Protein 6J85 (pdb70)

Nearest PDB structures (foldseek):
  6j87-assembly1_A  TM=1.001E+00  e=7.705E-63  Streptoalloteichus hindustanus
  6j82-assembly1_A  TM=9.857E-01  e=5.513E-44  Streptomyces blastmyceticus
  7q89-assembly5_E  TM=9.761E-01  e=4.899E-37  Streptomyces antibioticus
  4aw3-assembly1_B  TM=8.898E-01  e=5.838E-35  Micromonospora griseorubida
  3zsn-assembly3_C  TM=8.921E-01  e=3.066E-34  Micromonospora griseorubida

Foldseek 3Di:
DDDAAEPPPDWQDQQDDDPVLVVLLVLLAWGFHDEPWFDTATEAFAQVRLQCLQAPPLWALLVQVVGRFRDLAPDDADQQLSRHDPPLNVLLCVLCQQCQDQVNLVVCLVVLLVVLCVLVVVCVVVADWDFCLVSPLQCSLLVVLCQQAVPDSVCCVPLVVLLQLVFFRPPDPPVVSVVSVVVLLVVLVVVLVVCVPPADPHSLSSLSCCCPVVVSDDPVSSSSVSSNSNSCSNPLLSQLLQSLVLVCQVVVVVLLVCQVPVVLLLLLLLLSLLQRQFFSFFDGKIARQAFDDGSNDGRGHGHIYTYGQNSNSQRCVPDPVSNDRDSNDDDRPGQSQHHHPRRNSNVSVSSSSNSSNSHCVCNVCVPKHFPDPSSPQAWDTRTRTIHGPTGTMHD/DDDAAEPPPDWQDQQDDDVVLVVLLVLFAWGFHDEPWFDIATEAFALVGLQCQQAPPQWFLQVCVPGRFRDLAPDDALAQLRRHDPPSNVLLCVLCLQCQDLVNLVVCLVVLLVVLVVLVVVDVVVADWDWCLVSPLQCSLLVVLCVQAVPDSVCCVPLVVLLQLNFFRPPDDPVVSVVSVVSLLVVLVVVLVVCVVPQDDHSLSSVSCCCVPVVSDDPVSSSNVSSNSNSCSRPLLSFLLQSLVLVCQVVVVVLLVCQVVVVLLLLQLLLSLLQGQFFRFFDGKIAGQAWDDTRNDTRGGGHIYTYGQNSNSQHVVVDPNSNDGDSNDDDRPGQSQHHHDPRNSNPSVSSSSRSSNSNVVCNVCVPKHFPDPSVVFDWDTRTRTTHTPTGTIHD

Organism: Streptoalloteichus hindustanus (NCBI:txid2017)

Solvent-accessible surface area: 32227 Å² total; per-residue (Å²): 105,50,89,44,66,176,2,24,26,30,116,20,63,84,21,89,42,76,87,27,13,56,98,2,28,73,91,43,21,4,27,33,0,139,12,62,71,31,39,35,0,2,0,0,4,19,4,54,17,0,50,40,1,9,51,29,120,85,14,7,10,38,36,2,91,68,106,91,12,2,39,5,10,18,62,90,34,100,11,14,17,38,15,33,40,72,106,58,13,72,76,3,58,170,42,4,42,95,41,8,25,107,165,18,0,61,142,54,70,95,45,7,48,46,13,0,157,139,23,0,66,105,3,71,68,119,17,59,94,5,23,0,17,175,44,0,0,38,17,0,1,0,57,11,5,4,115,26,0,17,3,49,44,85,31,75,86,108,0,90,90,38,2,66,1,13,24,1,18,105,51,34,88,44,115,63,2,41,100,30,18,111,36,0,22,40,4,0,47,97,8,2,60,98,18,102,101,92,92,30,184,37,20,0,1,36,3,4,111,13,74,84,203,102,55,22,5,55,64,94,40,0,14,7,0,1,1,33,14,0,15,46,8,17,27,44,9,10,4,8,2,0,0,0,6,20,3,3,18,40,50,76,119,29,7,87,66,2,36,88,105,71,106,0,7,71,65,0,0,31,0,0,7,2,31,3,3,27,36,5,17,8,32,75,1,6,3,3,75,93,45,3,51,12,7,8,0,2,0,94,59,32,21,1,0,2,0,0,6,7,0,0,2,23,3,75,102,58,3,79,105,19,98,148,4,54,1,44,31,216,144,22,50,21,3,30,19,20,62,40,64,27,66,43,28,17,7,10,8,15,45,0,5,1,25,13,0,2,57,34,1,11,54,86,2,78,87,18,45,28,50,35,74,64,87,128,6,54,16,22,100,18,24,42,4,12,9,3,100,125,0,25,0,51,62,125,82,89,46,65,176,1,23,31,32,91,29,70,79,22,95,42,78,90,28,12,49,86,3,30,139,158,132,58,15,36,30,0,135,12,65,68,29,40,29,0,15,1,0,4,14,5,80,16,0,61,38,1,10,23,30,122,84,13,8,10,39,42,3,85,70,105,82,11,1,34,4,6,18,59,69,32,79,12,14,16,38,16,35,39,73,106,57,13,54,80,3,45,139,47,2,45,89,33,9,21,64,118,17,0,54,138,53,67,96,44,7,32,41,14,0,120,144,22,0,70,82,0,71,68,100,21,61,95,16,34,0,18,186,23,0,0,24,18,0,1,0,57,13,4,6,117,25,0,14,4,50,41,87,39,88,90,112,0,83,102,42,2,74,1,11,23,1,22,108,52,30,93,44,116,69,1,28,95,47,11,112,33,0,27,32,6,2,44,92,9,0,60,97,20,114,92,87,90,33,190,37,25,1,1,40,2,3,119,12,81,79,179,109,54,20,8,49,54,117,42,0,14,15,1,1,0,32,15,0,14,48,10,4,34,42,10,14,5,9,2,1,0,0,3,18,2,3,25,42,50,81,117,35,9,82,58,2,41,86,99,69,94,0,10,28,15,0,1,4,0,0,5,2,28,4,2,25,39,6,17,10,29,75,2,7,2,2,75,92,76,2,170,10,7,52,20,85,0,136,56,31,29,2,0,2,0,0,6,6,0,0,2,22,3,77,104,55,4,119,126,15,68,165,12,59,0,41,31,54,35,3,27,19,4,31,18,21,16,4,63,30,23,42,26,17,6,16,6,14,31,0,5,1,24,6,0,2,40,35,0,10,54,88,3,82,86,20,44,26,50,25,71,64,108,118,5,54,36,33,168,23,12,45,6,16,10,2,96,150,0,40,0,48,60

Sequence (790 aa):
TPAPVRYPFGEAVRLDLHPTYAELRERRTLLRVRVPHGDDAWLVTRHEDVRTVLTDPRFSRAAAAGRDEARLTPLVIRTSVMGVDPPDHTRLRRLVATAFSRRGVEHLRPGITALVRRLTDDMVGQGPPVDLVRSFVTPLSGLVICDLLGVPYADRSRFRHWLEAFFSITALPADEVAVRIEAMYGYIAELVALRRAEPTEDLLGGLVRARDRDGSCSEEELVDLANVLLLAGYHTTASQLASSLFVLLTQPEHAELLRSRPELAPRAVEELLRYVPLIAHVTFARYATEDVWLGGTLVRAGEAVLPAVPSANRDAEVFDEPDRLDLTRRHNPHLAFGHGLHHCLGASLVRVQMEVALTMLLGRFPDLALAAPPDEVPWTRGMQARSPLRLPVTWTPAPVRYPFGEAVRLDLHPTYAELRERRTLLRVRVPHGDDAWLVTRHEDVRTVLTDPRFSRAAAAGRDEARLTPLVIRTSVMGVDPPDHTRLRRLVATAFSRRGVEHLRPGITALVRRLTDDMVGQGPPVDLVRSFVTPLSGLVICDLLGVPYADRSRFRHWLEAFFSITALPADEVAVRIEAMYGYIAELVALRRAEPTEDLLGGLVRARDRDGSCSEEELVDLANVLLLAGYHTTASQLASSLFVLLTQPEHAELLRSRPELAPRAVEELLRYVPLIAHVTFARYATEDVWLGGTLVRAGEAVLPAVPSANRDAEVFDEPDRLDLTRRHNPHLAFGHGLHHCLGASLVRVQMEVALTMLLGRFPDLALAAPPDEVPWTRGMQARSPLRLPVTW

Radius of gyration: 30.2 Å; Cα contacts (8 Å, |Δi|>4): 1340; chains: 2; bounding box: 78×87×56 Å

B-factor: mean 27.11, std 7.05, range [12.13, 66.71]

Structure (mmCIF, N/CA/C/O backbone):
data_6J85
#
_entry.id   6J85
#
_cell.length_a   49.356
_cell.length_b   152.647
_cell.length_c   56.394
_cell.angle_alpha   90.00
_cell.angle_beta   115.85
_cell.angle_gamma   90.00
#
_symmetry.space_group_name_H-M   'P 1 21 1'
#
loop_
_entity.id
_entity.type
_entity.pdbx_description
1 polymer 'Nocardicin N-oxygenase'
2 non-polymer 'PROTOPORPHYRIN IX CONTAINING FE'
3 water water
#
loop_
_atom_site.group_PDB
_atom_site.id
_atom_site.type_symbol
_atom_site.label_atom_id
_atom_site.label_alt_id
_atom_site.label_comp_id
_atom_site.label_asym_id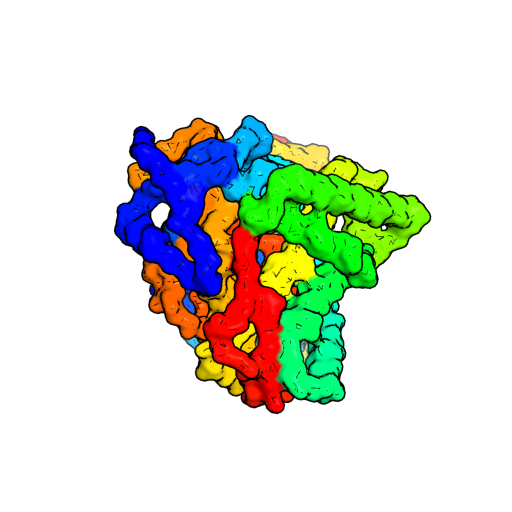
_atom_site.label_entity_id
_atom_site.label_seq_id
_atom_site.pdbx_PDB_ins_code
_atom_site.Cartn_x
_atom_site.Cartn_y
_atom_site.Cartn_z
_atom_site.occupancy
_atom_site.B_iso_or_equiv
_atom_site.auth_seq_id
_atom_site.auth_comp_id
_atom_site.auth_asym_id
_atom_site.auth_atom_id
_atom_site.pdbx_PDB_model_num
ATOM 1 N N . THR A 1 24 ? 27.311 -9.157 22.658 1.00 35.93 4 THR A N 1
ATOM 2 C CA . THR A 1 24 ? 26.594 -8.006 22.109 1.00 41.61 4 THR A CA 1
ATOM 3 C C . THR A 1 24 ? 27.541 -6.927 21.556 1.00 43.68 4 THR A C 1
ATOM 4 O O . THR A 1 24 ? 28.529 -6.561 22.206 1.00 41.75 4 THR A O 1
ATOM 8 N N . PRO A 1 25 ? 27.244 -6.437 20.348 1.00 39.16 5 PRO A N 1
ATOM 9 C CA . PRO A 1 25 ? 28.018 -5.324 19.779 1.00 37.24 5 PRO A CA 1
ATOM 10 C C . PRO A 1 25 ? 28.037 -4.094 20.680 1.00 36.74 5 PRO A C 1
ATOM 11 O O . PRO A 1 25 ? 27.127 -3.860 21.478 1.00 40.15 5 PRO A O 1
ATOM 15 N N . ALA A 1 26 ? 29.103 -3.302 20.552 1.00 35.29 6 ALA A N 1
ATOM 16 C CA . ALA A 1 26 ? 29.113 -1.980 21.160 1.00 32.43 6 ALA A CA 1
ATOM 17 C C . ALA A 1 26 ? 28.038 -1.124 20.489 1.00 32.52 6 ALA A C 1
ATOM 18 O O . ALA A 1 26 ? 28.034 -1.001 19.256 1.00 27.08 6 ALA A O 1
ATOM 20 N N . PRO A 1 27 ? 27.112 -0.534 21.250 1.00 33.02 7 PRO A N 1
ATOM 21 C CA . PRO A 1 27 ? 25.998 0.195 20.628 1.00 28.16 7 PRO A CA 1
ATOM 22 C C . PRO A 1 27 ? 26.453 1.459 19.914 1.00 27.96 7 PRO A C 1
ATOM 23 O O . PRO A 1 27 ? 27.419 2.114 20.318 1.00 26.69 7 PRO A O 1
ATOM 27 N N . VAL A 1 28 ? 25.720 1.794 18.829 1.00 27.10 8 VAL A N 1
ATOM 28 C CA . VAL A 1 28 ? 25.949 2.984 18.012 1.00 25.55 8 VAL A CA 1
ATOM 29 C C . VAL A 1 28 ? 24.956 4.069 18.434 1.00 24.85 8 VAL A C 1
ATOM 30 O O . VAL A 1 28 ? 23.811 3.772 18.795 1.00 22.46 8 VAL A O 1
ATOM 34 N N . ARG A 1 29 ? 25.395 5.325 18.421 1.00 23.76 9 ARG A N 1
ATOM 35 C CA . ARG A 1 29 ? 24.500 6.419 18.767 1.00 24.32 9 ARG A CA 1
ATOM 36 C C . ARG A 1 29 ? 23.306 6.458 17.815 1.00 25.90 9 ARG A C 1
ATOM 37 O O . ARG A 1 29 ? 23.455 6.312 16.595 1.00 24.50 9 ARG A O 1
ATOM 45 N N . TYR A 1 30 ? 22.113 6.645 18.382 1.00 24.95 10 TYR A N 1
ATOM 46 C CA . TYR A 1 30 ? 20.883 6.765 17.616 1.00 24.70 10 TYR A CA 1
ATOM 47 C C . TYR A 1 30 ? 19.989 7.782 18.314 1.00 26.45 10 TYR A C 1
ATOM 48 O O . TYR A 1 30 ? 19.864 7.743 19.548 1.00 24.21 10 TYR A O 1
ATOM 57 N N . PRO A 1 31 ? 19.383 8.725 17.578 1.00 27.10 11 PRO A N 1
ATOM 58 C CA . PRO A 1 31 ? 19.395 8.975 16.122 1.00 26.82 11 PRO A CA 1
ATOM 59 C C . PRO A 1 31 ? 20.794 9.202 15.514 1.00 27.48 11 PRO A C 1
ATOM 60 O O . PRO A 1 31 ? 21.636 9.852 16.147 1.00 23.39 11 PRO A O 1
ATOM 64 N N . PHE A 1 32 ? 21.029 8.670 14.304 1.00 25.37 12 PHE A N 1
ATOM 65 C CA . PHE A 1 32 ? 22.276 8.955 13.600 1.00 23.80 12 PHE A CA 1
ATOM 66 C C . PHE A 1 32 ? 22.495 10.455 13.445 1.00 27.64 12 PHE A C 1
ATOM 67 O O . PHE A 1 32 ? 23.639 10.913 13.318 1.00 31.61 12 PHE A O 1
ATOM 75 N N . GLY A 1 33 ? 21.422 11.235 13.454 1.00 25.50 13 GLY A N 1
ATOM 76 C CA . GLY A 1 33 ? 21.561 12.678 13.401 1.00 27.13 13 GLY A CA 1
ATOM 77 C C . GLY A 1 33 ? 20.203 13.343 13.417 1.00 30.81 13 GLY A C 1
ATOM 78 O O . GLY A 1 33 ? 19.159 12.689 13.504 1.00 30.91 13 GLY A O 1
ATOM 79 N N . GLU A 1 34 ? 20.237 14.667 13.347 1.00 31.06 14 GLU A N 1
ATOM 80 C CA . GLU A 1 34 ? 19.031 15.438 13.119 1.00 31.46 14 GLU A CA 1
ATOM 81 C C . GLU A 1 34 ? 18.349 15.005 11.825 1.00 35.20 14 GLU A C 1
ATOM 82 O O . GLU A 1 34 ? 19.006 14.835 10.797 1.00 35.56 14 GLU A O 1
ATOM 88 N N . ALA A 1 35 ? 17.024 14.839 11.869 1.00 35.95 15 ALA A N 1
ATOM 89 C CA . ALA A 1 35 ? 16.251 14.592 10.652 1.00 32.51 15 ALA A CA 1
ATOM 90 C C . ALA A 1 35 ? 16.088 15.894 9.881 1.00 30.68 15 ALA A C 1
ATOM 91 O O . ALA A 1 35 ? 15.542 16.871 10.409 1.00 31.08 15 ALA A O 1
ATOM 93 N N . VAL A 1 36 ? 16.560 15.906 8.637 1.00 27.09 16 VAL A N 1
ATOM 94 C CA . VAL A 1 36 ? 16.702 17.123 7.846 1.00 30.40 16 VAL A CA 1
ATOM 95 C C . VAL A 1 36 ? 15.650 17.107 6.741 1.00 28.86 16 VAL A C 1
ATOM 96 O O . VAL A 1 36 ? 15.695 16.246 5.849 1.00 27.75 16 VAL A O 1
ATOM 100 N N . ARG A 1 37 ? 14.719 18.070 6.787 1.00 26.73 17 ARG A N 1
ATOM 101 C CA . ARG A 1 37 ? 13.650 18.160 5.798 1.00 23.30 17 ARG A CA 1
ATOM 102 C C . ARG A 1 37 ? 13.022 16.789 5.628 1.00 23.15 17 ARG A C 1
ATOM 103 O O . ARG A 1 37 ? 12.608 16.182 6.620 1.00 26.91 17 ARG A O 1
ATOM 111 N N . LEU A 1 38 ? 12.994 16.249 4.408 1.00 23.24 18 LEU A N 1
ATOM 112 C CA . LEU A 1 38 ? 12.468 14.902 4.204 1.00 23.25 18 LEU A CA 1
ATOM 113 C C . LEU A 1 38 ? 13.537 13.900 3.793 1.00 23.54 18 LEU A C 1
ATOM 114 O O . LEU A 1 38 ? 13.210 12.848 3.230 1.00 25.18 18 LEU A O 1
ATOM 119 N N . ASP A 1 39 ? 14.803 14.188 4.085 1.00 25.41 19 ASP A N 1
ATOM 120 C CA . ASP A 1 39 ? 15.892 13.301 3.702 1.00 24.63 19 ASP A CA 1
ATOM 121 C C . ASP A 1 39 ? 16.038 12.182 4.717 1.00 21.68 19 ASP A C 1
ATOM 122 O O . ASP A 1 39 ? 15.864 12.389 5.919 1.00 25.64 19 ASP A O 1
ATOM 127 N N . LEU A 1 40 ? 16.355 10.992 4.229 1.00 20.46 20 LEU A N 1
ATOM 128 C CA . LEU A 1 40 ? 16.708 9.867 5.075 1.00 21.84 20 LEU A CA 1
ATOM 129 C C . LEU A 1 40 ? 18.226 9.722 5.137 1.00 23.87 20 LEU A C 1
ATOM 130 O O . LEU A 1 40 ? 18.912 9.799 4.108 1.00 23.03 20 LEU A O 1
ATOM 135 N N . HIS A 1 41 ? 18.743 9.496 6.350 1.00 20.77 21 HIS A N 1
ATOM 136 C CA . HIS A 1 41 ? 20.155 9.230 6.577 1.00 21.65 21 HIS A CA 1
ATOM 137 C C . HIS A 1 41 ? 20.612 8.044 5.742 1.00 22.89 21 HIS A C 1
ATOM 138 O O . HIS A 1 41 ? 19.837 7.099 5.519 1.00 19.23 21 HIS A O 1
ATOM 145 N N . PRO A 1 42 ? 21.860 8.077 5.259 1.00 20.59 22 PRO A N 1
ATOM 146 C CA . PRO A 1 42 ? 22.384 6.954 4.465 1.00 21.39 22 PRO A CA 1
ATOM 147 C C . PRO A 1 42 ? 22.513 5.642 5.218 1.00 17.81 22 PRO A C 1
ATOM 148 O O . PRO A 1 42 ? 22.641 4.595 4.576 1.00 19.17 22 PRO A O 1
ATOM 152 N N . THR A 1 43 ? 22.510 5.643 6.544 1.00 18.93 23 THR A N 1
ATOM 153 C CA . THR A 1 43 ? 22.720 4.379 7.237 1.00 17.59 23 THR A CA 1
ATOM 154 C C . THR A 1 43 ? 21.531 3.437 7.075 1.00 17.49 23 THR A C 1
ATOM 155 O O . THR A 1 43 ? 21.704 2.209 7.092 1.00 18.90 23 THR A O 1
ATOM 159 N N . TYR A 1 44 ? 20.321 3.963 6.905 1.00 16.69 24 TYR A N 1
ATOM 160 C CA . TYR A 1 44 ? 19.179 3.059 6.749 1.00 17.33 24 TYR A CA 1
ATOM 161 C C . TYR A 1 44 ? 19.354 2.169 5.521 1.00 15.48 24 TYR A C 1
ATOM 162 O O . TYR A 1 44 ? 19.185 0.945 5.594 1.00 16.07 24 TYR A O 1
ATOM 171 N N . ALA A 1 45 ? 19.730 2.768 4.383 1.00 19.41 25 ALA A N 1
ATOM 172 C CA . ALA A 1 45 ? 19.921 1.991 3.154 1.00 19.61 25 ALA A CA 1
ATOM 173 C C . ALA A 1 45 ? 21.006 0.918 3.310 1.00 17.05 25 ALA A C 1
ATOM 174 O O . ALA A 1 45 ? 20.842 -0.211 2.832 1.00 14.81 25 ALA A O 1
ATOM 176 N N . GLU A 1 46 ? 22.131 1.256 3.957 1.00 19.11 26 GLU A N 1
ATOM 177 C CA . GLU A 1 46 ? 23.186 0.267 4.178 1.00 17.34 26 GLU A CA 1
ATOM 178 C C . GLU A 1 46 ? 22.699 -0.866 5.071 1.00 16.50 26 GLU A C 1
ATOM 179 O O . GLU A 1 46 ? 22.959 -2.042 4.792 1.00 16.62 26 GLU A O 1
ATOM 185 N N . LEU A 1 47 ? 21.950 -0.544 6.130 1.00 18.22 27 LEU A N 1
ATOM 186 C CA . LEU A 1 47 ? 21.481 -1.600 7.035 1.00 18.08 27 LEU A CA 1
ATOM 187 C C . LEU A 1 47 ? 20.548 -2.583 6.329 1.00 18.21 27 LEU A C 1
ATOM 188 O O . LEU A 1 47 ? 20.618 -3.797 6.566 1.00 17.78 27 LEU A O 1
ATOM 193 N N . ARG A 1 48 ? 19.657 -2.082 5.465 1.00 18.29 28 ARG A N 1
ATOM 194 C CA . ARG A 1 48 ? 18.751 -2.977 4.740 1.00 16.88 28 ARG A CA 1
ATOM 195 C C . ARG A 1 48 ? 19.522 -3.995 3.908 1.00 18.53 28 ARG A C 1
ATOM 196 O O . ARG A 1 48 ? 19.212 -5.196 3.926 1.00 17.55 28 ARG A O 1
ATOM 204 N N . GLU A 1 49 ? 20.547 -3.531 3.182 1.00 19.23 29 GLU A N 1
ATOM 205 C CA . GLU A 1 49 ? 21.383 -4.414 2.366 1.00 21.03 29 GLU A CA 1
ATOM 206 C C . GLU A 1 49 ? 22.176 -5.420 3.200 1.00 21.37 29 GLU A C 1
ATOM 207 O O . GLU A 1 49 ? 22.367 -6.566 2.767 1.00 19.78 29 GLU A O 1
ATOM 213 N N . ARG A 1 50 ? 22.655 -5.020 4.387 1.00 22.12 30 ARG A N 1
ATOM 214 C CA . ARG A 1 50 ? 23.403 -5.953 5.226 1.00 20.80 30 ARG A CA 1
ATOM 215 C C . ARG A 1 50 ? 22.509 -7.033 5.816 1.00 21.57 30 ARG A C 1
ATOM 216 O O . ARG A 1 50 ? 23.003 -8.124 6.148 1.00 20.37 30 ARG A O 1
ATOM 224 N N . ARG A 1 51 ? 21.209 -6.753 5.961 1.00 21.10 31 ARG A N 1
ATOM 225 C CA . ARG A 1 51 ? 20.240 -7.704 6.508 1.00 20.72 31 ARG A CA 1
ATOM 226 C C . ARG A 1 51 ? 20.519 -8.024 7.973 1.00 21.83 31 ARG A C 1
ATOM 227 O O . ARG A 1 51 ? 20.309 -9.165 8.413 1.00 23.09 31 ARG A O 1
ATOM 235 N N . THR A 1 52 ? 21.000 -7.031 8.728 1.00 18.15 32 THR A N 1
ATOM 236 C CA . THR A 1 52 ? 21.306 -7.181 10.145 1.00 17.68 32 THR A CA 1
ATOM 237 C C . THR A 1 52 ? 20.629 -6.090 10.961 1.00 17.72 32 THR A C 1
ATOM 238 O O . THR A 1 52 ? 20.502 -4.946 10.507 1.00 17.02 32 THR A O 1
ATOM 242 N N . LEU A 1 53 ? 20.221 -6.436 12.179 1.00 19.55 33 LEU A N 1
ATOM 243 C CA . LEU A 1 53 ? 19.823 -5.382 13.105 1.00 21.20 33 LEU A CA 1
ATOM 244 C C . LEU A 1 53 ? 21.067 -4.672 13.643 1.00 18.40 33 LEU A C 1
ATOM 245 O O . LEU A 1 53 ? 22.159 -5.237 13.682 1.00 20.84 33 LEU A O 1
ATOM 250 N N . LEU A 1 54 ? 20.884 -3.416 14.046 1.00 19.04 34 LEU A N 1
ATOM 251 C CA . LEU A 1 54 ? 21.927 -2.577 14.617 1.00 18.95 34 LEU A CA 1
ATOM 252 C C . LEU A 1 54 ? 21.616 -2.327 16.086 1.00 21.18 34 LEU A C 1
ATOM 253 O O . LEU A 1 54 ? 20.572 -1.747 16.405 1.00 20.30 34 LEU A O 1
ATOM 258 N N . ARG A 1 55 ? 22.523 -2.757 16.969 1.00 22.80 35 ARG A N 1
ATOM 259 C CA . ARG A 1 55 ? 22.461 -2.432 18.396 1.00 22.18 35 ARG A CA 1
ATOM 260 C C . ARG A 1 55 ? 22.743 -0.945 18.598 1.00 20.50 35 ARG A C 1
ATOM 261 O O . ARG A 1 55 ? 23.812 -0.455 18.220 1.00 21.81 35 ARG A O 1
ATOM 269 N N . VAL A 1 56 ? 21.782 -0.211 19.165 1.00 20.88 36 VAL A N 1
ATOM 270 C CA . VAL A 1 56 ? 21.888 1.242 19.258 1.00 20.88 36 VAL A CA 1
ATOM 271 C C . VAL A 1 56 ? 21.677 1.665 20.701 1.00 21.17 36 VAL A C 1
ATOM 272 O O . VAL A 1 56 ? 21.080 0.952 21.511 1.00 21.21 36 VAL A O 1
ATOM 276 N N . ARG A 1 57 ? 22.188 2.854 21.006 1.00 19.68 37 ARG A N 1
ATOM 277 C CA . ARG A 1 57 ? 22.006 3.511 22.289 1.00 22.07 37 ARG A CA 1
ATOM 278 C C . ARG A 1 57 ? 21.237 4.787 22.007 1.00 20.94 37 ARG A C 1
ATOM 279 O O . ARG A 1 57 ? 21.698 5.632 21.233 1.00 22.44 37 ARG A O 1
ATOM 287 N N . VAL A 1 58 ? 20.066 4.920 22.617 1.00 21.49 38 VAL A N 1
ATOM 288 C CA . VAL A 1 58 ? 19.118 5.975 22.258 1.00 19.88 38 VAL A CA 1
ATOM 289 C C . VAL A 1 58 ? 19.140 7.026 23.359 1.00 20.32 38 VAL A C 1
ATOM 290 O O . VAL A 1 58 ? 19.813 6.824 24.381 1.00 20.81 38 VAL A O 1
ATOM 294 N N . PRO A 1 59 ? 18.477 8.174 23.201 1.00 19.91 39 PRO A N 1
ATOM 295 C CA . PRO A 1 59 ? 18.666 9.244 24.186 1.00 19.63 39 PRO A CA 1
ATOM 296 C C . PRO A 1 59 ? 18.139 8.911 25.572 1.00 24.32 39 PRO A C 1
ATOM 297 O O . PRO A 1 59 ? 18.628 9.505 26.550 1.00 22.42 39 PRO A O 1
ATOM 301 N N . HIS A 1 60 ? 17.184 7.977 25.700 1.00 21.40 40 HIS A N 1
ATOM 302 C CA . HIS A 1 60 ? 16.668 7.583 27.005 1.00 17.74 40 HIS A CA 1
ATOM 303 C C . HIS A 1 60 ? 16.263 6.118 27.001 1.00 18.10 40 HIS A C 1
ATOM 304 O O . HIS A 1 60 ? 15.797 5.593 25.993 1.00 18.80 40 HIS A O 1
ATOM 311 N N . GLY A 1 61 ? 16.446 5.465 28.139 1.00 19.37 41 GLY A N 1
ATOM 312 C CA . GLY A 1 61 ? 15.960 4.124 28.329 1.00 19.56 41 GLY A CA 1
ATOM 313 C C . GLY A 1 61 ? 16.939 3.073 27.853 1.00 22.76 41 GLY A C 1
ATOM 314 O O . GLY A 1 61 ? 18.122 3.327 27.609 1.00 23.26 41 GLY A O 1
ATOM 315 N N . ASP A 1 62 ? 16.415 1.855 27.724 1.00 21.53 42 ASP A N 1
ATOM 316 C CA . ASP A 1 62 ? 17.224 0.710 27.356 1.00 21.17 42 ASP A CA 1
ATOM 317 C C . ASP A 1 62 ? 17.876 0.907 25.985 1.00 25.70 42 ASP A C 1
ATOM 318 O O . ASP A 1 62 ? 17.424 1.709 25.146 1.00 21.44 42 ASP A O 1
ATOM 323 N N . ASP A 1 63 ? 18.984 0.185 25.783 1.00 23.79 43 ASP A N 1
ATOM 324 C CA . ASP A 1 63 ? 19.497 -0.047 24.447 1.00 23.85 43 ASP A CA 1
ATOM 325 C C . ASP A 1 63 ? 18.477 -0.879 23.678 1.00 24.07 43 ASP A C 1
ATOM 326 O O . ASP A 1 63 ? 17.634 -1.571 24.269 1.00 21.86 43 ASP A O 1
ATOM 331 N N . ALA A 1 64 ? 18.560 -0.818 22.351 1.00 20.34 44 ALA A N 1
ATOM 332 C CA . ALA A 1 64 ? 17.550 -1.438 21.513 1.00 21.83 44 ALA A CA 1
ATOM 333 C C . ALA A 1 64 ? 18.223 -2.078 20.319 1.00 23.50 44 ALA A C 1
ATOM 334 O O . ALA A 1 64 ? 19.424 -1.913 20.101 1.00 23.99 44 ALA A O 1
ATOM 336 N N . TRP A 1 65 ? 17.440 -2.818 19.537 1.00 22.71 45 TRP A N 1
ATOM 337 C CA . TRP A 1 65 ? 17.839 -3.173 18.183 1.00 19.96 45 TRP A CA 1
ATOM 338 C C . TRP A 1 65 ? 17.064 -2.296 17.196 1.00 23.28 45 TRP A C 1
ATOM 339 O O . TRP A 1 65 ? 15.844 -2.132 17.327 1.00 23.24 45 TRP A O 1
ATOM 350 N N . LEU A 1 66 ? 17.766 -1.719 16.221 1.00 22.73 46 LEU A N 1
ATOM 351 C CA . LEU A 1 66 ? 17.118 -0.948 15.169 1.00 18.96 46 LEU A CA 1
ATOM 352 C C . LEU A 1 66 ? 16.770 -1.881 14.014 1.00 21.10 46 LEU A C 1
ATOM 353 O O . LEU A 1 66 ? 17.611 -2.672 13.570 1.00 22.69 46 LEU A O 1
ATOM 358 N N . VAL A 1 67 ? 15.525 -1.792 13.544 1.00 21.89 47 VAL A N 1
ATOM 359 C CA . VAL A 1 67 ? 14.951 -2.691 12.539 1.00 20.23 47 VAL A CA 1
ATOM 360 C C . VAL A 1 67 ? 14.624 -1.835 11.337 1.00 18.33 47 VAL A C 1
ATOM 361 O O . VAL A 1 67 ? 13.901 -0.842 11.469 1.00 20.06 47 VAL A O 1
ATOM 365 N N . THR A 1 68 ? 15.150 -2.210 10.167 1.00 20.07 48 THR A N 1
ATOM 366 C CA . THR A 1 68 ? 15.142 -1.299 9.023 1.00 17.64 48 THR A CA 1
ATOM 367 C C . THR A 1 68 ? 14.507 -1.908 7.775 1.00 17.68 48 THR A C 1
ATOM 368 O O . THR A 1 68 ? 14.008 -1.163 6.919 1.00 18.76 48 THR A O 1
ATOM 372 N N . ARG A 1 69 ? 14.529 -3.231 7.639 1.00 15.87 49 ARG A N 1
ATOM 373 C CA . ARG A 1 69 ? 13.944 -3.871 6.466 1.00 18.83 49 ARG A CA 1
ATOM 374 C C . ARG A 1 69 ? 12.432 -4.023 6.629 1.00 22.70 49 ARG A C 1
ATOM 375 O O . ARG A 1 69 ? 11.924 -4.233 7.738 1.00 18.43 49 ARG A O 1
ATOM 383 N N . HIS A 1 70 ? 11.726 -3.943 5.485 1.00 22.14 50 HIS A N 1
ATOM 384 C CA . HIS A 1 70 ? 10.265 -4.016 5.447 1.00 19.26 50 HIS A CA 1
ATOM 385 C C . HIS A 1 70 ? 9.764 -5.301 6.077 1.00 21.65 50 HIS A C 1
ATOM 386 O O . HIS A 1 70 ? 8.908 -5.286 6.975 1.00 21.74 50 HIS A O 1
ATOM 393 N N . GLU A 1 71 ? 10.286 -6.431 5.609 1.00 20.90 51 GLU A N 1
ATOM 394 C CA . GLU A 1 71 ? 9.847 -7.711 6.136 1.00 21.02 51 GLU A CA 1
ATOM 395 C C . GLU A 1 71 ? 10.133 -7.814 7.634 1.00 22.44 51 GLU A C 1
ATOM 396 O O . GLU A 1 71 ? 9.331 -8.386 8.383 1.00 22.07 51 GLU A O 1
ATOM 402 N N . ASP A 1 72 ? 11.207 -7.165 8.103 1.00 21.64 52 ASP A N 1
ATOM 403 C CA . ASP A 1 72 ? 11.553 -7.210 9.519 1.00 20.46 52 ASP A CA 1
ATOM 404 C C . ASP A 1 72 ? 10.731 -6.209 10.336 1.00 20.07 52 ASP A C 1
ATOM 405 O O . ASP A 1 72 ? 10.393 -6.478 11.495 1.00 18.79 52 ASP A O 1
ATOM 410 N N . VAL A 1 73 ? 10.419 -5.038 9.771 1.00 19.52 53 VAL A N 1
ATOM 411 C CA . VAL A 1 73 ? 9.565 -4.105 10.502 1.00 19.29 53 VAL A CA 1
ATOM 412 C C . VAL A 1 73 ? 8.142 -4.661 10.634 1.00 23.27 53 VAL A C 1
ATOM 413 O O . VAL A 1 73 ? 7.488 -4.467 11.668 1.00 20.00 53 VAL A O 1
ATOM 417 N N . ARG A 1 74 ? 7.652 -5.380 9.613 1.00 21.07 54 ARG A N 1
ATOM 418 C CA . ARG A 1 74 ? 6.350 -6.031 9.706 1.00 21.95 54 ARG A CA 1
ATOM 419 C C . ARG A 1 74 ? 6.294 -6.955 10.921 1.00 25.93 54 ARG A C 1
ATOM 420 O O . ARG A 1 74 ? 5.322 -6.938 11.690 1.00 27.11 54 ARG A O 1
ATOM 428 N N . THR A 1 75 ? 7.357 -7.743 11.126 1.00 23.94 55 THR A N 1
ATOM 429 C CA . THR A 1 75 ? 7.400 -8.721 12.210 1.00 21.12 55 THR A CA 1
ATOM 430 C C . THR A 1 75 ? 7.383 -8.056 13.580 1.00 24.28 55 THR A C 1
ATOM 431 O O . THR A 1 75 ? 6.584 -8.424 14.446 1.00 28.58 55 THR A O 1
ATOM 435 N N . VAL A 1 76 ? 8.254 -7.072 13.807 1.00 23.02 56 VAL A N 1
ATOM 436 C CA . VAL A 1 76 ? 8.270 -6.459 15.130 1.00 23.63 56 VAL A CA 1
ATOM 437 C C . VAL A 1 76 ? 7.003 -5.654 15.394 1.00 25.05 56 VAL A C 1
ATOM 438 O O . VAL A 1 76 ? 6.618 -5.488 16.555 1.00 25.01 56 VAL A O 1
ATOM 442 N N . LEU A 1 77 ? 6.318 -5.185 14.348 1.00 27.45 57 LEU A N 1
ATOM 443 C CA . LEU A 1 77 ? 5.106 -4.401 14.559 1.00 23.30 57 LEU A CA 1
ATOM 444 C C . LEU A 1 77 ? 3.938 -5.258 15.029 1.00 26.97 57 LEU A C 1
ATOM 445 O O . LEU A 1 77 ? 3.109 -4.771 15.812 1.00 26.80 57 LEU A O 1
ATOM 450 N N . THR A 1 78 ? 3.850 -6.528 14.583 1.00 24.53 58 THR A N 1
ATOM 451 C CA . THR A 1 78 ? 2.644 -7.307 14.840 1.00 27.02 58 THR A CA 1
ATOM 452 C C . THR A 1 78 ? 2.844 -8.748 15.308 1.00 28.03 58 THR A C 1
ATOM 453 O O . THR A 1 78 ? 1.859 -9.356 15.744 1.00 27.18 58 THR A O 1
ATOM 457 N N . ASP A 1 79 ? 4.049 -9.311 15.233 1.00 25.44 59 ASP A N 1
ATOM 458 C CA . ASP A 1 79 ? 4.286 -10.671 15.708 1.00 23.92 59 ASP A CA 1
ATOM 459 C C . ASP A 1 79 ? 3.961 -10.762 17.203 1.00 25.95 59 ASP A C 1
ATOM 460 O O . ASP A 1 79 ? 4.300 -9.850 17.973 1.00 24.57 59 ASP A O 1
ATOM 465 N N . PRO A 1 80 ? 3.294 -11.832 17.649 1.00 27.03 60 PRO A N 1
ATOM 466 C CA . PRO A 1 80 ? 2.848 -11.873 19.052 1.00 26.66 60 PRO A CA 1
ATOM 467 C C . PRO A 1 80 ? 3.992 -11.977 20.042 1.00 28.13 60 PRO A C 1
ATOM 468 O O . PRO A 1 80 ? 3.847 -11.530 21.187 1.00 29.72 60 PRO A O 1
ATOM 472 N N . ARG A 1 81 ? 5.134 -12.540 19.633 1.00 28.25 61 ARG A N 1
ATOM 473 C CA . ARG A 1 81 ? 6.323 -12.577 20.476 1.00 24.62 61 ARG A CA 1
ATOM 474 C C . ARG A 1 81 ? 6.889 -11.190 20.779 1.00 23.90 61 ARG A C 1
ATOM 475 O O . ARG A 1 81 ? 7.806 -11.089 21.597 1.00 24.07 61 ARG A O 1
ATOM 483 N N . PHE A 1 82 ? 6.367 -10.124 20.178 1.00 21.48 62 PHE A N 1
ATOM 484 C CA . PHE A 1 82 ? 6.834 -8.771 20.454 1.00 22.19 62 PHE A CA 1
ATOM 485 C C . PHE A 1 82 ? 5.711 -7.977 21.102 1.00 25.15 62 PHE A C 1
ATOM 486 O O . PHE A 1 82 ? 4.633 -7.825 20.519 1.00 28.26 62 PHE A O 1
ATOM 494 N N . SER A 1 83 ? 5.967 -7.474 22.308 1.00 23.25 63 SER A N 1
ATOM 495 C CA . SER A 1 83 ? 4.933 -6.892 23.136 1.00 20.25 63 SER A CA 1
ATOM 496 C C . SER A 1 83 ? 5.149 -5.402 23.293 1.00 23.64 63 SER A C 1
ATOM 497 O O . SER A 1 83 ? 6.271 -4.931 23.528 1.00 23.62 63 SER A O 1
ATOM 500 N N . ARG A 1 84 ? 4.060 -4.669 23.156 1.00 22.33 64 ARG A N 1
ATOM 501 C CA . ARG A 1 84 ? 4.058 -3.254 23.447 1.00 19.46 64 ARG A CA 1
ATOM 502 C C . ARG A 1 84 ? 3.677 -2.970 24.898 1.00 21.90 64 ARG A C 1
ATOM 503 O O . ARG A 1 84 ? 4.131 -1.969 25.461 1.00 23.05 64 ARG A O 1
ATOM 511 N N . ALA A 1 85 ? 2.893 -3.856 25.540 1.00 21.76 65 ALA A N 1
ATOM 512 C CA . ALA A 1 85 ? 2.572 -3.688 26.964 1.00 24.10 65 ALA A CA 1
ATOM 513 C C . ALA A 1 85 ? 3.801 -3.911 27.856 1.00 23.56 65 ALA A C 1
ATOM 514 O O . ALA A 1 85 ? 3.947 -3.256 28.903 1.00 20.67 65 ALA A O 1
ATOM 516 N N . ALA A 1 86 ? 4.680 -4.848 27.470 1.00 20.89 66 ALA A N 1
ATOM 517 C CA . ALA A 1 86 ? 5.905 -5.099 28.225 1.00 23.18 66 ALA A CA 1
ATOM 518 C C . ALA A 1 86 ? 6.739 -3.839 28.428 1.00 23.26 66 ALA A C 1
ATOM 519 O O . ALA A 1 86 ? 7.487 -3.742 29.407 1.00 26.11 66 ALA A O 1
ATOM 521 N N . ALA A 1 87 ? 6.626 -2.866 27.524 1.00 21.99 67 ALA A N 1
ATOM 522 C CA . ALA A 1 87 ? 7.408 -1.646 27.648 1.00 20.48 67 ALA A CA 1
ATOM 523 C C . ALA A 1 87 ? 6.944 -0.788 28.808 1.00 24.22 67 ALA A C 1
ATOM 524 O O . ALA A 1 87 ? 7.697 0.079 29.260 1.00 23.45 67 ALA A O 1
ATOM 526 N N . ALA A 1 88 ? 5.714 -0.987 29.293 1.00 26.72 68 ALA A N 1
ATOM 527 C CA . ALA A 1 88 ? 5.270 -0.217 30.452 1.00 27.11 68 ALA A CA 1
ATOM 528 C C . ALA A 1 88 ? 6.020 -0.633 31.716 1.00 24.13 68 ALA A C 1
ATOM 529 O O . ALA A 1 88 ? 6.192 0.179 32.633 1.00 23.25 68 ALA A O 1
ATOM 531 N N . GLY A 1 89 ? 6.495 -1.878 31.772 1.00 21.98 69 GLY A N 1
ATOM 532 C CA . GLY A 1 89 ? 7.265 -2.329 32.914 1.00 23.24 69 GLY A CA 1
ATOM 533 C C . GLY A 1 89 ? 8.764 -2.104 32.819 1.00 26.03 69 GLY A C 1
ATOM 534 O O . GLY A 1 89 ? 9.521 -2.763 33.545 1.00 25.99 69 GLY A O 1
ATOM 535 N N . ARG A 1 90 ? 9.218 -1.183 31.954 1.00 23.71 70 ARG A N 1
ATOM 536 C CA . ARG A 1 90 ? 10.638 -0.977 31.689 1.00 22.34 70 ARG A CA 1
ATOM 537 C C . ARG A 1 90 ? 10.923 0.515 31.580 1.00 25.65 70 ARG A C 1
ATOM 538 O O . ARG A 1 90 ? 10.011 1.339 31.434 1.00 24.76 70 ARG A O 1
ATOM 546 N N . ASP A 1 91 ? 12.216 0.864 31.665 1.00 24.36 71 ASP A N 1
ATOM 547 C CA . ASP A 1 91 ? 12.683 2.197 31.288 1.00 24.13 71 ASP A CA 1
ATOM 548 C C . ASP A 1 91 ? 12.846 2.155 29.778 1.00 24.75 71 ASP A C 1
ATOM 549 O O . ASP A 1 91 ? 13.895 1.787 29.248 1.00 26.19 71 ASP A O 1
ATOM 554 N N . GLU A 1 92 ? 11.781 2.514 29.073 1.00 28.21 72 GLU A N 1
ATOM 555 C CA . GLU A 1 92 ? 11.607 2.094 27.685 1.00 23.95 72 GLU A CA 1
ATOM 556 C C . GLU A 1 92 ? 12.503 2.899 26.742 1.00 21.27 72 GLU A C 1
ATOM 557 O O . GLU A 1 92 ? 12.537 4.137 26.796 1.00 21.76 72 GLU A O 1
ATOM 563 N N . ALA A 1 93 ? 13.247 2.179 25.899 1.00 21.97 73 ALA A N 1
ATOM 564 C CA . ALA A 1 93 ? 14.051 2.763 24.822 1.00 20.38 73 ALA A CA 1
ATOM 565 C C . ALA A 1 93 ? 13.239 3.733 23.982 1.00 19.28 73 ALA A C 1
ATOM 566 O O . ALA A 1 93 ? 12.287 3.336 23.304 1.00 22.97 73 ALA A O 1
ATOM 568 N N . ARG A 1 94 ? 13.645 5.001 23.978 1.00 21.03 74 ARG A N 1
ATOM 569 C CA . ARG A 1 94 ? 12.843 6.061 23.374 1.00 20.66 74 ARG A CA 1
ATOM 570 C C . ARG A 1 94 ? 13.732 7.255 23.032 1.00 22.20 74 ARG A C 1
ATOM 571 O O . ARG A 1 94 ? 14.904 7.316 23.414 1.00 20.64 74 ARG A O 1
ATOM 579 N N . LEU A 1 95 ? 13.143 8.219 22.319 1.00 21.56 75 LEU A N 1
ATOM 580 C CA . LEU A 1 95 ? 13.811 9.468 21.986 1.00 22.96 75 LEU A CA 1
ATOM 581 C C . LEU A 1 95 ? 13.334 10.634 22.837 1.00 23.48 75 LEU A C 1
ATOM 582 O O . LEU A 1 95 ? 13.956 11.705 22.811 1.00 26.25 75 LEU A O 1
ATOM 587 N N . THR A 1 96 ? 12.249 10.463 23.579 1.00 24.59 76 THR A N 1
ATOM 588 C CA . THR A 1 96 ? 11.624 11.490 24.412 1.00 25.53 76 THR A CA 1
ATOM 589 C C . THR A 1 96 ? 12.081 11.354 25.869 1.00 24.24 76 THR A C 1
ATOM 590 O O . THR A 1 96 ? 12.267 10.232 26.363 1.00 23.36 76 THR A O 1
ATOM 594 N N . PRO A 1 97 ? 12.241 12.466 26.595 1.00 23.55 77 PRO A N 1
ATOM 595 C CA . PRO A 1 97 ? 12.741 12.368 27.975 1.00 24.45 77 PRO A CA 1
ATOM 596 C C . PRO A 1 97 ? 11.804 11.640 28.926 1.00 25.30 77 PRO A C 1
ATOM 597 O O . PRO A 1 97 ? 12.281 11.062 29.916 1.00 24.84 77 PRO A O 1
ATOM 601 N N . LEU A 1 98 ? 10.498 11.634 28.653 1.00 28.60 78 LEU A N 1
ATOM 602 C CA . LEU A 1 98 ? 9.500 11.034 29.529 1.00 27.55 78 LEU A CA 1
ATOM 603 C C . LEU A 1 98 ? 8.714 9.981 28.769 1.00 26.28 78 LEU A C 1
ATOM 604 O O . LEU A 1 98 ? 8.420 10.144 27.583 1.00 29.50 78 LEU A O 1
ATOM 609 N N . VAL A 1 99 ? 8.353 8.906 29.463 1.00 26.37 79 VAL A N 1
ATOM 610 C CA . VAL A 1 99 ? 7.510 7.889 28.850 1.00 31.83 79 VAL A CA 1
ATOM 611 C C . VAL A 1 99 ? 6.114 8.463 28.630 1.00 33.98 79 VAL A C 1
ATOM 612 O O . VAL A 1 99 ? 5.523 9.089 29.524 1.00 32.10 79 VAL A O 1
ATOM 616 N N . ILE A 1 100 ? 5.602 8.295 27.419 1.00 39.76 80 ILE A N 1
ATOM 617 C CA . ILE A 1 100 ? 4.262 8.744 27.057 1.00 34.42 80 ILE A CA 1
ATOM 618 C C . ILE A 1 100 ? 3.303 7.584 27.288 1.00 33.63 80 ILE A C 1
ATOM 619 O O . ILE A 1 100 ? 3.611 6.439 26.934 1.00 28.26 80 ILE A O 1
ATOM 624 N N . ARG A 1 101 ? 2.151 7.867 27.909 1.00 35.66 81 ARG A N 1
ATOM 625 C CA . ARG A 1 101 ? 1.065 6.899 27.934 1.00 28.77 81 ARG A CA 1
ATOM 626 C C . ARG A 1 101 ? 0.394 6.923 26.564 1.00 30.22 81 ARG A C 1
ATOM 627 O O . ARG A 1 101 ? -0.019 7.986 26.085 1.00 31.13 81 ARG A O 1
ATOM 635 N N . THR A 1 102 ? 0.302 5.756 25.922 1.00 28.51 82 THR A N 1
ATOM 636 C CA . THR A 1 102 ? -0.125 5.675 24.530 1.00 28.82 82 THR A CA 1
ATOM 637 C C . THR A 1 102 ? -1.457 4.946 24.367 1.00 25.80 82 THR A C 1
ATOM 638 O O . THR A 1 102 ? -1.809 4.546 23.253 1.00 25.58 82 THR A O 1
ATOM 642 N N . SER A 1 103 ? -2.202 4.770 25.455 1.00 25.56 83 SER A N 1
ATOM 643 C CA . SER A 1 103 ? -3.580 4.270 25.418 1.00 22.27 83 SER A CA 1
ATOM 644 C C . SER A 1 103 ? -3.592 2.937 24.686 1.00 22.04 83 SER A C 1
ATOM 645 O O . SER A 1 103 ? -2.819 2.037 25.056 1.00 22.97 83 SER A O 1
ATOM 648 N N . VAL A 1 104 ? -4.400 2.770 23.640 1.00 25.36 84 VAL A N 1
ATOM 649 C CA . VAL A 1 104 ? -4.497 1.508 22.914 1.00 23.75 84 VAL A CA 1
ATOM 650 C C . VAL A 1 104 ? -3.202 1.157 22.162 1.00 22.71 84 VAL A C 1
ATOM 651 O O . VAL A 1 104 ? -2.960 -0.023 21.860 1.00 22.13 84 VAL A O 1
ATOM 655 N N . MET A 1 105 ? -2.353 2.144 21.855 1.00 23.77 85 MET A N 1
ATOM 656 C CA . MET A 1 105 ? -1.075 1.892 21.181 1.00 23.71 85 MET A CA 1
ATOM 657 C C . MET A 1 105 ? -0.032 1.296 22.122 1.00 25.78 85 MET A C 1
ATOM 658 O O . MET A 1 105 ? 0.975 0.760 21.651 1.00 25.11 85 MET A O 1
ATOM 663 N N . GLY A 1 106 ? -0.268 1.332 23.434 1.00 25.02 86 GLY A N 1
ATOM 664 C CA . GLY A 1 106 ? 0.667 0.809 24.409 1.00 21.57 86 GLY A CA 1
ATOM 665 C C . GLY A 1 106 ? 0.273 -0.472 25.108 1.00 25.86 86 GLY A C 1
ATOM 666 O O . GLY A 1 106 ? 0.940 -0.849 26.083 1.00 27.13 86 GLY A O 1
ATOM 667 N N . VAL A 1 107 ? -0.774 -1.175 24.644 1.00 23.38 87 VAL A N 1
ATOM 668 C CA . VAL A 1 107 ? -1.301 -2.354 25.326 1.00 22.12 87 VAL A CA 1
ATOM 669 C C . VAL A 1 107 ? -1.358 -3.536 24.367 1.00 22.95 87 VAL A C 1
ATOM 670 O O . VAL A 1 107 ? -1.325 -3.381 23.144 1.00 24.43 87 VAL A O 1
ATOM 674 N N . ASP A 1 108 ? -1.437 -4.723 24.945 1.00 20.68 88 ASP A N 1
ATOM 675 C CA . ASP A 1 108 ? -1.632 -5.978 24.243 1.00 20.80 88 ASP A CA 1
ATOM 676 C C . ASP A 1 108 ? -3.077 -6.422 24.366 1.00 24.64 88 ASP A C 1
ATOM 677 O O . ASP A 1 108 ? -3.843 -5.862 25.156 1.00 25.03 88 ASP A O 1
ATOM 682 N N . PRO A 1 109 ? -3.490 -7.451 23.624 1.00 24.52 89 PRO A N 1
ATOM 683 C CA . PRO A 1 109 ? -4.734 -8.134 23.977 1.00 23.21 89 PRO A CA 1
ATOM 684 C C . PRO A 1 109 ? -4.582 -8.808 25.322 1.00 26.71 89 PRO A C 1
ATOM 685 O O . PRO A 1 109 ? -3.492 -9.310 25.666 1.00 28.43 89 PRO A O 1
ATOM 689 N N . PRO A 1 110 ? -5.665 -8.882 26.119 1.00 27.81 90 PRO A N 1
ATOM 690 C CA . PRO A 1 110 ? -7.063 -8.581 25.783 1.00 23.97 90 PRO A CA 1
ATOM 691 C C . PRO A 1 110 ? -7.431 -7.119 25.910 1.00 23.97 90 PRO A C 1
ATOM 692 O O . PRO A 1 110 ? -8.457 -6.714 25.392 1.00 22.94 90 PRO A O 1
ATOM 696 N N . ASP A 1 111 ? -6.604 -6.345 26.610 1.00 24.52 91 ASP A N 1
ATOM 697 C CA . ASP A 1 111 ? -6.897 -4.930 26.815 1.00 21.47 91 ASP A CA 1
ATOM 698 C C . ASP A 1 111 ? -6.964 -4.154 25.521 1.00 22.39 91 ASP A C 1
ATOM 699 O O . ASP A 1 111 ? -7.667 -3.139 25.446 1.00 19.42 91 ASP A O 1
ATOM 704 N N . HIS A 1 112 ? -6.211 -4.582 24.504 1.00 24.12 92 HIS A N 1
ATOM 705 C CA . HIS A 1 112 ? -6.208 -3.832 23.252 1.00 23.12 92 HIS A CA 1
ATOM 706 C C . HIS A 1 112 ? -7.537 -3.985 22.524 1.00 19.86 92 HIS A C 1
ATOM 707 O O . HIS A 1 112 ? -8.083 -2.999 22.018 1.00 20.68 92 HIS A O 1
ATOM 714 N N . THR A 1 113 ? -8.069 -5.215 22.468 1.00 19.62 93 THR A N 1
ATOM 715 C CA . THR A 1 113 ? -9.400 -5.480 21.911 1.00 18.90 93 THR A CA 1
ATOM 716 C C . THR A 1 113 ? -10.485 -4.637 22.585 1.00 23.68 93 THR A C 1
ATOM 717 O O . THR A 1 113 ? -11.228 -3.897 21.926 1.00 23.35 93 THR A O 1
ATOM 721 N N . ARG A 1 114 ? -10.590 -4.759 23.915 1.00 20.34 94 ARG A N 1
ATOM 722 C CA . ARG A 1 114 ? -11.663 -4.117 24.670 1.00 22.09 94 ARG A CA 1
ATOM 723 C C . ARG A 1 114 ? -11.701 -2.613 24.433 1.00 22.14 94 ARG A C 1
ATOM 724 O O . ARG A 1 114 ? -12.782 -2.019 24.342 1.00 23.57 94 ARG A O 1
ATOM 732 N N . LEU A 1 115 ? -10.532 -1.983 24.318 1.00 21.46 95 LEU A N 1
ATOM 733 C CA . LEU A 1 115 ? -10.474 -0.534 24.133 1.00 22.83 95 LEU A CA 1
ATOM 734 C C . LEU A 1 115 ? -10.684 -0.132 22.675 1.00 23.01 95 LEU A C 1
ATOM 735 O O . LEU A 1 115 ? -11.309 0.899 22.399 1.00 21.33 95 LEU A O 1
ATOM 740 N N . ARG A 1 116 ? -10.145 -0.901 21.727 1.00 21.75 96 ARG A N 1
ATOM 741 C CA . ARG A 1 116 ? -10.307 -0.484 20.340 1.00 26.04 96 ARG A CA 1
ATOM 742 C C . ARG A 1 116 ? -11.723 -0.747 19.838 1.00 22.83 96 ARG A C 1
ATOM 743 O O . ARG A 1 116 ? -12.209 -0.001 18.982 1.00 20.85 96 ARG A O 1
ATOM 751 N N . ARG A 1 117 ? -12.398 -1.772 20.382 1.00 23.04 97 ARG A N 1
ATOM 752 C CA . ARG A 1 117 ? -13.812 -2.014 20.097 1.00 22.87 97 ARG A CA 1
ATOM 753 C C . ARG A 1 117 ? -14.654 -0.760 20.279 1.00 23.80 97 ARG A C 1
ATOM 754 O O . ARG A 1 117 ? -15.666 -0.583 19.587 1.00 24.70 97 ARG A O 1
ATOM 762 N N . LEU A 1 118 ? -14.253 0.123 21.195 1.00 20.65 98 LEU A N 1
ATOM 763 C CA . LEU A 1 118 ? -15.050 1.280 21.565 1.00 21.35 98 LEU A CA 1
ATOM 764 C C . LEU A 1 118 ? -14.962 2.406 20.566 1.00 24.14 98 LEU A C 1
ATOM 765 O O . LEU A 1 118 ? -15.638 3.424 20.756 1.00 24.07 98 LEU A O 1
ATOM 770 N N . VAL A 1 119 ? -14.114 2.286 19.550 1.00 25.57 99 VAL A N 1
ATOM 771 C CA . VAL A 1 119 ? -13.881 3.399 18.635 1.00 23.63 99 VAL A CA 1
ATOM 772 C C . VAL A 1 119 ? -13.823 2.870 17.211 1.00 21.81 99 VAL A C 1
ATOM 773 O O . VAL A 1 119 ? -13.794 3.647 16.254 1.00 23.15 99 VAL A O 1
ATOM 777 N N . ALA A 1 120 ? -13.833 1.544 17.068 1.00 20.17 100 ALA A N 1
ATOM 778 C CA . ALA A 1 120 ? -13.586 0.929 15.770 1.00 24.82 100 ALA A CA 1
ATOM 779 C C . ALA A 1 120 ? -14.607 1.366 14.715 1.00 24.95 100 ALA A C 1
ATOM 780 O O . ALA A 1 120 ? -14.234 1.660 13.573 1.00 23.61 100 ALA A O 1
ATOM 782 N N . THR A 1 121 ? -15.897 1.418 15.071 1.00 24.19 101 THR A N 1
ATOM 783 C CA . THR A 1 121 ? -16.918 1.677 14.052 1.00 24.36 101 THR A CA 1
ATOM 784 C C . THR A 1 121 ? -16.892 3.128 13.565 1.00 22.54 101 THR A C 1
ATOM 785 O O . THR A 1 121 ? -17.119 3.381 12.375 1.00 22.25 101 THR A O 1
ATOM 789 N N . ALA A 1 122 ? -16.594 4.089 14.440 1.00 20.85 102 ALA A N 1
ATOM 790 C CA . ALA A 1 122 ? -16.584 5.476 13.997 1.00 18.76 102 ALA A CA 1
ATOM 791 C C . ALA A 1 122 ? -15.422 5.791 13.067 1.00 21.60 102 ALA A C 1
ATOM 792 O O . ALA A 1 122 ? -15.499 6.774 12.325 1.00 21.51 102 ALA A O 1
ATOM 794 N N . PHE A 1 123 ? -14.342 5.012 13.105 1.00 21.98 103 PHE A N 1
ATOM 795 C CA . PHE A 1 123 ? -13.161 5.275 12.287 1.00 22.81 103 PHE A CA 1
ATOM 796 C C . PHE A 1 123 ? -13.074 4.344 11.084 1.00 22.42 103 PHE A C 1
ATOM 797 O O . PHE A 1 123 ? -12.146 4.476 10.278 1.00 21.47 103 PHE A O 1
ATOM 805 N N . SER A 1 124 ? -14.012 3.407 10.951 1.00 20.63 104 SER A N 1
ATOM 806 C CA . SER A 1 124 ? -14.034 2.491 9.821 1.00 21.98 104 SER A CA 1
ATOM 807 C C . SER A 1 124 ? -14.259 3.258 8.521 1.00 20.00 104 SER A C 1
ATOM 808 O O . SER A 1 124 ? -14.612 4.444 8.510 1.00 19.20 104 SER A O 1
ATOM 811 N N . ARG A 1 125 ? -14.029 2.570 7.408 1.00 20.56 105 ARG A N 1
ATOM 812 C CA . ARG A 1 125 ? -14.083 3.254 6.123 1.00 23.29 105 ARG A CA 1
ATOM 813 C C . ARG A 1 125 ? -15.499 3.742 5.841 1.00 22.22 105 ARG A C 1
ATOM 814 O O . ARG A 1 125 ? -15.703 4.908 5.490 1.00 23.03 105 ARG A O 1
ATOM 822 N N . ARG A 1 126 ? -16.494 2.879 6.064 1.00 25.52 106 ARG A N 1
ATOM 823 C CA . ARG A 1 126 ? -17.886 3.276 5.865 1.00 23.41 106 ARG A CA 1
ATOM 824 C C . ARG A 1 126 ? -18.292 4.380 6.830 1.00 21.63 106 ARG A C 1
ATOM 825 O O . ARG A 1 126 ? -19.047 5.286 6.460 1.00 23.82 106 ARG A O 1
ATOM 833 N N . GLY A 1 127 ? -17.785 4.333 8.069 1.00 22.61 107 GLY A N 1
ATOM 834 C CA . GLY A 1 127 ? -18.091 5.383 9.027 1.00 17.37 107 GLY A CA 1
ATOM 835 C C . GLY A 1 127 ? -17.513 6.721 8.623 1.00 19.72 107 GLY A C 1
ATOM 836 O O . GLY A 1 127 ? -18.202 7.742 8.653 1.00 20.24 107 GLY A O 1
ATOM 837 N N . VAL A 1 128 ? -16.238 6.737 8.239 1.00 21.75 108 VAL A N 1
ATOM 838 C CA . VAL A 1 128 ? -15.588 7.985 7.838 1.00 22.66 108 VAL A CA 1
ATOM 839 C C . VAL A 1 128 ? -16.188 8.542 6.546 1.00 20.90 108 VAL A C 1
ATOM 840 O O . VAL A 1 128 ? -16.264 9.768 6.374 1.00 23.59 108 VAL A O 1
ATOM 844 N N . GLU A 1 129 ? -16.628 7.674 5.626 1.00 22.11 109 GLU A N 1
ATOM 845 C CA . GLU A 1 129 ? -17.236 8.154 4.381 1.00 22.11 109 GLU A CA 1
ATOM 846 C C . GLU A 1 129 ? -18.428 9.065 4.639 1.00 23.44 109 GLU A C 1
ATOM 847 O O . GLU A 1 129 ? -18.714 9.951 3.826 1.00 24.68 109 GLU A O 1
ATOM 853 N N . HIS A 1 130 ? -19.142 8.869 5.748 1.00 21.81 110 HIS A N 1
ATOM 854 C CA . HIS A 1 130 ? -20.278 9.737 6.040 1.00 23.25 110 HIS A CA 1
ATOM 855 C C . HIS A 1 130 ? -19.855 11.155 6.399 1.00 25.72 110 HIS A C 1
ATOM 856 O O . HIS A 1 130 ? -20.705 12.058 6.382 1.00 25.05 110 HIS A O 1
ATOM 863 N N . LEU A 1 131 ? -18.563 11.380 6.687 1.00 23.11 111 LEU A N 1
ATOM 864 C CA . LEU A 1 131 ? -18.032 12.719 6.919 1.00 22.56 111 LEU A CA 1
ATOM 865 C C . LEU A 1 131 ? -17.575 13.428 5.653 1.00 20.11 111 LEU A C 1
ATOM 866 O O . LEU A 1 131 ? -17.297 14.631 5.711 1.00 21.79 111 LEU A O 1
ATOM 871 N N . ARG A 1 132 ? -17.466 12.718 4.529 1.00 22.78 112 ARG A N 1
ATOM 872 C CA . ARG A 1 132 ? -16.917 13.327 3.319 1.00 22.87 112 ARG A CA 1
ATOM 873 C C . ARG A 1 132 ? -17.637 14.605 2.902 1.00 23.32 112 ARG A C 1
ATOM 874 O O . ARG A 1 132 ? -16.943 15.580 2.559 1.00 23.88 112 ARG A O 1
ATOM 882 N N . PRO A 1 133 ? -18.976 14.693 2.911 1.00 24.63 113 PRO A N 1
ATOM 883 C CA . PRO A 1 133 ? -19.599 15.981 2.558 1.00 20.02 113 PRO A CA 1
ATOM 884 C C . PRO A 1 133 ? -19.159 17.121 3.451 1.00 21.79 113 PRO A C 1
ATOM 885 O O . PRO A 1 133 ? -18.997 18.255 2.971 1.00 24.42 113 PRO A O 1
ATOM 889 N N . GLY A 1 134 ? -18.942 16.857 4.743 1.00 24.62 114 GLY A N 1
ATOM 890 C CA . GLY A 1 134 ? -18.560 17.938 5.650 1.00 23.12 114 GLY A CA 1
ATOM 891 C C . GLY A 1 134 ? -17.112 18.363 5.487 1.00 22.62 114 GLY A C 1
ATOM 892 O O . GLY A 1 134 ? -16.792 19.561 5.504 1.00 21.41 114 GLY A O 1
ATOM 893 N N . ILE A 1 135 ? -16.210 17.390 5.343 1.00 23.68 115 ILE A N 1
ATOM 894 C CA . ILE A 1 135 ? -14.826 17.728 5.031 1.00 21.04 115 ILE A CA 1
ATOM 895 C C . ILE A 1 135 ? -14.761 18.466 3.701 1.00 21.23 115 ILE A C 1
ATOM 896 O O . ILE A 1 135 ? -14.105 19.511 3.579 1.00 21.98 115 ILE A O 1
ATOM 901 N N . THR A 1 136 ? -15.480 17.964 2.694 1.00 23.27 116 THR A N 1
ATOM 902 C CA . THR A 1 136 ? -15.521 18.655 1.409 1.00 21.59 116 THR A CA 1
ATOM 903 C C . THR A 1 136 ? -16.020 20.079 1.572 1.00 23.82 116 THR A C 1
ATOM 904 O O . THR A 1 136 ? -15.437 21.020 1.014 1.00 22.66 116 THR A O 1
ATOM 908 N N . ALA A 1 137 ? -17.087 20.260 2.364 1.00 23.33 117 ALA A N 1
ATOM 909 C CA . ALA A 1 137 ? -17.616 21.596 2.596 1.00 22.64 117 ALA A CA 1
ATOM 910 C C . ALA A 1 137 ? -16.616 22.457 3.349 1.00 22.65 117 ALA A C 1
ATOM 911 O O . ALA A 1 137 ? -16.530 23.665 3.108 1.00 23.17 117 ALA A O 1
ATOM 913 N N . LEU A 1 138 ? -15.859 21.852 4.274 1.00 23.64 118 LEU A N 1
ATOM 914 C CA . LEU A 1 138 ? -14.843 22.605 5.011 1.00 24.92 118 LEU A CA 1
ATOM 915 C C . LEU A 1 138 ? -13.682 23.014 4.101 1.00 22.27 118 LEU A C 1
ATOM 916 O O . LEU A 1 138 ? -13.197 24.151 4.174 1.00 20.93 118 LEU A O 1
ATOM 921 N N . VAL A 1 139 ? -13.211 22.100 3.246 1.00 22.09 119 VAL A N 1
ATOM 922 C CA . VAL A 1 139 ? -12.102 22.450 2.358 1.00 22.68 119 VAL A CA 1
ATOM 923 C C . VAL A 1 139 ? -12.517 23.570 1.409 1.00 23.48 119 VAL A C 1
ATOM 924 O O . VAL A 1 139 ? -11.717 24.464 1.108 1.00 24.52 119 VAL A O 1
ATOM 928 N N . ARG A 1 140 ? -13.781 23.578 0.969 1.00 23.48 120 ARG A N 1
ATOM 929 C CA . ARG A 1 140 ? -14.262 24.661 0.117 1.00 22.36 120 ARG A CA 1
ATOM 930 C C . ARG A 1 140 ? -14.271 25.991 0.864 1.00 23.68 120 ARG A C 1
ATOM 931 O O . ARG A 1 140 ? -13.835 27.021 0.333 1.00 22.81 120 ARG A O 1
ATOM 939 N N . ARG A 1 141 ? -14.778 25.999 2.098 1.00 24.29 121 ARG A N 1
ATOM 940 C CA . ARG A 1 141 ? -14.731 27.225 2.887 1.00 23.21 121 ARG A CA 1
ATOM 941 C C . ARG A 1 141 ? -13.296 27.723 3.017 1.00 25.47 121 ARG A C 1
ATOM 942 O O . ARG A 1 141 ? -13.024 28.921 2.843 1.00 26.84 121 ARG A O 1
ATOM 950 N N . LEU A 1 142 ? -12.355 26.816 3.293 1.00 21.86 122 LEU A N 1
ATOM 951 C CA . LEU A 1 142 ? -10.973 27.245 3.498 1.00 23.62 122 LEU A CA 1
ATOM 952 C C . LEU A 1 142 ? -10.366 27.800 2.215 1.00 25.36 122 LEU A C 1
ATOM 953 O O . LEU A 1 142 ? -9.674 28.824 2.254 1.00 27.78 122 LEU A O 1
ATOM 958 N N . THR A 1 143 ? -10.625 27.155 1.065 1.00 23.21 123 THR A N 1
ATOM 959 C CA . THR A 1 143 ? -10.088 27.664 -0.195 1.00 26.48 123 THR A CA 1
ATOM 960 C C . THR A 1 143 ? -10.889 28.859 -0.730 1.00 28.43 123 THR A C 1
ATOM 961 O O . THR A 1 143 ? -10.310 29.720 -1.410 1.00 27.76 123 THR A O 1
ATOM 965 N N . ASP A 1 144 ? -12.197 28.953 -0.416 1.00 26.41 124 ASP A N 1
ATOM 966 C CA . ASP A 1 144 ? -12.935 30.206 -0.619 1.00 24.63 124 ASP A CA 1
ATOM 967 C C . ASP A 1 144 ? -12.146 31.386 -0.085 1.00 28.30 124 ASP A C 1
ATOM 968 O O . ASP A 1 144 ? -12.064 32.447 -0.726 1.00 29.78 124 ASP A O 1
ATOM 973 N N . ASP A 1 145 ? -11.584 31.224 1.113 1.00 27.14 125 ASP A N 1
ATOM 974 C CA . ASP A 1 145 ? -10.880 32.313 1.772 1.00 26.96 125 ASP A CA 1
ATOM 975 C C . ASP A 1 145 ? -9.543 32.602 1.099 1.00 29.64 125 ASP A C 1
ATOM 976 O O . ASP A 1 145 ? -9.133 33.765 1.006 1.00 28.75 125 ASP A O 1
ATOM 981 N N . MET A 1 146 ? -8.835 31.561 0.641 1.00 29.28 126 MET A N 1
ATOM 982 C CA . MET A 1 146 ? -7.585 31.798 -0.079 1.00 28.52 126 MET A CA 1
ATOM 983 C C . MET A 1 146 ? -7.846 32.549 -1.378 1.00 29.53 126 MET A C 1
ATOM 984 O O . MET A 1 146 ? -7.119 33.492 -1.720 1.00 26.84 126 MET A O 1
ATOM 989 N N . VAL A 1 147 ? -8.908 32.161 -2.096 1.00 31.24 127 VAL A N 1
ATOM 990 C CA . VAL A 1 147 ? -9.266 32.804 -3.360 1.00 28.23 127 VAL A CA 1
ATOM 991 C C . VAL A 1 147 ? -9.519 34.296 -3.167 1.00 30.36 127 VAL A C 1
ATOM 992 O O . VAL A 1 147 ? -9.067 35.128 -3.970 1.00 28.90 127 VAL A O 1
ATOM 996 N N . GLY A 1 148 ? -10.253 34.661 -2.108 1.00 29.48 128 GLY A N 1
ATOM 997 C CA . GLY A 1 148 ? -10.601 36.052 -1.910 1.00 24.71 128 GLY A CA 1
ATOM 998 C C . GLY A 1 148 ? -9.498 36.856 -1.260 1.00 26.34 128 GLY A C 1
ATOM 999 O O . GLY A 1 148 ? -9.453 38.079 -1.406 1.00 26.80 128 GLY A O 1
ATOM 1000 N N . GLN A 1 149 ? -8.609 36.209 -0.515 1.00 29.52 129 GLN A N 1
ATOM 1001 C CA . GLN A 1 149 ? -7.483 36.957 0.043 1.00 32.56 129 GLN A CA 1
ATOM 1002 C C . GLN A 1 149 ? -6.385 37.220 -0.977 1.00 27.19 129 GLN A C 1
ATOM 1003 O O . GLN A 1 149 ? -5.820 38.308 -0.959 1.00 23.41 129 GLN A O 1
ATOM 1009 N N . GLY A 1 150 ? -6.136 36.285 -1.894 1.00 26.49 130 GLY A N 1
ATOM 1010 C CA . GLY A 1 150 ? -5.110 36.485 -2.880 1.00 28.93 130 GLY A CA 1
ATOM 1011 C C . GLY A 1 150 ? -3.742 36.081 -2.377 1.00 31.25 130 GLY A C 1
ATOM 1012 O O . GLY A 1 150 ? -3.486 36.054 -1.165 1.00 32.04 130 GLY A O 1
ATOM 1013 N N . PRO A 1 151 ? -2.831 35.739 -3.296 1.00 32.90 131 PRO A N 1
ATOM 1014 C CA . PRO A 1 151 ? -1.494 35.304 -2.870 1.00 26.95 131 PRO A CA 1
ATOM 1015 C C . PRO A 1 151 ? -0.704 36.468 -2.327 1.00 27.94 131 PRO A C 1
ATOM 1016 O O . PRO A 1 151 ? -0.985 37.637 -2.653 1.00 24.79 131 PRO A O 1
ATOM 1020 N N . PRO A 1 152 ? 0.300 36.221 -1.455 1.00 33.08 132 PRO A N 1
ATOM 1021 C CA . PRO A 1 152 ? 0.753 34.921 -0.924 1.00 28.70 132 PRO A CA 1
ATOM 1022 C C . PRO A 1 152 ? -0.063 34.427 0.261 1.00 29.30 132 PRO A C 1
ATOM 1023 O O . PRO A 1 152 ? -0.675 35.233 0.969 1.00 32.41 132 PRO A O 1
ATOM 1027 N N . VAL A 1 153 ? -0.042 33.115 0.493 1.00 27.66 133 VAL A N 1
ATOM 1028 C CA . VAL A 1 153 ? -0.743 32.498 1.620 1.00 30.57 133 VAL A CA 1
ATOM 1029 C C . VAL A 1 153 ? 0.210 31.513 2.287 1.00 30.26 133 VAL A C 1
ATOM 1030 O O . VAL A 1 153 ? 0.897 30.751 1.597 1.00 30.97 133 VAL A O 1
ATOM 1034 N N . ASP A 1 154 ? 0.284 31.542 3.620 1.00 28.56 134 ASP A N 1
ATOM 1035 C CA . ASP A 1 154 ? 0.908 30.428 4.331 1.00 24.91 134 ASP A CA 1
ATOM 1036 C C . ASP A 1 154 ? -0.067 29.260 4.306 1.00 25.66 134 ASP A C 1
ATOM 1037 O O . ASP A 1 154 ? -1.098 29.291 4.982 1.00 27.17 134 ASP A O 1
ATOM 1042 N N . LEU A 1 155 ? 0.246 28.234 3.510 1.00 25.93 135 LEU A N 1
ATOM 1043 C CA . LEU A 1 155 ? -0.665 27.101 3.348 1.00 22.84 135 LEU A CA 1
ATOM 1044 C C . LEU A 1 155 ? -0.877 26.338 4.649 1.00 25.76 135 LEU A C 1
ATOM 1045 O O . LEU A 1 155 ? -1.903 25.668 4.817 1.00 25.30 135 LEU A O 1
ATOM 1050 N N . VAL A 1 156 ? 0.084 26.397 5.570 1.00 26.30 136 VAL A N 1
ATOM 1051 C CA . VAL A 1 156 ? -0.063 25.675 6.831 1.00 22.59 136 VAL A CA 1
ATOM 1052 C C . VAL A 1 156 ? -1.089 26.374 7.722 1.00 24.01 136 VAL A C 1
ATOM 1053 O O . VAL A 1 156 ? -2.024 25.750 8.223 1.00 26.15 136 VAL A O 1
ATOM 1057 N N . ARG A 1 157 ? -0.936 27.683 7.911 1.00 26.66 137 ARG A N 1
ATOM 1058 C CA . ARG A 1 157 ? -1.834 28.459 8.763 1.00 27.08 137 ARG A CA 1
ATOM 1059 C C . ARG A 1 157 ? -3.229 28.589 8.155 1.00 30.48 137 ARG A C 1
ATOM 1060 O O . ARG A 1 157 ? -4.238 28.547 8.871 1.00 29.25 137 ARG A O 1
ATOM 1068 N N . SER A 1 158 ? -3.313 28.813 6.851 1.00 27.89 138 SER A N 1
ATOM 1069 C CA . SER A 1 158 ? -4.603 29.126 6.260 1.00 23.78 138 SER A CA 1
ATOM 1070 C C . SER A 1 158 ? -5.352 27.911 5.731 1.00 26.90 138 SER A C 1
ATOM 1071 O O . SER A 1 158 ? -6.508 28.057 5.315 1.00 30.90 138 SER A O 1
ATOM 1074 N N . PHE A 1 159 ? -4.743 26.722 5.742 1.00 23.63 139 PHE A N 1
ATOM 1075 C CA . PHE A 1 159 ? -5.389 25.550 5.171 1.00 22.26 139 PHE A CA 1
ATOM 1076 C C . PHE A 1 159 ? -5.118 24.281 5.974 1.00 25.25 139 PHE A C 1
ATOM 1077 O O . PHE A 1 159 ? -6.063 23.593 6.381 1.00 25.79 139 PHE A O 1
ATOM 1085 N N . VAL A 1 160 ? -3.843 23.943 6.200 1.00 25.16 140 VAL A N 1
ATOM 1086 C CA . VAL A 1 160 ? -3.520 22.622 6.748 1.00 25.29 140 VAL A CA 1
ATOM 1087 C C . VAL A 1 160 ? -3.979 22.508 8.197 1.00 24.63 140 VAL A C 1
ATOM 1088 O O . VAL A 1 160 ? -4.618 21.524 8.588 1.00 23.01 140 VAL A O 1
ATOM 1092 N N . THR A 1 161 ? -3.639 23.488 9.028 1.00 26.05 141 THR A N 1
ATOM 1093 C CA . THR A 1 161 ? -3.975 23.336 10.442 1.00 28.63 141 THR A CA 1
ATOM 1094 C C . THR A 1 161 ? -5.476 23.488 10.668 1.00 27.77 141 THR A C 1
ATOM 1095 O O . THR A 1 161 ? -6.057 22.625 11.354 1.00 26.37 141 THR A O 1
ATOM 1099 N N . PRO A 1 162 ? -6.178 24.494 10.094 1.00 25.25 142 PRO A N 1
ATOM 1100 C CA . PRO A 1 162 ? -7.646 24.513 10.249 1.00 24.60 142 PRO A CA 1
ATOM 1101 C C . PRO A 1 162 ? -8.301 23.212 9.846 1.00 24.12 142 PRO A C 1
ATOM 1102 O O . PRO A 1 162 ? -9.131 22.688 10.595 1.00 26.38 142 PRO A O 1
ATOM 1106 N N . LEU A 1 163 ? -7.917 22.650 8.700 1.00 23.64 143 LEU A N 1
ATOM 1107 C CA . LEU A 1 163 ? -8.590 21.456 8.198 1.00 23.54 143 LEU A CA 1
ATOM 1108 C C . LEU A 1 163 ? -8.501 20.312 9.197 1.00 27.01 143 LEU A C 1
ATOM 1109 O O . LEU A 1 163 ? -9.522 19.792 9.664 1.00 27.91 143 LEU A O 1
ATOM 1114 N N . SER A 1 164 ? -7.282 19.880 9.521 1.00 27.65 144 SER A N 1
ATOM 1115 C CA . SER A 1 164 ? -7.151 18.718 10.387 1.00 25.68 144 SER A CA 1
ATOM 1116 C C . SER A 1 164 ? -7.492 19.070 11.824 1.00 25.28 144 SER A C 1
ATOM 1117 O O . SER A 1 164 ? -7.970 18.214 12.569 1.00 25.79 144 SER A O 1
ATOM 1120 N N . GLY A 1 165 ? -7.284 20.327 12.220 1.00 26.86 145 GLY A N 1
ATOM 1121 C CA . GLY A 1 165 ? -7.750 20.765 13.527 1.00 28.47 145 GLY A CA 1
ATOM 1122 C C . GLY A 1 165 ? -9.262 20.695 13.660 1.00 29.07 145 GLY A C 1
ATOM 1123 O O . GLY A 1 165 ? -9.791 20.029 14.559 1.00 25.25 145 GLY A O 1
ATOM 1124 N N . LEU A 1 166 ? -9.980 21.351 12.738 1.00 26.30 146 LEU A N 1
ATOM 1125 C CA . LEU A 1 166 ? -11.440 21.375 12.813 1.00 27.64 146 LEU A CA 1
ATOM 1126 C C . LEU A 1 166 ? -12.056 20.000 12.586 1.00 26.62 146 LEU A C 1
ATOM 1127 O O . LEU A 1 166 ? -13.111 19.701 13.154 1.00 24.21 146 LEU A O 1
ATOM 1132 N N . VAL A 1 167 ? -11.434 19.140 11.781 1.00 26.48 147 VAL A N 1
ATOM 1133 C CA . VAL A 1 167 ? -12.059 17.848 11.528 1.00 23.94 147 VAL A CA 1
ATOM 1134 C C . VAL A 1 167 ? -12.025 16.986 12.786 1.00 24.60 147 VAL A C 1
ATOM 1135 O O . VAL A 1 167 ? -13.043 16.403 13.173 1.00 23.39 147 VAL A O 1
ATOM 1139 N N . ILE A 1 168 ? -10.879 16.937 13.478 1.00 25.25 148 ILE A N 1
ATOM 1140 C CA . ILE A 1 168 ? -10.785 16.074 14.663 1.00 26.06 148 ILE A CA 1
ATOM 1141 C C . ILE A 1 168 ? -11.530 16.689 15.847 1.00 26.28 148 ILE A C 1
ATOM 1142 O O . ILE A 1 168 ? -12.068 15.966 16.699 1.00 27.39 148 ILE A O 1
ATOM 1147 N N . CYS A 1 169 ? -11.590 18.017 15.917 1.00 24.44 149 CYS A N 1
ATOM 1148 C CA . CYS A 1 169 ? -12.291 18.672 17.017 1.00 27.97 149 CYS A CA 1
ATOM 1149 C C . CYS A 1 169 ? -13.798 18.456 16.917 1.00 30.56 149 CYS A C 1
ATOM 1150 O O . CYS A 1 169 ? -14.461 18.211 17.932 1.00 30.12 149 CYS A O 1
ATOM 1153 N N . ASP A 1 170 ? -14.353 18.529 15.699 1.00 28.85 150 ASP A N 1
ATOM 1154 C CA . ASP A 1 170 ? -15.766 18.223 15.496 1.00 26.35 150 ASP A CA 1
ATOM 1155 C C . ASP A 1 170 ? -16.070 16.754 15.749 1.00 30.23 150 ASP A C 1
ATOM 1156 O O . ASP A 1 170 ? -17.119 16.420 16.313 1.00 34.68 150 ASP A O 1
ATOM 1161 N N . LEU A 1 171 ? -15.197 15.857 15.301 1.00 26.31 151 LEU A N 1
ATOM 1162 C CA . LEU A 1 171 ? -15.471 14.441 15.488 1.00 28.43 151 LEU A CA 1
ATOM 1163 C C . LEU A 1 171 ? -15.389 14.066 16.958 1.00 31.48 151 LEU A C 1
ATOM 1164 O O . LEU A 1 171 ? -16.209 13.284 17.463 1.00 30.91 151 LEU A O 1
ATOM 1169 N N . LEU A 1 172 ? -14.417 14.637 17.658 1.00 28.68 152 LEU A N 1
ATOM 1170 C CA . LEU A 1 172 ? -14.112 14.234 19.019 1.00 29.60 152 LEU A CA 1
ATOM 1171 C C . LEU A 1 172 ? -14.983 14.959 20.032 1.00 30.51 152 LEU A C 1
ATOM 1172 O O . LEU A 1 172 ? -15.328 14.385 21.065 1.00 31.03 152 LEU A O 1
ATOM 1177 N N . GLY A 1 173 ? -15.358 16.200 19.750 1.00 30.74 153 GLY A N 1
ATOM 1178 C CA . GLY A 1 173 ? -16.033 17.036 20.705 1.00 29.50 153 GLY A CA 1
ATOM 1179 C C . GLY A 1 173 ? -15.175 18.131 21.287 1.00 33.16 153 GLY A C 1
ATOM 1180 O O . GLY A 1 173 ? -15.712 19.055 21.911 1.00 37.84 153 GLY A O 1
ATOM 1181 N N . VAL A 1 174 ? -13.861 18.064 21.094 1.00 30.71 154 VAL A N 1
ATOM 1182 C CA . VAL A 1 174 ? -12.959 19.076 21.663 1.00 30.40 154 VAL A CA 1
ATOM 1183 C C . VAL A 1 174 ? -13.263 20.438 21.037 1.00 32.88 154 VAL A C 1
ATOM 1184 O O . VAL A 1 174 ? -13.309 20.557 19.794 1.00 35.66 154 VAL A O 1
ATOM 1188 N N . PRO A 1 175 ? -13.498 21.488 21.825 1.00 34.86 155 PRO A N 1
ATOM 1189 C CA . PRO A 1 175 ? -13.737 22.817 21.236 1.00 33.65 155 PRO A CA 1
ATOM 1190 C C . PRO A 1 175 ? -12.543 23.285 20.421 1.00 37.48 155 PRO A C 1
ATOM 1191 O O . PRO A 1 175 ? -11.436 23.431 20.945 1.00 38.62 155 PRO A O 1
ATOM 1195 N N . TYR A 1 176 ? -12.776 23.534 19.127 1.00 38.05 156 TYR A N 1
ATOM 1196 C CA . TYR A 1 176 ? -11.722 24.111 18.294 1.00 37.56 156 TYR A CA 1
ATOM 1197 C C . TYR A 1 176 ? -11.324 25.502 18.780 1.00 38.04 156 TYR A C 1
ATOM 1198 O O . TYR A 1 176 ? -10.149 25.884 18.692 1.00 39.31 156 TYR A O 1
ATOM 1207 N N . ALA A 1 177 ? -12.283 26.273 19.304 1.00 35.72 157 ALA A N 1
ATOM 1208 C CA . ALA A 1 177 ? -11.971 27.580 19.877 1.00 38.09 157 ALA A CA 1
ATOM 1209 C C . ALA A 1 177 ? -10.999 27.504 21.055 1.00 39.85 157 ALA A C 1
ATOM 1210 O O . ALA A 1 177 ? -10.447 28.542 21.452 1.00 39.72 157 ALA A O 1
ATOM 1212 N N . ASP A 1 178 ? -10.782 26.316 21.619 1.00 38.22 158 ASP A N 1
ATOM 1213 C CA . ASP A 1 178 ? -9.845 26.098 22.714 1.00 35.83 158 ASP A CA 1
ATOM 1214 C C . ASP A 1 178 ? -8.429 25.845 22.238 1.00 38.59 158 ASP A C 1
ATOM 1215 O O . ASP A 1 178 ? -7.585 25.470 23.052 1.00 39.72 158 ASP A O 1
ATOM 1220 N N . ARG A 1 179 ? -8.155 26.001 20.940 1.00 40.47 159 ARG A N 1
ATOM 1221 C CA . ARG A 1 179 ? -6.851 25.607 20.413 1.00 39.97 159 ARG A CA 1
ATOM 1222 C C . ARG A 1 179 ? -5.731 26.505 20.931 1.00 40.65 159 ARG A C 1
ATOM 1223 O O . ARG A 1 179 ? -4.590 26.050 21.068 1.00 38.73 159 ARG A O 1
ATOM 1231 N N . SER A 1 180 ? -6.040 27.770 21.224 1.00 43.61 160 SER A N 1
ATOM 1232 C CA . SER A 1 180 ? -5.047 28.673 21.791 1.00 44.77 160 SER A CA 1
ATOM 1233 C C . SER A 1 180 ? -4.406 28.077 23.038 1.00 47.83 160 SER A C 1
ATOM 1234 O O . SER A 1 180 ? -3.184 28.159 23.212 1.00 52.19 160 SER A O 1
ATOM 1237 N N . ARG A 1 181 ? -5.204 27.437 23.902 1.00 44.93 161 ARG A N 1
ATOM 1238 C CA . ARG A 1 181 ? -4.623 26.886 25.124 1.00 46.24 161 ARG A CA 1
ATOM 1239 C C . ARG A 1 181 ? -4.026 25.491 24.941 1.00 43.41 161 ARG A C 1
ATOM 1240 O O . ARG A 1 181 ? -2.912 25.250 25.411 1.00 46.40 161 ARG A O 1
ATOM 1248 N N . PHE A 1 182 ? -4.712 24.564 24.256 1.00 41.73 162 PHE A N 1
ATOM 1249 C CA . PHE A 1 182 ? -4.211 23.189 24.209 1.00 40.93 162 PHE A CA 1
ATOM 1250 C C . PHE A 1 182 ? -3.211 22.921 23.088 1.00 41.22 162 PHE A C 1
ATOM 1251 O O . PHE A 1 182 ? -2.505 21.909 23.158 1.00 39.99 162 PHE A O 1
ATOM 1259 N N . ARG A 1 183 ? -3.129 23.772 22.055 1.00 40.59 163 ARG A N 1
ATOM 1260 C CA . ARG A 1 183 ? -2.118 23.538 21.023 1.00 44.64 163 ARG A CA 1
ATOM 1261 C C . ARG A 1 183 ? -0.706 23.667 21.593 1.00 46.21 163 ARG A C 1
ATOM 1262 O O . ARG A 1 183 ? 0.237 23.043 21.082 1.00 41.07 163 ARG A O 1
ATOM 1270 N N . HIS A 1 184 ? -0.558 24.449 22.670 1.00 46.91 164 HIS A N 1
ATOM 1271 C CA . HIS A 1 184 ? 0.727 24.615 23.347 1.00 47.40 164 HIS A CA 1
ATOM 1272 C C . HIS A 1 184 ? 1.191 23.311 23.997 1.00 42.45 164 HIS A C 1
ATOM 1273 O O . HIS A 1 184 ? 2.368 22.945 23.903 1.00 43.69 164 HIS A O 1
ATOM 1280 N N . TRP A 1 185 ? 0.279 22.593 24.651 1.00 39.79 165 TRP A N 1
ATOM 1281 C CA . TRP A 1 185 ? 0.614 21.317 25.263 1.00 40.52 165 TRP A CA 1
ATOM 1282 C C . TRP A 1 185 ? 0.771 20.199 24.239 1.00 38.09 165 TRP A C 1
ATOM 1283 O O . TRP A 1 185 ? 1.413 19.186 24.541 1.00 34.60 165 TRP A O 1
ATOM 1294 N N . LEU A 1 186 ? 0.191 20.350 23.046 1.00 39.47 166 LEU A N 1
ATOM 1295 C CA . LEU A 1 186 ? 0.270 19.291 22.046 1.00 41.54 166 LEU A CA 1
ATOM 1296 C C . LEU A 1 186 ? 1.713 19.014 21.665 1.00 40.48 166 LEU A C 1
ATOM 1297 O O . LEU A 1 186 ? 2.115 17.859 21.518 1.00 36.00 166 LEU A O 1
ATOM 1302 N N . GLU A 1 187 ? 2.504 20.071 21.504 1.00 42.26 167 GLU A N 1
ATOM 1303 C CA . GLU A 1 187 ? 3.890 19.944 21.061 1.00 37.26 167 GLU A CA 1
ATOM 1304 C C . GLU A 1 187 ? 4.698 19.024 21.968 1.00 38.51 167 GLU A C 1
ATOM 1305 O O . GLU A 1 187 ? 5.525 18.237 21.482 1.00 37.83 167 GLU A O 1
ATOM 1311 N N . ALA A 1 188 ? 4.469 19.107 23.293 1.00 36.63 168 ALA A N 1
ATOM 1312 C CA . ALA A 1 188 ? 5.330 18.419 24.249 1.00 36.39 168 ALA A CA 1
ATOM 1313 C C . ALA A 1 188 ? 5.243 16.900 24.138 1.00 34.82 168 ALA A C 1
ATOM 1314 O O . ALA A 1 188 ? 6.205 16.208 24.495 1.00 34.58 168 ALA A O 1
ATOM 1316 N N . PHE A 1 189 ? 4.113 16.350 23.669 1.00 33.10 169 PHE A N 1
ATOM 1317 C CA . PHE A 1 189 ? 4.066 14.909 23.417 1.00 31.52 169 PHE A CA 1
ATOM 1318 C C . PHE A 1 189 ? 4.937 14.500 22.231 1.00 32.02 169 PHE A C 1
ATOM 1319 O O . PHE A 1 189 ? 5.281 13.316 22.097 1.00 30.12 169 PHE A O 1
ATOM 1327 N N . PHE A 1 190 ? 5.303 15.444 21.368 1.00 29.32 170 PHE A N 1
ATOM 1328 C CA . PHE A 1 190 ? 6.128 15.133 20.208 1.00 33.05 170 PHE A CA 1
ATOM 1329 C C . PHE A 1 190 ? 7.592 15.507 20.391 1.00 32.76 170 PHE A C 1
ATOM 1330 O O . PHE A 1 190 ? 8.403 15.173 19.525 1.00 32.15 170 PHE A O 1
ATOM 1338 N N . SER A 1 191 ? 7.949 16.136 21.509 1.00 31.10 171 SER A N 1
ATOM 1339 C CA . SER A 1 191 ? 9.271 16.730 21.692 1.00 31.35 171 SER A CA 1
ATOM 1340 C C . SER A 1 191 ? 10.346 15.687 22.011 1.00 31.35 171 SER A C 1
ATOM 1341 O O . SER A 1 191 ? 10.202 14.885 22.942 1.00 31.48 171 SER A O 1
ATOM 1344 N N . ILE A 1 192 ? 11.433 15.715 21.235 1.00 32.22 172 ILE A N 1
ATOM 1345 C CA . ILE A 1 192 ? 12.655 14.961 21.507 1.00 28.95 172 ILE A CA 1
ATOM 1346 C C . ILE A 1 192 ? 13.625 15.903 22.215 1.00 31.93 172 ILE A C 1
ATOM 1347 O O . ILE A 1 192 ? 13.866 15.774 23.422 1.00 30.34 172 ILE A O 1
ATOM 1352 N N . THR A 1 193 ? 14.163 16.879 21.473 1.00 33.14 173 THR A N 1
ATOM 1353 C CA . THR A 1 193 ? 15.109 17.842 22.024 1.00 32.70 173 THR A CA 1
ATOM 1354 C C . THR A 1 193 ? 14.546 19.254 22.181 1.00 35.66 173 THR A C 1
ATOM 1355 O O . THR A 1 193 ? 15.219 20.107 22.776 1.00 36.42 173 THR A O 1
ATOM 1359 N N . ALA A 1 194 ? 13.337 19.531 21.681 1.00 34.92 174 ALA A N 1
ATOM 1360 C CA . ALA A 1 194 ? 12.861 20.913 21.649 1.00 35.51 174 ALA A CA 1
ATOM 1361 C C . ALA A 1 194 ? 12.496 21.437 23.039 1.00 38.33 174 ALA A C 1
ATOM 1362 O O . ALA A 1 194 ? 12.510 22.654 23.266 1.00 40.54 174 ALA A O 1
ATOM 1364 N N . LEU A 1 195 ? 12.158 20.557 23.977 1.00 39.10 175 LEU A N 1
ATOM 1365 C CA . LEU A 1 195 ? 11.765 21.042 25.289 1.00 37.83 175 LEU A CA 1
ATOM 1366 C C . LEU A 1 195 ? 12.571 20.333 26.367 1.00 38.62 175 LEU A C 1
ATOM 1367 O O . LEU A 1 195 ? 12.880 19.141 26.225 1.00 34.07 175 LEU A O 1
ATOM 1372 N N . PRO A 1 196 ? 12.945 21.041 27.436 1.00 36.15 176 PRO A N 1
ATOM 1373 C CA . PRO A 1 196 ? 13.531 20.371 28.599 1.00 33.65 176 PRO A CA 1
ATOM 1374 C C . PRO A 1 196 ? 12.503 19.488 29.278 1.00 36.28 176 PRO A C 1
ATOM 1375 O O . PRO A 1 196 ? 11.294 19.696 29.155 1.00 42.49 176 PRO A O 1
ATOM 1379 N N . ALA A 1 197 ? 12.999 18.494 30.015 1.00 31.87 177 ALA A N 1
ATOM 1380 C CA . ALA A 1 197 ? 12.105 17.509 30.610 1.00 33.34 177 ALA A CA 1
ATOM 1381 C C . ALA A 1 197 ? 11.096 18.128 31.571 1.00 36.78 177 ALA A C 1
ATOM 1382 O O . ALA A 1 197 ? 9.989 17.600 31.722 1.00 36.05 177 ALA A O 1
ATOM 1384 N N . ASP A 1 198 ? 11.453 19.230 32.236 1.00 38.74 178 ASP A N 1
ATOM 1385 C CA . ASP A 1 198 ? 10.524 19.845 33.179 1.00 37.27 178 ASP A CA 1
ATOM 1386 C C . ASP A 1 198 ? 9.358 20.507 32.455 1.00 33.67 178 ASP A C 1
ATOM 1387 O O . ASP A 1 198 ? 8.206 20.383 32.879 1.00 33.86 178 ASP A O 1
ATOM 1392 N N . GLU A 1 199 ? 9.634 21.229 31.374 1.00 36.15 179 GLU A N 1
ATOM 1393 C CA . GLU A 1 199 ? 8.546 21.805 30.595 1.00 38.17 179 GLU A CA 1
ATOM 1394 C C . GLU A 1 199 ? 7.671 20.718 29.980 1.00 37.41 179 GLU A C 1
ATOM 1395 O O . GLU A 1 199 ? 6.469 20.918 29.792 1.00 34.45 179 GLU A O 1
ATOM 1401 N N . VAL A 1 200 ? 8.249 19.554 29.683 1.00 36.52 180 VAL A N 1
ATOM 1402 C CA . VAL A 1 200 ? 7.469 18.472 29.098 1.00 33.57 180 VAL A CA 1
ATOM 1403 C C . VAL A 1 200 ? 6.462 17.936 30.109 1.00 34.07 180 VAL A C 1
ATOM 1404 O O . VAL A 1 200 ? 5.278 17.754 29.793 1.00 36.27 180 VAL A O 1
ATOM 1408 N N . ALA A 1 201 ? 6.908 17.706 31.349 1.00 33.77 181 ALA A N 1
ATOM 1409 C CA . ALA A 1 201 ? 6.008 17.181 32.372 1.00 32.76 181 ALA A CA 1
ATOM 1410 C C . ALA A 1 201 ? 4.903 18.168 32.718 1.00 34.70 181 ALA A C 1
ATOM 1411 O O . ALA A 1 201 ? 3.789 17.750 33.054 1.00 33.68 181 ALA A O 1
ATOM 1413 N N . VAL A 1 202 ? 5.187 19.473 32.631 1.00 35.79 182 VAL A N 1
ATOM 1414 C CA . VAL A 1 202 ? 4.190 20.489 32.970 1.00 36.30 182 VAL A CA 1
ATOM 1415 C C . VAL A 1 202 ? 3.100 20.539 31.912 1.00 37.26 182 VAL A C 1
ATOM 1416 O O . VAL A 1 202 ? 1.904 20.594 32.225 1.00 38.89 182 VAL A O 1
ATOM 1420 N N . ARG A 1 203 ? 3.492 20.559 30.644 1.00 34.32 183 ARG A N 1
ATOM 1421 C CA . ARG A 1 203 ? 2.493 20.609 29.589 1.00 36.72 183 ARG A CA 1
ATOM 1422 C C . ARG A 1 203 ? 1.663 19.334 29.565 1.00 36.57 183 ARG A C 1
ATOM 1423 O O . ARG A 1 203 ? 0.441 19.390 29.380 1.00 37.45 183 ARG A O 1
ATOM 1431 N N . ILE A 1 204 ? 2.303 18.181 29.770 1.00 34.15 184 ILE A N 1
ATOM 1432 C CA . ILE A 1 204 ? 1.600 16.906 29.654 1.00 35.87 184 ILE A CA 1
ATOM 1433 C C . ILE A 1 204 ? 0.510 16.807 30.715 1.00 39.56 184 ILE A C 1
ATOM 1434 O O . ILE A 1 204 ? -0.614 16.367 30.434 1.00 39.05 184 ILE A O 1
ATOM 1439 N N . GLU A 1 205 ? 0.818 17.230 31.944 1.00 36.31 185 GLU A N 1
ATOM 1440 C CA . GLU A 1 205 ? -0.183 17.205 33.003 1.00 36.08 185 GLU A CA 1
ATOM 1441 C C . GLU A 1 205 ? -1.251 18.268 32.767 1.00 33.79 185 GLU A C 1
ATOM 1442 O O . GLU A 1 205 ? -2.430 18.035 33.041 1.00 29.40 185 GLU A O 1
ATOM 1448 N N . ALA A 1 206 ? -0.855 19.435 32.250 1.00 33.84 186 ALA A N 1
ATOM 1449 C CA . ALA A 1 206 ? -1.835 20.438 31.844 1.00 32.89 186 ALA A CA 1
ATOM 1450 C C . ALA A 1 206 ? -2.789 19.874 30.795 1.00 34.42 186 ALA A C 1
ATOM 1451 O O . ALA A 1 206 ? -3.987 20.176 30.805 1.00 33.37 186 ALA A O 1
ATOM 1453 N N . MET A 1 207 ? -2.272 19.038 29.891 1.00 35.50 187 MET A N 1
ATOM 1454 C CA . MET A 1 207 ? -3.113 18.448 28.856 1.00 35.88 187 MET A CA 1
ATOM 1455 C C . MET A 1 207 ? -4.086 17.449 29.464 1.00 32.28 187 MET A C 1
ATOM 1456 O O . MET A 1 207 ? -5.256 17.398 29.071 1.00 30.57 187 MET A O 1
ATOM 1461 N N . TYR A 1 208 ? -3.630 16.673 30.452 1.00 32.93 188 TYR A N 1
ATOM 1462 C CA . TYR A 1 208 ? -4.492 15.670 31.070 1.00 33.35 188 TYR A CA 1
ATOM 1463 C C . TYR A 1 208 ? -5.558 16.308 31.955 1.00 34.71 188 TYR A C 1
ATOM 1464 O O . TYR A 1 208 ? -6.669 15.771 32.069 1.00 33.75 188 TYR A O 1
ATOM 1473 N N . GLY A 1 209 ? -5.238 17.438 32.591 1.00 32.99 189 GLY A N 1
ATOM 1474 C CA . GLY A 1 209 ? -6.258 18.183 33.308 1.00 33.85 189 GLY A CA 1
ATOM 1475 C C . GLY A 1 209 ? -7.320 18.734 32.379 1.00 32.68 189 GLY A C 1
ATOM 1476 O O . GLY A 1 209 ? -8.516 18.668 32.676 1.00 33.58 189 GLY A O 1
ATOM 1477 N N . TYR A 1 210 ? -6.904 19.256 31.226 1.00 31.17 190 TYR A N 1
ATOM 1478 C CA . TYR A 1 210 ? -7.865 19.835 30.297 1.00 29.79 190 TYR A CA 1
ATOM 1479 C C . TYR A 1 210 ? -8.808 18.780 29.732 1.00 29.88 190 TYR A C 1
ATOM 1480 O O . TYR A 1 210 ? -10.010 19.032 29.588 1.00 30.92 190 TYR A O 1
ATOM 1489 N N . ILE A 1 211 ? -8.283 17.597 29.392 1.00 30.36 191 ILE A N 1
ATOM 1490 C CA . ILE A 1 211 ? -9.143 16.491 28.950 1.00 30.86 191 ILE A CA 1
ATOM 1491 C C . ILE A 1 211 ? -10.107 16.093 30.061 1.00 31.82 191 ILE A C 1
ATOM 1492 O O . ILE A 1 211 ? -11.278 15.774 29.808 1.00 31.45 191 ILE A O 1
ATOM 1497 N N . ALA A 1 212 ? -9.618 16.076 31.308 1.00 33.39 192 ALA A N 1
ATOM 1498 C CA . ALA A 1 212 ? -10.473 15.770 32.453 1.00 31.18 192 ALA A CA 1
ATOM 1499 C C . ALA A 1 212 ? -11.569 16.820 32.627 1.00 28.00 192 ALA A C 1
ATOM 1500 O O . ALA A 1 212 ? -12.710 16.475 32.939 1.00 30.08 192 ALA A O 1
ATOM 1502 N N . GLU A 1 213 ? -11.245 18.102 32.425 1.00 25.66 193 GLU A N 1
ATOM 1503 C CA . GLU A 1 213 ? -12.275 19.130 32.290 1.00 31.81 193 GLU A CA 1
ATOM 1504 C C . GLU A 1 213 ? -13.387 18.683 31.338 1.00 34.40 193 GLU A C 1
ATOM 1505 O O . GLU A 1 213 ? -14.569 18.642 31.714 1.00 35.30 193 GLU A O 1
ATOM 1511 N N . LEU A 1 214 ? -13.023 18.363 30.085 1.00 28.81 194 LEU A N 1
ATOM 1512 C CA . LEU A 1 214 ? -14.040 18.070 29.071 1.00 30.97 194 LEU A CA 1
ATOM 1513 C C . LEU A 1 214 ? -14.850 16.840 29.440 1.00 28.25 194 LEU A C 1
ATOM 1514 O O . LEU A 1 214 ? -16.057 16.791 29.196 1.00 28.85 194 LEU A O 1
ATOM 1519 N N . VAL A 1 215 ? -14.201 15.838 30.029 1.00 29.51 195 VAL A N 1
ATOM 1520 C CA . VAL A 1 215 ? -14.904 14.623 30.427 1.00 32.54 195 VAL A CA 1
ATOM 1521 C C . VAL A 1 215 ? -15.954 14.932 31.496 1.00 33.36 195 VAL A C 1
ATOM 1522 O O . VAL A 1 215 ? -17.081 14.422 31.441 1.00 34.69 195 VAL A O 1
ATOM 1526 N N . ALA A 1 216 ? -15.611 15.786 32.470 1.00 33.30 196 ALA A N 1
ATOM 1527 C CA . ALA A 1 216 ? -16.579 16.194 33.487 1.00 32.79 196 ALA A CA 1
ATOM 1528 C C . ALA A 1 216 ? -17.805 16.855 32.869 1.00 35.23 196 ALA A C 1
ATOM 1529 O O . ALA A 1 216 ? -18.941 16.574 33.279 1.00 34.28 196 ALA A O 1
ATOM 1531 N N . LEU A 1 217 ? -17.594 17.742 31.884 1.00 37.55 197 LEU A N 1
ATOM 1532 C CA . LEU A 1 217 ? -18.695 18.387 31.167 1.00 36.34 197 LEU A CA 1
ATOM 1533 C C . LEU A 1 217 ? -19.704 17.384 30.607 1.00 36.61 197 LEU A C 1
ATOM 1534 O O . LEU A 1 217 ? -20.907 17.662 30.570 1.00 38.46 197 LEU A O 1
ATOM 1539 N N . ARG A 1 218 ? -19.241 16.211 30.196 1.00 32.96 198 ARG A N 1
ATOM 1540 C CA . ARG A 1 218 ? -20.109 15.190 29.626 1.00 36.89 198 ARG A CA 1
ATOM 1541 C C . ARG A 1 218 ? -20.866 14.375 30.666 1.00 38.12 198 ARG A C 1
ATOM 1542 O O . ARG A 1 218 ? -21.752 13.603 30.287 1.00 39.86 198 ARG A O 1
ATOM 1550 N N . ARG A 1 219 ? -20.524 14.490 31.953 1.00 41.93 199 ARG A N 1
ATOM 1551 C CA . ARG A 1 219 ? -21.193 13.663 32.957 1.00 42.27 199 ARG A CA 1
ATOM 1552 C C . ARG A 1 219 ? -22.600 14.171 33.250 1.00 41.36 199 ARG A C 1
ATOM 1553 O O . ARG A 1 219 ? -23.505 13.370 33.519 1.00 40.13 199 ARG A O 1
ATOM 1561 N N . ALA A 1 220 ? -22.800 15.489 33.169 1.00 39.96 200 ALA A N 1
ATOM 1562 C CA . ALA A 1 220 ? -24.082 16.124 33.426 1.00 42.83 200 ALA A CA 1
ATOM 1563 C C . ALA A 1 220 ? -24.713 16.756 32.190 1.00 47.68 200 ALA A C 1
ATOM 1564 O O . ALA A 1 220 ? -25.900 17.123 32.239 1.00 44.65 200 ALA A O 1
ATOM 1566 N N . GLU A 1 221 ? -23.951 16.924 31.109 1.00 43.99 201 GLU A N 1
ATOM 1567 C CA . GLU A 1 221 ? -24.485 17.265 29.791 1.00 41.37 201 GLU A CA 1
ATOM 1568 C C . GLU A 1 221 ? -23.871 16.286 28.787 1.00 41.38 201 GLU A C 1
ATOM 1569 O O . GLU A 1 221 ? -22.713 16.451 28.361 1.00 41.87 201 GLU A O 1
ATOM 1575 N N . PRO A 1 222 ? -24.571 15.207 28.441 1.00 43.79 202 PRO A N 1
ATOM 1576 C CA . PRO A 1 222 ? -24.048 14.296 27.413 1.00 42.73 202 PRO A CA 1
ATOM 1577 C C . PRO A 1 222 ? -23.968 14.991 26.062 1.00 40.83 202 PRO A C 1
ATOM 1578 O O . PRO A 1 222 ? -24.658 15.977 25.793 1.00 40.36 202 PRO A O 1
ATOM 1582 N N . THR A 1 223 ? -23.087 14.471 25.199 1.00 38.66 203 THR A N 1
ATOM 1583 C CA . THR A 1 223 ? -22.850 15.076 23.894 1.00 37.82 203 THR A CA 1
ATOM 1584 C C . THR A 1 223 ? -22.959 14.029 22.794 1.00 39.57 203 THR A C 1
ATOM 1585 O O . THR A 1 223 ? -22.656 12.847 22.994 1.00 36.50 203 THR A O 1
ATOM 1589 N N . GLU A 1 224 ? -23.397 14.492 21.623 1.00 40.67 204 GLU A N 1
ATOM 1590 C CA . GLU A 1 224 ? -23.500 13.654 20.430 1.00 41.24 204 GLU A CA 1
ATOM 1591 C C . GLU A 1 224 ? -22.196 13.763 19.633 1.00 39.74 204 GLU A C 1
ATOM 1592 O O . GLU A 1 224 ? -22.117 14.370 18.563 1.00 40.23 204 GLU A O 1
ATOM 1598 N N . ASP A 1 225 ? -21.149 13.174 20.209 1.00 36.98 205 ASP A N 1
ATOM 1599 C CA . ASP A 1 225 ? -19.807 13.188 19.634 1.00 35.55 205 ASP A CA 1
ATOM 1600 C C . ASP A 1 225 ? -18.995 12.070 20.285 1.00 35.03 205 ASP A C 1
ATOM 1601 O O . ASP A 1 225 ? -19.412 11.473 21.282 1.00 31.86 205 ASP A O 1
ATOM 1606 N N . LEU A 1 226 ? -17.814 11.803 19.713 1.00 31.61 206 LEU A N 1
ATOM 1607 C CA . LEU A 1 226 ? -17.038 10.633 20.122 1.00 30.26 206 LEU A CA 1
ATOM 1608 C C . LEU A 1 226 ? -16.712 10.658 21.618 1.00 31.54 206 LEU A C 1
ATOM 1609 O O . LEU A 1 226 ? -16.800 9.622 22.294 1.00 32.98 206 LEU A O 1
ATOM 1614 N N . LEU A 1 227 ? -16.338 11.824 22.156 1.00 30.31 207 LEU A N 1
ATOM 1615 C CA . LEU A 1 227 ? -16.034 11.919 23.585 1.00 30.46 207 LEU A CA 1
ATOM 1616 C C . LEU A 1 227 ? -17.241 11.568 24.449 1.00 30.81 207 LEU A C 1
ATOM 1617 O O . LEU A 1 227 ? -17.095 10.920 25.490 1.00 29.62 207 LEU A O 1
ATOM 1622 N N . GLY A 1 228 ? -18.437 12.018 24.056 1.00 32.06 208 GLY A N 1
ATOM 1623 C CA . GLY A 1 228 ? -19.628 11.653 24.803 1.00 27.29 208 GLY A CA 1
ATOM 1624 C C . GLY A 1 228 ? -19.891 10.164 24.759 1.00 28.56 208 GLY A C 1
ATOM 1625 O O . GLY A 1 228 ? -20.265 9.556 25.764 1.00 30.26 208 GLY A O 1
ATOM 1626 N N . GLY A 1 229 ? -19.667 9.546 23.602 1.00 30.86 209 GLY A N 1
ATOM 1627 C CA . GLY A 1 229 ? -19.811 8.103 23.522 1.00 28.63 209 GLY A CA 1
ATOM 1628 C C . GLY A 1 229 ? -18.890 7.378 24.482 1.00 27.00 209 GLY A C 1
ATOM 1629 O O . GLY A 1 229 ? -19.278 6.378 25.091 1.00 28.32 209 GLY A O 1
ATOM 1630 N N . LEU A 1 230 ? -17.662 7.885 24.641 1.00 28.86 210 LEU A N 1
ATOM 1631 C CA . LEU A 1 230 ? -16.645 7.221 25.456 1.00 28.34 210 LEU A CA 1
ATOM 1632 C C . LEU A 1 230 ? -16.944 7.350 26.950 1.00 27.25 210 LEU A C 1
ATOM 1633 O O . LEU A 1 230 ? -16.741 6.400 27.708 1.00 25.55 210 LEU A O 1
ATOM 1638 N N . VAL A 1 231 ? -17.429 8.508 27.398 1.00 29.05 211 VAL A N 1
ATOM 1639 C CA . VAL A 1 231 ? -17.848 8.632 28.792 1.00 30.16 211 VAL A CA 1
ATOM 1640 C C . VAL A 1 231 ? -19.031 7.709 29.086 1.00 32.17 211 VAL A C 1
ATOM 1641 O O . VAL A 1 231 ? -19.066 7.030 30.125 1.00 32.69 211 VAL A O 1
ATOM 1645 N N . ARG A 1 232 ? -20.015 7.654 28.181 1.00 28.81 212 ARG A N 1
ATOM 1646 C CA . ARG A 1 232 ? -21.125 6.730 28.399 1.00 27.00 212 ARG A CA 1
ATOM 1647 C C . ARG A 1 232 ? -20.658 5.278 28.426 1.00 29.15 212 ARG A C 1
ATOM 1648 O O . ARG A 1 232 ? -21.188 4.481 29.209 1.00 24.73 212 ARG A O 1
ATOM 1656 N N . ALA A 1 233 ? -19.662 4.912 27.604 1.00 29.29 213 ALA A N 1
ATOM 1657 C CA . ALA A 1 233 ? -19.132 3.552 27.692 1.00 29.68 213 ALA A CA 1
ATOM 1658 C C . ALA A 1 233 ? -18.396 3.323 29.009 1.00 27.54 213 ALA A C 1
ATOM 1659 O O . ALA A 1 233 ? -18.397 2.205 29.534 1.00 28.14 213 ALA A O 1
ATOM 1661 N N . ARG A 1 234 ? -17.785 4.355 29.576 1.00 28.98 214 ARG A N 1
ATOM 1662 C CA . ARG A 1 234 ? -17.199 4.164 30.896 1.00 32.28 214 ARG A CA 1
ATOM 1663 C C . ARG A 1 234 ? -18.255 4.116 31.989 1.00 29.58 214 ARG A C 1
ATOM 1664 O O . ARG A 1 234 ? -18.215 3.225 32.842 1.00 28.91 214 ARG A O 1
ATOM 1672 N N . ASP A 1 235 ? -19.208 5.056 31.964 1.00 30.58 215 ASP A N 1
ATOM 1673 C CA . ASP A 1 235 ? -20.146 5.204 33.077 1.00 31.56 215 ASP A CA 1
ATOM 1674 C C . ASP A 1 235 ? -21.214 4.114 33.079 1.00 30.60 215 ASP A C 1
ATOM 1675 O O . ASP A 1 235 ? -21.625 3.661 34.151 1.00 34.64 215 ASP A O 1
ATOM 1680 N N . ARG A 1 236 ? -21.665 3.647 31.909 1.00 27.69 216 ARG A N 1
ATOM 1681 C CA . ARG A 1 236 ? -22.741 2.665 31.894 1.00 27.10 216 ARG A CA 1
ATOM 1682 C C . ARG A 1 236 ? -22.332 1.276 31.412 1.00 29.87 216 ARG A C 1
ATOM 1683 O O . ARG A 1 236 ? -23.107 0.328 31.588 1.00 29.72 216 ARG A O 1
ATOM 1691 N N . ASP A 1 237 ? -21.137 1.107 30.847 1.00 28.39 217 ASP A N 1
ATOM 1692 C CA . ASP A 1 237 ? -20.605 -0.228 30.603 1.00 26.55 217 ASP A CA 1
ATOM 1693 C C . ASP A 1 237 ? -19.388 -0.562 31.452 1.00 29.14 217 ASP A C 1
ATOM 1694 O O . ASP A 1 237 ? -19.078 -1.746 31.609 1.00 30.21 217 ASP A O 1
ATOM 1699 N N . GLY A 1 238 ? -18.697 0.437 31.996 1.00 28.36 218 GLY A N 1
ATOM 1700 C CA . GLY A 1 238 ? -17.440 0.177 32.681 1.00 32.93 218 GLY A CA 1
ATOM 1701 C C . GLY A 1 238 ? -16.453 -0.584 31.823 1.00 33.34 218 GLY A C 1
ATOM 1702 O O . GLY A 1 238 ? -15.796 -1.511 32.313 1.00 28.73 218 GLY A O 1
ATOM 1703 N N . SER A 1 239 ? -16.362 -0.241 30.533 1.00 32.00 219 SER A N 1
ATOM 1704 C CA . SER A 1 239 ? -15.447 -0.957 29.650 1.00 31.34 219 SER A CA 1
ATOM 1705 C C . SER A 1 239 ? -14.033 -0.400 29.719 1.00 29.19 219 SER A C 1
ATOM 1706 O O . SER A 1 239 ? -13.099 -1.039 29.218 1.00 28.57 219 SER A O 1
ATOM 1709 N N . CYS A 1 240 ? -13.851 0.753 30.354 1.00 29.53 220 CYS A N 1
ATOM 1710 C CA . CYS A 1 240 ? -12.526 1.316 30.514 1.00 31.10 220 CYS A CA 1
ATOM 1711 C C . CYS A 1 240 ? -12.466 2.092 31.825 1.00 31.83 220 CYS A C 1
ATOM 1712 O O . CYS A 1 240 ? -13.480 2.581 32.330 1.00 35.50 220 CYS A O 1
ATOM 1715 N N . SER A 1 241 ? -11.265 2.173 32.387 1.00 27.18 221 SER A N 1
ATOM 1716 C CA . SER A 1 241 ? -11.062 2.978 33.573 1.00 28.11 221 SER A CA 1
ATOM 1717 C C . SER A 1 241 ? -11.066 4.454 33.197 1.00 28.88 221 SER A C 1
ATOM 1718 O O . SER A 1 241 ? -11.079 4.817 32.022 1.00 28.79 221 SER A O 1
ATOM 1721 N N . GLU A 1 242 ? -11.032 5.320 34.217 1.00 28.89 222 GLU A N 1
ATOM 1722 C CA . GLU A 1 242 ? -11.118 6.759 33.970 1.00 29.58 222 GLU A CA 1
ATOM 1723 C C . GLU A 1 242 ? -9.866 7.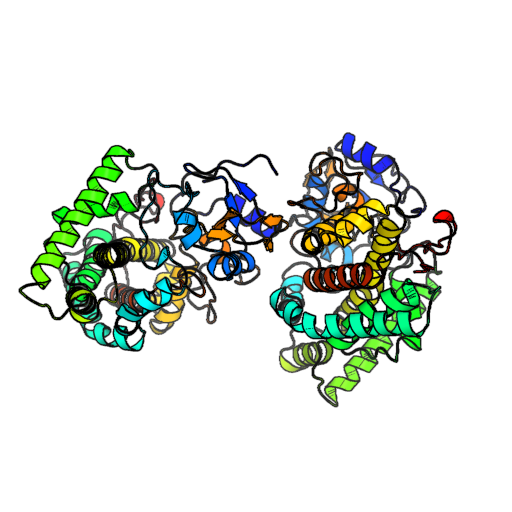289 33.290 1.00 26.61 222 GLU A C 1
ATOM 1724 O O . GLU A 1 242 ? -9.948 8.185 32.446 1.00 27.62 222 GLU A O 1
ATOM 1730 N N . GLU A 1 243 ? -8.697 6.763 33.665 1.00 25.97 223 GLU A N 1
ATOM 1731 C CA . GLU A 1 243 ? -7.448 7.153 33.020 1.00 26.09 223 GLU A CA 1
ATOM 1732 C C . GLU A 1 243 ? -7.338 6.567 31.614 1.00 26.86 223 GLU A C 1
ATOM 1733 O O . GLU A 1 243 ? -6.756 7.196 30.725 1.00 27.21 223 GLU A O 1
ATOM 1739 N N . GLU A 1 244 ? -7.873 5.357 31.394 1.00 24.08 224 GLU A N 1
ATOM 1740 C CA . GLU A 1 244 ? -7.924 4.812 30.038 1.00 25.09 224 GLU A CA 1
ATOM 1741 C C . GLU A 1 244 ? -8.786 5.685 29.136 1.00 26.36 224 GLU A C 1
ATOM 1742 O O . GLU A 1 244 ? -8.464 5.894 27.958 1.00 26.31 224 GLU A O 1
ATOM 1748 N N . LEU A 1 245 ? -9.880 6.215 29.675 1.00 26.18 225 LEU A N 1
ATOM 1749 C CA . LEU A 1 245 ? -10.714 7.127 28.904 1.00 23.81 225 LEU A CA 1
ATOM 1750 C C . LEU A 1 245 ? -9.951 8.387 28.525 1.00 24.21 225 LEU A C 1
ATOM 1751 O O . LEU A 1 245 ? -10.023 8.840 27.378 1.00 24.07 225 LEU A O 1
ATOM 1756 N N . VAL A 1 246 ? -9.211 8.970 29.475 1.00 24.20 226 VAL A N 1
ATOM 1757 C CA . VAL A 1 246 ? -8.490 10.222 29.224 1.00 23.03 226 VAL A CA 1
ATOM 1758 C C . VAL A 1 246 ? -7.322 10.003 28.251 1.00 24.26 226 VAL A C 1
ATOM 1759 O O . VAL A 1 246 ? -7.015 10.870 27.423 1.00 23.02 226 VAL A O 1
ATOM 1763 N N . ASP A 1 247 ? -6.631 8.860 28.359 1.00 23.68 227 ASP A N 1
ATOM 1764 C CA . ASP A 1 247 ? -5.522 8.546 27.453 1.00 23.80 227 ASP A CA 1
ATOM 1765 C C . ASP A 1 247 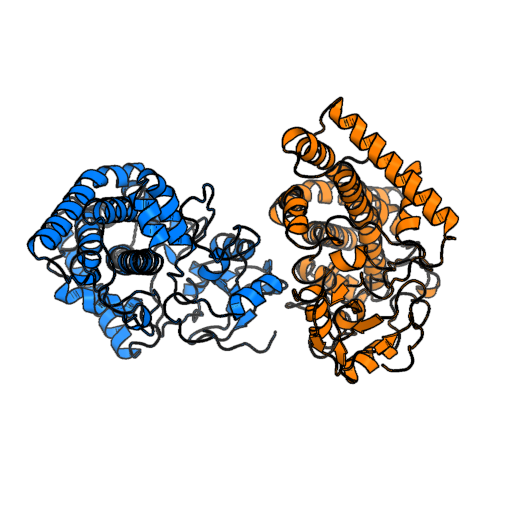? -6.014 8.369 26.024 1.00 24.86 227 ASP A C 1
ATOM 1766 O O . ASP A 1 247 ? -5.384 8.836 25.068 1.00 23.81 227 ASP A O 1
ATOM 1771 N N . LEU A 1 248 ? -7.119 7.639 25.861 1.00 24.95 228 LEU A N 1
ATOM 1772 C CA . LEU A 1 248 ? -7.704 7.435 24.544 1.00 23.35 228 LEU A CA 1
ATOM 1773 C C . LEU A 1 248 ? -8.126 8.757 23.922 1.00 25.34 228 LEU A C 1
ATOM 1774 O O . LEU A 1 248 ? -7.924 8.982 22.722 1.00 28.04 228 LEU A O 1
ATOM 1779 N N . ALA A 1 249 ? -8.693 9.656 24.726 1.00 25.38 229 ALA A N 1
ATOM 1780 C CA . ALA A 1 249 ? -9.116 10.945 24.194 1.00 25.69 229 ALA A CA 1
ATOM 1781 C C . ALA A 1 249 ? -7.919 11.782 23.792 1.00 24.41 229 ALA A C 1
ATOM 1782 O O . ALA A 1 249 ? -7.940 12.449 22.753 1.00 23.55 229 ALA A O 1
ATOM 1784 N N . ASN A 1 250 ? -6.858 11.740 24.592 1.00 23.52 230 ASN A N 1
ATOM 1785 C CA . ASN A 1 250 ? -5.664 12.518 24.289 1.00 24.61 230 ASN A CA 1
ATOM 1786 C C . ASN A 1 250 ? -5.003 12.042 22.990 1.00 24.32 230 ASN A C 1
ATOM 1787 O O . ASN A 1 250 ? -4.700 12.849 22.099 1.00 23.32 230 ASN A O 1
ATOM 1792 N N . VAL A 1 251 ? -4.771 10.732 22.869 1.00 21.86 231 VAL A N 1
ATOM 1793 C CA . VAL A 1 251 ? -4.116 10.182 21.682 1.00 23.15 231 VAL A CA 1
ATOM 1794 C C . VAL A 1 251 ? -4.893 10.535 20.424 1.00 24.02 231 VAL A C 1
ATOM 1795 O O . VAL A 1 251 ? -4.310 10.937 19.409 1.00 26.34 231 VAL A O 1
ATOM 1799 N N . LEU A 1 252 ? -6.219 10.392 20.463 1.00 25.36 232 LEU A N 1
ATOM 1800 C CA . LEU A 1 252 ? -7.020 10.743 19.296 1.00 21.91 232 LEU A CA 1
ATOM 1801 C C . LEU A 1 252 ? -6.874 12.218 18.946 1.00 20.00 232 LEU A C 1
ATOM 1802 O O . LEU A 1 252 ? -6.801 12.573 17.768 1.00 22.08 232 LEU A O 1
ATOM 1807 N N . LEU A 1 253 ? -6.788 13.097 19.944 1.00 20.65 233 LEU A N 1
ATOM 1808 C CA . LEU A 1 253 ? -6.630 14.507 19.595 1.00 21.41 233 LEU A CA 1
ATOM 1809 C C . LEU A 1 253 ? -5.219 14.816 19.103 1.00 24.82 233 LEU A C 1
ATOM 1810 O O . LEU A 1 253 ? -5.049 15.642 18.199 1.00 23.27 233 LEU A O 1
ATOM 1815 N N . LEU A 1 254 ? -4.197 14.164 19.671 1.00 24.96 234 LEU A N 1
ATOM 1816 C CA . LEU A 1 254 ? -2.825 14.388 19.211 1.00 22.06 234 LEU A CA 1
ATOM 1817 C C . LEU A 1 254 ? -2.677 14.014 17.743 1.00 23.75 234 LEU A C 1
ATOM 1818 O O . LEU A 1 254 ? -2.182 14.804 16.933 1.00 25.19 234 LEU A O 1
ATOM 1823 N N . ALA A 1 255 ? -3.143 12.812 17.387 1.00 23.79 235 ALA A N 1
ATOM 1824 C CA . ALA A 1 255 ? -2.983 12.254 16.055 1.00 20.51 235 ALA A CA 1
ATOM 1825 C C . ALA A 1 255 ? -3.813 12.994 15.004 1.00 24.59 235 ALA A C 1
ATOM 1826 O O . ALA A 1 255 ? -3.393 13.120 13.847 1.00 23.67 235 ALA A O 1
ATOM 1828 N N . GLY A 1 256 ? -4.990 13.487 15.372 1.00 23.09 236 GLY A N 1
ATOM 1829 C CA . GLY A 1 256 ? -5.822 14.161 14.398 1.00 22.97 236 GLY A CA 1
ATOM 1830 C C . GLY A 1 256 ? -5.470 15.614 14.215 1.00 24.03 236 GLY A C 1
ATOM 1831 O O . GLY A 1 256 ? -5.618 16.151 13.108 1.00 24.25 236 GLY A O 1
ATOM 1832 N N . TYR A 1 257 ? -4.999 16.275 15.282 1.00 23.72 237 TYR A N 1
ATOM 1833 C CA . TYR A 1 257 ? -4.645 17.691 15.237 1.00 25.96 237 TYR A CA 1
ATOM 1834 C C . TYR A 1 257 ? -3.214 17.923 14.761 1.00 25.28 237 TYR A C 1
ATOM 1835 O O . TYR A 1 257 ? -2.950 18.897 14.058 1.00 30.24 237 TYR A O 1
ATOM 1844 N N . HIS A 1 258 ? -2.278 17.047 15.117 1.00 25.86 238 HIS A N 1
ATOM 1845 C CA . HIS A 1 258 ? -0.869 17.282 14.830 1.00 26.34 238 HIS A CA 1
ATOM 1846 C C . HIS A 1 258 ? -0.275 16.281 13.850 1.00 25.16 238 HIS A C 1
ATOM 1847 O O . HIS A 1 258 ? 0.380 16.693 12.894 1.00 28.50 238 HIS A O 1
ATOM 1854 N N . THR A 1 259 ? -0.453 14.975 14.056 1.00 21.74 239 THR A N 1
ATOM 1855 C CA . THR A 1 259 ? 0.207 14.034 13.156 1.00 23.25 239 THR A CA 1
ATOM 1856 C C . THR A 1 259 ? -0.329 14.165 11.735 1.00 24.96 239 THR A C 1
ATOM 1857 O O . THR A 1 259 ? 0.418 13.976 10.764 1.00 24.85 239 THR A O 1
ATOM 1861 N N . THR A 1 260 ? -1.621 14.489 11.593 1.00 22.39 240 THR A N 1
ATOM 1862 C CA . THR A 1 260 ? -2.233 14.568 10.272 1.00 21.77 240 THR A CA 1
ATOM 1863 C C . THR A 1 260 ? -1.819 15.841 9.549 1.00 21.75 240 THR A C 1
ATOM 1864 O O . THR A 1 260 ? -1.540 15.809 8.347 1.00 22.27 240 THR A O 1
ATOM 1868 N N . ALA A 1 261 ? -1.786 16.973 10.261 1.00 21.20 241 ALA A N 1
ATOM 1869 C CA . ALA A 1 261 ? -1.324 18.219 9.658 1.00 22.72 241 ALA A CA 1
ATOM 1870 C C . ALA A 1 261 ? 0.166 18.174 9.303 1.00 23.83 241 ALA A C 1
ATOM 1871 O O . ALA A 1 261 ? 0.599 18.875 8.384 1.00 21.85 241 ALA A O 1
ATOM 1873 N N . SER A 1 262 ? 0.969 17.380 10.018 1.00 24.54 242 SER A N 1
ATOM 1874 C CA . SER A 1 262 ? 2.381 17.240 9.652 1.00 24.51 242 SER A CA 1
ATOM 1875 C C . SER A 1 262 ? 2.535 16.459 8.356 1.00 24.81 242 SER A C 1
ATOM 1876 O O . SER A 1 262 ? 3.348 16.825 7.499 1.00 25.03 242 SER A O 1
ATOM 1879 N N . GLN A 1 263 ? 1.756 15.385 8.195 1.00 23.25 243 GLN A N 1
ATOM 1880 C CA . GLN A 1 263 ? 1.790 14.609 6.960 1.00 22.64 243 GLN A CA 1
ATOM 1881 C C . GLN A 1 263 ? 1.259 15.407 5.781 1.00 25.79 243 GLN A C 1
ATOM 1882 O O . GLN A 1 263 ? 1.778 15.296 4.662 1.00 27.46 243 GLN A O 1
ATOM 1888 N N . LEU A 1 264 ? 0.193 16.176 5.995 1.00 23.69 244 LEU A N 1
ATOM 1889 C CA . LEU A 1 264 ? -0.389 16.925 4.891 1.00 24.24 244 LEU A CA 1
ATOM 1890 C C . LEU A 1 264 ? 0.536 18.048 4.452 1.00 23.02 244 LEU A C 1
ATOM 1891 O O . LEU A 1 264 ? 0.763 18.227 3.251 1.00 23.67 244 LEU A O 1
ATOM 1896 N N . ALA A 1 265 ? 1.078 18.815 5.408 1.00 23.46 245 ALA A N 1
ATOM 1897 C CA . ALA A 1 265 ? 2.060 19.852 5.073 1.00 25.54 245 ALA A CA 1
ATOM 1898 C C . ALA A 1 265 ? 3.294 19.252 4.411 1.00 24.71 245 ALA A C 1
ATOM 1899 O O . ALA A 1 265 ? 3.869 19.850 3.497 1.00 23.18 245 ALA A O 1
ATOM 1901 N N . SER A 1 266 ? 3.739 18.089 4.879 1.00 21.32 246 SER A N 1
ATOM 1902 C CA . SER A 1 266 ? 4.873 17.458 4.229 1.00 25.19 246 SER A CA 1
ATOM 1903 C C . SER A 1 266 ? 4.517 17.039 2.810 1.00 24.23 246 SER A C 1
ATOM 1904 O O . SER A 1 266 ? 5.280 17.291 1.874 1.00 26.27 246 SER A O 1
ATOM 1907 N N . SER A 1 267 ? 3.348 16.424 2.631 1.00 26.20 247 SER A N 1
ATOM 1908 C CA . SER A 1 267 ? 2.901 16.028 1.299 1.00 22.85 247 SER A CA 1
ATOM 1909 C C . SER A 1 267 ? 2.741 17.235 0.390 1.00 23.05 247 SER A C 1
ATOM 1910 O O . SER A 1 267 ? 2.995 17.144 -0.815 1.00 25.68 247 SER A O 1
ATOM 1913 N N . LEU A 1 268 ? 2.314 18.373 0.940 1.00 20.89 248 LEU A N 1
ATOM 1914 C CA . LEU A 1 268 ? 2.212 19.575 0.118 1.00 22.98 248 LEU A CA 1
ATOM 1915 C C . LEU A 1 268 ? 3.587 20.085 -0.283 1.00 25.43 248 LEU A C 1
ATOM 1916 O O . LEU A 1 268 ? 3.776 20.540 -1.418 1.00 25.61 248 LEU A O 1
ATOM 1921 N N . PHE A 1 269 ? 4.552 20.036 0.642 1.00 24.25 249 PHE A N 1
ATOM 1922 C CA . PHE A 1 269 ? 5.927 20.380 0.294 1.00 26.58 249 PHE A CA 1
ATOM 1923 C C . PHE A 1 269 ? 6.427 19.531 -0.874 1.00 24.98 249 PHE A C 1
ATOM 1924 O O . PHE A 1 269 ? 7.017 20.060 -1.819 1.00 26.66 249 PHE A O 1
ATOM 1932 N N . VAL A 1 270 ? 6.174 18.220 -0.847 1.00 23.95 250 VAL A N 1
ATOM 1933 C CA . VAL A 1 270 ? 6.678 17.352 -1.911 1.00 26.30 250 VAL A CA 1
ATOM 1934 C C . VAL A 1 270 ? 6.084 17.744 -3.261 1.00 26.09 250 VAL A C 1
ATOM 1935 O O . VAL A 1 270 ? 6.809 17.885 -4.253 1.00 27.72 250 VAL A O 1
ATOM 1939 N N . LEU A 1 271 ? 4.755 17.931 -3.314 1.00 23.43 251 LEU A N 1
ATOM 1940 C CA . LEU A 1 271 ? 4.081 18.279 -4.564 1.00 23.72 251 LEU A CA 1
ATOM 1941 C C . LEU A 1 271 ? 4.466 19.671 -5.061 1.00 29.82 251 LEU A C 1
ATOM 1942 O O . LEU A 1 271 ? 4.475 19.912 -6.278 1.00 29.55 251 LEU A O 1
ATOM 1947 N N . LEU A 1 272 ? 4.789 20.597 -4.150 1.00 26.28 252 LEU A N 1
ATOM 1948 C CA . LEU A 1 272 ? 5.162 21.945 -4.562 1.00 30.35 252 LEU A CA 1
ATOM 1949 C C . LEU A 1 272 ? 6.619 22.034 -5.008 1.00 32.66 252 LEU A C 1
ATOM 1950 O O . LEU A 1 272 ? 6.952 22.895 -5.832 1.00 29.58 252 LEU A O 1
ATOM 1955 N N . THR A 1 273 ? 7.497 21.164 -4.495 1.00 30.58 253 THR A N 1
ATOM 1956 C CA . THR A 1 273 ? 8.879 21.148 -4.950 1.00 31.56 253 THR A CA 1
ATOM 1957 C C . THR A 1 273 ? 9.138 20.127 -6.050 1.00 31.65 253 THR A C 1
ATOM 1958 O O . THR A 1 273 ? 10.198 20.179 -6.675 1.00 37.74 253 THR A O 1
ATOM 1962 N N . GLN A 1 274 ? 8.217 19.200 -6.306 1.00 30.30 254 GLN A N 1
ATOM 1963 C CA . GLN A 1 274 ? 8.300 18.290 -7.445 1.00 30.69 254 GLN A CA 1
ATOM 1964 C C . GLN A 1 274 ? 7.065 18.520 -8.303 1.00 31.03 254 GLN A C 1
ATOM 1965 O O . GLN A 1 274 ? 6.200 17.642 -8.423 1.00 30.25 254 GLN A O 1
ATOM 1971 N N . PRO A 1 275 ? 6.976 19.694 -8.939 1.00 34.26 255 PRO A N 1
ATOM 1972 C CA . PRO A 1 275 ? 5.684 20.165 -9.472 1.00 33.26 255 PRO A CA 1
ATOM 1973 C C . PRO A 1 275 ? 5.189 19.410 -10.693 1.00 32.67 255 PRO A C 1
ATOM 1974 O O . PRO A 1 275 ? 4.000 19.520 -11.030 1.00 34.89 255 PRO A O 1
ATOM 1978 N N . GLU A 1 276 ? 6.040 18.659 -11.379 1.00 30.70 256 GLU A N 1
ATOM 1979 C CA . GLU A 1 276 ? 5.527 17.857 -12.483 1.00 33.00 256 GLU A CA 1
ATOM 1980 C C . GLU A 1 276 ? 4.575 16.777 -11.980 1.00 31.42 256 GLU A C 1
ATOM 1981 O O . GLU A 1 276 ? 3.687 16.340 -12.723 1.00 29.45 256 GLU A O 1
ATOM 1987 N N . HIS A 1 277 ? 4.738 16.356 -10.715 1.00 31.62 257 HIS A N 1
ATOM 1988 C CA . HIS A 1 277 ? 3.854 15.386 -10.068 1.00 31.72 257 HIS A CA 1
ATOM 1989 C C . HIS A 1 277 ? 2.544 16.032 -9.629 1.00 31.37 257 HIS A C 1
ATOM 1990 O O . HIS A 1 277 ? 1.481 15.410 -9.735 1.00 28.83 257 HIS A O 1
ATOM 1997 N N . ALA A 1 278 ? 2.621 17.261 -9.105 1.00 29.58 258 ALA A N 1
ATOM 1998 C CA . ALA A 1 278 ? 1.437 18.077 -8.873 1.00 28.28 258 ALA A CA 1
ATOM 1999 C C . ALA A 1 278 ? 0.601 18.186 -10.138 1.00 32.44 258 ALA A C 1
ATOM 2000 O O . ALA A 1 278 ? -0.595 17.876 -10.139 1.00 34.15 258 ALA A O 1
ATOM 2002 N N . GLU A 1 279 ? 1.225 18.638 -11.230 1.00 33.12 259 GLU A N 1
ATOM 2003 C CA . GLU A 1 279 ? 0.510 18.796 -12.497 1.00 33.95 259 GLU A CA 1
ATOM 2004 C C . GLU A 1 279 ? -0.093 17.483 -12.973 1.00 30.71 259 GLU A C 1
ATOM 2005 O O . GLU A 1 279 ? -1.184 17.470 -13.558 1.00 30.96 259 GLU A O 1
ATOM 2011 N N . LEU A 1 280 ? 0.603 16.367 -12.742 1.00 32.10 260 LEU A N 1
ATOM 2012 C CA . LEU A 1 280 ? 0.055 15.058 -13.108 1.00 33.07 260 LEU A CA 1
ATOM 2013 C C . LEU A 1 280 ? -1.201 14.738 -12.298 1.00 31.21 260 LEU A C 1
ATOM 2014 O O . LEU A 1 280 ? -2.217 14.308 -12.855 1.00 29.65 260 LEU A O 1
ATOM 2019 N N . LEU A 1 281 ? -1.149 14.943 -10.976 1.00 29.52 261 LEU A N 1
ATOM 2020 C CA . LEU A 1 281 ? -2.326 14.729 -10.141 1.00 28.70 261 LEU A CA 1
ATOM 2021 C C . LEU A 1 281 ? -3.452 15.689 -10.523 1.00 27.76 261 LEU A C 1
ATOM 2022 O O . LEU A 1 281 ? -4.631 15.310 -10.534 1.00 28.54 261 LEU A O 1
ATOM 2027 N N . ARG A 1 282 ? -3.110 16.940 -10.830 1.00 25.85 262 ARG A N 1
ATOM 2028 C CA . ARG A 1 282 ? -4.129 17.910 -11.224 1.00 29.28 262 ARG A CA 1
ATOM 2029 C C . ARG A 1 282 ? -4.769 17.544 -12.565 1.00 31.34 262 ARG A C 1
ATOM 2030 O O . ARG A 1 282 ? -5.988 17.668 -12.738 1.00 28.02 262 ARG A O 1
ATOM 2038 N N . SER A 1 283 ? -3.964 17.086 -13.526 1.00 34.25 263 SER A N 1
ATOM 2039 C CA . SER A 1 283 ? -4.495 16.764 -14.843 1.00 33.00 263 SER A CA 1
ATOM 2040 C C . SER A 1 283 ? -5.284 15.469 -14.838 1.00 30.77 263 SER A C 1
ATOM 2041 O O . SER A 1 283 ? -6.061 15.232 -15.764 1.00 30.46 263 SER A O 1
ATOM 2044 N N . ARG A 1 284 ? -5.111 14.626 -13.823 1.00 31.99 264 ARG A N 1
ATOM 2045 C CA . ARG A 1 284 ? -5.875 13.385 -13.705 1.00 33.40 264 ARG A CA 1
ATOM 2046 C C . ARG A 1 284 ? -6.267 13.171 -12.252 1.00 34.64 264 ARG A C 1
ATOM 2047 O O . ARG A 1 284 ? -5.679 12.340 -11.550 1.00 36.62 264 ARG A O 1
ATOM 2055 N N . PRO A 1 285 ? -7.293 13.890 -11.772 1.00 33.61 265 PRO A N 1
ATOM 2056 C CA . PRO A 1 285 ? -7.632 13.846 -10.337 1.00 30.80 265 PRO A CA 1
ATOM 2057 C C . PRO A 1 285 ? -8.095 12.482 -9.826 1.00 31.76 265 PRO A C 1
ATOM 2058 O O . PRO A 1 285 ? -8.271 12.325 -8.608 1.00 32.75 265 PRO A O 1
ATOM 2062 N N . GLU A 1 286 ? -8.279 11.491 -10.696 1.00 31.86 266 GLU A N 1
ATOM 2063 C CA . GLU A 1 286 ? -8.678 10.160 -10.256 1.00 30.90 266 GLU A CA 1
ATOM 2064 C C . GLU A 1 286 ? -7.502 9.311 -9.777 1.00 31.19 266 GLU A C 1
ATOM 2065 O O . GLU A 1 286 ? -7.719 8.194 -9.289 1.00 31.90 266 GLU A O 1
ATOM 2071 N N . LEU A 1 287 ? -6.267 9.799 -9.924 1.00 30.27 267 LEU A N 1
ATOM 2072 C CA . LEU A 1 287 ? -5.118 9.163 -9.288 1.00 28.47 267 LEU A CA 1
ATOM 2073 C C . LEU A 1 287 ? -5.151 9.307 -7.772 1.00 25.19 267 LEU A C 1
ATOM 2074 O O . LEU A 1 287 ? -4.545 8.477 -7.085 1.00 27.07 267 LEU A O 1
ATOM 2079 N N . ALA A 1 288 ? -5.878 10.309 -7.248 1.00 26.19 268 ALA A N 1
ATOM 2080 C CA . ALA A 1 288 ? -5.845 10.727 -5.834 1.00 24.63 268 ALA A CA 1
ATOM 2081 C C . ALA A 1 288 ? -5.764 9.599 -4.813 1.00 22.73 268 ALA A C 1
ATOM 2082 O O . ALA A 1 288 ? -4.968 9.719 -3.875 1.00 22.90 268 ALA A O 1
ATOM 2084 N N . PRO A 1 289 ? -6.533 8.514 -4.906 1.00 22.79 269 PRO A N 1
ATOM 2085 C CA . PRO A 1 289 ? -6.333 7.426 -3.935 1.00 25.81 269 PRO A CA 1
ATOM 2086 C C . PRO A 1 289 ? -4.952 6.789 -4.017 1.00 25.06 269 PRO A C 1
ATOM 2087 O O . PRO A 1 289 ? -4.387 6.441 -2.973 1.00 24.06 269 PRO A O 1
ATOM 2091 N N . ARG A 1 290 ? -4.384 6.629 -5.221 1.00 25.58 270 ARG A N 1
ATOM 2092 C CA . ARG A 1 290 ? -3.011 6.130 -5.332 1.00 24.06 270 ARG A CA 1
ATOM 2093 C C . ARG A 1 290 ? -1.992 7.182 -4.902 1.00 22.49 270 ARG A C 1
ATOM 2094 O O . ARG A 1 290 ? -0.933 6.840 -4.355 1.00 21.73 270 ARG A O 1
ATOM 2102 N N . ALA A 1 291 ? -2.264 8.453 -5.200 1.00 18.92 271 ALA A N 1
ATOM 2103 C CA . ALA A 1 291 ? -1.314 9.509 -4.862 1.00 20.09 271 ALA A CA 1
ATOM 2104 C C . ALA A 1 291 ? -1.224 9.718 -3.365 1.00 21.34 271 ALA A C 1
ATOM 2105 O O . ALA A 1 291 ? -0.163 10.103 -2.856 1.00 22.41 271 ALA A O 1
ATOM 2107 N N . VAL A 1 292 ? -2.333 9.490 -2.648 1.00 22.82 272 VAL A N 1
ATOM 2108 C CA . VAL A 1 292 ? -2.352 9.655 -1.193 1.00 20.80 272 VAL A CA 1
ATOM 2109 C C . VAL A 1 292 ? -1.554 8.545 -0.523 1.00 17.84 272 VAL A C 1
ATOM 2110 O O . VAL A 1 292 ? -0.738 8.802 0.365 1.00 20.18 272 VAL A O 1
ATOM 2114 N N . GLU A 1 293 ? -1.748 7.298 -0.954 1.00 19.40 273 GLU A N 1
ATOM 2115 C CA . GLU A 1 293 ? -0.949 6.193 -0.412 1.00 19.59 273 GLU A CA 1
ATOM 2116 C C . GLU A 1 293 ? 0.536 6.374 -0.717 1.00 22.35 273 GLU A C 1
ATOM 2117 O O . GLU A 1 293 ? 1.394 6.056 0.120 1.00 19.59 273 GLU A O 1
ATOM 2123 N N . GLU A 1 294 ? 0.865 6.845 -1.928 1.00 20.61 274 GLU A N 1
ATOM 2124 C CA . GLU A 1 294 ? 2.270 7.046 -2.279 1.00 21.81 274 GLU A CA 1
ATOM 2125 C C . GLU A 1 294 ? 2.872 8.200 -1.491 1.00 20.13 274 GLU A C 1
ATOM 2126 O O . GLU A 1 294 ? 4.031 8.136 -1.059 1.00 19.03 274 GLU A O 1
ATOM 2132 N N . LEU A 1 295 ? 2.107 9.270 -1.290 1.00 21.61 275 LEU A N 1
ATOM 2133 C CA . LEU A 1 295 ? 2.628 10.344 -0.460 1.00 20.71 275 LEU A CA 1
ATOM 2134 C C . LEU A 1 295 ? 2.797 9.872 0.985 1.00 20.84 275 LEU A C 1
ATOM 2135 O O . LEU A 1 295 ? 3.676 10.367 1.689 1.00 20.54 275 LEU A O 1
ATOM 2140 N N . LEU A 1 296 ? 2.009 8.879 1.423 1.00 20.61 276 LEU A N 1
ATOM 2141 C CA . LEU A 1 296 ? 2.193 8.314 2.762 1.00 22.24 276 LEU A CA 1
ATOM 2142 C C . LEU A 1 296 ? 3.454 7.457 2.838 1.00 22.54 276 LEU A C 1
ATOM 2143 O O . LEU A 1 296 ? 4.171 7.481 3.854 1.00 20.15 276 LEU A O 1
ATOM 2148 N N . ARG A 1 297 ? 3.734 6.684 1.775 1.00 21.05 277 ARG A N 1
ATOM 2149 C CA . ARG A 1 297 ? 4.922 5.834 1.748 1.00 19.64 277 ARG A CA 1
ATOM 2150 C C . ARG A 1 297 ? 6.190 6.661 1.629 1.00 21.09 277 ARG A C 1
ATOM 2151 O O . ARG A 1 297 ? 7.163 6.419 2.347 1.00 22.36 277 ARG A O 1
ATOM 2159 N N . TYR A 1 298 ? 6.181 7.658 0.748 1.00 20.65 278 TYR A N 1
ATOM 2160 C CA . TYR A 1 298 ? 7.396 8.360 0.368 1.00 20.50 278 TYR A CA 1
ATOM 2161 C C . TYR A 1 298 ? 7.797 9.402 1.402 1.00 22.26 278 TYR A C 1
ATOM 2162 O O . TYR A 1 298 ? 8.986 9.534 1.728 1.00 23.38 278 TYR A O 1
ATOM 2171 N N . VAL A 1 299 ? 6.834 10.164 1.914 1.00 21.93 279 VAL A N 1
ATOM 2172 C CA . VAL A 1 299 ? 7.098 11.131 2.976 1.00 21.35 279 VAL A CA 1
ATOM 2173 C C . VAL A 1 299 ? 7.583 10.376 4.209 1.00 20.96 279 VAL A C 1
ATOM 2174 O O . VAL A 1 299 ? 6.830 9.529 4.729 1.00 21.13 279 VAL A O 1
ATOM 2178 N N . PRO A 1 300 ? 8.807 10.617 4.705 1.00 23.16 280 PRO A N 1
ATOM 2179 C CA . PRO A 1 300 ? 9.180 10.051 6.010 1.00 22.02 280 PRO A CA 1
ATOM 2180 C C . PRO A 1 300 ? 8.525 10.894 7.113 1.00 22.84 280 PRO A C 1
ATOM 2181 O O . PRO A 1 300 ? 9.064 11.919 7.508 1.00 26.15 280 PRO A O 1
ATOM 2185 N N . LEU A 1 301 ? 7.314 10.538 7.566 1.00 23.60 281 LEU A N 1
ATOM 2186 C CA . LEU A 1 301 ? 6.647 11.378 8.562 1.00 25.92 281 LEU A CA 1
ATOM 2187 C C . LEU A 1 301 ? 7.292 11.186 9.924 1.00 22.68 281 LEU A C 1
ATOM 2188 O O . LEU A 1 301 ? 7.579 12.159 10.626 1.00 22.69 281 LEU A O 1
ATOM 2193 N N . ILE A 1 302 ? 7.512 9.932 10.303 1.00 19.73 282 ILE A N 1
ATOM 2194 C CA . ILE A 1 302 ? 8.187 9.602 11.547 1.00 22.35 282 ILE A CA 1
ATOM 2195 C C . ILE A 1 302 ? 9.635 10.082 11.459 1.00 23.21 282 ILE A C 1
ATOM 2196 O O . ILE A 1 302 ? 10.386 9.673 10.562 1.00 23.99 282 ILE A O 1
ATOM 2201 N N . ALA A 1 303 ? 10.032 10.968 12.382 1.00 25.91 283 ALA A N 1
ATOM 2202 C CA . ALA A 1 303 ? 11.383 11.541 12.332 1.00 25.35 283 ALA A CA 1
ATOM 2203 C C . ALA A 1 303 ? 12.447 10.456 12.354 1.00 25.42 283 ALA A C 1
ATOM 2204 O O . ALA A 1 303 ? 13.454 10.553 11.641 1.00 29.76 283 ALA A O 1
ATOM 2206 N N . HIS A 1 304 ? 12.241 9.404 13.149 1.00 21.84 284 HIS A N 1
ATOM 2207 C CA . HIS A 1 304 ? 13.239 8.349 13.219 1.00 22.59 284 HIS A CA 1
ATOM 2208 C C . HIS A 1 304 ? 12.594 6.974 13.309 1.00 21.07 284 HIS A C 1
ATOM 2209 O O . HIS A 1 304 ? 12.642 6.205 12.343 1.00 22.44 284 HIS A O 1
ATOM 2216 N N . VAL A 1 305 ? 12.013 6.636 14.462 1.00 21.45 285 VAL A N 1
ATOM 2217 C CA . VAL A 1 305 ? 11.429 5.317 14.682 1.00 21.65 285 VAL A CA 1
ATOM 2218 C C . VAL A 1 305 ? 10.069 5.476 15.359 1.00 21.44 285 VAL A C 1
ATOM 2219 O O . VAL A 1 305 ? 9.761 6.508 15.967 1.00 19.84 285 VAL A O 1
ATOM 2223 N N . THR A 1 306 ? 9.255 4.433 15.244 1.00 20.82 286 THR A N 1
ATOM 2224 C CA . THR A 1 306 ? 8.003 4.367 15.986 1.00 22.09 286 THR A CA 1
ATOM 2225 C C . THR A 1 306 ? 8.282 3.802 17.387 1.00 24.35 286 THR A C 1
ATOM 2226 O O . THR A 1 306 ? 9.432 3.716 17.834 1.00 21.97 286 THR A O 1
ATOM 2230 N N . PHE A 1 307 ? 7.217 3.420 18.099 1.00 24.31 287 PHE A N 1
ATOM 2231 C CA . PHE A 1 307 ? 7.320 3.000 19.488 1.00 22.45 287 PHE A CA 1
ATOM 2232 C C . PHE A 1 307 ? 7.984 1.633 19.607 1.00 22.28 287 PHE A C 1
ATOM 2233 O O . PHE A 1 307 ? 7.782 0.744 18.775 1.00 21.77 287 PHE A O 1
ATOM 2241 N N . ALA A 1 308 ? 8.779 1.471 20.658 1.00 21.43 288 ALA A N 1
ATOM 2242 C CA . ALA A 1 308 ? 9.493 0.229 20.888 1.00 19.34 288 ALA A CA 1
ATOM 2243 C C . ALA A 1 308 ? 8.554 -0.924 21.233 1.00 22.08 288 ALA A C 1
ATOM 2244 O O . ALA A 1 308 ? 7.512 -0.749 21.873 1.00 20.59 288 ALA A O 1
ATOM 2246 N N . ARG A 1 309 ? 8.964 -2.121 20.813 1.00 19.18 289 ARG A N 1
ATOM 2247 C CA . ARG A 1 309 ? 8.450 -3.394 21.286 1.00 20.48 289 ARG A CA 1
ATOM 2248 C C . ARG A 1 309 ? 9.523 -4.079 22.134 1.00 22.77 289 ARG A C 1
ATOM 2249 O O . ARG A 1 309 ? 10.724 -3.868 21.940 1.00 22.06 289 ARG A O 1
ATOM 2257 N N . TYR A 1 310 ? 9.084 -4.895 23.089 1.00 20.82 290 TYR A N 1
ATOM 2258 C CA . TYR A 1 310 ? 9.961 -5.785 23.829 1.00 19.58 290 TYR A CA 1
ATOM 2259 C C . TYR A 1 310 ? 9.602 -7.206 23.465 1.00 20.55 290 TYR A C 1
ATOM 2260 O O . TYR A 1 310 ? 8.426 -7.584 23.522 1.00 22.81 290 TYR A O 1
ATOM 2269 N N . ALA A 1 311 ? 10.606 -7.990 23.109 1.00 16.74 291 ALA A N 1
ATOM 2270 C CA . ALA A 1 311 ? 10.372 -9.409 22.926 1.00 18.12 291 ALA A CA 1
ATOM 2271 C C . ALA A 1 311 ? 9.969 -10.027 24.256 1.00 21.22 291 ALA A C 1
ATOM 2272 O O . ALA A 1 311 ? 10.469 -9.638 25.314 1.00 23.36 291 ALA A O 1
ATOM 2274 N N . THR A 1 312 ? 9.055 -10.989 24.201 1.00 20.02 292 THR A N 1
ATOM 2275 C CA . THR A 1 312 ? 8.625 -11.732 25.373 1.00 21.32 292 THR A CA 1
ATOM 2276 C C . THR A 1 312 ? 9.091 -13.170 25.303 1.00 23.18 292 THR A C 1
ATOM 2277 O O . THR A 1 312 ? 8.785 -13.968 26.195 1.00 22.86 292 THR A O 1
ATOM 2281 N N . GLU A 1 313 ? 9.805 -13.518 24.243 1.00 20.58 293 GLU A N 1
ATOM 2282 C CA . GLU A 1 313 ? 10.552 -14.761 24.170 1.00 26.16 293 GLU A CA 1
ATOM 2283 C C . GLU A 1 313 ? 11.604 -14.554 23.095 1.00 25.40 293 GLU A C 1
ATOM 2284 O O . GLU A 1 313 ? 11.664 -13.494 22.465 1.00 27.04 293 GLU A O 1
ATOM 2290 N N . ASP A 1 314 ? 12.447 -15.567 22.908 1.00 26.80 294 ASP A N 1
ATOM 2291 C CA . ASP A 1 314 ? 13.577 -15.441 21.993 1.00 30.09 294 ASP A CA 1
ATOM 2292 C C . ASP A 1 314 ? 13.072 -15.394 20.548 1.00 25.41 294 ASP A C 1
ATOM 2293 O O . ASP A 1 314 ? 12.284 -16.246 20.134 1.00 24.97 294 ASP A O 1
ATOM 2298 N N . VAL A 1 315 ? 13.514 -14.387 19.786 1.00 27.73 295 VAL A N 1
ATOM 2299 C CA . VAL A 1 315 ? 13.132 -14.224 18.380 1.00 26.70 295 VAL A CA 1
ATOM 2300 C C . VAL A 1 315 ? 14.375 -13.951 17.542 1.00 26.78 295 VAL A C 1
ATOM 2301 O O . VAL A 1 315 ? 15.132 -13.022 17.837 1.00 23.40 295 VAL A O 1
ATOM 2305 N N . TRP A 1 316 ? 14.566 -14.734 16.479 1.00 26.09 296 TRP A N 1
ATOM 2306 C CA . TRP A 1 316 ? 15.658 -14.524 15.536 1.00 23.13 296 TRP A CA 1
ATOM 2307 C C . TRP A 1 316 ? 15.155 -13.758 14.324 1.00 23.78 296 TRP A C 1
ATOM 2308 O O . TRP A 1 316 ? 14.175 -14.164 13.687 1.00 22.99 296 TRP A O 1
ATOM 2319 N N . LEU A 1 317 ? 15.841 -12.669 13.992 1.00 21.79 297 LEU A N 1
ATOM 2320 C CA . LEU A 1 317 ? 15.571 -11.935 12.764 1.00 22.41 297 LEU A CA 1
ATOM 2321 C C . LEU A 1 317 ? 16.714 -10.956 12.543 1.00 22.21 297 LEU A C 1
ATOM 2322 O O . LEU A 1 317 ? 17.347 -10.502 13.501 1.00 23.75 297 LEU A O 1
ATOM 2327 N N . GLY A 1 318 ? 16.978 -10.635 11.277 1.00 20.44 298 GLY A N 1
ATOM 2328 C CA . GLY A 1 318 ? 18.057 -9.720 10.950 1.00 20.40 298 GLY A CA 1
ATOM 2329 C C . GLY A 1 318 ? 19.385 -10.117 11.562 1.00 20.78 298 GLY A C 1
ATOM 2330 O O . GLY A 1 318 ? 20.030 -9.305 12.230 1.00 20.42 298 GLY A O 1
ATOM 2331 N N . GLY A 1 319 ? 19.784 -11.371 11.365 1.00 21.42 299 GLY A N 1
ATOM 2332 C CA . GLY A 1 319 ? 21.093 -11.839 11.812 1.00 23.87 299 GLY A CA 1
ATOM 2333 C C . GLY A 1 319 ? 21.305 -11.778 13.307 1.00 26.79 299 GLY A C 1
ATOM 2334 O O . GLY A 1 319 ? 22.460 -11.760 13.765 1.00 22.56 299 GLY A O 1
ATOM 2335 N N . THR A 1 320 ? 20.211 -11.759 14.084 1.00 26.74 300 THR A N 1
ATOM 2336 C CA . THR A 1 320 ? 20.231 -11.500 15.523 1.00 24.52 300 THR A CA 1
ATOM 2337 C C . THR A 1 320 ? 19.143 -12.306 16.220 1.00 26.23 300 THR A C 1
ATOM 2338 O O . THR A 1 320 ? 17.965 -12.194 15.859 1.00 26.31 300 THR A O 1
ATOM 2342 N N . LEU A 1 321 ? 19.532 -13.109 17.212 1.00 26.35 301 LEU A N 1
ATOM 2343 C CA . LEU A 1 321 ? 18.575 -13.717 18.139 1.00 24.85 301 LEU A CA 1
ATOM 2344 C C . LEU A 1 321 ? 18.259 -12.665 19.188 1.00 25.73 301 LEU A C 1
ATOM 2345 O O . LEU A 1 321 ? 19.023 -12.475 20.133 1.00 26.96 301 LEU A O 1
ATOM 2350 N N . VAL A 1 322 ? 17.148 -11.939 18.999 1.00 24.75 302 VAL A N 1
ATOM 2351 C CA . VAL A 1 322 ? 16.684 -10.992 20.012 1.00 25.04 302 VAL A CA 1
ATOM 2352 C C . VAL A 1 322 ? 16.146 -11.773 21.202 1.00 24.09 302 VAL A C 1
ATOM 2353 O O . VAL A 1 322 ? 15.274 -12.636 21.055 1.00 24.94 302 VAL A O 1
ATOM 2357 N N . ARG A 1 323 ? 16.670 -11.485 22.386 1.00 24.62 303 ARG A N 1
ATOM 2358 C CA . ARG A 1 323 ? 16.337 -12.264 23.567 1.00 24.74 303 ARG A CA 1
ATOM 2359 C C . ARG A 1 323 ? 15.128 -11.674 24.289 1.00 20.24 303 ARG A C 1
ATOM 2360 O O . ARG A 1 323 ? 14.864 -10.467 24.228 1.00 18.03 303 ARG A O 1
ATOM 2368 N N . ALA A 1 324 ? 14.387 -12.549 24.972 1.00 21.39 304 ALA A N 1
ATOM 2369 C CA . ALA A 1 324 ? 13.293 -12.105 25.829 1.00 20.06 304 ALA A CA 1
ATOM 2370 C C . ALA A 1 324 ? 13.784 -10.994 26.743 1.00 20.49 304 ALA A C 1
ATOM 2371 O O . ALA A 1 324 ? 14.861 -11.096 27.345 1.00 22.64 304 ALA A O 1
ATOM 2373 N N . GLY A 1 325 ? 13.027 -9.902 26.788 1.00 18.36 305 GLY A N 1
ATOM 2374 C CA . GLY A 1 325 ? 13.402 -8.733 27.537 1.00 18.63 305 GLY A CA 1
ATOM 2375 C C . GLY A 1 325 ? 14.099 -7.645 26.751 1.00 22.62 305 GLY A C 1
ATOM 2376 O O . GLY A 1 325 ? 14.301 -6.542 27.297 1.00 19.21 305 GLY A O 1
ATOM 2377 N N . GLU A 1 326 ? 14.462 -7.900 25.489 1.00 22.18 306 GLU A N 1
ATOM 2378 C CA . GLU A 1 326 ? 15.258 -6.954 24.708 1.00 20.83 306 GLU A CA 1
ATOM 2379 C C . GLU A 1 326 ? 14.360 -6.092 23.829 1.00 19.78 306 GLU A C 1
ATOM 2380 O O . GLU A 1 326 ? 13.316 -6.537 23.342 1.00 21.51 306 GLU A O 1
ATOM 2386 N N . ALA A 1 327 ? 14.779 -4.853 23.619 1.00 17.38 307 ALA A N 1
ATOM 2387 C CA . ALA A 1 327 ? 13.981 -3.881 22.900 1.00 17.90 307 ALA A CA 1
ATOM 2388 C C . ALA A 1 327 ? 14.348 -3.840 21.415 1.00 22.97 307 ALA A C 1
ATOM 2389 O O . ALA A 1 327 ? 15.515 -3.998 21.032 1.00 19.80 307 ALA A O 1
ATOM 2391 N N . VAL A 1 328 ? 13.321 -3.638 20.578 1.00 22.88 308 VAL A N 1
ATOM 2392 C CA . VAL A 1 328 ? 13.473 -3.416 19.140 1.00 20.26 308 VAL A CA 1
ATOM 2393 C C . VAL A 1 328 ? 12.771 -2.116 18.785 1.00 19.61 308 VAL A C 1
ATOM 2394 O O . VAL A 1 328 ? 11.730 -1.792 19.360 1.00 19.29 308 VAL A O 1
ATOM 2398 N N . LEU A 1 329 ? 13.370 -1.350 17.877 1.00 19.92 309 LEU A N 1
ATOM 2399 C CA . LEU A 1 329 ? 12.859 -0.061 17.429 1.00 18.43 309 LEU A CA 1
ATOM 2400 C C . LEU A 1 329 ? 12.551 -0.142 15.942 1.00 21.50 309 LEU A C 1
ATOM 2401 O O . LEU A 1 329 ? 13.480 -0.360 15.142 1.00 22.11 309 LEU A O 1
ATOM 2406 N N . PRO A 1 330 ? 11.277 -0.013 15.515 1.00 21.01 310 PRO A N 1
ATOM 2407 C CA . PRO A 1 330 ? 10.967 -0.177 14.081 1.00 20.77 310 PRO A CA 1
ATOM 2408 C C . PRO A 1 330 ? 11.156 1.117 13.298 1.00 19.91 310 PRO A C 1
ATOM 2409 O O . PRO A 1 330 ? 10.473 2.103 13.577 1.00 23.92 310 PRO A O 1
ATOM 2413 N N . ALA A 1 331 ? 12.096 1.148 12.343 1.00 20.46 311 ALA A N 1
ATOM 2414 C CA . ALA A 1 331 ? 12.325 2.365 11.552 1.00 21.72 311 ALA A CA 1
ATOM 2415 C C . ALA A 1 331 ? 11.403 2.327 10.340 1.00 21.20 311 ALA A C 1
ATOM 2416 O O . ALA A 1 331 ? 11.807 1.967 9.228 1.00 18.90 311 ALA A O 1
ATOM 2418 N N . VAL A 1 332 ? 10.146 2.752 10.578 1.00 20.57 312 VAL A N 1
ATOM 2419 C CA . VAL A 1 332 ? 9.113 2.682 9.536 1.00 18.97 312 VAL A CA 1
ATOM 2420 C C . VAL A 1 332 ? 9.494 3.421 8.257 1.00 18.65 312 VAL A C 1
ATOM 2421 O O . VAL A 1 332 ? 9.233 2.889 7.165 1.00 21.15 312 VAL A O 1
ATOM 2425 N N . PRO A 1 333 ? 10.068 4.631 8.295 1.00 15.92 313 PRO A N 1
ATOM 2426 C CA . PRO A 1 333 ? 10.388 5.285 7.018 1.00 15.98 313 PRO A CA 1
ATOM 2427 C C . PRO A 1 333 ? 11.385 4.506 6.173 1.00 21.24 313 PRO A C 1
ATOM 2428 O O . PRO A 1 333 ? 11.279 4.521 4.935 1.00 21.94 313 PRO A O 1
ATOM 2432 N N . SER A 1 334 ? 12.341 3.816 6.807 1.00 18.49 314 SER A N 1
ATOM 2433 C CA . SER A 1 334 ? 13.298 2.990 6.080 1.00 17.27 314 SER A CA 1
ATOM 2434 C C . SER A 1 334 ? 12.622 1.793 5.423 1.00 18.92 314 SER A C 1
ATOM 2435 O O . SER A 1 334 ? 12.945 1.435 4.283 1.00 16.93 314 SER A O 1
ATOM 2438 N N . ALA A 1 335 ? 11.709 1.133 6.143 1.00 18.97 315 ALA A N 1
ATOM 2439 C CA . ALA A 1 335 ? 10.906 0.068 5.541 1.00 21.12 315 ALA A CA 1
ATOM 2440 C C . ALA A 1 335 ? 10.151 0.568 4.304 1.00 21.26 315 ALA A C 1
ATOM 2441 O O . ALA A 1 335 ? 9.993 -0.162 3.321 1.00 20.65 315 ALA A O 1
ATOM 2443 N N . ASN A 1 336 ? 9.681 1.805 4.335 1.00 18.23 316 ASN A N 1
ATOM 2444 C CA . ASN A 1 336 ? 8.924 2.338 3.216 1.00 19.72 316 ASN A CA 1
ATOM 2445 C C . ASN A 1 336 ? 9.792 2.660 1.986 1.00 24.08 316 ASN A C 1
ATOM 2446 O O . ASN A 1 336 ? 9.249 3.069 0.944 1.00 23.51 316 ASN A O 1
ATOM 2451 N N . ARG A 1 337 ? 11.118 2.507 2.081 1.00 22.64 317 ARG A N 1
ATOM 2452 C CA . ARG A 1 337 ? 12.022 2.673 0.950 1.00 18.76 317 ARG A CA 1
ATOM 2453 C C . ARG A 1 337 ? 12.640 1.352 0.520 1.00 20.93 317 ARG A C 1
ATOM 2454 O O . ARG A 1 337 ? 13.598 1.356 -0.259 1.00 24.43 317 ARG A O 1
ATOM 2462 N N . ASP A 1 338 ? 12.130 0.226 1.011 1.00 19.98 318 ASP A N 1
ATOM 2463 C CA . ASP A 1 338 ? 12.806 -1.054 0.850 1.00 20.35 318 ASP A CA 1
ATOM 2464 C C . ASP A 1 338 ? 12.715 -1.522 -0.604 1.00 25.03 318 ASP A C 1
ATOM 2465 O O . ASP A 1 338 ? 11.639 -1.887 -1.084 1.00 24.25 318 ASP A O 1
ATOM 2470 N N . ALA A 1 339 ? 13.868 -1.579 -1.284 1.00 27.83 319 ALA A N 1
ATOM 2471 C CA . ALA A 1 339 ? 13.967 -1.948 -2.698 1.00 23.64 319 ALA A CA 1
ATOM 2472 C C . ALA A 1 339 ? 13.480 -3.354 -3.009 1.00 24.78 319 ALA A C 1
ATOM 2473 O O . ALA A 1 339 ? 13.343 -3.690 -4.195 1.00 25.46 319 ALA A O 1
ATOM 2475 N N . GLU A 1 340 ? 13.250 -4.204 -2.004 1.00 26.50 320 GLU A N 1
ATOM 2476 C CA . GLU A 1 340 ? 12.716 -5.535 -2.283 1.00 26.53 320 GLU A CA 1
ATOM 2477 C C . GLU A 1 340 ? 11.196 -5.582 -2.246 1.00 25.78 320 GLU A C 1
ATOM 2478 O O . GLU A 1 340 ? 10.626 -6.659 -2.426 1.00 24.12 320 GLU A O 1
ATOM 2484 N N . VAL A 1 341 ? 10.531 -4.447 -2.057 1.00 23.89 321 VAL A N 1
ATOM 2485 C CA . VAL A 1 341 ? 9.077 -4.412 -2.035 1.00 25.18 321 VAL A CA 1
ATOM 2486 C C . VAL A 1 341 ? 8.582 -3.340 -3.007 1.00 21.89 321 VAL A C 1
ATOM 2487 O O . VAL A 1 341 ? 7.547 -3.512 -3.652 1.00 23.83 321 VAL A O 1
ATOM 2491 N N . PHE A 1 342 ? 9.309 -2.237 -3.131 1.00 21.52 322 PHE A N 1
ATOM 2492 C CA . PHE A 1 342 ? 8.879 -1.109 -3.949 1.00 26.18 322 PHE A CA 1
ATOM 2493 C C . PHE A 1 342 ? 9.869 -0.860 -5.084 1.00 29.04 322 PHE A C 1
ATOM 2494 O O . PHE A 1 342 ? 11.060 -0.653 -4.834 1.00 27.84 322 PHE A O 1
ATOM 2502 N N . ASP A 1 343 ? 9.374 -0.862 -6.325 1.00 30.77 323 ASP A N 1
ATOM 2503 C CA . ASP A 1 343 ? 10.213 -0.515 -7.464 1.00 28.78 323 ASP A CA 1
ATOM 2504 C C . ASP A 1 343 ? 10.564 0.964 -7.414 1.00 29.02 323 ASP A C 1
ATOM 2505 O O . ASP A 1 343 ? 9.714 1.808 -7.119 1.00 31.91 323 ASP A O 1
ATOM 2510 N N . GLU A 1 344 ? 11.817 1.279 -7.734 1.00 31.22 324 GLU A N 1
ATOM 2511 C CA . GLU A 1 344 ? 12.388 2.621 -7.634 1.00 30.56 324 GLU A CA 1
ATOM 2512 C C . GLU A 1 344 ? 11.903 3.289 -6.343 1.00 29.49 324 GLU A C 1
ATOM 2513 O O . GLU A 1 344 ? 11.225 4.325 -6.392 1.00 26.14 324 GLU A O 1
ATOM 2519 N N . PRO A 1 345 ? 12.230 2.729 -5.180 1.00 29.47 325 PRO A N 1
ATOM 2520 C CA . PRO A 1 345 ? 11.611 3.209 -3.934 1.00 27.14 325 PRO A CA 1
ATOM 2521 C C . PRO A 1 345 ? 11.879 4.669 -3.626 1.00 26.66 325 PRO A C 1
ATOM 2522 O O . PRO A 1 345 ? 11.042 5.310 -2.973 1.00 26.22 325 PRO A O 1
ATOM 2526 N N . ASP A 1 346 ? 13.007 5.234 -4.072 1.00 27.00 326 ASP A N 1
ATOM 2527 C CA . ASP A 1 346 ? 13.339 6.615 -3.720 1.00 26.35 326 ASP A CA 1
ATOM 2528 C C . ASP A 1 346 ? 12.788 7.629 -4.709 1.00 24.67 326 ASP A C 1
ATOM 2529 O O . ASP A 1 346 ? 13.111 8.811 -4.595 1.00 21.37 326 ASP A O 1
ATOM 2534 N N . ARG A 1 347 ? 11.957 7.193 -5.661 1.00 28.27 327 ARG A N 1
ATOM 2535 C CA . ARG A 1 347 ? 11.302 8.057 -6.633 1.00 27.78 327 ARG A CA 1
ATOM 2536 C C . ARG A 1 347 ? 9.790 8.061 -6.364 1.00 29.31 327 ARG A C 1
ATOM 2537 O O . ARG A 1 347 ? 9.160 7.005 -6.196 1.00 23.24 327 ARG A O 1
ATOM 2545 N N . LEU A 1 348 ? 9.229 9.261 -6.305 1.00 28.28 328 LEU A N 1
ATOM 2546 C CA . LEU A 1 348 ? 7.785 9.437 -6.134 1.00 26.13 328 LEU A CA 1
ATOM 2547 C C . LEU A 1 348 ? 7.048 8.958 -7.374 1.00 25.23 328 LEU A C 1
ATOM 2548 O O . LEU A 1 348 ? 7.245 9.505 -8.461 1.00 26.49 328 LEU A O 1
ATOM 2553 N N . ASP A 1 349 ? 6.188 7.950 -7.219 1.00 24.69 329 ASP A N 1
ATOM 2554 C CA . ASP A 1 349 ? 5.329 7.480 -8.309 1.00 24.80 329 ASP A CA 1
ATOM 2555 C C . ASP A 1 349 ? 3.877 7.544 -7.853 1.00 23.32 329 ASP A C 1
ATOM 2556 O O . ASP A 1 349 ? 3.344 6.570 -7.315 1.00 23.27 329 ASP A O 1
ATOM 2561 N N . LEU A 1 350 ? 3.228 8.682 -8.093 1.00 23.67 330 LEU A N 1
ATOM 2562 C CA . LEU A 1 350 ? 1.844 8.840 -7.677 1.00 20.74 330 LEU A CA 1
ATOM 2563 C C . LEU A 1 350 ? 0.880 7.889 -8.382 1.00 23.67 330 LEU A C 1
ATOM 2564 O O . LEU A 1 350 ? -0.318 7.923 -8.075 1.00 23.43 330 LEU A O 1
ATOM 2569 N N . THR A 1 351 ? 1.349 7.050 -9.306 1.00 22.13 331 THR A N 1
ATOM 2570 C CA . THR A 1 351 ? 0.463 6.152 -10.023 1.00 21.57 331 THR A CA 1
ATOM 2571 C C . THR A 1 351 ? 0.613 4.697 -9.608 1.00 24.52 331 THR A C 1
ATOM 2572 O O . THR A 1 351 ? -0.202 3.877 -10.036 1.00 24.83 331 THR A O 1
ATOM 2576 N N . ARG A 1 352 ? 1.626 4.351 -8.801 1.00 24.37 332 ARG A N 1
ATOM 2577 C CA . ARG A 1 352 ? 1.775 2.989 -8.277 1.00 25.18 332 ARG A CA 1
ATOM 2578 C C . ARG A 1 352 ? 0.425 2.418 -7.848 1.00 23.61 332 ARG A C 1
ATOM 2579 O O . ARG A 1 352 ? -0.331 3.068 -7.119 1.00 23.58 332 ARG A O 1
ATOM 2587 N N . ARG A 1 353 ? 0.105 1.208 -8.325 1.00 23.78 333 ARG A N 1
ATOM 2588 C CA . ARG A 1 353 ? -1.221 0.645 -8.067 1.00 25.03 333 ARG A CA 1
ATOM 2589 C C . ARG A 1 353 ? -1.262 -0.125 -6.744 1.00 26.28 333 ARG A C 1
ATOM 2590 O O . ARG A 1 353 ? -2.136 0.129 -5.904 1.00 28.61 333 ARG A O 1
ATOM 2598 N N . HIS A 1 354 ? -0.327 -1.053 -6.540 1.00 22.69 334 HIS A N 1
ATOM 2599 C CA . HIS A 1 354 ? -0.202 -1.817 -5.299 1.00 22.95 334 HIS A CA 1
ATOM 2600 C C . HIS A 1 354 ? 0.897 -1.197 -4.439 1.00 26.40 334 HIS A C 1
ATOM 2601 O O . HIS A 1 354 ? 2.018 -0.975 -4.917 1.00 22.37 334 HIS A O 1
ATOM 2608 N N . ASN A 1 355 ? 0.570 -0.889 -3.182 1.00 22.73 335 ASN A N 1
ATOM 2609 C CA . ASN A 1 355 ? 1.408 -0.027 -2.347 1.00 22.16 335 ASN A CA 1
ATOM 2610 C C . ASN A 1 355 ? 1.369 -0.481 -0.893 1.00 22.30 335 ASN A C 1
ATOM 2611 O O . ASN A 1 355 ? 0.833 0.219 -0.024 1.00 23.75 335 ASN A O 1
ATOM 2616 N N . PRO A 1 356 ? 2.022 -1.661 -0.569 1.00 20.09 336 PRO A N 1
ATOM 2617 C CA . PRO A 1 356 ? 1.983 -2.235 0.781 1.00 18.78 336 PRO A CA 1
ATOM 2618 C C . PRO A 1 356 ? 2.913 -1.535 1.775 1.00 20.59 336 PRO A C 1
ATOM 2619 O O . PRO A 1 356 ? 3.705 -2.175 2.479 1.00 22.60 336 PRO A O 1
ATOM 2623 N N . HIS A 1 357 ? 2.803 -0.211 1.843 1.00 17.94 337 HIS A N 1
ATOM 2624 C CA . HIS A 1 357 ? 3.588 0.607 2.747 1.00 19.04 337 HIS A CA 1
ATOM 2625 C C . HIS A 1 357 ? 3.181 0.375 4.203 1.00 22.60 337 HIS A C 1
ATOM 2626 O O . HIS A 1 357 ? 2.085 -0.111 4.503 1.00 19.71 337 HIS A O 1
ATOM 2633 N N . LEU A 1 358 ? 4.084 0.759 5.120 1.00 20.52 338 LEU A N 1
ATOM 2634 C CA . LEU A 1 358 ? 3.855 0.635 6.559 1.00 18.01 338 LEU A CA 1
ATOM 2635 C C . LEU A 1 358 ? 3.627 1.985 7.232 1.00 19.00 338 LEU A C 1
ATOM 2636 O O . LEU A 1 358 ? 3.782 2.100 8.454 1.00 18.41 338 LEU A O 1
ATOM 2641 N N . ALA A 1 359 ? 3.271 3.024 6.465 1.00 17.04 339 ALA A N 1
ATOM 2642 C CA . ALA A 1 359 ? 3.138 4.349 7.066 1.00 17.17 339 ALA A CA 1
ATOM 2643 C C . ALA A 1 359 ? 2.047 4.415 8.139 1.00 19.95 339 ALA A C 1
ATOM 2644 O O . ALA A 1 359 ? 2.076 5.327 8.972 1.00 18.35 339 ALA A O 1
ATOM 2646 N N . PHE A 1 360 ? 1.077 3.495 8.119 1.00 21.44 340 PHE A N 1
ATOM 2647 C CA . PHE A 1 360 ? 0.023 3.410 9.126 1.00 18.72 340 PHE A CA 1
ATOM 2648 C C . PHE A 1 360 ? 0.277 2.279 10.111 1.00 21.76 340 PHE A C 1
ATOM 2649 O O . PHE A 1 360 ? -0.636 1.899 10.863 1.00 19.65 340 PHE A O 1
ATOM 2657 N N . GLY A 1 361 ? 1.501 1.734 10.128 1.00 19.18 341 GLY A N 1
ATOM 2658 C CA . GLY A 1 361 ? 1.791 0.576 10.923 1.00 15.92 341 GLY A CA 1
ATOM 2659 C C . GLY A 1 361 ? 1.364 -0.695 10.216 1.00 17.67 341 GLY A C 1
ATOM 2660 O O . GLY A 1 361 ? 1.152 -0.730 9.000 1.00 19.71 341 GLY A O 1
ATOM 2661 N N . HIS A 1 362 ? 1.224 -1.760 11.001 1.00 17.61 342 HIS A N 1
ATOM 2662 C CA . HIS A 1 362 ? 0.969 -3.071 10.428 1.00 17.17 342 HIS A CA 1
ATOM 2663 C C . HIS A 1 362 ? 0.352 -3.981 11.471 1.00 19.34 342 HIS A C 1
ATOM 2664 O O . HIS A 1 362 ? 0.835 -4.037 12.605 1.00 18.33 342 HIS A O 1
ATOM 2671 N N . GLY A 1 363 ? -0.710 -4.688 11.079 1.00 20.88 343 GLY A N 1
ATOM 2672 C CA . GLY A 1 363 ? -1.273 -5.711 11.955 1.00 20.57 343 GLY A CA 1
ATOM 2673 C C . GLY A 1 363 ? -2.060 -5.102 13.108 1.00 20.50 343 GLY A C 1
ATOM 2674 O O . GLY A 1 363 ? -2.873 -4.188 12.935 1.00 18.94 343 GLY A O 1
ATOM 2675 N N . LEU A 1 364 ? -1.781 -5.587 14.314 1.00 23.69 344 LEU A N 1
ATOM 2676 C CA . LEU A 1 364 ? -2.655 -5.336 15.463 1.00 23.01 344 LEU A CA 1
ATOM 2677 C C . LEU A 1 364 ? -2.840 -3.843 15.757 1.00 21.08 344 LEU A C 1
ATOM 2678 O O . LEU A 1 364 ? -3.936 -3.412 16.146 1.00 21.56 344 LEU A O 1
ATOM 2683 N N . HIS A 1 365 ? -1.790 -3.033 15.595 1.00 21.02 345 HIS A N 1
ATOM 2684 C CA . HIS A 1 365 ? -1.841 -1.614 15.950 1.00 19.00 345 HIS A CA 1
ATOM 2685 C C . HIS A 1 365 ? -1.916 -0.714 14.712 1.00 19.35 345 HIS A C 1
ATOM 2686 O O . HIS A 1 365 ? -1.541 0.465 14.768 1.00 15.63 345 HIS A O 1
ATOM 2693 N N . HIS A 1 366 ? -2.404 -1.252 13.599 1.00 19.50 346 HIS A N 1
ATOM 2694 C CA . HIS A 1 366 ? -2.547 -0.472 12.381 1.00 19.66 346 HIS A CA 1
ATOM 2695 C C . HIS A 1 366 ? -3.401 0.762 12.659 1.00 19.12 346 HIS A C 1
ATOM 2696 O O . HIS A 1 366 ? -4.374 0.707 13.412 1.00 21.72 346 HIS A O 1
ATOM 2703 N N . CYS A 1 367 ? -3.018 1.881 12.053 1.00 19.90 347 CYS A N 1
ATOM 2704 C CA . CYS A 1 367 ? -3.532 3.203 12.405 1.00 20.21 347 CYS A CA 1
ATOM 2705 C C . CYS A 1 367 ? -5.052 3.275 12.395 1.00 23.52 347 CYS A C 1
ATOM 2706 O O . CYS A 1 367 ? -5.693 3.072 11.358 1.00 22.63 347 CYS A O 1
ATOM 2709 N N . LEU A 1 368 ? -5.623 3.630 13.543 1.00 23.27 348 LEU A N 1
ATOM 2710 C CA . LEU A 1 368 ? -7.070 3.736 13.637 1.00 22.33 348 LEU A CA 1
ATOM 2711 C C . LEU A 1 368 ? -7.612 4.813 12.705 1.00 20.03 348 LEU A C 1
ATOM 2712 O O . LEU A 1 368 ? -8.693 4.664 12.131 1.00 22.02 348 LEU A O 1
ATOM 2717 N N . GLY A 1 369 ? -6.889 5.904 12.549 1.00 19.89 349 GLY A N 1
ATOM 2718 C CA . GLY A 1 369 ? -7.362 7.015 11.750 1.00 20.33 349 GLY A CA 1
ATOM 2719 C C . GLY A 1 369 ? -7.007 6.890 10.283 1.00 19.53 349 GLY A C 1
ATOM 2720 O O . GLY A 1 369 ? -7.023 7.884 9.558 1.00 21.14 349 GLY A O 1
ATOM 2721 N N . ALA A 1 370 ? -6.700 5.672 9.829 1.00 21.11 350 ALA A N 1
ATOM 2722 C CA . ALA A 1 370 ? -6.238 5.470 8.451 1.00 20.73 350 ALA A CA 1
ATOM 2723 C C . ALA A 1 370 ? -7.230 6.038 7.445 1.00 21.39 350 ALA A C 1
ATOM 2724 O O . ALA A 1 370 ? -6.873 6.900 6.635 1.00 24.33 350 ALA A O 1
ATOM 2726 N N . SER A 1 371 ? -8.497 5.594 7.502 1.00 22.21 351 SER A N 1
ATOM 2727 C CA . SER A 1 371 ? -9.505 6.088 6.554 1.00 19.15 351 SER A CA 1
ATOM 2728 C C . SER A 1 371 ? -9.745 7.581 6.713 1.00 20.03 351 SER A C 1
ATOM 2729 O O . SER A 1 371 ? -9.955 8.295 5.725 1.00 22.61 351 SER A O 1
ATOM 2732 N N . LEU A 1 372 ? -9.754 8.074 7.947 1.00 17.30 352 LEU A N 1
ATOM 2733 C CA . LEU A 1 372 ? -9.986 9.498 8.141 1.00 18.75 352 LEU A CA 1
ATOM 2734 C C . LEU A 1 372 ? -8.912 10.329 7.459 1.00 18.63 352 LEU A C 1
ATOM 2735 O O . LEU A 1 372 ? -9.209 11.368 6.859 1.00 21.11 352 LEU A O 1
ATOM 2740 N N . VAL A 1 373 ? -7.648 9.901 7.570 1.00 20.79 353 VAL A N 1
ATOM 2741 C CA . VAL A 1 373 ? -6.544 10.616 6.938 1.00 20.16 353 VAL A CA 1
ATOM 2742 C C . VAL A 1 373 ? -6.672 10.552 5.419 1.00 20.69 353 VAL A C 1
ATOM 2743 O O . VAL A 1 373 ? -6.496 11.561 4.726 1.00 20.29 353 VAL A O 1
ATOM 2747 N N . ARG A 1 374 ? -7.001 9.369 4.885 1.00 19.14 354 ARG A N 1
ATOM 2748 C CA . ARG A 1 374 ? -7.143 9.202 3.441 1.00 21.51 354 ARG A CA 1
ATOM 2749 C C . ARG A 1 374 ? -8.157 10.178 2.871 1.00 22.02 354 ARG A C 1
ATOM 2750 O O . ARG A 1 374 ? -7.888 10.855 1.869 1.00 22.30 354 ARG A O 1
ATOM 2758 N N . VAL A 1 375 ? -9.329 10.275 3.508 1.00 21.55 355 VAL A N 1
ATOM 2759 C CA . VAL A 1 375 ? -10.398 11.111 2.969 1.00 20.47 355 VAL A CA 1
ATOM 2760 C C . VAL A 1 375 ? -10.041 12.581 3.096 1.00 20.20 355 VAL A C 1
ATOM 2761 O O . VAL A 1 375 ? -10.266 13.361 2.167 1.00 22.98 355 VAL A O 1
ATOM 2765 N N . GLN A 1 376 ? -9.452 12.986 4.228 1.00 19.88 356 GLN A N 1
ATOM 2766 C CA . GLN A 1 376 ? -8.938 14.355 4.321 1.00 22.70 356 GLN A CA 1
ATOM 2767 C C . GLN A 1 376 ? -7.869 14.639 3.277 1.00 21.34 356 GLN A C 1
ATOM 2768 O O . GLN A 1 376 ? -7.747 15.772 2.807 1.00 21.69 356 GLN A O 1
ATOM 2774 N N . MET A 1 377 ? -7.055 13.651 2.928 1.00 20.21 357 MET A N 1
ATOM 2775 C CA . MET A 1 377 ? -5.970 13.959 2.002 1.00 23.26 357 MET A CA 1
ATOM 2776 C C . MET A 1 377 ? -6.469 13.998 0.557 1.00 21.77 357 MET A C 1
ATOM 2777 O O . MET A 1 377 ? -6.174 14.948 -0.178 1.00 22.32 357 MET A O 1
ATOM 2782 N N . GLU A 1 378 ? -7.244 12.985 0.146 1.00 20.19 358 GLU A N 1
ATOM 2783 C CA . GLU A 1 378 ? -7.866 12.994 -1.181 1.00 18.94 358 GLU A CA 1
ATOM 2784 C C . GLU A 1 378 ? -8.651 14.277 -1.422 1.00 21.86 358 GLU A C 1
ATOM 2785 O O . GLU A 1 378 ? -8.520 14.915 -2.475 1.00 22.26 358 GLU A O 1
ATOM 2791 N N . VAL A 1 379 ? -9.481 14.676 -0.458 1.00 20.01 359 VAL A N 1
ATOM 2792 C CA . VAL A 1 379 ? -10.304 15.858 -0.677 1.00 20.45 359 VAL A CA 1
ATOM 2793 C C . VAL A 1 379 ? -9.449 17.117 -0.694 1.00 20.93 359 VAL A C 1
ATOM 2794 O O . VAL A 1 379 ? -9.634 17.995 -1.547 1.00 24.27 359 VAL A O 1
ATOM 2798 N N . ALA A 1 380 ? -8.515 17.249 0.251 1.00 19.60 360 ALA A N 1
ATOM 2799 C CA . ALA A 1 380 ? -7.694 18.460 0.289 1.00 21.37 360 ALA A CA 1
ATOM 2800 C C . ALA A 1 380 ? -6.818 18.584 -0.950 1.00 22.56 360 ALA A C 1
ATOM 2801 O O . ALA A 1 380 ? -6.664 19.680 -1.500 1.00 23.78 360 ALA A O 1
ATOM 2803 N N . LEU A 1 381 ? -6.217 17.485 -1.391 1.00 19.59 361 LEU A N 1
ATOM 2804 C CA . LEU A 1 381 ? -5.312 17.582 -2.531 1.00 23.12 361 LEU A CA 1
ATOM 2805 C C . LEU A 1 381 ? -6.085 17.875 -3.814 1.00 24.47 361 LEU A C 1
ATOM 2806 O O . LEU A 1 381 ? -5.646 18.682 -4.642 1.00 28.55 361 LEU A O 1
ATOM 2811 N N . THR A 1 382 ? -7.256 17.257 -3.973 1.00 23.77 362 THR A N 1
ATOM 2812 C CA . THR A 1 382 ? -8.038 17.423 -5.189 1.00 21.96 362 THR A CA 1
ATOM 2813 C C . THR A 1 382 ? -8.510 18.860 -5.341 1.00 25.26 362 THR A C 1
ATOM 2814 O O . THR A 1 382 ? -8.218 19.515 -6.348 1.00 28.39 362 THR A O 1
ATOM 2818 N N . MET A 1 383 ? -9.215 19.387 -4.340 1.00 26.46 363 MET A N 1
ATOM 2819 C CA . MET A 1 383 ? -9.713 20.752 -4.462 1.00 25.80 363 MET A CA 1
ATOM 2820 C C . MET A 1 383 ? -8.573 21.756 -4.579 1.00 25.92 363 MET A C 1
ATOM 2821 O O . MET A 1 383 ? -8.630 22.667 -5.412 1.00 24.45 363 MET A O 1
ATOM 2826 N N . LEU A 1 384 ? -7.525 21.608 -3.759 1.00 25.06 364 LEU A N 1
ATOM 2827 C CA . LEU A 1 384 ? -6.407 22.550 -3.817 1.00 26.35 364 LEU A CA 1
ATOM 2828 C C . LEU A 1 384 ? -5.827 22.611 -5.222 1.00 26.42 364 LEU A C 1
ATOM 2829 O O . LEU A 1 384 ? -5.696 23.689 -5.809 1.00 24.13 364 LEU A O 1
ATOM 2834 N N . LEU A 1 385 ? -5.478 21.453 -5.781 1.00 28.46 365 LEU A N 1
ATOM 2835 C CA . LEU A 1 385 ? -4.952 21.436 -7.140 1.00 28.41 365 LEU A CA 1
ATOM 2836 C C . LEU A 1 385 ? -5.998 21.937 -8.131 1.00 28.40 365 LEU A C 1
ATOM 2837 O O . LEU A 1 385 ? -5.683 22.722 -9.031 1.00 27.60 365 LEU A O 1
ATOM 2842 N N . GLY A 1 386 ? -7.259 21.539 -7.952 1.00 25.85 366 GLY A N 1
ATOM 2843 C CA . GLY A 1 386 ? -8.288 21.940 -8.900 1.00 23.31 366 GLY A CA 1
ATOM 2844 C C . GLY A 1 386 ? -8.531 23.438 -8.922 1.00 24.94 366 GLY A C 1
ATOM 2845 O O . GLY A 1 386 ? -8.627 24.046 -9.989 1.00 24.79 366 GLY A O 1
ATOM 2846 N N . ARG A 1 387 ? -8.651 24.056 -7.746 1.00 24.94 367 ARG A N 1
ATOM 2847 C CA . ARG A 1 387 ? -9.019 25.472 -7.667 1.00 27.95 367 ARG A CA 1
ATOM 2848 C C . ARG A 1 387 ? -7.853 26.427 -7.888 1.00 27.23 367 ARG A C 1
ATOM 2849 O O . ARG A 1 387 ? -8.074 27.645 -7.952 1.00 27.89 367 ARG A O 1
ATOM 2857 N N . PHE A 1 388 ? -6.626 25.921 -7.965 1.00 28.03 368 PHE A N 1
ATOM 2858 C CA . PHE A 1 388 ? -5.424 26.750 -8.067 1.00 26.97 368 PHE A CA 1
ATOM 2859 C C . PHE A 1 388 ? -4.489 26.035 -9.032 1.00 30.62 368 PHE A C 1
ATOM 2860 O O . PHE A 1 388 ? -3.493 25.430 -8.632 1.00 29.14 368 PHE A O 1
ATOM 2868 N N . PRO A 1 389 ? -4.812 26.056 -10.327 1.00 31.37 369 PRO A N 1
ATOM 2869 C CA . PRO A 1 389 ? -4.036 25.267 -11.291 1.00 33.70 369 PRO A CA 1
ATOM 2870 C C . PRO A 1 389 ? -2.620 25.756 -11.463 1.00 33.80 369 PRO A C 1
ATOM 2871 O O . PRO A 1 389 ? -1.784 25.035 -12.035 1.00 34.68 369 PRO A O 1
ATOM 2875 N N . ASP A 1 390 ? -2.291 26.954 -10.999 1.00 28.60 370 ASP A N 1
ATOM 2876 C CA . ASP A 1 390 ? -0.963 27.499 -11.181 1.00 32.20 370 ASP A CA 1
ATOM 2877 C C . ASP A 1 390 ? -0.228 27.596 -9.846 1.00 32.23 370 ASP A C 1
ATOM 2878 O O . ASP A 1 390 ? 0.754 28.341 -9.729 1.00 33.68 370 ASP A O 1
ATOM 2883 N N . LEU A 1 391 ? -0.662 26.829 -8.861 1.00 31.44 371 LEU A N 1
ATOM 2884 C CA . LEU A 1 391 ? -0.156 26.977 -7.504 1.00 30.27 371 LEU A CA 1
ATOM 2885 C C . LEU A 1 391 ? 1.298 26.541 -7.428 1.00 29.82 371 LEU A C 1
ATOM 2886 O O . LEU A 1 391 ? 1.686 25.502 -7.964 1.00 27.60 371 LEU A O 1
ATOM 2891 N N . ALA A 1 392 ? 2.100 27.333 -6.724 1.00 26.90 372 ALA A N 1
ATOM 2892 C CA . ALA A 1 392 ? 3.541 27.122 -6.644 1.00 33.09 372 ALA A CA 1
ATOM 2893 C C . ALA A 1 392 ? 4.017 27.774 -5.360 1.00 26.76 372 ALA A C 1
ATOM 2894 O O . ALA A 1 392 ? 3.310 28.596 -4.776 1.00 26.36 372 ALA A O 1
ATOM 2896 N N . LEU A 1 393 ? 5.218 27.394 -4.924 1.00 29.74 373 LEU A N 1
ATOM 2897 C CA . LEU A 1 393 ? 5.842 28.025 -3.766 1.00 27.02 373 LEU A CA 1
ATOM 2898 C C . LEU A 1 393 ? 6.202 29.474 -4.076 1.00 27.11 373 LEU A C 1
ATOM 2899 O O . LEU A 1 393 ? 6.498 29.835 -5.218 1.00 26.78 373 LEU A O 1
ATOM 2904 N N . ALA A 1 394 ? 6.183 30.307 -3.035 1.00 27.77 374 ALA A N 1
ATOM 2905 C CA . ALA A 1 394 ? 6.556 31.711 -3.130 1.00 27.29 374 ALA A CA 1
ATOM 2906 C C . ALA A 1 394 ? 7.927 31.972 -2.514 1.00 28.15 374 ALA A C 1
ATOM 2907 O O . ALA A 1 394 ? 8.292 33.125 -2.271 1.00 26.99 374 ALA A O 1
ATOM 2909 N N . ALA A 1 395 ? 8.690 30.921 -2.254 1.00 31.77 375 ALA A N 1
ATOM 2910 C CA . ALA A 1 395 ? 10.013 31.049 -1.668 1.00 34.47 375 ALA A CA 1
ATOM 2911 C C . ALA A 1 395 ? 10.847 29.882 -2.161 1.00 34.93 375 ALA A C 1
ATOM 2912 O O . ALA A 1 395 ? 10.300 28.916 -2.708 1.00 30.43 375 ALA A O 1
ATOM 2914 N N . PRO A 1 396 ? 12.170 29.945 -2.016 1.00 33.71 376 PRO A N 1
ATOM 2915 C CA . PRO A 1 396 ? 13.001 28.813 -2.442 1.00 33.08 376 PRO A CA 1
ATOM 2916 C C . PRO A 1 396 ? 12.768 27.615 -1.539 1.00 32.30 376 PRO A C 1
ATOM 2917 O O . PRO A 1 396 ? 12.665 27.765 -0.309 1.00 35.81 376 PRO A O 1
ATOM 2921 N N . PRO A 1 397 ? 12.693 26.409 -2.109 1.00 30.04 377 PRO A N 1
ATOM 2922 C CA . PRO A 1 397 ? 12.385 25.221 -1.294 1.00 33.23 377 PRO A CA 1
ATOM 2923 C C . PRO A 1 397 ? 13.298 25.041 -0.096 1.00 34.45 377 PRO A C 1
ATOM 2924 O O . PRO A 1 397 ? 12.863 24.526 0.946 1.00 33.13 377 PRO A O 1
ATOM 2928 N N . ASP A 1 398 ? 14.556 25.460 -0.213 1.00 33.58 378 ASP A N 1
ATOM 2929 C CA . ASP A 1 398 ? 15.501 25.313 0.879 1.00 35.07 378 ASP A CA 1
ATOM 2930 C C . ASP A 1 398 ? 15.267 26.318 1.997 1.00 34.26 378 ASP A C 1
ATOM 2931 O O . ASP A 1 398 ? 15.787 26.127 3.103 1.00 35.16 378 ASP A O 1
ATOM 2936 N N . GLU A 1 399 ? 14.512 27.382 1.742 1.00 34.16 379 GLU A N 1
ATOM 2937 C CA . GLU A 1 399 ? 14.237 28.364 2.774 1.00 35.12 379 GLU A CA 1
ATOM 2938 C C . GLU A 1 399 ? 12.859 28.196 3.401 1.00 36.62 379 GLU A C 1
ATOM 2939 O O . GLU A 1 399 ? 12.463 29.025 4.224 1.00 38.50 379 GLU A O 1
ATOM 2945 N N . VAL A 1 400 ? 12.133 27.139 3.049 1.00 35.13 380 VAL A N 1
ATOM 2946 C CA . VAL A 1 400 ? 10.967 26.738 3.842 1.00 32.39 380 VAL A CA 1
ATOM 2947 C C . VAL A 1 400 ? 11.463 26.277 5.208 1.00 31.20 380 VAL A C 1
ATOM 2948 O O . VAL A 1 400 ? 12.410 25.474 5.273 1.00 31.29 380 VAL A O 1
ATOM 2952 N N . PRO A 1 401 ? 10.913 26.767 6.323 1.00 33.03 381 PRO A N 1
ATOM 2953 C CA . PRO A 1 401 ? 11.382 26.322 7.646 1.00 30.96 381 PRO A CA 1
ATOM 2954 C C . PRO A 1 401 ? 10.704 25.046 8.125 1.00 29.11 381 PRO A C 1
ATOM 2955 O O . PRO A 1 401 ? 9.522 24.800 7.869 1.00 32.51 381 PRO A O 1
ATOM 2959 N N . TRP A 1 402 ? 11.464 24.227 8.859 1.00 27.85 382 TRP A N 1
ATOM 2960 C CA . TRP A 1 402 ? 11.014 22.908 9.291 1.00 28.29 382 TRP A CA 1
ATOM 2961 C C . TRP A 1 402 ? 11.058 22.774 10.809 1.00 29.98 382 TRP A C 1
ATOM 2962 O O . TRP A 1 402 ? 11.942 23.328 11.470 1.00 29.76 382 TRP A O 1
ATOM 2973 N N . THR A 1 403 ? 10.093 22.035 11.359 1.00 28.75 383 THR A N 1
ATOM 2974 C CA . THR A 1 403 ? 10.134 21.704 12.777 1.00 33.27 383 THR A CA 1
ATOM 2975 C C . THR A 1 403 ? 11.463 21.029 13.100 1.00 33.32 383 THR A C 1
ATOM 2976 O O . THR A 1 403 ? 11.943 20.179 12.342 1.00 33.66 383 THR A O 1
ATOM 2980 N N . ARG A 1 404 ? 12.083 21.428 14.211 1.00 28.84 384 ARG A N 1
ATOM 2981 C CA . ARG A 1 404 ? 13.381 20.886 14.605 1.00 34.25 384 ARG A CA 1
ATOM 2982 C C . ARG A 1 404 ? 13.274 20.215 15.969 1.00 32.70 384 ARG A C 1
ATOM 2983 O O . ARG A 1 404 ? 12.694 20.777 16.900 1.00 32.78 384 ARG A O 1
ATOM 2991 N N . GLY A 1 405 ? 13.827 19.011 16.074 1.00 32.51 385 GLY A N 1
ATOM 2992 C CA . GLY A 1 405 ? 13.832 18.297 17.327 1.00 32.08 385 GLY A CA 1
ATOM 2993 C C . GLY A 1 405 ? 12.518 17.691 17.742 1.00 28.85 385 GLY A C 1
ATOM 2994 O O . GLY A 1 405 ? 12.312 17.474 18.935 1.00 30.65 385 GLY A O 1
ATOM 2995 N N . MET A 1 406 ? 11.629 17.398 16.791 1.00 33.72 386 MET A N 1
ATOM 2996 C CA . MET A 1 406 ? 10.314 16.819 17.045 1.00 30.79 386 MET A CA 1
ATOM 2997 C C . MET A 1 406 ? 10.214 15.428 16.423 1.00 29.15 386 MET A C 1
ATOM 2998 O O . MET A 1 406 ? 11.045 15.021 15.600 1.00 31.29 386 MET A O 1
ATOM 3003 N N . GLN A 1 407 ? 9.168 14.703 16.843 1.00 28.50 387 GLN A N 1
ATOM 3004 C CA . GLN A 1 407 ? 8.983 13.292 16.514 1.00 28.82 387 GLN A CA 1
ATOM 3005 C C . GLN A 1 407 ? 8.342 13.086 15.139 1.00 29.00 387 GLN A C 1
ATOM 3006 O O . GLN A 1 407 ? 8.537 12.031 14.522 1.00 25.23 387 GLN A O 1
ATOM 3012 N N . ALA A 1 408 ? 7.562 14.058 14.658 1.00 28.52 388 ALA A N 1
ATOM 3013 C CA . ALA A 1 408 ? 6.994 14.054 13.316 1.00 25.20 388 ALA A CA 1
ATOM 3014 C C . ALA A 1 408 ? 7.500 15.276 12.557 1.00 26.56 388 ALA A C 1
ATOM 3015 O O . ALA A 1 408 ? 7.471 16.396 13.078 1.00 27.09 388 ALA A O 1
ATOM 3017 N N . ARG A 1 409 ? 7.965 15.052 11.331 1.00 25.44 389 ARG A N 1
ATOM 3018 C CA . ARG A 1 409 ? 8.552 16.096 10.503 1.00 23.66 389 ARG A CA 1
ATOM 3019 C C . ARG A 1 409 ? 7.454 16.917 9.839 1.00 24.59 389 ARG A C 1
ATOM 3020 O O . ARG A 1 409 ? 6.422 16.373 9.431 1.00 23.45 389 ARG A O 1
ATOM 3028 N N . SER A 1 410 ? 7.667 18.228 9.737 1.00 22.05 390 SER A N 1
ATOM 3029 C CA . SER A 1 410 ? 6.688 19.073 9.069 1.00 24.42 390 SER A CA 1
ATOM 3030 C C . SER A 1 410 ? 7.322 20.414 8.746 1.00 24.10 390 SER A C 1
ATOM 3031 O O . SER A 1 410 ? 8.141 20.908 9.523 1.00 24.49 390 SER A O 1
ATOM 3034 N N . PRO A 1 411 ? 6.954 21.032 7.630 1.00 23.68 391 PRO A N 1
ATOM 3035 C CA . PRO A 1 411 ? 7.276 22.448 7.446 1.00 24.37 391 PRO A CA 1
ATOM 3036 C C . PRO A 1 411 ? 6.522 23.278 8.465 1.00 25.65 391 PRO A C 1
ATOM 3037 O O . PRO A 1 411 ? 5.392 22.954 8.840 1.00 25.95 391 PRO A O 1
ATOM 3041 N N . LEU A 1 412 ? 7.164 24.333 8.936 1.00 30.33 392 LEU A N 1
ATOM 3042 C CA . LEU A 1 412 ? 6.484 25.241 9.844 1.00 30.09 392 LEU A CA 1
ATOM 3043 C C . LEU A 1 412 ? 5.700 26.318 9.099 1.00 25.68 392 LEU A C 1
ATOM 3044 O O . LEU A 1 412 ? 4.714 26.837 9.632 1.00 26.36 392 LEU A O 1
ATOM 3049 N N . ARG A 1 413 ? 6.109 26.651 7.877 1.00 23.99 393 ARG A N 1
ATOM 3050 C CA . ARG A 1 413 ? 5.369 27.543 6.999 1.00 25.02 393 ARG A CA 1
ATOM 3051 C C . ARG A 1 413 ? 5.456 27.000 5.587 1.00 25.47 393 ARG A C 1
ATOM 3052 O O . ARG A 1 413 ? 6.465 26.401 5.210 1.00 26.17 393 ARG A O 1
ATOM 3060 N N . LEU A 1 414 ? 4.389 27.198 4.806 1.00 24.63 394 LEU A N 1
ATOM 3061 C CA . LEU A 1 414 ? 4.364 26.802 3.396 1.00 23.79 394 LEU A CA 1
ATOM 3062 C C . LEU A 1 414 ? 3.897 27.973 2.541 1.00 24.33 394 LEU A C 1
ATOM 3063 O O . LEU A 1 414 ? 2.755 27.986 2.057 1.00 26.41 394 LEU A O 1
ATOM 3068 N N . PRO A 1 415 ? 4.761 28.968 2.318 1.00 25.12 395 PRO A N 1
ATOM 3069 C CA . PRO A 1 415 ? 4.342 30.159 1.561 1.00 26.76 395 PRO A CA 1
ATOM 3070 C C . PRO A 1 415 ? 4.081 29.801 0.109 1.00 26.36 395 PRO A C 1
ATOM 3071 O O . PRO A 1 415 ? 4.909 29.160 -0.536 1.00 28.35 395 PRO A O 1
ATOM 3075 N N . VAL A 1 416 ? 2.910 30.184 -0.403 1.00 25.64 396 VAL A N 1
ATOM 3076 C CA . VAL A 1 416 ? 2.537 29.832 -1.770 1.00 26.42 396 VAL A CA 1
ATOM 3077 C C . VAL A 1 416 ? 1.885 31.013 -2.472 1.00 25.22 396 VAL A C 1
ATOM 3078 O O . VAL A 1 416 ? 1.441 31.983 -1.852 1.00 26.39 396 VAL A O 1
ATOM 3082 N N . THR A 1 417 ? 1.837 30.900 -3.797 1.00 24.81 397 THR A N 1
ATOM 3083 C CA . THR A 1 417 ? 1.288 31.909 -4.683 1.00 24.91 397 THR A CA 1
ATOM 3084 C C . THR A 1 417 ? 0.539 31.160 -5.786 1.00 27.36 397 THR A C 1
ATOM 3085 O O . THR A 1 417 ? 0.636 29.935 -5.892 1.00 24.16 397 THR A O 1
ATOM 3089 N N . TRP A 1 418 ? -0.255 31.877 -6.578 1.00 25.00 398 TRP A N 1
ATOM 3090 C CA . TRP A 1 418 ? -0.965 31.255 -7.702 1.00 25.46 398 TRP A CA 1
ATOM 3091 C C . TRP A 1 418 ? -1.450 32.317 -8.681 1.00 26.63 398 TRP A C 1
ATOM 3092 O O . TRP A 1 418 ? -1.273 33.515 -8.447 1.00 26.90 398 TRP A O 1
ATOM 3103 N N . THR B 1 24 ? 51.424 -4.190 -10.816 1.00 36.73 4 THR B N 1
ATOM 3104 C CA . THR B 1 24 ? 50.808 -5.497 -10.614 1.00 40.58 4 THR B CA 1
ATOM 3105 C C . THR B 1 24 ? 51.837 -6.547 -10.186 1.00 42.71 4 THR B C 1
ATOM 3106 O O . THR B 1 24 ? 52.715 -6.926 -10.973 1.00 44.19 4 THR B O 1
ATOM 3110 N N . PRO B 1 25 ? 51.715 -7.022 -8.943 1.00 35.38 5 PRO B N 1
ATOM 3111 C CA . PRO B 1 25 ? 52.681 -7.992 -8.411 1.00 33.65 5 PRO B CA 1
ATOM 3112 C C . PRO B 1 25 ? 52.712 -9.289 -9.210 1.00 35.54 5 PRO B C 1
ATOM 3113 O O . PRO B 1 25 ? 51.824 -9.584 -10.014 1.00 38.06 5 PRO B O 1
ATOM 3117 N N . ALA B 1 26 ? 53.773 -10.073 -8.983 1.00 31.47 6 ALA B N 1
ATOM 3118 C CA . ALA B 1 26 ? 53.850 -11.399 -9.577 1.00 35.09 6 ALA B CA 1
ATOM 3119 C C . ALA B 1 26 ? 52.686 -12.234 -9.058 1.00 31.91 6 ALA B C 1
ATOM 3120 O O . ALA B 1 26 ? 52.520 -12.353 -7.832 1.00 31.19 6 ALA B O 1
ATOM 3122 N N . PRO B 1 27 ? 51.852 -12.800 -9.930 1.00 29.57 7 PRO B N 1
ATOM 3123 C CA . PRO B 1 27 ? 50.702 -13.580 -9.451 1.00 25.71 7 PRO B CA 1
ATOM 3124 C C . PRO B 1 27 ? 51.107 -14.847 -8.715 1.00 28.38 7 PRO B C 1
ATOM 3125 O O . PRO B 1 27 ? 51.993 -15.591 -9.145 1.00 30.65 7 PRO B O 1
ATOM 3129 N N . VAL B 1 28 ? 50.406 -15.099 -7.608 1.00 28.58 8 VAL B N 1
ATOM 3130 C CA . VAL B 1 28 ? 50.622 -16.249 -6.738 1.00 21.48 8 VAL B CA 1
ATOM 3131 C C . VAL B 1 28 ? 49.615 -17.329 -7.111 1.00 21.82 8 VAL B C 1
ATOM 3132 O O . VAL B 1 28 ? 48.446 -17.030 -7.362 1.00 22.44 8 VAL B O 1
ATOM 3136 N N . ARG B 1 29 ? 50.063 -18.584 -7.169 1.00 20.19 9 ARG B N 1
ATOM 3137 C CA . ARG B 1 29 ? 49.166 -19.677 -7.524 1.00 23.18 9 ARG B CA 1
ATOM 3138 C C . ARG B 1 29 ? 48.021 -19.786 -6.511 1.00 25.32 9 ARG B C 1
ATOM 3139 O O . ARG B 1 29 ? 48.242 -19.788 -5.292 1.00 26.14 9 ARG B O 1
ATOM 3147 N N . TYR B 1 30 ? 46.793 -19.848 -7.024 1.00 22.92 10 TYR B N 1
ATOM 3148 C CA . TYR B 1 30 ? 45.606 -20.034 -6.206 1.00 25.03 10 TYR B CA 1
ATOM 3149 C C . TYR B 1 30 ? 44.691 -21.078 -6.839 1.00 24.60 10 TYR B C 1
ATOM 3150 O O . TYR B 1 30 ? 44.485 -21.055 -8.049 1.00 25.15 10 TYR B O 1
ATOM 3159 N N . PRO B 1 31 ? 44.125 -22.012 -6.066 1.00 26.21 11 PRO B N 1
ATOM 3160 C CA . PRO B 1 31 ? 44.115 -22.297 -4.625 1.00 24.96 11 PRO B CA 1
ATOM 3161 C C . PRO B 1 31 ? 45.482 -22.594 -4.010 1.00 27.05 11 PRO B C 1
ATOM 3162 O O . PRO B 1 31 ? 46.344 -23.185 -4.670 1.00 24.36 11 PRO B O 1
ATOM 3166 N N . PHE B 1 32 ? 45.662 -22.210 -2.736 1.00 26.37 12 PHE B N 1
ATOM 3167 C CA . PHE B 1 32 ? 46.922 -22.489 -2.056 1.00 23.77 12 PHE B CA 1
ATOM 3168 C C . PHE B 1 32 ? 47.160 -23.987 -1.907 1.00 26.82 12 PHE B C 1
ATOM 3169 O O . PHE B 1 32 ? 48.305 -24.423 -1.729 1.00 30.22 12 PHE B O 1
ATOM 3177 N N . GLY B 1 33 ? 46.107 -24.787 -1.979 1.00 25.58 13 GLY B N 1
ATOM 3178 C CA . GLY B 1 33 ? 46.248 -26.226 -1.863 1.00 24.54 13 GLY B CA 1
ATOM 3179 C C . GLY B 1 33 ? 44.877 -26.851 -1.772 1.00 28.71 13 GLY B C 1
ATOM 3180 O O . GLY B 1 33 ? 43.857 -26.163 -1.672 1.00 28.07 13 GLY B O 1
ATOM 3181 N N . GLU B 1 34 ? 44.866 -28.176 -1.842 1.00 29.27 14 GLU B N 1
ATOM 3182 C CA . GLU B 1 34 ? 43.661 -28.932 -1.542 1.00 31.98 14 GLU B CA 1
ATOM 3183 C C . GLU B 1 34 ? 43.026 -28.444 -0.248 1.00 33.75 14 GLU B C 1
ATOM 3184 O O . GLU B 1 34 ? 43.719 -28.212 0.747 1.00 32.79 14 GLU B O 1
ATOM 3190 N N . ALA B 1 35 ? 41.706 -28.266 -0.269 1.00 35.63 15 ALA B N 1
ATOM 3191 C CA . ALA B 1 35 ? 40.959 -28.061 0.966 1.00 29.75 15 ALA B CA 1
ATOM 3192 C C . ALA B 1 35 ? 40.842 -29.390 1.694 1.00 31.36 15 ALA B C 1
ATOM 3193 O O . ALA B 1 35 ? 40.309 -30.360 1.146 1.00 34.77 15 ALA B O 1
ATOM 3195 N N . VAL B 1 36 ? 41.364 -29.450 2.917 1.00 29.52 16 VAL B N 1
ATOM 3196 C CA . VAL B 1 36 ? 41.357 -30.668 3.720 1.00 31.70 16 VAL B CA 1
ATOM 3197 C C . VAL B 1 36 ? 40.320 -30.501 4.819 1.00 28.80 16 VAL B C 1
ATOM 3198 O O . VAL B 1 36 ? 40.316 -29.481 5.521 1.00 30.90 16 VAL B O 1
ATOM 3202 N N . ARG B 1 37 ? 39.436 -31.493 4.950 1.00 27.91 17 ARG B N 1
ATOM 3203 C CA . ARG B 1 37 ? 38.337 -31.473 5.909 1.00 27.59 17 ARG B CA 1
ATOM 3204 C C . ARG B 1 37 ? 37.747 -30.076 6.037 1.00 28.02 17 ARG B C 1
ATOM 3205 O O . ARG B 1 37 ? 37.363 -29.472 5.029 1.00 30.80 17 ARG B O 1
ATOM 3213 N N . LEU B 1 38 ? 37.700 -29.527 7.246 1.00 26.21 18 LEU B N 1
ATOM 3214 C CA . LEU B 1 38 ? 37.167 -28.186 7.440 1.00 24.89 18 LEU B CA 1
ATOM 3215 C C . LEU B 1 38 ? 38.253 -27.163 7.722 1.00 27.44 18 LEU B C 1
ATOM 3216 O O . LEU B 1 38 ? 37.945 -26.025 8.090 1.00 26.27 18 LEU B O 1
ATOM 3221 N N . ASP B 1 39 ? 39.514 -27.529 7.526 1.00 31.04 19 ASP B N 1
ATOM 3222 C CA . ASP B 1 39 ? 40.616 -26.654 7.890 1.00 29.29 19 ASP B CA 1
ATOM 3223 C C . ASP B 1 39 ? 40.746 -25.524 6.882 1.00 28.12 19 ASP B C 1
ATOM 3224 O O . ASP B 1 39 ? 40.421 -25.674 5.705 1.00 31.31 19 ASP B O 1
ATOM 3229 N N . LEU B 1 40 ? 41.218 -24.379 7.355 1.00 28.95 20 LEU B N 1
ATOM 3230 C CA . LEU B 1 40 ? 41.495 -23.233 6.504 1.00 29.52 20 LEU B CA 1
ATOM 3231 C C . LEU B 1 40 ? 43.004 -22.999 6.411 1.00 27.81 20 LEU B C 1
ATOM 3232 O O . LEU B 1 40 ? 43.694 -22.902 7.436 1.00 22.84 20 LEU B O 1
ATOM 3237 N N . HIS B 1 41 ? 43.497 -22.896 5.180 1.00 24.77 21 HIS B N 1
ATOM 3238 C CA . HIS B 1 41 ? 44.909 -22.668 4.935 1.00 23.46 21 HIS B CA 1
ATOM 3239 C C . HIS B 1 41 ? 45.375 -21.423 5.689 1.00 22.11 21 HIS B C 1
ATOM 3240 O O . HIS B 1 41 ? 44.599 -20.467 5.843 1.00 20.56 21 HIS B O 1
ATOM 3247 N N . PRO B 1 42 ? 46.619 -21.408 6.194 1.00 22.70 22 PRO B N 1
ATOM 3248 C CA . PRO B 1 42 ? 47.068 -20.283 7.043 1.00 22.68 22 PRO B CA 1
ATOM 3249 C C . PRO B 1 42 ? 47.146 -18.960 6.333 1.00 20.15 22 PRO B C 1
ATOM 3250 O O . PRO B 1 42 ? 47.114 -17.913 6.996 1.00 18.55 22 PRO B O 1
ATOM 3254 N N . THR B 1 43 ? 47.252 -18.962 5.009 1.00 19.42 23 THR B N 1
ATOM 3255 C CA . THR B 1 43 ? 47.493 -17.700 4.329 1.00 19.05 23 THR B CA 1
ATOM 3256 C C . THR B 1 43 ? 46.317 -16.746 4.472 1.00 19.65 23 THR B C 1
ATOM 3257 O O . THR B 1 43 ? 46.511 -15.525 4.433 1.00 21.20 23 THR B O 1
ATOM 3261 N N . TYR B 1 44 ? 45.097 -17.264 4.649 1.00 18.48 24 TYR B N 1
ATOM 3262 C CA . TYR B 1 44 ? 43.933 -16.378 4.710 1.00 19.91 24 TYR B CA 1
ATOM 3263 C C . TYR B 1 44 ? 44.055 -15.400 5.867 1.00 17.13 24 TYR B C 1
ATOM 3264 O O . TYR B 1 44 ? 43.881 -14.187 5.690 1.00 17.75 24 TYR B O 1
ATOM 3273 N N . ALA B 1 45 ? 44.355 -15.918 7.067 1.00 21.45 25 ALA B N 1
ATOM 3274 C CA . ALA B 1 45 ? 44.479 -15.068 8.255 1.00 19.84 25 ALA B CA 1
ATOM 3275 C C . ALA B 1 45 ? 45.653 -14.107 8.130 1.00 17.14 25 ALA B C 1
ATOM 3276 O O . ALA B 1 45 ? 45.572 -12.955 8.571 1.00 18.25 25 ALA B O 1
ATOM 3278 N N . GLU B 1 46 ? 46.756 -14.562 7.530 1.00 19.87 26 GLU B N 1
ATOM 3279 C CA . GLU B 1 46 ? 47.858 -13.649 7.238 1.00 19.57 26 GLU B CA 1
ATOM 3280 C C . GLU B 1 46 ? 47.391 -12.498 6.357 1.00 17.81 26 GLU B C 1
ATOM 3281 O O . GLU B 1 46 ? 47.660 -11.329 6.653 1.00 19.59 26 GLU B O 1
ATOM 3287 N N . LEU B 1 47 ? 46.634 -12.807 5.293 1.00 19.36 27 LEU B N 1
ATOM 3288 C CA . LEU B 1 47 ? 46.117 -11.761 4.404 1.00 20.37 27 LEU B CA 1
ATOM 3289 C C . LEU B 1 47 ? 45.107 -10.855 5.115 1.00 20.79 27 LEU B C 1
ATOM 3290 O O . LEU B 1 47 ? 45.095 -9.633 4.906 1.00 18.92 27 LEU B O 1
ATOM 3295 N N . ARG B 1 48 ? 44.230 -11.428 5.947 1.00 18.94 28 ARG B N 1
ATOM 3296 C CA . ARG B 1 48 ? 43.365 -10.569 6.755 1.00 18.74 28 ARG B CA 1
ATOM 3297 C C . ARG B 1 48 ? 44.191 -9.622 7.612 1.00 19.22 28 ARG B C 1
ATOM 3298 O O . ARG B 1 48 ? 43.851 -8.440 7.758 1.00 19.75 28 ARG B O 1
ATOM 3306 N N . GLU B 1 49 ? 45.301 -10.121 8.172 1.00 21.91 29 GLU B N 1
ATOM 3307 C CA . GLU B 1 49 ? 46.175 -9.264 8.975 1.00 23.35 29 GLU B CA 1
ATOM 3308 C C . GLU B 1 49 ? 46.865 -8.179 8.155 1.00 21.22 29 GLU B C 1
ATOM 3309 O O . GLU B 1 49 ? 47.143 -7.096 8.688 1.00 22.91 29 GLU B O 1
ATOM 3315 N N . ARG B 1 50 ? 47.156 -8.438 6.870 1.00 20.97 30 ARG B N 1
ATOM 3316 C CA . ARG B 1 50 ? 47.894 -7.464 6.053 1.00 20.29 30 ARG B CA 1
ATOM 3317 C C . ARG B 1 50 ? 47.021 -6.338 5.509 1.00 21.62 30 ARG B C 1
ATOM 3318 O O . ARG B 1 50 ? 47.541 -5.256 5.193 1.00 22.94 30 ARG B O 1
ATOM 3326 N N . ARG B 1 51 ? 45.716 -6.567 5.358 1.00 19.26 31 ARG B N 1
ATOM 3327 C CA . ARG B 1 51 ? 44.793 -5.544 4.867 1.00 19.29 31 ARG B CA 1
ATOM 3328 C C . ARG B 1 51 ? 45.033 -5.200 3.406 1.00 21.07 31 ARG B C 1
ATOM 3329 O O . ARG B 1 51 ? 44.737 -4.075 2.978 1.00 22.93 31 ARG B O 1
ATOM 3337 N N . THR B 1 52 ? 45.574 -6.159 2.642 1.00 18.34 32 THR B N 1
ATOM 3338 C CA . THR B 1 52 ? 45.856 -6.010 1.217 1.00 20.65 32 THR B CA 1
ATOM 3339 C C . THR B 1 52 ? 45.237 -7.160 0.434 1.00 18.91 32 THR B C 1
ATOM 3340 O O . THR B 1 52 ? 45.110 -8.276 0.947 1.00 19.72 32 THR B O 1
ATOM 3344 N N . LEU B 1 53 ? 44.872 -6.892 -0.823 1.00 18.44 33 LEU B N 1
ATOM 3345 C CA . LEU B 1 53 ? 44.503 -7.989 -1.716 1.00 18.55 33 LEU B CA 1
ATOM 3346 C C . LEU B 1 53 ? 45.754 -8.730 -2.197 1.00 17.02 33 LEU B C 1
ATOM 3347 O O . LEU B 1 53 ? 46.879 -8.230 -2.108 1.00 20.07 33 LEU B O 1
ATOM 3352 N N . LEU B 1 54 ? 45.547 -9.941 -2.705 1.00 16.45 34 LEU B N 1
ATOM 3353 C CA . LEU B 1 54 ? 46.624 -10.799 -3.185 1.00 17.36 34 LEU B CA 1
ATOM 3354 C C . LEU B 1 54 ? 46.369 -11.147 -4.647 1.00 20.58 34 LEU B C 1
ATOM 3355 O O . LEU B 1 54 ? 45.456 -11.925 -4.945 1.00 21.28 34 LEU B O 1
ATOM 3360 N N . ARG B 1 55 ? 47.185 -10.593 -5.550 1.00 21.38 35 ARG B N 1
ATOM 3361 C CA . ARG B 1 55 ? 47.147 -10.961 -6.961 1.00 20.05 35 ARG B CA 1
ATOM 3362 C C . ARG B 1 55 ? 47.445 -12.442 -7.099 1.00 20.45 35 ARG B C 1
ATOM 3363 O O . ARG B 1 55 ? 48.499 -12.910 -6.652 1.00 19.82 35 ARG B O 1
ATOM 3371 N N . VAL B 1 56 ? 46.524 -13.189 -7.713 1.00 19.95 36 VAL B N 1
ATOM 3372 C CA . VAL B 1 56 ? 46.627 -14.642 -7.763 1.00 20.02 36 VAL B CA 1
ATOM 3373 C C . VAL B 1 56 ? 46.402 -15.113 -9.190 1.00 19.69 36 VAL B C 1
ATOM 3374 O O . VAL B 1 56 ? 45.802 -14.420 -10.015 1.00 18.95 36 VAL B O 1
ATOM 3378 N N . ARG B 1 57 ? 46.878 -16.332 -9.456 1.00 20.02 37 ARG B N 1
ATOM 3379 C CA . ARG B 1 57 ? 46.726 -16.999 -10.741 1.00 22.47 37 ARG B CA 1
ATOM 3380 C C . ARG B 1 57 ? 45.953 -18.283 -10.503 1.00 19.77 37 ARG B C 1
ATOM 3381 O O . ARG B 1 57 ? 46.405 -19.154 -9.753 1.00 21.90 37 ARG B O 1
ATOM 3389 N N . VAL B 1 58 ? 44.797 -18.397 -11.147 1.00 18.96 38 VAL B N 1
ATOM 3390 C CA . VAL B 1 58 ? 43.827 -19.445 -10.838 1.00 21.68 38 VAL B CA 1
ATOM 3391 C C . VAL B 1 58 ? 43.893 -20.497 -11.938 1.00 23.27 38 VAL B C 1
ATOM 3392 O O . VAL B 1 58 ? 44.535 -20.257 -12.972 1.00 22.08 38 VAL B O 1
ATOM 3396 N N . PRO B 1 59 ? 43.280 -21.677 -11.761 1.00 21.27 39 PRO B N 1
ATOM 3397 C CA . PRO B 1 59 ? 43.451 -22.733 -12.764 1.00 18.19 39 PRO B CA 1
ATOM 3398 C C . PRO B 1 59 ? 42.922 -22.380 -14.147 1.00 27.25 39 PRO B C 1
ATOM 3399 O O . PRO B 1 59 ? 43.429 -22.918 -15.151 1.00 28.72 39 PRO B O 1
ATOM 3403 N N . HIS B 1 60 ? 41.907 -21.516 -14.251 1.00 25.51 40 HIS B N 1
ATOM 3404 C CA . HIS B 1 60 ? 41.333 -21.197 -15.553 1.00 22.15 40 HIS B CA 1
ATOM 3405 C C . HIS B 1 60 ? 40.850 -19.761 -15.546 1.00 21.09 40 HIS B C 1
ATOM 3406 O O . HIS B 1 60 ? 40.318 -19.287 -14.541 1.00 22.30 40 HIS B O 1
ATOM 3413 N N . GLY B 1 61 ? 41.044 -19.074 -16.674 1.00 20.53 41 GLY B N 1
ATOM 3414 C CA . GLY B 1 61 ? 40.574 -17.717 -16.836 1.00 19.91 41 GLY B CA 1
ATOM 3415 C C . GLY B 1 61 ? 41.603 -16.667 -16.467 1.00 23.01 41 GLY B C 1
ATOM 3416 O O . GLY B 1 61 ? 42.792 -16.947 -16.268 1.00 23.80 41 GLY B O 1
ATOM 3417 N N . ASP B 1 62 ? 41.126 -15.421 -16.377 1.00 19.60 42 ASP B N 1
ATOM 3418 C CA . ASP B 1 62 ? 41.997 -14.325 -16.000 1.00 20.43 42 ASP B CA 1
ATOM 3419 C C . ASP B 1 62 ? 42.551 -14.535 -14.593 1.00 23.42 42 ASP B C 1
ATOM 3420 O O . ASP B 1 62 ? 42.001 -15.294 -13.781 1.00 19.32 42 ASP B O 1
ATOM 3425 N N . ASP B 1 63 ? 43.684 -13.870 -14.337 1.00 23.17 43 ASP B N 1
ATOM 3426 C CA . ASP B 1 63 ? 44.188 -13.598 -12.994 1.00 22.99 43 ASP B CA 1
ATOM 3427 C C . ASP B 1 63 ? 43.186 -12.753 -12.206 1.00 24.51 43 ASP B C 1
ATOM 3428 O O . ASP B 1 63 ? 42.331 -12.064 -12.783 1.00 23.91 43 ASP B O 1
ATOM 3433 N N . ALA B 1 64 ? 43.337 -12.748 -10.877 1.00 22.49 44 ALA B N 1
ATOM 3434 C CA . ALA B 1 64 ? 42.356 -12.074 -10.035 1.00 23.60 44 ALA B CA 1
ATOM 3435 C C . ALA B 1 64 ? 42.984 -11.619 -8.724 1.00 22.69 44 ALA B C 1
ATOM 3436 O O . ALA B 1 64 ? 44.052 -12.085 -8.321 1.00 24.07 44 ALA B O 1
ATOM 3438 N N . TRP B 1 65 ? 42.298 -10.699 -8.054 1.00 20.30 45 TRP B N 1
ATOM 3439 C CA . TRP B 1 65 ? 42.666 -10.285 -6.710 1.00 18.84 45 TRP B CA 1
ATOM 3440 C C . TRP B 1 65 ? 41.863 -11.109 -5.706 1.00 23.24 45 TRP B C 1
ATOM 3441 O O . TRP B 1 65 ? 40.629 -11.169 -5.790 1.00 24.47 45 TRP B O 1
ATOM 3452 N N . LEU B 1 66 ? 42.551 -11.752 -4.769 1.00 21.85 46 LEU B N 1
ATOM 3453 C CA . LEU B 1 66 ? 41.858 -12.489 -3.722 1.00 19.62 46 LEU B CA 1
ATOM 3454 C C . LEU B 1 66 ? 41.474 -11.536 -2.598 1.00 20.57 46 LEU B C 1
ATOM 3455 O O . LEU B 1 66 ? 42.268 -10.677 -2.193 1.00 20.95 46 LEU B O 1
ATOM 3460 N N . VAL B 1 67 ? 40.232 -11.662 -2.128 1.00 20.16 47 VAL B N 1
ATOM 3461 C CA . VAL B 1 67 ? 39.647 -10.764 -1.138 1.00 18.43 47 VAL B CA 1
ATOM 3462 C C . VAL B 1 67 ? 39.253 -11.592 0.083 1.00 18.75 47 VAL B C 1
ATOM 3463 O O . VAL B 1 67 ? 38.533 -12.587 -0.045 1.00 19.60 47 VAL B O 1
ATOM 3467 N N . THR B 1 68 ? 39.735 -11.190 1.266 1.00 19.49 48 THR B N 1
ATOM 3468 C CA . THR B 1 68 ? 39.723 -12.079 2.430 1.00 19.42 48 THR B CA 1
ATOM 3469 C C . THR B 1 68 ? 39.155 -11.473 3.719 1.00 17.39 48 THR B C 1
ATOM 3470 O O . THR B 1 68 ? 38.704 -12.242 4.580 1.00 20.19 48 THR B O 1
ATOM 3474 N N . ARG B 1 69 ? 39.162 -10.152 3.886 1.00 16.32 49 ARG B N 1
ATOM 3475 C CA . ARG B 1 69 ? 38.582 -9.490 5.050 1.00 20.62 49 ARG B CA 1
ATOM 3476 C C . ARG B 1 69 ? 37.061 -9.360 4.896 1.00 23.04 49 ARG B C 1
ATOM 3477 O O . ARG B 1 69 ? 36.548 -9.128 3.798 1.00 21.59 49 ARG B O 1
ATOM 3485 N N . HIS B 1 70 ? 36.348 -9.490 6.023 1.00 21.88 50 HIS B N 1
ATOM 3486 C CA . HIS B 1 70 ? 34.883 -9.365 6.031 1.00 20.84 50 HIS B CA 1
ATOM 3487 C C . HIS B 1 70 ? 34.425 -8.042 5.431 1.00 20.11 50 HIS B C 1
ATOM 3488 O O . HIS B 1 70 ? 33.527 -8.013 4.584 1.00 22.37 50 HIS B O 1
ATOM 3495 N N . GLU B 1 71 ? 35.031 -6.929 5.848 1.00 18.94 51 GLU B N 1
ATOM 3496 C CA . GLU B 1 71 ? 34.591 -5.653 5.284 1.00 21.73 51 GLU B CA 1
ATOM 3497 C C . GLU B 1 71 ? 34.842 -5.592 3.777 1.00 23.35 51 GLU B C 1
ATOM 3498 O O . GLU B 1 71 ? 34.064 -4.974 3.048 1.00 26.59 51 GLU B O 1
ATOM 3504 N N . ASP B 1 72 ? 35.872 -6.278 3.277 1.00 22.95 52 ASP B N 1
ATOM 3505 C CA . ASP B 1 72 ? 36.208 -6.186 1.860 1.00 22.92 52 ASP B CA 1
ATOM 3506 C C . ASP B 1 72 ? 35.391 -7.151 1.014 1.00 18.01 52 ASP B C 1
ATOM 3507 O O . ASP B 1 72 ? 34.976 -6.804 -0.088 1.00 20.56 52 ASP B O 1
ATOM 3512 N N . VAL B 1 73 ? 35.123 -8.350 1.517 1.00 18.03 53 VAL B N 1
ATOM 3513 C CA . VAL B 1 73 ? 34.225 -9.249 0.800 1.00 22.02 53 VAL B CA 1
ATOM 3514 C C . VAL B 1 73 ? 32.810 -8.674 0.726 1.00 23.31 53 VAL B C 1
ATOM 3515 O O . VAL B 1 73 ? 32.088 -8.902 -0.253 1.00 21.70 53 VAL B O 1
ATOM 3519 N N . ARG B 1 74 ? 32.401 -7.899 1.741 1.00 22.67 54 ARG B N 1
ATOM 3520 C CA . ARG B 1 74 ? 31.134 -7.175 1.674 1.00 22.47 54 ARG B CA 1
ATOM 3521 C C . ARG B 1 74 ? 31.127 -6.193 0.495 1.00 24.40 54 ARG B C 1
ATOM 3522 O O . ARG B 1 74 ? 30.165 -6.132 -0.284 1.00 24.47 54 ARG B O 1
ATOM 3530 N N . THR B 1 75 ? 32.193 -5.400 0.365 1.00 22.56 55 THR B N 1
ATOM 3531 C CA . THR B 1 75 ? 32.322 -4.493 -0.768 1.00 19.69 55 THR B CA 1
ATOM 3532 C C . THR B 1 75 ? 32.201 -5.240 -2.090 1.00 23.38 55 THR B C 1
ATOM 3533 O O . THR B 1 75 ? 31.412 -4.853 -2.960 1.00 25.60 55 THR B O 1
ATOM 3537 N N . VAL B 1 76 ? 32.964 -6.326 -2.268 1.00 20.68 56 VAL B N 1
ATOM 3538 C CA . VAL B 1 76 ? 32.961 -6.954 -3.590 1.00 23.13 56 VAL B CA 1
ATOM 3539 C C . VAL B 1 76 ? 31.678 -7.739 -3.844 1.00 25.05 56 VAL B C 1
ATOM 3540 O O . VAL B 1 76 ? 31.283 -7.916 -5.001 1.00 23.41 56 VAL B O 1
ATOM 3544 N N . LEU B 1 77 ? 30.995 -8.211 -2.797 1.00 25.64 57 LEU B N 1
ATOM 3545 C CA . LEU B 1 77 ? 29.763 -8.950 -3.048 1.00 23.50 57 LEU B CA 1
ATOM 3546 C C . LEU B 1 77 ? 28.616 -8.024 -3.434 1.00 24.71 57 LEU B C 1
ATOM 3547 O O . LEU B 1 77 ? 27.699 -8.450 -4.144 1.00 27.78 57 LEU B O 1
ATOM 3552 N N . THR B 1 78 ? 28.653 -6.758 -3.030 1.00 25.01 58 THR B N 1
ATOM 3553 C CA . THR B 1 78 ? 27.454 -5.956 -3.217 1.00 26.27 58 THR B CA 1
ATOM 3554 C C . THR B 1 78 ? 27.661 -4.529 -3.724 1.00 31.15 58 THR B C 1
ATOM 3555 O O . THR B 1 78 ? 26.678 -3.921 -4.177 1.00 35.37 58 THR B O 1
ATOM 3559 N N . ASP B 1 79 ? 28.865 -3.958 -3.689 1.00 27.58 59 ASP B N 1
ATOM 3560 C CA . ASP B 1 79 ? 29.054 -2.619 -4.230 1.00 25.87 59 ASP B CA 1
ATOM 3561 C C . ASP B 1 79 ? 28.684 -2.602 -5.715 1.00 28.13 59 ASP B C 1
ATOM 3562 O O . ASP B 1 79 ? 28.949 -3.577 -6.432 1.00 24.95 59 ASP B O 1
ATOM 3567 N N . PRO B 1 80 ? 28.011 -1.548 -6.195 1.00 29.04 60 PRO B N 1
ATOM 3568 C CA . PRO B 1 80 ? 27.556 -1.529 -7.604 1.00 31.56 60 PRO B CA 1
ATOM 3569 C C . PRO B 1 80 ? 28.679 -1.425 -8.637 1.00 30.32 60 PRO B C 1
ATOM 3570 O O . PRO B 1 80 ? 28.430 -1.661 -9.830 1.00 26.07 60 PRO B O 1
ATOM 3574 N N . ARG B 1 81 ? 29.900 -1.086 -8.216 1.00 30.83 61 ARG B N 1
ATOM 3575 C CA . ARG B 1 81 ? 31.035 -0.964 -9.115 1.00 26.74 61 ARG B CA 1
ATOM 3576 C C . ARG B 1 81 ? 31.682 -2.301 -9.445 1.00 25.08 61 ARG B C 1
ATOM 3577 O O . ARG B 1 81 ? 32.603 -2.333 -10.271 1.00 24.85 61 ARG B O 1
ATOM 3585 N N . PHE B 1 82 ? 31.241 -3.388 -8.818 1.00 24.70 62 PHE B N 1
ATOM 3586 C CA . PHE B 1 82 ? 31.682 -4.742 -9.133 1.00 21.62 62 PHE B CA 1
ATOM 3587 C C . PHE B 1 82 ? 30.523 -5.472 -9.789 1.00 25.48 62 PHE B C 1
ATOM 3588 O O . PHE B 1 82 ? 29.430 -5.556 -9.214 1.00 28.06 62 PHE B O 1
ATOM 3596 N N . SER B 1 83 ? 30.746 -5.990 -10.990 1.00 21.18 63 SER B N 1
ATOM 3597 C CA . SER B 1 83 ? 29.671 -6.551 -11.781 1.00 19.30 63 SER B CA 1
ATOM 3598 C C . SER B 1 83 ? 29.803 -8.056 -11.888 1.00 22.64 63 SER B C 1
ATOM 3599 O O . SER B 1 83 ? 30.907 -8.606 -12.010 1.00 20.59 63 SER B O 1
ATOM 3602 N N . ARG B 1 84 ? 28.656 -8.712 -11.861 1.00 21.36 64 ARG B N 1
ATOM 3603 C CA . ARG B 1 84 ? 28.601 -10.136 -12.110 1.00 19.02 64 ARG B CA 1
ATOM 3604 C C . ARG B 1 84 ? 28.238 -10.462 -13.561 1.00 21.19 64 ARG B C 1
ATOM 3605 O O . ARG B 1 84 ? 28.657 -11.497 -14.083 1.00 20.84 64 ARG B O 1
ATOM 3613 N N . ALA B 1 85 ? 27.523 -9.569 -14.253 1.00 20.08 65 ALA B N 1
ATOM 3614 C CA . ALA B 1 85 ? 27.241 -9.819 -15.668 1.00 22.29 65 ALA B CA 1
ATOM 3615 C C . ALA B 1 85 ? 28.495 -9.642 -16.519 1.00 20.40 65 ALA B C 1
ATOM 3616 O O . ALA B 1 85 ? 28.690 -10.362 -17.503 1.00 22.62 65 ALA B O 1
ATOM 3618 N N . ALA B 1 86 ? 29.349 -8.674 -16.168 1.00 21.82 66 ALA B N 1
ATOM 3619 C CA . ALA B 1 86 ? 30.546 -8.422 -16.968 1.00 22.63 66 ALA B CA 1
ATOM 3620 C C . ALA B 1 86 ? 31.416 -9.671 -17.097 1.00 23.84 66 ALA B C 1
ATOM 3621 O O . ALA B 1 86 ? 32.084 -9.863 -18.127 1.00 24.04 66 ALA B O 1
ATOM 3623 N N . ALA B 1 87 ? 31.394 -10.552 -16.089 1.00 25.30 67 ALA B N 1
ATOM 3624 C CA . ALA B 1 87 ? 32.121 -11.818 -16.175 1.00 20.98 67 ALA B CA 1
ATOM 3625 C C . ALA B 1 87 ? 31.672 -12.661 -17.353 1.00 23.50 67 ALA B C 1
ATOM 3626 O O . ALA B 1 87 ? 32.415 -13.550 -17.788 1.00 24.54 67 ALA B O 1
ATOM 3628 N N . ALA B 1 88 ? 30.470 -12.411 -17.874 1.00 24.04 68 ALA B N 1
ATOM 3629 C CA . ALA B 1 88 ? 29.965 -13.221 -18.976 1.00 26.08 68 ALA B CA 1
ATOM 3630 C C . ALA B 1 88 ? 30.769 -12.989 -20.246 1.00 24.22 68 ALA B C 1
ATOM 3631 O O . ALA B 1 88 ? 31.017 -13.929 -21.004 1.00 27.81 68 ALA B O 1
ATOM 3633 N N . GLY B 1 89 ? 31.171 -11.749 -20.506 1.00 24.10 69 GLY B N 1
ATOM 3634 C CA . GLY B 1 89 ? 32.001 -11.488 -21.666 1.00 26.39 69 GLY B CA 1
ATOM 3635 C C . GLY B 1 89 ? 33.505 -11.596 -21.453 1.00 23.00 69 GLY B C 1
ATOM 3636 O O . GLY B 1 89 ? 34.269 -10.919 -22.150 1.00 24.61 69 GLY B O 1
ATOM 3637 N N . ARG B 1 90 ? 33.953 -12.433 -20.511 1.00 23.57 70 ARG B N 1
ATOM 3638 C CA . ARG B 1 90 ? 35.378 -12.612 -20.220 1.00 20.86 70 ARG B CA 1
ATOM 3639 C C . ARG B 1 90 ? 35.701 -14.097 -20.100 1.00 20.61 70 ARG B C 1
ATOM 3640 O O . ARG B 1 90 ? 34.811 -14.952 -19.991 1.00 18.58 70 ARG B O 1
ATOM 3648 N N . ASP B 1 91 ? 36.992 -14.419 -20.159 1.00 20.48 71 ASP B N 1
ATOM 3649 C CA . ASP B 1 91 ? 37.420 -15.770 -19.791 1.00 21.25 71 ASP B CA 1
ATOM 3650 C C . ASP B 1 91 ? 37.504 -15.739 -18.281 1.00 22.25 71 ASP B C 1
ATOM 3651 O O . ASP B 1 91 ? 38.532 -15.407 -17.690 1.00 22.76 71 ASP B O 1
ATOM 3656 N N . GLU B 1 92 ? 36.382 -16.048 -17.656 1.00 23.50 72 GLU B N 1
ATOM 3657 C CA . GLU B 1 92 ? 36.159 -15.671 -16.266 1.00 23.39 72 GLU B CA 1
ATOM 3658 C C . GLU B 1 92 ? 37.160 -16.369 -15.351 1.00 17.05 72 GLU B C 1
ATOM 3659 O O . GLU B 1 92 ? 37.302 -17.593 -15.387 1.00 19.92 72 GLU B O 1
ATOM 3665 N N . ALA B 1 93 ? 37.891 -15.571 -14.578 1.00 18.63 73 ALA B N 1
ATOM 3666 C CA . ALA B 1 93 ? 38.690 -16.077 -13.466 1.00 19.39 73 ALA B CA 1
ATOM 3667 C C . ALA B 1 93 ? 37.880 -17.062 -12.655 1.00 19.83 73 ALA B C 1
ATOM 3668 O O . ALA B 1 93 ? 36.831 -16.705 -12.105 1.00 21.28 73 ALA B O 1
ATOM 3670 N N . ARG B 1 94 ? 38.365 -18.300 -12.570 1.00 21.97 74 ARG B N 1
ATOM 3671 C CA . ARG B 1 94 ? 37.536 -19.365 -12.023 1.00 20.24 74 ARG B CA 1
ATOM 3672 C C . ARG B 1 94 ? 38.412 -20.575 -11.702 1.00 22.83 74 ARG B C 1
ATOM 3673 O O . ARG B 1 94 ? 39.588 -20.631 -12.078 1.00 22.37 74 ARG B O 1
ATOM 3681 N N . LEU B 1 95 ? 37.818 -21.551 -10.992 1.00 21.16 75 LEU B N 1
ATOM 3682 C CA . LEU B 1 95 ? 38.495 -22.802 -10.633 1.00 26.06 75 LEU B CA 1
ATOM 3683 C C . LEU B 1 95 ? 38.060 -23.989 -11.480 1.00 26.78 75 LEU B C 1
ATOM 3684 O O . LEU B 1 95 ? 38.821 -24.961 -11.627 1.00 25.53 75 LEU B O 1
ATOM 3689 N N . THR B 1 96 ? 36.865 -23.943 -12.058 1.00 26.78 76 THR B N 1
ATOM 3690 C CA . THR B 1 96 ? 36.332 -25.015 -12.880 1.00 26.22 76 THR B CA 1
ATOM 3691 C C . THR B 1 96 ? 36.861 -24.911 -14.314 1.00 23.66 76 THR B C 1
ATOM 3692 O O . THR B 1 96 ? 37.193 -23.815 -14.786 1.00 23.65 76 THR B O 1
ATOM 3696 N N . PRO B 1 97 ? 36.949 -26.037 -15.027 1.00 23.98 77 PRO B N 1
ATOM 3697 C CA . PRO B 1 97 ? 37.367 -25.965 -16.444 1.00 23.66 77 PRO B CA 1
ATOM 3698 C C . PRO B 1 97 ? 36.445 -25.118 -17.312 1.00 26.66 77 PRO B C 1
ATOM 3699 O O . PRO B 1 97 ? 36.926 -24.264 -18.075 1.00 25.01 77 PRO B O 1
ATOM 3703 N N . LEU B 1 98 ? 35.129 -25.298 -17.190 1.00 27.33 78 LEU B N 1
ATOM 3704 C CA . LEU B 1 98 ? 34.156 -24.563 -17.988 1.00 27.83 78 LEU B CA 1
ATOM 3705 C C . LEU B 1 98 ? 33.463 -23.495 -17.157 1.00 28.22 78 LEU B C 1
ATOM 3706 O O . LEU B 1 98 ? 33.170 -23.704 -15.973 1.00 26.87 78 LEU B O 1
ATOM 3711 N N . VAL B 1 99 ? 33.197 -22.355 -17.802 1.00 26.72 79 VAL B N 1
ATOM 3712 C CA . VAL B 1 99 ? 32.378 -21.303 -17.211 1.00 30.81 79 VAL B CA 1
ATOM 3713 C C . VAL B 1 99 ? 30.982 -21.840 -16.907 1.00 35.87 79 VAL B C 1
ATOM 3714 O O . VAL B 1 99 ? 30.317 -22.432 -17.769 1.00 31.26 79 VAL B O 1
ATOM 3718 N N . ILE B 1 100 ? 30.527 -21.619 -15.671 1.00 40.43 80 ILE B N 1
ATOM 3719 C CA . ILE B 1 100 ? 29.251 -22.137 -15.179 1.00 40.20 80 ILE B CA 1
ATOM 3720 C C . ILE B 1 100 ? 28.151 -21.124 -15.488 1.00 36.72 80 ILE B C 1
ATOM 3721 O O . ILE B 1 100 ? 28.310 -19.922 -15.242 1.00 35.89 80 ILE B O 1
ATOM 3726 N N . ARG B 1 101 ? 27.026 -21.605 -16.022 1.00 38.96 81 ARG B N 1
ATOM 3727 C CA . ARG B 1 101 ? 25.891 -20.735 -16.332 1.00 36.18 81 ARG B CA 1
ATOM 3728 C C . ARG B 1 101 ? 25.021 -20.604 -15.081 1.00 32.05 81 ARG B C 1
ATOM 3729 O O . ARG B 1 101 ? 24.386 -21.570 -14.655 1.00 32.60 81 ARG B O 1
ATOM 3737 N N . THR B 1 102 ? 24.973 -19.400 -14.507 1.00 30.53 82 THR B N 1
ATOM 3738 C CA . THR B 1 102 ? 24.593 -19.214 -13.109 1.00 30.49 82 THR B CA 1
ATOM 3739 C C . THR B 1 102 ? 23.271 -18.475 -12.906 1.00 27.95 82 THR B C 1
ATOM 3740 O O . THR B 1 102 ? 22.967 -18.068 -11.773 1.00 30.05 82 THR B O 1
ATOM 3744 N N . SER B 1 103 ? 22.489 -18.276 -13.960 1.00 27.53 83 SER B N 1
ATOM 3745 C CA . SER B 1 103 ? 21.111 -17.773 -13.872 1.00 25.26 83 SER B CA 1
ATOM 3746 C C . SER B 1 103 ? 21.105 -16.414 -13.175 1.00 24.17 83 SER B C 1
ATOM 3747 O O . SER B 1 103 ? 21.900 -15.535 -13.533 1.00 25.32 83 SER B O 1
ATOM 3750 N N . VAL B 1 104 ? 20.240 -16.192 -12.180 1.00 27.96 84 VAL B N 1
ATOM 3751 C CA . VAL B 1 104 ? 20.109 -14.900 -11.506 1.00 25.41 84 VAL B CA 1
ATOM 3752 C C . VAL B 1 104 ? 21.411 -14.497 -10.808 1.00 26.74 84 VAL B C 1
ATOM 3753 O O . VAL B 1 104 ? 21.619 -13.321 -10.455 1.00 24.17 84 VAL B O 1
ATOM 3757 N N . MET B 1 105 ? 22.304 -15.450 -10.615 1.00 25.20 85 MET B N 1
ATOM 3758 C CA . MET B 1 105 ? 23.570 -15.209 -9.959 1.00 27.20 85 MET B CA 1
ATOM 3759 C C . MET B 1 105 ? 24.647 -14.702 -10.925 1.00 28.31 85 MET B C 1
ATOM 3760 O O . MET B 1 105 ? 25.672 -14.182 -10.467 1.00 23.02 85 MET B O 1
ATOM 3765 N N . GLY B 1 106 ? 24.371 -14.730 -12.230 1.00 28.07 86 GLY B N 1
ATOM 3766 C CA . GLY B 1 106 ? 25.285 -14.285 -13.257 1.00 23.09 86 GLY B CA 1
ATOM 3767 C C . GLY B 1 106 ? 24.859 -13.046 -14.030 1.00 25.37 86 GLY B C 1
ATOM 3768 O O . GLY B 1 106 ? 25.386 -12.762 -15.115 1.00 24.67 86 GLY B O 1
ATOM 3769 N N . VAL B 1 107 ? 23.911 -12.281 -13.475 1.00 25.78 87 VAL B N 1
ATOM 3770 C CA . VAL B 1 107 ? 23.371 -11.092 -14.120 1.00 21.42 87 VAL B CA 1
ATOM 3771 C C . VAL B 1 107 ? 23.298 -9.960 -13.096 1.00 24.22 87 VAL B C 1
ATOM 3772 O O . VAL B 1 107 ? 23.283 -10.186 -11.882 1.00 26.04 87 VAL B O 1
ATOM 3776 N N . ASP B 1 108 ? 23.278 -8.729 -13.597 1.00 23.30 88 ASP B N 1
ATOM 3777 C CA . ASP B 1 108 ? 23.048 -7.531 -12.802 1.00 23.61 88 ASP B CA 1
ATOM 3778 C C . ASP B 1 108 ? 21.612 -7.062 -12.973 1.00 26.73 88 ASP B C 1
ATOM 3779 O O . ASP B 1 108 ? 20.859 -7.600 -13.791 1.00 25.82 88 ASP B O 1
ATOM 3784 N N . PRO B 1 109 ? 21.192 -6.041 -12.225 1.00 26.62 89 PRO B N 1
ATOM 3785 C CA . PRO B 1 109 ? 19.961 -5.346 -12.595 1.00 27.91 89 PRO B CA 1
ATOM 3786 C C . PRO B 1 109 ? 20.100 -4.746 -13.964 1.00 30.29 89 PRO B C 1
ATOM 3787 O O . PRO B 1 109 ? 21.191 -4.274 -14.357 1.00 26.44 89 PRO B O 1
ATOM 3791 N N . PRO B 1 110 ? 19.004 -4.694 -14.757 1.00 32.58 90 PRO B N 1
ATOM 3792 C CA . PRO B 1 110 ? 17.654 -5.041 -14.319 1.00 26.07 90 PRO B CA 1
ATOM 3793 C C . PRO B 1 110 ? 17.312 -6.497 -14.548 1.00 25.02 90 PRO B C 1
ATOM 3794 O O . PRO B 1 110 ? 16.245 -6.919 -14.145 1.00 29.16 90 PRO B O 1
ATOM 3798 N N . ASP B 1 111 ? 18.192 -7.252 -15.201 1.00 26.61 91 ASP B N 1
ATOM 3799 C CA . ASP B 1 111 ? 17.926 -8.672 -15.424 1.00 24.59 91 ASP B CA 1
ATOM 3800 C C . ASP B 1 111 ? 17.801 -9.443 -14.122 1.00 26.71 91 ASP B C 1
ATOM 3801 O O . ASP B 1 111 ? 17.038 -10.419 -14.044 1.00 23.75 91 ASP B O 1
ATOM 3806 N N . HIS B 1 112 ? 18.567 -9.046 -13.106 1.00 26.40 92 HIS B N 1
ATOM 3807 C CA . HIS B 1 112 ? 18.513 -9.743 -11.829 1.00 26.38 92 HIS B CA 1
ATOM 3808 C C . HIS B 1 112 ? 17.162 -9.548 -11.158 1.00 24.67 92 HIS B C 1
ATOM 3809 O O . HIS B 1 112 ? 16.594 -10.503 -10.612 1.00 24.12 92 HIS B O 1
ATOM 3816 N N . THR B 1 113 ? 16.641 -8.317 -11.187 1.00 25.13 93 THR B N 1
ATOM 3817 C CA . THR B 1 113 ? 15.331 -8.026 -10.608 1.00 25.59 93 THR B CA 1
ATOM 3818 C C . THR B 1 113 ? 14.236 -8.851 -11.274 1.00 27.54 93 THR B C 1
ATOM 3819 O O . THR B 1 113 ? 13.505 -9.591 -10.608 1.00 28.58 93 THR B O 1
ATOM 3823 N N . ARG B 1 114 ? 14.117 -8.733 -12.601 1.00 26.88 94 ARG B N 1
ATOM 3824 C CA . ARG B 1 114 ? 13.141 -9.494 -13.380 1.00 23.37 94 ARG B CA 1
ATOM 3825 C C . ARG B 1 114 ? 13.137 -10.979 -13.029 1.00 25.30 94 ARG B C 1
ATOM 3826 O O . ARG B 1 114 ? 12.077 -11.584 -12.834 1.00 25.67 94 ARG B O 1
ATOM 3834 N N . LEU B 1 115 ? 14.314 -11.595 -12.956 1.00 22.88 95 LEU B N 1
ATOM 3835 C CA . LEU B 1 115 ? 14.352 -13.043 -12.760 1.00 26.02 95 LEU B CA 1
ATOM 3836 C C . LEU B 1 115 ? 14.105 -13.442 -11.303 1.00 26.32 95 LEU B C 1
ATOM 3837 O O . LEU B 1 115 ? 13.439 -14.451 -11.038 1.00 23.60 95 LEU B O 1
ATOM 3842 N N . ARG B 1 116 ? 14.654 -12.686 -10.349 1.00 26.44 96 ARG B N 1
ATOM 3843 C CA . ARG B 1 116 ? 14.424 -13.011 -8.948 1.00 26.10 96 ARG B CA 1
ATOM 3844 C C . ARG B 1 116 ? 12.962 -12.805 -8.561 1.00 25.50 96 ARG B C 1
ATOM 3845 O O . ARG B 1 116 ? 12.463 -13.512 -7.680 1.00 24.06 96 ARG B O 1
ATOM 3853 N N . ARG B 1 117 ? 12.261 -11.865 -9.223 1.00 26.32 97 ARG B N 1
ATOM 3854 C CA . ARG B 1 117 ? 10.854 -11.573 -8.914 1.00 27.19 97 ARG B CA 1
ATOM 3855 C C . ARG B 1 117 ? 9.976 -12.817 -8.973 1.00 26.63 97 ARG B C 1
ATOM 3856 O O . ARG B 1 117 ? 8.999 -12.927 -8.223 1.00 26.60 97 ARG B O 1
ATOM 3864 N N . LEU B 1 118 ? 10.304 -13.757 -9.859 1.00 25.05 98 LEU B N 1
ATOM 3865 C CA . LEU B 1 118 ? 9.481 -14.929 -10.122 1.00 22.10 98 LEU B CA 1
ATOM 3866 C C . LEU B 1 118 ? 9.559 -15.988 -9.037 1.00 27.10 98 LEU B C 1
ATOM 3867 O O . LEU B 1 118 ? 8.811 -16.975 -9.108 1.00 28.71 98 LEU B O 1
ATOM 3872 N N . VAL B 1 119 ? 10.471 -15.852 -8.071 1.00 26.07 99 VAL B N 1
ATOM 3873 C CA . VAL B 1 119 ? 10.711 -16.910 -7.093 1.00 22.57 99 VAL B CA 1
ATOM 3874 C C . VAL B 1 119 ? 10.910 -16.304 -5.710 1.00 19.65 99 VAL B C 1
ATOM 3875 O O . VAL B 1 119 ? 11.086 -17.030 -4.733 1.00 20.59 99 VAL B O 1
ATOM 3879 N N . ALA B 1 120 ? 10.871 -14.975 -5.611 1.00 20.22 100 ALA B N 1
ATOM 3880 C CA . ALA B 1 120 ? 11.126 -14.322 -4.331 1.00 21.79 100 ALA B CA 1
ATOM 3881 C C . ALA B 1 120 ? 10.136 -14.767 -3.251 1.00 25.95 100 ALA B C 1
ATOM 3882 O O . ALA B 1 120 ? 10.522 -14.937 -2.084 1.00 24.59 100 ALA B O 1
ATOM 3884 N N . THR B 1 121 ? 8.858 -14.971 -3.616 1.00 23.61 101 THR B N 1
ATOM 3885 C CA . THR B 1 121 ? 7.814 -15.226 -2.620 1.00 22.01 101 THR B CA 1
ATOM 3886 C C . THR B 1 121 ? 7.792 -16.683 -2.152 1.00 21.38 101 THR B C 1
ATOM 3887 O O . THR B 1 121 ? 7.531 -16.957 -0.971 1.00 22.69 101 THR B O 1
ATOM 3891 N N . ALA B 1 122 ? 8.037 -17.629 -3.057 1.00 17.27 102 ALA B N 1
ATOM 3892 C CA . ALA B 1 122 ? 8.136 -19.025 -2.646 1.00 19.27 102 ALA B CA 1
ATOM 3893 C C . ALA B 1 122 ? 9.237 -19.245 -1.623 1.00 22.07 102 ALA B C 1
ATOM 3894 O O . ALA B 1 122 ? 9.108 -20.120 -0.767 1.00 23.31 102 ALA B O 1
ATOM 3896 N N . PHE B 1 123 ? 10.331 -18.487 -1.701 1.00 20.18 103 PHE B N 1
ATOM 3897 C CA . PHE B 1 123 ? 11.475 -18.727 -0.831 1.00 22.19 103 PHE B CA 1
ATOM 3898 C C . PHE B 1 123 ? 11.527 -17.798 0.375 1.00 21.13 103 PHE B C 1
ATOM 3899 O O . PHE B 1 123 ? 12.372 -18.005 1.248 1.00 23.67 103 PHE B O 1
ATOM 3907 N N . SER B 1 124 ? 10.665 -16.787 0.448 1.00 21.85 104 SER B N 1
ATOM 3908 C CA . SER B 1 124 ? 10.676 -15.875 1.587 1.00 24.70 104 SER B CA 1
ATOM 3909 C C . SER B 1 124 ? 10.472 -16.642 2.889 1.00 22.67 104 SER B C 1
ATOM 3910 O O . SER B 1 124 ? 10.029 -17.802 2.897 1.00 22.79 104 SER B O 1
ATOM 3913 N N . ARG B 1 125 ? 10.809 -15.983 4.002 1.00 22.40 105 ARG B N 1
ATOM 3914 C CA . ARG B 1 125 ? 10.662 -16.636 5.302 1.00 25.99 105 ARG B CA 1
ATOM 3915 C C . ARG B 1 125 ? 9.225 -17.118 5.514 1.00 24.40 105 ARG B C 1
ATOM 3916 O O . ARG B 1 125 ? 8.998 -18.277 5.887 1.00 26.43 105 ARG B O 1
ATOM 3924 N N . ARG B 1 126 ? 8.235 -16.265 5.229 1.00 24.70 106 ARG B N 1
ATOM 3925 C CA . ARG B 1 126 ? 6.844 -16.654 5.459 1.00 20.93 106 ARG B CA 1
ATOM 3926 C C . ARG B 1 126 ? 6.441 -17.823 4.568 1.00 23.73 106 ARG B C 1
ATOM 3927 O O . ARG B 1 126 ? 5.808 -18.782 5.028 1.00 24.96 106 ARG B O 1
ATOM 3935 N N . GLY B 1 127 ? 6.810 -17.770 3.282 1.00 26.40 107 GLY B N 1
ATOM 3936 C CA . GLY B 1 127 ? 6.468 -18.854 2.376 1.00 19.93 107 GLY B CA 1
ATOM 3937 C C . GLY B 1 127 ? 7.128 -20.155 2.770 1.00 22.18 107 GLY B C 1
ATOM 3938 O O . GLY B 1 127 ? 6.520 -21.228 2.685 1.00 24.96 107 GLY B O 1
ATOM 3939 N N . VAL B 1 128 ? 8.377 -20.078 3.231 1.00 22.67 108 VAL B N 1
ATOM 3940 C CA . VAL B 1 128 ? 9.086 -21.280 3.662 1.00 20.92 108 VAL B CA 1
ATOM 3941 C C . VAL B 1 128 ? 8.478 -21.825 4.950 1.00 22.11 108 VAL B C 1
ATOM 3942 O O . VAL B 1 128 ? 8.443 -23.047 5.167 1.00 23.61 108 VAL B O 1
ATOM 3946 N N . GLU B 1 129 ? 7.982 -20.939 5.826 1.00 22.46 109 GLU B N 1
ATOM 3947 C CA . GLU B 1 129 ? 7.416 -21.398 7.092 1.00 24.33 109 GLU B CA 1
ATOM 3948 C C . GLU B 1 129 ? 6.202 -22.297 6.880 1.00 24.32 109 GLU B C 1
ATOM 3949 O O . GLU B 1 129 ? 5.900 -23.132 7.736 1.00 25.89 109 GLU B O 1
ATOM 3955 N N . HIS B 1 130 ? 5.503 -22.158 5.753 1.00 20.69 110 HIS B N 1
ATOM 3956 C CA . HIS B 1 130 ? 4.394 -23.054 5.455 1.00 21.03 110 HIS B CA 1
ATOM 3957 C C . HIS B 1 130 ? 4.850 -24.468 5.103 1.00 23.39 110 HIS B C 1
ATOM 3958 O O . HIS B 1 130 ? 4.024 -25.393 5.109 1.00 21.10 110 HIS B O 1
ATOM 3965 N N . LEU B 1 131 ? 6.131 -24.659 4.770 1.00 23.94 111 LEU B N 1
ATOM 3966 C CA . LEU B 1 131 ? 6.655 -25.994 4.491 1.00 20.85 111 LEU B CA 1
ATOM 3967 C C . LEU B 1 131 ? 7.143 -26.707 5.742 1.00 20.68 111 LEU B C 1
ATOM 3968 O O . LEU B 1 131 ? 7.490 -27.896 5.668 1.00 22.37 111 LEU B O 1
ATOM 3973 N N . ARG B 1 132 ? 7.187 -26.005 6.873 1.00 21.73 112 ARG B N 1
ATOM 3974 C CA . ARG B 1 132 ? 7.702 -26.585 8.110 1.00 20.34 112 ARG B CA 1
ATOM 3975 C C . ARG B 1 132 ? 6.896 -27.788 8.584 1.00 21.87 112 ARG B C 1
ATOM 3976 O O . ARG B 1 132 ? 7.516 -28.766 9.041 1.00 21.10 112 ARG B O 1
ATOM 3984 N N . PRO B 1 133 ? 5.553 -27.801 8.514 1.00 24.08 113 PRO B N 1
ATOM 3985 C CA . PRO B 1 133 ? 4.832 -29.051 8.821 1.00 21.08 113 PRO B CA 1
ATOM 3986 C C . PRO B 1 133 ? 5.275 -30.226 7.982 1.00 21.03 113 PRO B C 1
ATOM 3987 O O . PRO B 1 133 ? 5.459 -31.327 8.521 1.00 24.54 113 PRO B O 1
ATOM 3991 N N . GLY B 1 134 ? 5.479 -30.030 6.676 1.00 24.99 114 GLY B N 1
ATOM 3992 C CA . GLY B 1 134 ? 5.886 -31.149 5.825 1.00 23.77 114 GLY B CA 1
ATOM 3993 C C . GLY B 1 134 ? 7.327 -31.578 6.044 1.00 21.81 114 GLY B C 1
ATOM 3994 O O . GLY B 1 134 ? 7.630 -32.781 6.068 1.00 23.32 114 GLY B O 1
ATOM 3995 N N . ILE B 1 135 ? 8.236 -30.604 6.194 1.00 22.27 115 ILE B N 1
ATOM 3996 C CA . ILE B 1 135 ? 9.633 -30.894 6.533 1.00 20.91 115 ILE B CA 1
ATOM 3997 C C . ILE B 1 135 ? 9.723 -31.626 7.869 1.00 19.01 115 ILE B C 1
ATOM 3998 O O . ILE B 1 135 ? 10.459 -32.610 8.008 1.00 25.83 115 ILE B O 1
ATOM 4003 N N . THR B 1 136 ? 8.969 -31.173 8.871 1.00 21.41 116 THR B N 1
ATOM 4004 C CA . THR B 1 136 ? 8.957 -31.870 10.154 1.00 20.02 116 THR B CA 1
ATOM 4005 C C . THR B 1 136 ? 8.445 -33.290 10.012 1.00 21.97 116 THR B C 1
ATOM 4006 O O . THR B 1 136 ? 8.990 -34.217 10.625 1.00 25.12 116 THR B O 1
ATOM 4010 N N . ALA B 1 137 ? 7.399 -33.490 9.199 1.00 22.54 117 ALA B N 1
ATOM 4011 C CA . ALA B 1 137 ? 6.849 -34.831 9.031 1.00 22.71 117 ALA B CA 1
ATOM 4012 C C . ALA B 1 137 ? 7.863 -35.756 8.374 1.00 22.20 117 ALA B C 1
ATOM 4013 O O . ALA B 1 137 ? 7.930 -36.948 8.705 1.00 21.34 117 ALA B O 1
ATOM 4015 N N . LEU B 1 138 ? 8.663 -35.219 7.441 1.00 23.63 118 LEU B N 1
ATOM 4016 C CA . LEU B 1 138 ? 9.655 -36.026 6.723 1.00 22.57 118 LEU B CA 1
ATOM 4017 C C . LEU B 1 138 ? 10.839 -36.382 7.626 1.00 23.90 118 LEU B C 1
ATOM 4018 O O . LEU B 1 138 ? 11.243 -37.553 7.713 1.00 23.84 118 LEU B O 1
ATOM 4023 N N . VAL B 1 139 ? 11.408 -35.386 8.311 1.00 23.92 119 VAL B N 1
ATOM 4024 C CA . VAL B 1 139 ? 12.466 -35.670 9.279 1.00 23.04 119 VAL B CA 1
ATOM 4025 C C . VAL B 1 139 ? 12.000 -36.698 10.302 1.00 22.59 119 VAL B C 1
ATOM 4026 O O . VAL B 1 139 ? 12.789 -37.539 10.748 1.00 25.29 119 VAL B O 1
ATOM 4030 N N . ARG B 1 140 ? 10.711 -36.675 10.669 1.00 24.13 120 ARG B N 1
ATOM 4031 C CA . ARG B 1 140 ? 10.170 -37.691 11.573 1.00 24.46 120 ARG B CA 1
ATOM 4032 C C . ARG B 1 140 ? 10.159 -39.069 10.925 1.00 25.02 120 ARG B C 1
ATOM 4033 O O . ARG B 1 140 ? 10.544 -40.061 11.563 1.00 22.52 120 ARG B O 1
ATOM 4041 N N . ARG B 1 141 ? 9.714 -39.150 9.658 1.00 25.18 121 ARG B N 1
ATOM 4042 C CA . ARG B 1 141 ? 9.789 -40.406 8.906 1.00 25.01 121 ARG B CA 1
ATOM 4043 C C . ARG B 1 141 ? 11.227 -40.875 8.704 1.00 23.48 121 ARG B C 1
ATOM 4044 O O . ARG B 1 141 ? 11.482 -42.085 8.729 1.00 25.94 121 ARG B O 1
ATOM 4052 N N . LEU B 1 142 ? 12.178 -39.953 8.511 1.00 22.22 122 LEU B N 1
ATOM 4053 C CA . LEU B 1 142 ? 13.568 -40.367 8.309 1.00 21.44 122 LEU B CA 1
ATOM 4054 C C . LEU B 1 142 ? 14.162 -40.961 9.587 1.00 23.93 122 LEU B C 1
ATOM 4055 O O . LEU B 1 142 ? 14.722 -42.061 9.561 1.00 22.75 122 LEU B O 1
ATOM 4060 N N . THR B 1 143 ? 14.013 -40.268 10.731 1.00 22.45 123 THR B N 1
ATOM 4061 C CA . THR B 1 143 ? 14.535 -40.820 11.980 1.00 23.42 123 THR B CA 1
ATOM 4062 C C . THR B 1 143 ? 13.694 -41.989 12.498 1.00 26.14 123 THR B C 1
ATOM 4063 O O . THR B 1 143 ? 14.243 -42.890 13.149 1.00 26.84 123 THR B O 1
ATOM 4067 N N . ASP B 1 144 ? 12.370 -41.990 12.265 1.00 27.02 124 ASP B N 1
ATOM 4068 C CA . ASP B 1 144 ? 11.587 -43.198 12.554 1.00 25.50 124 ASP B CA 1
ATOM 4069 C C . ASP B 1 144 ? 12.197 -44.384 11.841 1.00 23.88 124 ASP B C 1
ATOM 4070 O O . ASP B 1 144 ? 12.252 -45.502 12.375 1.00 24.38 124 ASP B O 1
ATOM 4075 N N . ASP B 1 145 ? 12.667 -44.152 10.619 1.00 25.35 125 ASP B N 1
ATOM 4076 C CA . ASP B 1 145 ? 13.179 -45.253 9.820 1.00 27.22 125 ASP B CA 1
ATOM 4077 C C . ASP B 1 145 ? 14.516 -45.732 10.352 1.00 25.33 125 ASP B C 1
ATOM 4078 O O . ASP B 1 145 ? 14.795 -46.940 10.344 1.00 23.86 125 ASP B O 1
ATOM 4083 N N . MET B 1 146 ? 15.353 -44.799 10.814 1.00 23.84 126 MET B N 1
ATOM 4084 C CA . MET B 1 146 ? 16.657 -45.172 11.356 1.00 25.96 126 MET B CA 1
ATOM 4085 C C . MET B 1 146 ? 16.500 -46.048 12.588 1.00 24.80 126 MET B C 1
ATOM 4086 O O . MET B 1 146 ? 17.146 -47.095 12.703 1.00 27.15 126 MET B O 1
ATOM 4091 N N . VAL B 1 147 ? 15.623 -45.648 13.512 1.00 28.09 127 VAL B N 1
ATOM 4092 C CA . VAL B 1 147 ? 15.321 -46.492 14.670 1.00 25.74 127 VAL B CA 1
ATOM 4093 C C . VAL B 1 147 ? 14.822 -47.862 14.227 1.00 28.20 127 VAL B C 1
ATOM 4094 O O . VAL B 1 147 ? 15.199 -48.890 14.804 1.00 28.32 127 VAL B O 1
ATOM 4098 N N . GLY B 1 148 ? 13.975 -47.903 13.196 1.00 28.24 128 GLY B N 1
ATOM 4099 C CA . GLY B 1 148 ? 13.498 -49.185 12.701 1.00 25.98 128 GLY B CA 1
ATOM 4100 C C . GLY B 1 148 ? 14.611 -50.064 12.171 1.00 28.05 128 GLY B C 1
ATOM 4101 O O . GLY B 1 148 ? 14.619 -51.274 12.412 1.00 30.60 128 GLY B O 1
ATOM 4102 N N . GLN B 1 149 ? 15.569 -49.466 11.447 1.00 28.96 129 GLN B N 1
ATOM 4103 C CA . GLN B 1 149 ? 16.728 -50.211 10.943 1.00 31.61 129 GLN B CA 1
ATOM 4104 C C . GLN B 1 149 ? 17.641 -50.678 12.069 1.00 30.14 129 GLN B C 1
ATOM 4105 O O . GLN B 1 149 ? 18.172 -51.793 12.021 1.00 29.18 129 GLN B O 1
ATOM 4111 N N . GLY B 1 150 ? 17.866 -49.823 13.067 1.00 29.72 130 GLY B N 1
ATOM 4112 C CA . GLY B 1 150 ? 18.868 -50.075 14.076 1.00 31.22 130 GLY B CA 1
ATOM 4113 C C . GLY B 1 150 ? 20.226 -49.567 13.628 1.00 33.50 130 GLY B C 1
ATOM 4114 O O . GLY B 1 150 ? 20.478 -49.391 12.425 1.00 30.04 130 GLY B O 1
ATOM 4115 N N . PRO B 1 151 ? 21.124 -49.310 14.584 1.00 29.89 131 PRO B N 1
ATOM 4116 C CA . PRO B 1 151 ? 22.465 -48.815 14.242 1.00 28.20 131 PRO B CA 1
ATOM 4117 C C . PRO B 1 151 ? 23.339 -49.957 13.760 1.00 28.22 131 PRO B C 1
ATOM 4118 O O . PRO B 1 151 ? 22.986 -51.129 13.954 1.00 31.90 131 PRO B O 1
ATOM 4122 N N . PRO B 1 152 ? 24.483 -49.671 13.109 1.00 30.06 132 PRO B N 1
ATOM 4123 C CA . PRO B 1 152 ? 25.015 -48.367 12.711 1.00 25.65 132 PRO B CA 1
ATOM 4124 C C . PRO B 1 152 ? 24.492 -48.003 11.336 1.00 30.32 132 PRO B C 1
ATOM 4125 O O . PRO B 1 152 ? 24.039 -48.880 10.568 1.00 29.92 132 PRO B O 1
ATOM 4129 N N . VAL B 1 153 ? 24.557 -46.723 10.996 1.00 25.17 133 VAL B N 1
ATOM 4130 C CA . VAL B 1 153 ? 23.994 -46.254 9.742 1.00 25.55 133 VAL B CA 1
ATOM 4131 C C . VAL B 1 153 ? 24.861 -45.119 9.226 1.00 24.63 133 VAL B C 1
ATOM 4132 O O . VAL B 1 153 ? 25.536 -44.437 9.999 1.00 27.34 133 VAL B O 1
ATOM 4136 N N . ASP B 1 154 ? 24.906 -44.973 7.905 1.00 21.78 134 ASP B N 1
ATOM 4137 C CA . ASP B 1 154 ? 25.530 -43.815 7.279 1.00 22.59 134 ASP B CA 1
ATOM 4138 C C . ASP B 1 154 ? 24.542 -42.661 7.347 1.00 25.28 134 ASP B C 1
ATOM 4139 O O . ASP B 1 154 ? 23.517 -42.676 6.656 1.00 25.08 134 ASP B O 1
ATOM 4144 N N . LEU B 1 155 ? 24.842 -41.656 8.177 1.00 23.04 135 LEU B N 1
ATOM 4145 C CA . LEU B 1 155 ? 23.905 -40.552 8.339 1.00 21.88 135 LEU B CA 1
ATOM 4146 C C . LEU B 1 155 ? 23.728 -39.761 7.051 1.00 24.88 135 LEU B C 1
ATOM 4147 O O . LEU B 1 155 ? 22.670 -39.157 6.849 1.00 28.18 135 LEU B O 1
ATOM 4152 N N . VAL B 1 156 ? 24.729 -39.746 6.163 1.00 24.16 136 VAL B N 1
ATOM 4153 C CA . VAL B 1 156 ? 24.583 -38.989 4.920 1.00 22.95 136 VAL B CA 1
ATOM 4154 C C . VAL B 1 156 ? 23.539 -39.643 4.014 1.00 22.82 136 VAL B C 1
ATOM 4155 O O . VAL B 1 156 ? 22.610 -38.983 3.540 1.00 25.51 136 VAL B O 1
ATOM 4159 N N . ARG B 1 157 ? 23.662 -40.949 3.778 1.00 22.39 137 ARG B N 1
ATOM 4160 C CA . ARG B 1 157 ? 22.739 -41.650 2.885 1.00 25.67 137 ARG B CA 1
ATOM 4161 C C . ARG B 1 157 ? 21.343 -41.801 3.496 1.00 28.22 137 ARG B C 1
ATOM 4162 O O . ARG B 1 157 ? 20.338 -41.722 2.777 1.00 25.35 137 ARG B O 1
ATOM 4170 N N . SER B 1 158 ? 21.251 -42.041 4.808 1.00 26.11 138 SER B N 1
ATOM 4171 C CA . SER B 1 158 ? 19.965 -42.304 5.442 1.00 22.73 138 SER B CA 1
ATOM 4172 C C . SER B 1 158 ? 19.268 -41.057 5.984 1.00 22.51 138 SER B C 1
ATOM 4173 O O . SER B 1 158 ? 18.093 -41.141 6.372 1.00 24.41 138 SER B O 1
ATOM 4176 N N . PHE B 1 159 ? 19.936 -39.910 6.023 1.00 21.24 139 PHE B N 1
ATOM 4177 C CA . PHE B 1 159 ? 19.303 -38.729 6.596 1.00 20.80 139 PHE B CA 1
ATOM 4178 C C . PHE B 1 159 ? 19.615 -37.470 5.791 1.00 22.09 139 PHE B C 1
ATOM 4179 O O . PHE B 1 159 ? 18.692 -36.792 5.324 1.00 21.30 139 PHE B O 1
ATOM 4187 N N . VAL B 1 160 ? 20.900 -37.140 5.618 1.00 20.96 140 VAL B N 1
ATOM 4188 C CA . VAL B 1 160 ? 21.261 -35.887 4.948 1.00 22.86 140 VAL B CA 1
ATOM 4189 C C . VAL B 1 160 ? 20.729 -35.863 3.519 1.00 23.49 140 VAL B C 1
ATOM 4190 O O . VAL B 1 160 ? 20.046 -34.918 3.104 1.00 25.74 140 VAL B O 1
ATOM 4194 N N . THR B 1 161 ? 21.042 -36.893 2.735 1.00 23.73 141 THR B N 1
ATOM 4195 C CA . THR B 1 161 ? 20.729 -36.811 1.308 1.00 26.75 141 THR B CA 1
ATOM 4196 C C . THR B 1 161 ? 19.228 -36.822 1.039 1.00 25.77 141 THR B C 1
ATOM 4197 O O . THR B 1 161 ? 18.767 -36.011 0.211 1.00 22.07 141 THR B O 1
ATOM 4201 N N . PRO B 1 162 ? 18.416 -37.687 1.676 1.00 25.04 142 PRO B N 1
ATOM 4202 C CA . PRO B 1 162 ? 16.962 -37.649 1.411 1.00 25.49 142 PRO B CA 1
ATOM 4203 C C . PRO B 1 162 ? 16.279 -36.360 1.839 1.00 23.56 142 PRO B C 1
ATOM 4204 O O . PRO B 1 162 ? 15.377 -35.891 1.141 1.00 27.02 142 PRO B O 1
ATOM 4208 N N . LEU B 1 163 ? 16.698 -35.755 2.949 1.00 22.34 143 LEU B N 1
ATOM 4209 C CA . LEU B 1 163 ? 15.998 -34.585 3.464 1.00 22.68 143 LEU B CA 1
ATOM 4210 C C . LEU B 1 163 ? 16.119 -33.401 2.514 1.00 23.94 143 LEU B C 1
ATOM 4211 O O . LEU B 1 163 ? 15.112 -32.857 2.050 1.00 24.87 143 LEU B O 1
ATOM 4216 N N . SER B 1 164 ? 17.346 -32.963 2.224 1.00 24.54 144 SER B N 1
ATOM 4217 C CA . SER B 1 164 ? 17.494 -31.868 1.269 1.00 23.04 144 SER B CA 1
ATOM 4218 C C . SER B 1 164 ? 17.011 -32.287 -0.114 1.00 21.75 144 SER B C 1
ATOM 4219 O O . SER B 1 164 ? 16.382 -31.491 -0.822 1.00 23.97 144 SER B O 1
ATOM 4222 N N . GLY B 1 165 ? 17.269 -33.532 -0.504 1.00 22.12 145 GLY B N 1
ATOM 4223 C CA . GLY B 1 165 ? 16.793 -34.063 -1.772 1.00 24.95 145 GLY B CA 1
ATOM 4224 C C . GLY B 1 165 ? 15.288 -33.954 -1.979 1.00 28.50 145 GLY B C 1
ATOM 4225 O O . GLY B 1 165 ? 14.834 -33.278 -2.912 1.00 26.04 145 GLY B O 1
ATOM 4226 N N . LEU B 1 166 ? 14.501 -34.600 -1.102 1.00 23.87 146 LEU B N 1
ATOM 4227 C CA . LEU B 1 166 ? 13.045 -34.568 -1.241 1.00 24.80 146 LEU B CA 1
ATOM 4228 C C . LEU B 1 166 ? 12.486 -33.160 -1.081 1.00 25.41 146 LEU B C 1
ATOM 4229 O O . LEU B 1 166 ? 11.503 -32.795 -1.739 1.00 23.10 146 LEU B O 1
ATOM 4234 N N . VAL B 1 167 ? 13.073 -32.361 -0.186 1.00 23.93 147 VAL B N 1
ATOM 4235 C CA . VAL B 1 167 ? 12.533 -31.030 0.050 1.00 21.31 147 VAL B CA 1
ATOM 4236 C C . VAL B 1 167 ? 12.624 -30.190 -1.214 1.00 24.58 147 VAL B C 1
ATOM 4237 O O . VAL B 1 167 ? 11.691 -29.448 -1.548 1.00 25.60 147 VAL B O 1
ATOM 4241 N N . ILE B 1 168 ? 13.727 -30.301 -1.952 1.00 23.17 148 ILE B N 1
ATOM 4242 C CA . ILE B 1 168 ? 13.878 -29.423 -3.114 1.00 25.39 148 ILE B CA 1
ATOM 4243 C C . ILE B 1 168 ? 13.084 -29.969 -4.311 1.00 27.98 148 ILE B C 1
ATOM 4244 O O . ILE B 1 168 ? 12.492 -29.195 -5.081 1.00 26.09 148 ILE B O 1
ATOM 4249 N N . CYS B 1 169 ? 13.009 -31.291 -4.450 1.00 25.16 149 CYS B N 1
ATOM 4250 C CA . CYS B 1 169 ? 12.287 -31.917 -5.546 1.00 27.69 149 CYS B CA 1
ATOM 4251 C C . CYS B 1 169 ? 10.779 -31.794 -5.383 1.00 31.26 149 CYS B C 1
ATOM 4252 O O . CYS B 1 169 ? 10.053 -31.733 -6.385 1.00 33.72 149 CYS B O 1
ATOM 4255 N N . ASP B 1 170 ? 10.288 -31.755 -4.140 1.00 27.97 150 ASP B N 1
ATOM 4256 C CA . ASP B 1 170 ? 8.865 -31.527 -3.920 1.00 27.27 150 ASP B CA 1
ATOM 4257 C C . ASP B 1 170 ? 8.498 -30.066 -4.153 1.00 28.16 150 ASP B C 1
ATOM 4258 O O . ASP B 1 170 ? 7.402 -29.764 -4.638 1.00 30.18 150 ASP B O 1
ATOM 4263 N N . LEU B 1 171 ? 9.390 -29.141 -3.809 1.00 24.57 151 LEU B N 1
ATOM 4264 C CA . LEU B 1 171 ? 9.056 -27.732 -3.979 1.00 26.81 151 LEU B CA 1
ATOM 4265 C C . LEU B 1 171 ? 9.167 -27.311 -5.442 1.00 29.80 151 LEU B C 1
ATOM 4266 O O . LEU B 1 171 ? 8.376 -26.490 -5.929 1.00 28.31 151 LEU B O 1
ATOM 4271 N N . LEU B 1 172 ? 10.111 -27.903 -6.169 1.00 30.13 152 LEU B N 1
ATOM 4272 C CA . LEU B 1 172 ? 10.420 -27.496 -7.530 1.00 27.76 152 LEU B CA 1
ATOM 4273 C C . LEU B 1 172 ? 9.624 -28.294 -8.558 1.00 29.86 152 LEU B C 1
ATOM 4274 O O . LEU B 1 172 ? 9.166 -27.734 -9.559 1.00 27.84 152 LEU B O 1
ATOM 4279 N N . GLY B 1 173 ? 9.424 -29.585 -8.319 1.00 30.20 153 GLY B N 1
ATOM 4280 C CA . GLY B 1 173 ? 8.737 -30.440 -9.258 1.00 31.08 153 GLY B CA 1
ATOM 4281 C C . GLY B 1 173 ? 9.603 -31.464 -9.947 1.00 33.60 153 GLY B C 1
ATOM 4282 O O . GLY B 1 173 ? 9.118 -32.141 -10.862 1.00 31.53 153 GLY B O 1
ATOM 4283 N N . VAL B 1 174 ? 10.865 -31.593 -9.550 1.00 38.02 154 VAL B N 1
ATOM 4284 C CA . VAL B 1 174 ? 11.752 -32.609 -10.127 1.00 37.40 154 VAL B CA 1
ATOM 4285 C C . VAL B 1 174 ? 11.444 -33.953 -9.471 1.00 34.44 154 VAL B C 1
ATOM 4286 O O . VAL B 1 174 ? 11.289 -34.008 -8.242 1.00 38.56 154 VAL B O 1
ATOM 4290 N N . PRO B 1 175 ? 11.299 -35.035 -10.232 1.00 35.17 155 PRO B N 1
ATOM 4291 C CA . PRO B 1 175 ? 11.093 -36.347 -9.600 1.00 36.80 155 PRO B CA 1
ATOM 4292 C C . PRO B 1 175 ? 12.298 -36.759 -8.763 1.00 37.47 155 PRO B C 1
ATOM 4293 O O . PRO B 1 175 ? 13.409 -36.913 -9.278 1.00 39.11 155 PRO B O 1
ATOM 4297 N N . TYR B 1 176 ? 12.075 -36.931 -7.452 1.00 35.55 156 TYR B N 1
ATOM 4298 C CA . TYR B 1 176 ? 13.104 -37.531 -6.603 1.00 33.74 156 TYR B CA 1
ATOM 4299 C C . TYR B 1 176 ? 13.376 -38.973 -7.005 1.00 38.54 156 TYR B C 1
ATOM 4300 O O . TYR B 1 176 ? 14.470 -39.494 -6.762 1.00 40.04 156 TYR B O 1
ATOM 4309 N N . ALA B 1 177 ? 12.395 -39.636 -7.619 1.00 40.32 157 ALA B N 1
ATOM 4310 C CA . ALA B 1 177 ? 12.635 -40.952 -8.193 1.00 40.82 157 ALA B CA 1
ATOM 4311 C C . ALA B 1 177 ? 13.722 -40.925 -9.263 1.00 39.95 157 ALA B C 1
ATOM 4312 O O . ALA B 1 177 ? 14.337 -41.966 -9.536 1.00 41.45 157 ALA B O 1
ATOM 4314 N N . ASP B 1 178 ? 13.981 -39.764 -9.868 1.00 37.99 158 ASP B N 1
ATOM 4315 C CA . ASP B 1 178 ? 14.938 -39.645 -10.964 1.00 39.43 158 ASP B CA 1
ATOM 4316 C C . ASP B 1 178 ? 16.353 -39.336 -10.505 1.00 38.80 158 ASP B C 1
ATOM 4317 O O . ASP B 1 178 ? 17.195 -39.026 -11.346 1.00 40.29 158 ASP B O 1
ATOM 4322 N N . ARG B 1 179 ? 16.635 -39.386 -9.202 1.00 41.59 159 ARG B N 1
ATOM 4323 C CA . ARG B 1 179 ? 18.004 -39.164 -8.740 1.00 40.80 159 ARG B CA 1
ATOM 4324 C C . ARG B 1 179 ? 18.965 -40.207 -9.301 1.00 42.63 159 ARG B C 1
ATOM 4325 O O . ARG B 1 179 ? 20.173 -39.952 -9.361 1.00 41.52 159 ARG B O 1
ATOM 4333 N N . SER B 1 180 ? 18.444 -41.362 -9.730 1.00 45.56 160 SER B N 1
ATOM 4334 C CA . SER B 1 180 ? 19.241 -42.331 -10.478 1.00 45.73 160 SER B CA 1
ATOM 4335 C C . SER B 1 180 ? 19.950 -41.671 -11.651 1.00 43.01 160 SER B C 1
ATOM 4336 O O . SER B 1 180 ? 21.151 -41.872 -11.861 1.00 49.11 160 SER B O 1
ATOM 4339 N N . ARG B 1 181 ? 19.221 -40.863 -12.419 1.00 41.77 161 ARG B N 1
ATOM 4340 C CA . ARG B 1 181 ? 19.781 -40.270 -13.631 1.00 44.49 161 ARG B CA 1
ATOM 4341 C C . ARG B 1 181 ? 20.597 -39.017 -13.333 1.00 41.48 161 ARG B C 1
ATOM 4342 O O . ARG B 1 181 ? 21.770 -38.932 -13.718 1.00 41.97 161 ARG B O 1
ATOM 4350 N N . PHE B 1 182 ? 19.999 -38.027 -12.659 1.00 38.72 162 PHE B N 1
ATOM 4351 C CA . PHE B 1 182 ? 20.602 -36.698 -12.595 1.00 38.82 162 PHE B CA 1
ATOM 4352 C C . PHE B 1 182 ? 21.628 -36.519 -11.482 1.00 38.44 162 PHE B C 1
ATOM 4353 O O . PHE B 1 182 ? 22.340 -35.511 -11.490 1.00 38.73 162 PHE B O 1
ATOM 4361 N N . ARG B 1 183 ? 21.728 -37.440 -10.524 1.00 39.93 163 ARG B N 1
ATOM 4362 C CA . ARG B 1 183 ? 22.606 -37.161 -9.394 1.00 43.59 163 ARG B CA 1
ATOM 4363 C C . ARG B 1 183 ? 24.071 -37.173 -9.811 1.00 48.19 163 ARG B C 1
ATOM 4364 O O . ARG B 1 183 ? 24.885 -36.444 -9.227 1.00 47.16 163 ARG B O 1
ATOM 4372 N N . HIS B 1 184 ? 24.419 -37.958 -10.835 1.00 46.07 164 HIS B N 1
ATOM 4373 C CA . HIS B 1 184 ? 25.786 -37.980 -11.339 1.00 45.46 164 HIS B CA 1
ATOM 4374 C C . HIS B 1 184 ? 26.087 -36.791 -12.248 1.00 44.48 164 HIS B C 1
ATOM 4375 O O . HIS B 1 184 ? 27.260 -36.451 -12.440 1.00 44.31 164 HIS B O 1
ATOM 4382 N N . TRP B 1 185 ? 25.058 -36.139 -12.794 1.00 42.32 165 TRP B N 1
ATOM 4383 C CA . TRP B 1 185 ? 25.269 -34.911 -13.557 1.00 42.06 165 TRP B CA 1
ATOM 4384 C C . TRP B 1 185 ? 25.473 -33.709 -12.643 1.00 41.27 165 TRP B C 1
ATOM 4385 O O . TRP B 1 185 ? 26.097 -32.720 -13.052 1.00 40.29 165 TRP B O 1
ATOM 4396 N N . LEU B 1 186 ? 24.945 -33.775 -11.416 1.00 42.44 166 LEU B N 1
ATOM 4397 C CA . LEU B 1 186 ? 25.075 -32.663 -10.482 1.00 40.13 166 LEU B CA 1
ATOM 4398 C C . LEU B 1 186 ? 26.534 -32.407 -10.138 1.00 39.86 166 LEU B C 1
ATOM 4399 O O . LEU B 1 186 ? 26.946 -31.255 -9.957 1.00 41.11 166 LEU B O 1
ATOM 4404 N N . GLU B 1 187 ? 27.325 -33.476 -10.028 1.00 39.39 167 GLU B N 1
ATOM 4405 C CA . GLU B 1 187 ? 28.716 -33.339 -9.622 1.00 40.50 167 GLU B CA 1
ATOM 4406 C C . GLU B 1 187 ? 29.508 -32.514 -10.629 1.00 40.02 167 GLU B C 1
ATOM 4407 O O . GLU B 1 187 ? 30.322 -31.668 -10.241 1.00 39.94 167 GLU B O 1
ATOM 4413 N N . ALA B 1 188 ? 29.263 -32.727 -11.927 1.00 37.48 168 ALA B N 1
ATOM 4414 C CA . ALA B 1 188 ? 29.970 -31.981 -12.968 1.00 37.69 168 ALA B CA 1
ATOM 4415 C C . ALA B 1 188 ? 29.923 -30.474 -12.746 1.00 36.25 168 ALA B C 1
ATOM 4416 O O . ALA B 1 188 ? 30.835 -29.755 -13.172 1.00 35.30 168 ALA B O 1
ATOM 4418 N N . PHE B 1 189 ? 28.857 -29.966 -12.122 1.00 36.16 169 PHE B N 1
ATOM 4419 C CA . PHE B 1 189 ? 28.747 -28.528 -11.890 1.00 34.57 169 PHE B CA 1
ATOM 4420 C C . PHE B 1 189 ? 29.581 -28.043 -10.706 1.00 30.71 169 PHE B C 1
ATOM 4421 O O . PHE B 1 189 ? 29.777 -26.833 -10.568 1.00 27.43 169 PHE B O 1
ATOM 4429 N N . PHE B 1 190 ? 30.068 -28.943 -9.849 1.00 35.46 170 PHE B N 1
ATOM 4430 C CA . PHE B 1 190 ? 30.890 -28.575 -8.697 1.00 32.47 170 PHE B CA 1
ATOM 4431 C C . PHE B 1 190 ? 32.341 -29.002 -8.864 1.00 33.01 170 PHE B C 1
ATOM 4432 O O . PHE B 1 190 ? 33.167 -28.696 -7.999 1.00 29.28 170 PHE B O 1
ATOM 4440 N N . SER B 1 191 ? 32.669 -29.674 -9.970 1.00 34.99 171 SER B N 1
ATOM 4441 C CA . SER B 1 191 ? 33.981 -30.281 -10.170 1.00 32.92 171 SER B CA 1
ATOM 4442 C C . SER B 1 191 ? 35.051 -29.230 -10.459 1.00 31.62 171 SER B C 1
ATOM 4443 O O . SER B 1 191 ? 34.874 -28.353 -11.313 1.00 30.27 171 SER B O 1
ATOM 4446 N N . ILE B 1 192 ? 36.164 -29.326 -9.738 1.00 33.64 172 ILE B N 1
ATOM 4447 C CA . ILE B 1 192 ? 37.376 -28.576 -10.044 1.00 30.33 172 ILE B CA 1
ATOM 4448 C C . ILE B 1 192 ? 38.370 -29.540 -10.683 1.00 33.00 172 ILE B C 1
ATOM 4449 O O . ILE B 1 192 ? 38.826 -29.325 -11.813 1.00 29.22 172 ILE B O 1
ATOM 4454 N N . THR B 1 193 ? 38.692 -30.624 -9.963 1.00 31.83 173 THR B N 1
ATOM 4455 C CA . THR B 1 193 ? 39.635 -31.630 -10.428 1.00 31.24 173 THR B CA 1
ATOM 4456 C C . THR B 1 193 ? 39.081 -33.047 -10.398 1.00 33.33 173 THR B C 1
ATOM 4457 O O . THR B 1 193 ? 39.831 -33.992 -10.673 1.00 36.11 173 THR B O 1
ATOM 4461 N N . ALA B 1 194 ? 37.806 -33.231 -10.070 1.00 31.80 174 ALA B N 1
ATOM 4462 C CA . ALA B 1 194 ? 37.253 -34.578 -10.020 1.00 34.33 174 ALA B CA 1
ATOM 4463 C C . ALA B 1 194 ? 37.008 -35.154 -11.415 1.00 34.20 174 ALA B C 1
ATOM 4464 O O . ALA B 1 194 ? 37.124 -36.370 -11.613 1.00 35.26 174 ALA B O 1
ATOM 4466 N N . LEU B 1 195 ? 36.668 -34.313 -12.387 1.00 32.59 175 LEU B N 1
ATOM 4467 C CA . LEU B 1 195 ? 36.263 -34.795 -13.689 1.00 31.71 175 LEU B CA 1
ATOM 4468 C C . LEU B 1 195 ? 37.033 -34.056 -14.770 1.00 33.97 175 LEU B C 1
ATOM 4469 O O . LEU B 1 195 ? 37.245 -32.840 -14.663 1.00 33.82 175 LEU B O 1
ATOM 4474 N N . PRO B 1 196 ? 37.455 -34.762 -15.816 1.00 33.24 176 PRO B N 1
ATOM 4475 C CA . PRO B 1 196 ? 38.030 -34.093 -16.990 1.00 31.86 176 PRO B CA 1
ATOM 4476 C C . PRO B 1 196 ? 37.028 -33.143 -17.623 1.00 36.23 176 PRO B C 1
ATOM 4477 O O . PRO B 1 196 ? 35.817 -33.270 -17.435 1.00 39.39 176 PRO B O 1
ATOM 4481 N N . ALA B 1 197 ? 37.550 -32.172 -18.379 1.00 33.39 177 ALA B N 1
ATOM 4482 C CA . ALA B 1 197 ? 36.682 -31.144 -18.950 1.00 32.22 177 ALA B CA 1
ATOM 4483 C C . ALA B 1 197 ? 35.637 -31.737 -19.883 1.00 36.54 177 ALA B C 1
ATOM 4484 O O . ALA B 1 197 ? 34.487 -31.280 -19.913 1.00 37.17 177 ALA B O 1
ATOM 4486 N N . ASP B 1 198 ? 36.006 -32.767 -20.644 1.00 42.39 178 ASP B N 1
ATOM 4487 C CA . ASP B 1 198 ? 35.084 -33.339 -21.638 1.00 44.01 178 ASP B CA 1
ATOM 4488 C C . ASP B 1 198 ? 33.925 -34.080 -20.983 1.00 39.66 178 ASP B C 1
ATOM 4489 O O . ASP B 1 198 ? 32.806 -34.068 -21.508 1.00 37.32 178 ASP B O 1
ATOM 4494 N N . GLU B 1 199 ? 34.182 -34.753 -19.851 1.00 36.51 179 GLU B N 1
ATOM 4495 C CA . GLU B 1 199 ? 33.116 -35.400 -19.091 1.00 38.43 179 GLU B CA 1
ATOM 4496 C C . GLU B 1 199 ? 32.303 -34.349 -18.330 1.00 39.33 179 GLU B C 1
ATOM 4497 O O . GLU B 1 199 ? 31.112 -34.530 -18.082 1.00 37.15 179 GLU B O 1
ATOM 4503 N N . VAL B 1 200 ? 32.937 -33.249 -17.921 1.00 37.34 180 VAL B N 1
ATOM 4504 C CA . VAL B 1 200 ? 32.191 -32.119 -17.348 1.00 36.22 180 VAL B CA 1
ATOM 4505 C C . VAL B 1 200 ? 31.224 -31.564 -18.388 1.00 37.52 180 VAL B C 1
ATOM 4506 O O . VAL B 1 200 ? 30.052 -31.312 -18.097 1.00 38.90 180 VAL B O 1
ATOM 4510 N N . ALA B 1 201 ? 31.715 -31.343 -19.614 1.00 37.70 181 ALA B N 1
ATOM 4511 C CA . ALA B 1 201 ? 30.856 -30.841 -20.686 1.00 35.39 181 ALA B CA 1
ATOM 4512 C C . ALA B 1 201 ? 29.722 -31.812 -20.995 1.00 37.15 181 ALA B C 1
ATOM 4513 O O . ALA B 1 201 ? 28.554 -31.417 -21.061 1.00 35.61 181 ALA B O 1
ATOM 4515 N N . VAL B 1 202 ? 30.055 -33.094 -21.189 1.00 37.10 182 VAL B N 1
ATOM 4516 C CA . VAL B 1 202 ? 29.049 -34.111 -21.502 1.00 36.68 182 VAL B CA 1
ATOM 4517 C C . VAL B 1 202 ? 27.964 -34.148 -20.436 1.00 37.93 182 VAL B C 1
ATOM 4518 O O . VAL B 1 202 ? 26.772 -34.269 -20.746 1.00 38.59 182 VAL B O 1
ATOM 4522 N N . ARG B 1 203 ? 28.358 -34.049 -19.164 1.00 36.49 183 ARG B N 1
ATOM 4523 C CA . ARG B 1 203 ? 27.393 -34.176 -18.080 1.00 36.62 183 ARG B CA 1
ATOM 4524 C C . ARG B 1 203 ? 26.520 -32.936 -17.966 1.00 34.67 183 ARG B C 1
ATOM 4525 O O . ARG B 1 203 ? 25.333 -33.037 -17.633 1.00 33.96 183 ARG B O 1
ATOM 4533 N N . ILE B 1 204 ? 27.088 -31.758 -18.234 1.00 34.83 184 ILE B N 1
ATOM 4534 C CA . ILE B 1 204 ? 26.309 -30.527 -18.172 1.00 34.70 184 ILE B CA 1
ATOM 4535 C C . ILE B 1 204 ? 25.223 -30.526 -19.243 1.00 38.34 184 ILE B C 1
ATOM 4536 O O . ILE B 1 204 ? 24.096 -30.061 -19.007 1.00 39.26 184 ILE B O 1
ATOM 4541 N N . GLU B 1 205 ? 25.538 -31.047 -20.435 1.00 36.27 185 GLU B N 1
ATOM 4542 C CA . GLU B 1 205 ? 24.542 -31.128 -21.496 1.00 36.27 185 GLU B CA 1
ATOM 4543 C C . GLU B 1 205 ? 23.475 -32.169 -21.191 1.00 35.21 185 GLU B C 1
ATOM 4544 O O . GLU B 1 205 ? 22.312 -31.980 -21.562 1.00 34.84 185 GLU B O 1
ATOM 4550 N N . ALA B 1 206 ? 23.842 -33.266 -20.526 1.00 33.91 186 ALA B N 1
ATOM 4551 C CA . ALA B 1 206 ? 22.835 -34.229 -20.097 1.00 32.00 186 ALA B CA 1
ATOM 4552 C C . ALA B 1 206 ? 21.872 -33.599 -19.101 1.00 35.77 186 ALA B C 1
ATOM 4553 O O . ALA B 1 206 ? 20.666 -33.877 -19.132 1.00 35.17 186 ALA B O 1
ATOM 4555 N N . MET B 1 207 ? 22.386 -32.733 -18.216 1.00 36.66 187 MET B N 1
ATOM 4556 C CA . MET B 1 207 ? 21.529 -32.037 -17.260 1.00 33.93 187 MET B CA 1
ATOM 4557 C C . MET B 1 207 ? 20.584 -31.082 -17.966 1.00 31.48 187 MET B C 1
ATOM 4558 O O . MET B 1 207 ? 19.369 -31.117 -17.743 1.00 30.42 187 MET B O 1
ATOM 4563 N N . TYR B 1 208 ? 21.130 -30.208 -18.813 1.00 34.50 188 TYR B N 1
ATOM 4564 C CA . TYR B 1 208 ? 20.310 -29.217 -19.499 1.00 33.52 188 TYR B CA 1
ATOM 4565 C C . TYR B 1 208 ? 19.239 -29.856 -20.370 1.00 33.16 188 TYR B C 1
ATOM 4566 O O . TYR B 1 208 ? 18.200 -29.229 -20.623 1.00 33.11 188 TYR B O 1
ATOM 4575 N N . GLY B 1 209 ? 19.453 -31.092 -20.815 1.00 30.68 189 GLY B N 1
ATOM 4576 C CA . GLY B 1 209 ? 18.452 -31.771 -21.610 1.00 32.07 189 GLY B CA 1
ATOM 4577 C C . GLY B 1 209 ? 17.359 -32.309 -20.720 1.00 32.48 189 GLY B C 1
ATOM 4578 O O . GLY B 1 209 ? 16.171 -32.209 -21.047 1.00 32.11 189 GLY B O 1
ATOM 4579 N N . TYR B 1 210 ? 17.763 -32.872 -19.577 1.00 31.40 190 TYR B N 1
ATOM 4580 C CA . TYR B 1 210 ? 16.797 -33.431 -18.642 1.00 28.71 190 TYR B CA 1
ATOM 4581 C C . TYR B 1 210 ? 15.894 -32.342 -18.067 1.00 31.57 190 TYR B C 1
ATOM 4582 O O . TYR B 1 210 ? 14.701 -32.579 -17.847 1.00 33.84 190 TYR B O 1
ATOM 4591 N N . ILE B 1 211 ? 16.437 -31.144 -17.817 1.00 28.31 191 ILE B N 1
ATOM 4592 C CA . ILE B 1 211 ? 15.587 -30.010 -17.440 1.00 33.28 191 ILE B CA 1
ATOM 4593 C C . ILE B 1 211 ? 14.588 -29.702 -18.553 1.00 36.66 191 ILE B C 1
ATOM 4594 O O . ILE B 1 211 ? 13.392 -29.494 -18.303 1.00 37.10 191 ILE B O 1
ATOM 4599 N N . ALA B 1 212 ? 15.075 -29.643 -19.796 1.00 33.33 192 ALA B N 1
ATOM 4600 C CA . ALA B 1 212 ? 14.217 -29.313 -20.928 1.00 31.70 192 ALA B CA 1
ATOM 4601 C C . ALA B 1 212 ? 13.077 -30.316 -21.062 1.00 33.89 192 ALA B C 1
ATOM 4602 O O . ALA B 1 212 ? 11.919 -29.926 -21.258 1.00 33.36 192 ALA B O 1
ATOM 4604 N N . GLU B 1 213 ? 13.388 -31.614 -20.958 1.00 30.59 193 GLU B N 1
ATOM 4605 C CA . GLU B 1 213 ? 12.349 -32.642 -20.895 1.00 33.28 193 GLU B CA 1
ATOM 4606 C C . GLU B 1 213 ? 11.295 -32.315 -19.840 1.00 36.86 193 GLU B C 1
ATOM 4607 O O . GLU B 1 213 ? 10.089 -32.349 -20.122 1.00 36.03 193 GLU B O 1
ATOM 4613 N N . LEU B 1 214 ? 11.741 -32.022 -18.604 1.00 33.45 194 LEU B N 1
ATOM 4614 C CA . LEU B 1 214 ? 10.817 -31.682 -17.521 1.00 33.57 194 LEU B CA 1
ATOM 4615 C C . LEU B 1 214 ? 10.011 -30.437 -17.855 1.00 32.19 194 LEU B C 1
ATOM 4616 O O . LEU B 1 214 ? 8.812 -30.366 -17.567 1.00 33.12 194 LEU B O 1
ATOM 4621 N N . VAL B 1 215 ? 10.654 -29.439 -18.456 1.00 32.76 195 VAL B N 1
ATOM 4622 C CA . VAL B 1 215 ? 9.934 -28.228 -18.832 1.00 35.21 195 VAL B CA 1
ATOM 4623 C C . VAL B 1 215 ? 8.860 -28.540 -19.874 1.00 38.32 195 VAL B C 1
ATOM 4624 O O . VAL B 1 215 ? 7.739 -28.016 -19.805 1.00 35.93 195 VAL B O 1
ATOM 4628 N N . ALA B 1 216 ? 9.174 -29.421 -20.833 1.00 37.44 196 ALA B N 1
ATOM 4629 C CA . ALA B 1 216 ? 8.218 -29.761 -21.887 1.00 37.93 196 ALA B CA 1
ATOM 4630 C C . ALA B 1 216 ? 6.948 -30.372 -21.317 1.00 41.28 196 ALA B C 1
ATOM 4631 O O . ALA B 1 216 ? 5.843 -30.102 -21.816 1.00 40.32 196 ALA B O 1
ATOM 4633 N N . LEU B 1 217 ? 7.081 -31.196 -20.266 1.00 40.87 197 LEU B N 1
ATOM 4634 C CA . LEU B 1 217 ? 5.927 -31.906 -19.723 1.00 40.12 197 LEU B CA 1
ATOM 4635 C C . LEU B 1 217 ? 4.861 -30.955 -19.187 1.00 41.38 197 LEU B C 1
ATOM 4636 O O . LEU B 1 217 ? 3.680 -31.319 -19.137 1.00 44.81 197 LEU B O 1
ATOM 4641 N N . ARG B 1 218 ? 5.237 -29.732 -18.832 1.00 38.54 198 ARG B N 1
ATOM 4642 C CA . ARG B 1 218 ? 4.345 -28.839 -18.107 1.00 38.82 198 ARG B CA 1
ATOM 4643 C C . ARG B 1 218 ? 3.592 -27.860 -18.999 1.00 41.76 198 ARG B C 1
ATOM 4644 O O . ARG B 1 218 ? 2.730 -27.127 -18.497 1.00 44.65 198 ARG B O 1
ATOM 4652 N N . ARG B 1 219 ? 3.903 -27.807 -20.292 1.00 44.88 199 ARG B N 1
ATOM 4653 C CA . ARG B 1 219 ? 3.016 -27.134 -21.236 1.00 45.37 199 ARG B CA 1
ATOM 4654 C C . ARG B 1 219 ? 1.953 -28.075 -21.780 1.00 42.42 199 ARG B C 1
ATOM 4655 O O . ARG B 1 219 ? 0.945 -27.615 -22.323 1.00 44.93 199 ARG B O 1
ATOM 4663 N N . ALA B 1 220 ? 2.152 -29.381 -21.634 1.00 41.95 200 ALA B N 1
ATOM 4664 C CA . ALA B 1 220 ? 1.095 -30.332 -21.946 1.00 48.27 200 ALA B CA 1
ATOM 4665 C C . ALA B 1 220 ? 0.099 -30.449 -20.797 1.00 51.71 200 ALA B C 1
ATOM 4666 O O . ALA B 1 220 ? -1.112 -30.591 -21.028 1.00 51.15 200 ALA B O 1
ATOM 4668 N N . GLU B 1 221 ? 0.601 -30.400 -19.556 1.00 46.93 201 GLU B N 1
ATOM 4669 C CA . GLU B 1 221 ? -0.202 -30.378 -18.339 1.00 44.90 201 GLU B CA 1
ATOM 4670 C C . GLU B 1 221 ? 0.459 -29.478 -17.300 1.00 43.52 201 GLU B C 1
ATOM 4671 O O . GLU B 1 221 ? 1.541 -29.798 -16.795 1.00 42.83 201 GLU B O 1
ATOM 4677 N N . PRO B 1 222 ? -0.129 -28.327 -16.982 1.00 43.89 202 PRO B N 1
ATOM 4678 C CA . PRO B 1 222 ? 0.428 -27.506 -15.904 1.00 42.46 202 PRO B CA 1
ATOM 4679 C C . PRO B 1 222 ? 0.529 -28.277 -14.598 1.00 42.09 202 PRO B C 1
ATOM 4680 O O . PRO B 1 222 ? -0.184 -29.258 -14.366 1.00 40.62 202 PRO B O 1
ATOM 4684 N N . THR B 1 223 ? 1.477 -27.846 -13.763 1.00 38.81 203 THR B N 1
ATOM 4685 C CA . THR B 1 223 ? 1.786 -28.512 -12.508 1.00 37.09 203 THR B CA 1
ATOM 4686 C C . THR B 1 223 ? 1.687 -27.509 -11.371 1.00 35.16 203 THR B C 1
ATOM 4687 O O . THR B 1 223 ? 1.894 -26.302 -11.558 1.00 34.10 203 THR B O 1
ATOM 4691 N N . GLU B 1 224 ? 1.374 -28.028 -10.190 1.00 33.82 204 GLU B N 1
ATOM 4692 C CA . GLU B 1 224 ? 1.268 -27.211 -8.986 1.00 36.62 204 GLU B CA 1
ATOM 4693 C C . GLU B 1 224 ? 2.559 -27.318 -8.175 1.00 34.52 204 GLU B C 1
ATOM 4694 O O . GLU B 1 224 ? 2.614 -27.888 -7.080 1.00 35.16 204 GLU B O 1
ATOM 4700 N N . ASP B 1 225 ? 3.617 -26.778 -8.773 1.00 34.49 205 ASP B N 1
ATOM 4701 C CA . ASP B 1 225 ? 4.946 -26.716 -8.170 1.00 31.74 205 ASP B CA 1
ATOM 4702 C C . ASP B 1 225 ? 5.699 -25.554 -8.809 1.00 30.07 205 ASP B C 1
ATOM 4703 O O . ASP B 1 225 ? 5.212 -24.916 -9.747 1.00 27.55 205 ASP B O 1
ATOM 4708 N N . LEU B 1 226 ? 6.897 -25.277 -8.280 1.00 31.48 206 LEU B N 1
ATOM 4709 C CA . LEU B 1 226 ? 7.619 -24.074 -8.700 1.00 29.65 206 LEU B CA 1
ATOM 4710 C C . LEU B 1 226 ? 8.004 -24.102 -10.187 1.00 25.92 206 LEU B C 1
ATOM 4711 O O . LEU B 1 226 ? 8.025 -23.050 -10.834 1.00 27.05 206 LEU B O 1
ATOM 4716 N N . LEU B 1 227 ? 8.297 -25.273 -10.753 1.00 26.68 207 LEU B N 1
ATOM 4717 C CA . LEU B 1 227 ? 8.646 -25.329 -12.170 1.00 26.15 207 LEU B CA 1
ATOM 4718 C C . LEU B 1 227 ? 7.442 -24.996 -13.043 1.00 27.59 207 LEU B C 1
ATOM 4719 O O . LEU B 1 227 ? 7.551 -24.212 -13.992 1.00 27.58 207 LEU B O 1
ATOM 4724 N N . GLY B 1 228 ? 6.285 -25.594 -12.745 1.00 28.55 208 GLY B N 1
ATOM 4725 C CA . GLY B 1 228 ? 5.079 -25.248 -13.479 1.00 29.52 208 GLY B CA 1
ATOM 4726 C C . GLY B 1 228 ? 4.823 -23.758 -13.509 1.00 27.30 208 GLY B C 1
ATOM 4727 O O . GLY B 1 228 ? 4.410 -23.208 -14.531 1.00 28.57 208 GLY B O 1
ATOM 4728 N N . GLY B 1 229 ? 5.103 -23.074 -12.400 1.00 26.10 209 GLY B N 1
ATOM 4729 C CA . GLY B 1 229 ? 4.838 -21.647 -12.342 1.00 26.90 209 GLY B CA 1
ATOM 4730 C C . GLY B 1 229 ? 5.802 -20.811 -13.157 1.00 26.08 209 GLY B C 1
ATOM 4731 O O . GLY B 1 229 ? 5.430 -19.751 -13.664 1.00 26.51 209 GLY B O 1
ATOM 4732 N N . LEU B 1 230 ? 7.056 -21.249 -13.269 1.00 27.98 210 LEU B N 1
ATOM 4733 C CA . LEU B 1 230 ? 8.016 -20.501 -14.078 1.00 27.22 210 LEU B CA 1
ATOM 4734 C C . LEU B 1 230 ? 7.734 -20.698 -15.564 1.00 26.09 210 LEU B C 1
ATOM 4735 O O . LEU B 1 230 ? 7.904 -19.777 -16.371 1.00 26.64 210 LEU B O 1
ATOM 4740 N N . VAL B 1 231 ? 7.288 -21.894 -15.935 1.00 28.23 211 VAL B N 1
ATOM 4741 C CA . VAL B 1 231 ? 6.841 -22.139 -17.299 1.00 28.39 211 VAL B CA 1
ATOM 4742 C C . VAL B 1 231 ? 5.648 -21.245 -17.628 1.00 30.99 211 VAL B C 1
ATOM 4743 O O . VAL B 1 231 ? 5.617 -20.588 -18.676 1.00 32.68 211 VAL B O 1
ATOM 4747 N N . ARG B 1 232 ? 4.662 -21.175 -16.718 1.00 27.90 212 ARG B N 1
ATOM 4748 C CA . ARG B 1 232 ? 3.565 -20.226 -16.884 1.00 27.18 212 ARG B CA 1
ATOM 4749 C C . ARG B 1 232 ? 4.031 -18.774 -16.860 1.00 29.72 212 ARG B C 1
ATOM 4750 O O . ARG B 1 232 ? 3.305 -17.904 -17.352 1.00 30.36 212 ARG B O 1
ATOM 4758 N N . ALA B 1 233 ? 5.204 -18.476 -16.287 1.00 30.10 213 ALA B N 1
ATOM 4759 C CA . ALA B 1 233 ? 5.692 -17.095 -16.315 1.00 29.87 213 ALA B CA 1
ATOM 4760 C C . ALA B 1 233 ? 6.387 -16.760 -17.625 1.00 29.67 213 ALA B C 1
ATOM 4761 O O . ALA B 1 233 ? 6.317 -15.617 -18.093 1.00 26.96 213 ALA B O 1
ATOM 4763 N N . ARG B 1 234 ? 7.069 -17.736 -18.219 1.00 31.28 214 ARG B N 1
ATOM 4764 C CA . ARG B 1 234 ? 7.567 -17.554 -19.574 1.00 32.37 214 ARG B CA 1
ATOM 4765 C C . ARG B 1 234 ? 6.412 -17.478 -20.563 1.00 30.76 214 ARG B C 1
ATOM 4766 O O . ARG B 1 234 ? 6.209 -16.456 -21.227 1.00 31.20 214 ARG B O 1
ATOM 4774 N N . ASP B 1 235 ? 5.603 -18.536 -20.624 1.00 30.86 215 ASP B N 1
ATOM 4775 C CA . ASP B 1 235 ? 4.640 -18.696 -21.709 1.00 34.91 215 ASP B CA 1
ATOM 4776 C C . ASP B 1 235 ? 3.492 -17.701 -21.659 1.00 33.81 215 ASP B C 1
ATOM 4777 O O . ASP B 1 235 ? 2.827 -17.503 -22.677 1.00 35.79 215 ASP B O 1
ATOM 4782 N N . ARG B 1 236 ? 3.242 -17.076 -20.515 1.00 34.36 216 ARG B N 1
ATOM 4783 C CA . ARG B 1 236 ? 2.071 -16.236 -20.328 1.00 28.90 216 ARG B CA 1
ATOM 4784 C C . ARG B 1 236 ? 2.406 -14.773 -20.097 1.00 28.92 216 ARG B C 1
ATOM 4785 O O . ARG B 1 236 ? 1.676 -13.905 -20.565 1.00 31.86 216 ARG B O 1
ATOM 4793 N N . ASP B 1 237 ? 3.484 -14.444 -19.387 1.00 30.11 217 ASP B N 1
ATOM 4794 C CA . ASP B 1 237 ? 3.930 -13.056 -19.322 1.00 31.79 217 ASP B CA 1
ATOM 4795 C C . ASP B 1 237 ? 5.224 -12.801 -20.089 1.00 28.86 217 ASP B C 1
ATOM 4796 O O . ASP B 1 237 ? 5.602 -11.639 -20.261 1.00 27.46 217 ASP B O 1
ATOM 4801 N N . GLY B 1 238 ? 5.908 -13.840 -20.555 1.00 28.65 218 GLY B N 1
ATOM 4802 C CA . GLY B 1 238 ? 7.187 -13.627 -21.212 1.00 32.14 218 GLY B CA 1
ATOM 4803 C C . GLY B 1 238 ? 8.210 -12.949 -20.326 1.00 31.14 218 GLY B C 1
ATOM 4804 O O . GLY B 1 238 ? 8.947 -12.072 -20.791 1.00 30.55 218 GLY B O 1
ATOM 4805 N N . SER B 1 239 ? 8.262 -13.320 -19.048 1.00 30.95 219 SER B N 1
ATOM 4806 C CA . SER B 1 239 ? 9.167 -12.634 -18.137 1.00 31.34 219 SER B CA 1
ATOM 4807 C C . SER B 1 239 ? 10.598 -13.153 -18.237 1.00 30.72 219 SER B C 1
ATOM 4808 O O . SER B 1 239 ? 11.514 -12.535 -17.677 1.00 25.12 219 SER B O 1
ATOM 4811 N N . CYS B 1 240 ? 10.807 -14.229 -18.985 1.00 29.20 220 CYS B N 1
ATOM 4812 C CA . CYS B 1 240 ? 12.131 -14.791 -19.171 1.00 28.15 220 CYS B CA 1
ATOM 4813 C C . CYS B 1 240 ? 12.150 -15.572 -20.484 1.00 29.88 220 CYS B C 1
ATOM 4814 O O . CYS B 1 240 ? 11.107 -15.859 -21.081 1.00 28.23 220 CYS B O 1
ATOM 4817 N N . SER B 1 241 ? 13.362 -15.910 -20.926 1.00 24.31 221 SER B N 1
ATOM 4818 C CA . SER B 1 241 ? 13.569 -16.722 -22.113 1.00 26.75 221 SER B CA 1
ATOM 4819 C C . SER B 1 241 ? 13.580 -18.201 -21.751 1.00 27.71 221 SER B C 1
ATOM 4820 O O . SER B 1 241 ? 13.574 -18.584 -20.582 1.00 26.22 221 SER B O 1
ATOM 4823 N N . GLU B 1 242 ? 13.586 -19.047 -22.780 1.00 27.94 222 GLU B N 1
ATOM 4824 C CA . GLU B 1 242 ? 13.584 -20.479 -22.523 1.00 28.35 222 GLU B CA 1
ATOM 4825 C C . GLU B 1 242 ? 14.898 -20.922 -21.911 1.00 28.71 222 GLU B C 1
ATOM 4826 O O . GLU B 1 242 ? 14.926 -21.858 -21.103 1.00 28.90 222 GLU B O 1
ATOM 4832 N N . GLU B 1 243 ? 15.988 -20.252 -22.288 1.00 29.90 223 GLU B N 1
ATOM 4833 C CA . GLU B 1 243 ? 17.301 -20.530 -21.719 1.00 28.17 223 GLU B CA 1
ATOM 4834 C C . GLU B 1 243 ? 17.379 -20.068 -20.269 1.00 26.63 223 GLU B C 1
ATOM 4835 O O . GLU B 1 243 ? 17.906 -20.785 -19.413 1.00 29.70 223 GLU B O 1
ATOM 4841 N N . GLU B 1 244 ? 16.879 -18.863 -19.981 1.00 26.36 224 GLU B N 1
ATOM 4842 C CA . GLU B 1 244 ? 16.824 -18.377 -18.608 1.00 22.54 224 GLU B CA 1
ATOM 4843 C C . GLU B 1 244 ? 16.017 -19.319 -17.725 1.00 25.49 224 GLU B C 1
ATOM 4844 O O . GLU B 1 244 ? 16.351 -19.530 -16.552 1.00 28.50 224 GLU B O 1
ATOM 4850 N N . LEU B 1 245 ? 14.954 -19.898 -18.271 1.00 24.40 225 LEU B N 1
ATOM 4851 C CA . LEU B 1 245 ? 14.104 -20.777 -17.485 1.00 24.96 225 LEU B CA 1
ATOM 4852 C C . LEU B 1 245 ? 14.822 -22.083 -17.151 1.00 25.92 225 LEU B C 1
ATOM 4853 O O . LEU B 1 245 ? 14.826 -22.526 -15.998 1.00 23.47 225 LEU B O 1
ATOM 4858 N N . VAL B 1 246 ? 15.438 -22.722 -18.147 1.00 27.42 226 VAL B N 1
ATOM 4859 C CA . VAL B 1 246 ? 16.210 -23.930 -17.873 1.00 24.78 226 VAL B CA 1
ATOM 4860 C C . VAL B 1 246 ? 17.318 -23.639 -16.866 1.00 25.48 226 VAL B C 1
ATOM 4861 O O . VAL B 1 246 ? 17.557 -24.430 -15.946 1.00 24.97 226 VAL B O 1
ATOM 4865 N N . ASP B 1 247 ? 18.005 -22.496 -17.018 1.00 25.24 227 ASP B N 1
ATOM 4866 C CA . ASP B 1 247 ? 19.109 -22.142 -16.123 1.00 26.78 227 ASP B CA 1
ATOM 4867 C C . ASP B 1 247 ? 18.626 -21.932 -14.695 1.00 27.18 227 ASP B C 1
ATOM 4868 O O . ASP B 1 247 ? 19.274 -22.379 -13.741 1.00 26.74 227 ASP B O 1
ATOM 4873 N N . LEU B 1 248 ? 17.523 -21.198 -14.529 1.00 25.52 228 LEU B N 1
ATOM 4874 C CA . LEU B 1 248 ? 16.991 -20.929 -13.199 1.00 24.40 228 LEU B CA 1
ATOM 4875 C C . LEU B 1 248 ? 16.633 -22.226 -12.487 1.00 24.73 228 LEU B C 1
ATOM 4876 O O . LEU B 1 248 ? 17.061 -22.465 -11.349 1.00 24.20 228 LEU B O 1
ATOM 4881 N N . ALA B 1 249 ? 15.880 -23.101 -13.159 1.00 24.53 229 ALA B N 1
ATOM 4882 C CA . ALA B 1 249 ? 15.481 -24.366 -12.546 1.00 24.77 229 ALA B CA 1
ATOM 4883 C C . ALA B 1 249 ? 16.676 -25.238 -12.216 1.00 24.76 229 ALA B C 1
ATOM 4884 O O . ALA B 1 249 ? 16.635 -26.020 -11.256 1.00 24.99 229 ALA B O 1
ATOM 4886 N N . ASN B 1 250 ? 17.737 -25.146 -13.004 1.00 23.27 230 ASN B N 1
ATOM 4887 C CA . ASN B 1 250 ? 18.862 -26.042 -12.780 1.00 24.20 230 ASN B CA 1
ATOM 4888 C C . ASN B 1 250 ? 19.725 -25.561 -11.606 1.00 25.59 230 ASN B C 1
ATOM 4889 O O . ASN B 1 250 ? 20.215 -26.371 -10.810 1.00 24.60 230 ASN B O 1
ATOM 4894 N N . VAL B 1 251 ? 19.864 -24.242 -11.460 1.00 23.18 231 VAL B N 1
ATOM 4895 C CA . VAL B 1 251 ? 20.607 -23.635 -10.360 1.00 25.28 231 VAL B CA 1
ATOM 4896 C C . VAL B 1 251 ? 19.899 -23.854 -9.029 1.00 26.26 231 VAL B C 1
ATOM 4897 O O . VAL B 1 251 ? 20.548 -23.932 -7.975 1.00 27.07 231 VAL B O 1
ATOM 4901 N N . LEU B 1 252 ? 18.565 -23.966 -9.046 1.00 25.66 232 LEU B N 1
ATOM 4902 C CA . LEU B 1 252 ? 17.802 -24.211 -7.823 1.00 21.64 232 LEU B CA 1
ATOM 4903 C C . LEU B 1 252 ? 17.887 -25.669 -7.397 1.00 21.17 232 LEU B C 1
ATOM 4904 O O . LEU B 1 252 ? 17.991 -25.967 -6.204 1.00 25.07 232 LEU B O 1
ATOM 4909 N N . LEU B 1 253 ? 17.855 -26.597 -8.354 1.00 19.10 233 LEU B N 1
ATOM 4910 C CA . LEU B 1 253 ? 18.041 -28.003 -8.016 1.00 21.00 233 LEU B CA 1
ATOM 4911 C C . LEU B 1 253 ? 19.439 -28.265 -7.473 1.00 25.87 233 LEU B C 1
ATOM 4912 O O . LEU B 1 253 ? 19.594 -29.025 -6.509 1.00 27.88 233 LEU B O 1
ATOM 4917 N N . LEU B 1 254 ? 20.473 -27.673 -8.086 1.00 24.49 234 LEU B N 1
ATOM 4918 C CA . LEU B 1 254 ? 21.837 -27.918 -7.620 1.00 26.03 234 LEU B CA 1
ATOM 4919 C C . LEU B 1 254 ? 21.999 -27.463 -6.178 1.00 24.35 234 LEU B C 1
ATOM 4920 O O . LEU B 1 254 ? 22.483 -28.215 -5.327 1.00 23.48 234 LEU B O 1
ATOM 4925 N N . ALA B 1 255 ? 21.576 -26.226 -5.898 1.00 26.14 235 ALA B N 1
ATOM 4926 C CA . ALA B 1 255 ? 21.689 -25.656 -4.567 1.00 24.36 235 ALA B CA 1
ATOM 4927 C C . ALA B 1 255 ? 20.889 -26.468 -3.555 1.00 23.27 235 ALA B C 1
ATOM 4928 O O . ALA B 1 255 ? 21.400 -26.850 -2.497 1.00 23.42 235 ALA B O 1
ATOM 4930 N N . GLY B 1 256 ? 19.627 -26.751 -3.866 1.00 23.31 236 GLY B N 1
ATOM 4931 C CA . GLY B 1 256 ? 18.801 -27.466 -2.917 1.00 22.57 236 GLY B CA 1
ATOM 4932 C C . GLY B 1 256 ? 19.236 -28.897 -2.721 1.00 24.70 236 GLY B C 1
ATOM 4933 O O . GLY B 1 256 ? 19.344 -29.369 -1.585 1.00 23.70 236 GLY B O 1
ATOM 4934 N N . TYR B 1 257 ? 19.547 -29.592 -3.822 1.00 25.30 237 TYR B N 1
ATOM 4935 C CA . TYR B 1 257 ? 19.930 -30.993 -3.713 1.00 23.88 237 TYR B CA 1
ATOM 4936 C C . TYR B 1 257 ? 21.343 -31.156 -3.169 1.00 25.21 237 TYR B C 1
ATOM 4937 O O . TYR B 1 257 ? 21.568 -31.972 -2.274 1.00 28.11 237 TYR B O 1
ATOM 4946 N N . HIS B 1 258 ? 22.320 -30.410 -3.695 1.00 25.79 238 HIS B N 1
ATOM 4947 C CA . HIS B 1 258 ? 23.713 -30.742 -3.393 1.00 25.30 238 HIS B CA 1
ATOM 4948 C C . HIS B 1 258 ? 24.353 -29.812 -2.367 1.00 25.02 238 HIS B C 1
ATOM 4949 O O . HIS B 1 258 ? 24.919 -30.284 -1.376 1.00 24.44 238 HIS B O 1
ATOM 4956 N N . THR B 1 259 ? 24.295 -28.501 -2.582 1.00 21.21 239 THR B N 1
ATOM 4957 C CA . THR B 1 259 ? 24.945 -27.592 -1.652 1.00 21.45 239 THR B CA 1
ATOM 4958 C C . THR B 1 259 ? 24.392 -27.755 -0.235 1.00 25.68 239 THR B C 1
ATOM 4959 O O . THR B 1 259 ? 25.155 -27.726 0.743 1.00 24.25 239 THR B O 1
ATOM 4963 N N . THR B 1 260 ? 23.071 -27.952 -0.105 1.00 24.50 240 THR B N 1
ATOM 4964 C CA . THR B 1 260 ? 22.443 -27.987 1.212 1.00 20.87 240 THR B CA 1
ATOM 4965 C C . THR B 1 260 ? 22.782 -29.275 1.950 1.00 21.15 240 THR B C 1
ATOM 4966 O O . THR B 1 260 ? 23.026 -29.255 3.164 1.00 22.28 240 THR B O 1
ATOM 4970 N N . ALA B 1 261 ? 22.812 -30.404 1.237 1.00 18.58 241 ALA B N 1
ATOM 4971 C CA . ALA B 1 261 ? 23.290 -31.647 1.836 1.00 20.46 241 ALA B CA 1
ATOM 4972 C C . ALA B 1 261 ? 24.733 -31.502 2.336 1.00 22.43 241 ALA B C 1
ATOM 4973 O O . ALA B 1 261 ? 25.064 -31.959 3.439 1.00 23.04 241 ALA B O 1
ATOM 4975 N N . SER B 1 262 ? 25.593 -30.838 1.552 1.00 22.39 242 SER B N 1
ATOM 4976 C CA . SER B 1 262 ? 26.998 -30.644 1.923 1.00 22.11 242 SER B CA 1
ATOM 4977 C C . SER B 1 262 ? 27.128 -29.863 3.226 1.00 22.08 242 SER B C 1
ATOM 4978 O O . SER B 1 262 ? 27.893 -30.242 4.124 1.00 19.98 242 SER B O 1
ATOM 4981 N N . GLN B 1 263 ? 26.387 -28.758 3.342 1.00 22.90 243 GLN B N 1
ATOM 4982 C CA . GLN B 1 263 ? 26.432 -27.950 4.559 1.00 21.52 243 GLN B CA 1
ATOM 4983 C C . GLN B 1 263 ? 25.847 -28.691 5.754 1.00 21.34 243 GLN B C 1
ATOM 4984 O O . GLN B 1 263 ? 26.313 -28.515 6.889 1.00 24.99 243 GLN B O 1
ATOM 4990 N N . LEU B 1 264 ? 24.813 -29.504 5.540 1.00 21.00 244 LEU B N 1
ATOM 4991 C CA . LEU B 1 264 ? 24.235 -30.217 6.673 1.00 21.17 244 LEU B CA 1
ATOM 4992 C C . LEU B 1 264 ? 25.115 -31.397 7.072 1.00 20.42 244 LEU B C 1
ATOM 4993 O O . LEU B 1 264 ? 25.259 -31.692 8.265 1.00 20.20 244 LEU B O 1
ATOM 4998 N N . ALA B 1 265 ? 25.744 -32.061 6.091 1.00 19.90 245 ALA B N 1
ATOM 4999 C CA . ALA B 1 265 ? 26.651 -33.175 6.391 1.00 20.72 245 ALA B CA 1
ATOM 5000 C C . ALA B 1 265 ? 27.923 -32.693 7.089 1.00 20.11 245 ALA B C 1
ATOM 5001 O O . ALA B 1 265 ? 28.455 -33.377 7.972 1.00 20.02 245 ALA B O 1
ATOM 5003 N N . SER B 1 266 ? 28.426 -31.521 6.712 1.00 18.90 246 SER B N 1
ATOM 5004 C CA . SER B 1 266 ? 29.601 -30.983 7.384 1.00 20.17 246 SER B CA 1
ATOM 5005 C C . SER B 1 266 ? 29.266 -30.516 8.797 1.00 21.08 246 SER B C 1
ATOM 5006 O O . SER B 1 266 ? 30.051 -30.726 9.730 1.00 22.38 246 SER B O 1
ATOM 5009 N N . SER B 1 267 ? 28.114 -29.862 8.967 1.00 21.99 247 SER B N 1
ATOM 5010 C CA . SER B 1 267 ? 27.666 -29.436 10.292 1.00 20.37 247 SER B CA 1
ATOM 5011 C C . SER B 1 267 ? 27.484 -30.621 11.222 1.00 21.39 247 SER B C 1
ATOM 5012 O O . SER B 1 267 ? 27.780 -30.532 12.419 1.00 22.74 247 SER B O 1
ATOM 5015 N N . LEU B 1 268 ? 26.985 -31.740 10.694 1.00 20.61 248 LEU B N 1
ATOM 5016 C CA . LEU B 1 268 ? 26.872 -32.947 11.501 1.00 22.60 248 LEU B CA 1
ATOM 5017 C C . LEU B 1 268 ? 28.243 -33.500 11.889 1.00 26.50 248 LEU B C 1
ATOM 5018 O O . LEU B 1 268 ? 28.412 -34.009 13.006 1.00 23.76 248 LEU B O 1
ATOM 5023 N N . PHE B 1 269 ? 29.225 -33.435 10.978 1.00 24.12 249 PHE B N 1
ATOM 5024 C CA . PHE B 1 269 ? 30.594 -33.805 11.331 1.00 26.37 249 PHE B CA 1
ATOM 5025 C C . PHE B 1 269 ? 31.082 -32.989 12.528 1.00 25.83 249 PHE B C 1
ATOM 5026 O O . PHE B 1 269 ? 31.644 -33.539 13.483 1.00 25.00 249 PHE B O 1
ATOM 5034 N N . VAL B 1 270 ? 30.850 -31.673 12.493 1.00 23.43 250 VAL B N 1
ATOM 5035 C CA . VAL B 1 270 ? 31.321 -30.770 13.543 1.00 23.76 250 VAL B CA 1
ATOM 5036 C C . VAL B 1 270 ? 30.708 -31.138 14.891 1.00 26.52 250 VAL B C 1
ATOM 5037 O O . VAL B 1 270 ? 31.402 -31.206 15.914 1.00 25.93 250 VAL B O 1
ATOM 5041 N N . LEU B 1 271 ? 29.391 -31.373 14.917 1.00 25.91 251 LEU B N 1
ATOM 5042 C CA . LEU B 1 271 ? 28.737 -31.667 16.187 1.00 25.77 251 LEU B CA 1
ATOM 5043 C C . LEU B 1 271 ? 29.164 -33.024 16.708 1.00 25.70 251 LEU B C 1
ATOM 5044 O O . LEU B 1 271 ? 29.311 -33.211 17.920 1.00 25.63 251 LEU B O 1
ATOM 5049 N N . LEU B 1 272 ? 29.398 -33.974 15.795 1.00 27.04 252 LEU B N 1
ATOM 5050 C CA . LEU B 1 272 ? 29.751 -35.338 16.159 1.00 26.37 252 LEU B CA 1
ATOM 5051 C C . LEU B 1 272 ? 31.213 -35.478 16.579 1.00 27.46 252 LEU B C 1
ATOM 5052 O O . LEU B 1 272 ? 31.572 -36.477 17.219 1.00 25.08 252 LEU B O 1
ATOM 5057 N N . THR B 1 273 ? 32.062 -34.506 16.233 1.00 26.32 253 THR B N 1
ATOM 5058 C CA . THR B 1 273 ? 33.460 -34.514 16.650 1.00 27.04 253 THR B CA 1
ATOM 5059 C C . THR B 1 273 ? 33.758 -33.519 17.770 1.00 29.00 253 THR B C 1
ATOM 5060 O O . THR B 1 273 ? 34.820 -33.610 18.397 1.00 32.80 253 THR B O 1
ATOM 5064 N N . GLN B 1 274 ? 32.852 -32.584 18.045 1.00 26.55 254 GLN B N 1
ATOM 5065 C CA . GLN B 1 274 ? 32.946 -31.683 19.191 1.00 27.53 254 GLN B CA 1
ATOM 5066 C C . GLN B 1 274 ? 31.731 -31.922 20.083 1.00 28.86 254 GLN B C 1
ATOM 5067 O O . GLN B 1 274 ? 30.895 -31.029 20.275 1.00 31.55 254 GLN B O 1
ATOM 5073 N N . PRO B 1 275 ? 31.624 -33.119 20.670 1.00 29.67 255 PRO B N 1
ATOM 5074 C CA . PRO B 1 275 ? 30.328 -33.583 21.195 1.00 30.26 255 PRO B CA 1
ATOM 5075 C C . PRO B 1 275 ? 29.772 -32.778 22.351 1.00 31.57 255 PRO B C 1
ATOM 5076 O O . PRO B 1 275 ? 28.596 -32.972 22.696 1.00 34.75 255 PRO B O 1
ATOM 5080 N N . GLU B 1 276 ? 30.549 -31.891 22.969 1.00 29.74 256 GLU B N 1
ATOM 5081 C CA . GLU B 1 276 ? 29.982 -31.089 24.053 1.00 33.71 256 GLU B CA 1
ATOM 5082 C C . GLU B 1 276 ? 29.118 -29.949 23.513 1.00 33.40 256 GLU B C 1
ATOM 5083 O O . GLU B 1 276 ? 28.224 -29.455 24.212 1.00 29.21 256 GLU B O 1
ATOM 5089 N N . HIS B 1 277 ? 29.369 -29.523 22.274 1.00 33.32 257 HIS B N 1
ATOM 5090 C CA . HIS B 1 277 ? 28.476 -28.576 21.621 1.00 32.72 257 HIS B CA 1
ATOM 5091 C C . HIS B 1 277 ? 27.202 -29.265 21.150 1.00 31.34 257 HIS B C 1
ATOM 5092 O O . HIS B 1 277 ? 26.117 -28.673 21.197 1.00 30.10 257 HIS B O 1
ATOM 5099 N N . ALA B 1 278 ? 27.324 -30.516 20.702 1.00 30.01 258 ALA B N 1
ATOM 5100 C CA . ALA B 1 278 ? 26.153 -31.327 20.408 1.00 30.72 258 ALA B CA 1
ATOM 5101 C C . ALA B 1 278 ? 25.276 -31.474 21.638 1.00 34.28 258 ALA B C 1
ATOM 5102 O O . ALA B 1 278 ? 24.052 -31.327 21.559 1.00 35.23 258 ALA B O 1
ATOM 5104 N N . GLU B 1 279 ? 25.885 -31.775 22.788 1.00 36.01 259 GLU B N 1
ATOM 5105 C CA . GLU B 1 279 ? 25.110 -31.929 24.017 1.00 36.18 259 GLU B CA 1
ATOM 5106 C C . GLU B 1 279 ? 24.461 -30.613 24.430 1.00 34.68 259 GLU B C 1
ATOM 5107 O O . GLU B 1 279 ? 23.300 -30.594 24.862 1.00 32.10 259 GLU B O 1
ATOM 5113 N N . LEU B 1 280 ? 25.201 -29.504 24.306 1.00 33.18 260 LEU B N 1
ATOM 5114 C CA . LEU B 1 280 ? 24.670 -28.193 24.677 1.00 35.33 260 LEU B CA 1
ATOM 5115 C C . LEU B 1 280 ? 23.415 -27.856 23.879 1.00 35.95 260 LEU B C 1
ATOM 5116 O O . LEU B 1 280 ? 22.424 -27.368 24.442 1.00 37.11 260 LEU B O 1
ATOM 5121 N N . LEU B 1 281 ? 23.438 -28.100 22.565 1.00 32.63 261 LEU B N 1
ATOM 5122 C CA . LEU B 1 281 ? 22.244 -27.883 21.757 1.00 32.48 261 LEU B CA 1
ATOM 5123 C C . LEU B 1 281 ? 21.161 -28.894 22.103 1.00 32.54 261 LEU B C 1
ATOM 5124 O O . LEU B 1 281 ? 19.971 -28.566 22.066 1.00 32.36 261 LEU B O 1
ATOM 5129 N N . ARG B 1 282 ? 21.555 -30.120 22.441 1.00 28.94 262 ARG B N 1
ATOM 5130 C CA . ARG B 1 282 ? 20.584 -31.145 22.797 1.00 32.12 262 ARG B CA 1
ATOM 5131 C C . ARG B 1 282 ? 19.790 -30.760 24.048 1.00 35.85 262 ARG B C 1
ATOM 5132 O O . ARG B 1 282 ? 18.567 -30.945 24.094 1.00 38.47 262 ARG B O 1
ATOM 5140 N N . SER B 1 283 ? 20.465 -30.212 25.071 1.00 35.08 263 SER B N 1
ATOM 5141 C CA . SER B 1 283 ? 19.812 -29.859 26.330 1.00 32.53 263 SER B CA 1
ATOM 5142 C C . SER B 1 283 ? 19.081 -28.526 26.268 1.00 36.87 263 SER B C 1
ATOM 5143 O O . SER B 1 283 ? 18.169 -28.295 27.079 1.00 35.20 263 SER B O 1
ATOM 5146 N N . ARG B 1 284 ? 19.449 -27.652 25.330 1.00 36.16 264 ARG B N 1
ATOM 5147 C CA . ARG B 1 284 ? 18.831 -26.335 25.171 1.00 31.78 264 ARG B CA 1
ATOM 5148 C C . ARG B 1 284 ? 18.393 -26.196 23.717 1.00 33.36 264 ARG B C 1
ATOM 5149 O O . ARG B 1 284 ? 19.050 -25.504 22.927 1.00 34.48 264 ARG B O 1
ATOM 5157 N N . PRO B 1 285 ? 17.280 -26.834 23.326 1.00 32.74 265 PRO B N 1
ATOM 5158 C CA . PRO B 1 285 ? 16.926 -26.875 21.894 1.00 31.53 265 PRO B CA 1
ATOM 5159 C C . PRO B 1 285 ? 16.454 -25.536 21.338 1.00 31.05 265 PRO B C 1
ATOM 5160 O O . PRO B 1 285 ? 16.455 -25.347 20.112 1.00 30.58 265 PRO B O 1
ATOM 5164 N N . GLU B 1 286 ? 16.062 -24.599 22.200 1.00 30.80 266 GLU B N 1
ATOM 5165 C CA . GLU B 1 286 ? 15.662 -23.264 21.794 1.00 29.54 266 GLU B CA 1
ATOM 5166 C C . GLU B 1 286 ? 16.829 -22.446 21.242 1.00 32.37 266 GLU B C 1
ATOM 5167 O O . GLU B 1 286 ? 16.608 -21.344 20.713 1.00 28.64 266 GLU B O 1
ATOM 5173 N N . LEU B 1 287 ? 18.065 -22.938 21.396 1.00 30.22 267 LEU B N 1
ATOM 5174 C CA . LEU B 1 287 ? 19.247 -22.356 20.767 1.00 29.04 267 LEU B CA 1
ATOM 5175 C C . LEU B 1 287 ? 19.280 -22.588 19.267 1.00 28.87 267 LEU B C 1
ATOM 5176 O O . LEU B 1 287 ? 20.193 -22.059 18.628 1.00 27.94 267 LEU B O 1
ATOM 5181 N N . ALA B 1 288 ? 18.321 -23.344 18.706 1.00 28.27 268 ALA B N 1
ATOM 5182 C CA . ALA B 1 288 ? 18.423 -23.842 17.331 1.00 26.86 268 ALA B CA 1
ATOM 5183 C C . ALA B 1 288 ? 18.704 -22.760 16.295 1.00 26.28 268 ALA B C 1
ATOM 5184 O O . ALA B 1 288 ? 19.572 -22.981 15.432 1.00 26.74 268 ALA B O 1
ATOM 5186 N N . PRO B 1 289 ? 18.050 -21.595 16.310 1.00 25.06 269 PRO B N 1
ATOM 5187 C CA . PRO B 1 289 ? 18.396 -20.586 15.302 1.00 26.46 269 PRO B CA 1
ATOM 5188 C C . PRO B 1 289 ? 19.788 -20.019 15.498 1.00 25.40 269 PRO B C 1
ATOM 5189 O O . PRO B 1 289 ? 20.445 -19.702 14.500 1.00 23.77 269 PRO B O 1
ATOM 5193 N N . ARG B 1 290 ? 20.245 -19.881 16.753 1.00 27.11 270 ARG B N 1
ATOM 5194 C CA . ARG B 1 290 ? 21.632 -19.504 17.040 1.00 23.04 270 ARG B CA 1
ATOM 5195 C C . ARG B 1 290 ? 22.618 -20.551 16.546 1.00 21.39 270 ARG B C 1
ATOM 5196 O O . ARG B 1 290 ? 23.683 -20.210 16.012 1.00 22.92 270 ARG B O 1
ATOM 5204 N N . ALA B 1 291 ? 22.318 -21.824 16.776 1.00 18.29 271 ALA B N 1
ATOM 5205 C CA . ALA B 1 291 ? 23.234 -22.884 16.368 1.00 21.57 271 ALA B CA 1
ATOM 5206 C C . ALA B 1 291 ? 23.330 -22.994 14.856 1.00 21.83 271 ALA B C 1
ATOM 5207 O O . ALA B 1 291 ? 24.405 -23.298 14.326 1.00 23.52 271 ALA B O 1
ATOM 5209 N N . VAL B 1 292 ? 22.212 -22.793 14.145 1.00 22.83 272 VAL B N 1
ATOM 5210 C CA . VAL B 1 292 ? 22.223 -22.900 12.685 1.00 20.56 272 VAL B CA 1
ATOM 5211 C C . VAL B 1 292 ? 23.070 -21.782 12.090 1.00 19.16 272 VAL B C 1
ATOM 5212 O O . VAL B 1 292 ? 23.899 -22.015 11.206 1.00 21.84 272 VAL B O 1
ATOM 5216 N N . GLU B 1 293 ? 22.911 -20.558 12.595 1.00 18.47 273 GLU B N 1
ATOM 5217 C CA . GLU B 1 293 ? 23.702 -19.428 12.093 1.00 21.14 273 GLU B CA 1
ATOM 5218 C C . GLU B 1 293 ? 25.197 -19.623 12.362 1.00 22.09 273 GLU B C 1
ATOM 5219 O O . GLU B 1 293 ? 26.046 -19.238 11.539 1.00 19.46 273 GLU B O 1
ATOM 5225 N N . GLU B 1 294 ? 25.536 -20.198 13.522 1.00 20.09 274 GLU B N 1
ATOM 5226 C CA . GLU B 1 294 ? 26.938 -20.413 13.874 1.00 19.94 274 GLU B CA 1
ATOM 5227 C C . GLU B 1 294 ? 27.550 -21.540 13.051 1.00 21.48 274 GLU B C 1
ATOM 5228 O O . GLU B 1 294 ? 28.701 -21.436 12.604 1.00 20.22 274 GLU B O 1
ATOM 5234 N N . LEU B 1 295 ? 26.800 -22.623 12.829 1.00 21.47 275 LEU B N 1
ATOM 5235 C CA . LEU B 1 295 ? 27.303 -23.687 11.967 1.00 21.16 275 LEU B CA 1
ATOM 5236 C C . LEU B 1 295 ? 27.513 -23.201 10.534 1.00 22.12 275 LEU B C 1
ATOM 5237 O O . LEU B 1 295 ? 28.440 -23.666 9.852 1.00 20.35 275 LEU B O 1
ATOM 5242 N N . LEU B 1 296 ? 26.679 -22.263 10.069 1.00 20.33 276 LEU B N 1
ATOM 5243 C CA . LEU B 1 296 ? 26.896 -21.678 8.749 1.00 20.79 276 LEU B CA 1
ATOM 5244 C C . LEU B 1 296 ? 28.157 -20.819 8.724 1.00 19.98 276 LEU B C 1
ATOM 5245 O O . LEU B 1 296 ? 28.953 -20.907 7.780 1.00 21.19 276 LEU B O 1
ATOM 5250 N N . ARG B 1 297 ? 28.353 -19.975 9.740 1.00 20.32 277 ARG B N 1
ATOM 5251 C CA . ARG B 1 297 ? 29.579 -19.186 9.812 1.00 19.79 277 ARG B CA 1
ATOM 5252 C C . ARG B 1 297 ? 30.805 -20.086 9.906 1.00 21.24 277 ARG B C 1
ATOM 5253 O O . ARG B 1 297 ? 31.765 -19.933 9.140 1.00 21.87 277 ARG B O 1
ATOM 5261 N N . TYR B 1 298 ? 30.772 -21.054 10.820 1.00 18.98 278 TYR B N 1
ATOM 5262 C CA . TYR B 1 298 ? 31.973 -21.780 11.208 1.00 18.99 278 TYR B CA 1
ATOM 5263 C C . TYR B 1 298 ? 32.394 -22.803 10.159 1.00 22.94 278 TYR B C 1
ATOM 5264 O O . TYR B 1 298 ? 33.595 -23.010 9.938 1.00 23.02 278 TYR B O 1
ATOM 5273 N N . VAL B 1 299 ? 31.437 -23.451 9.500 1.00 22.23 279 VAL B N 1
ATOM 5274 C CA . VAL B 1 299 ? 31.767 -24.419 8.456 1.00 21.94 279 VAL B CA 1
ATOM 5275 C C . VAL B 1 299 ? 32.245 -23.670 7.214 1.00 24.54 279 VAL B C 1
ATOM 5276 O O . VAL B 1 299 ? 31.520 -22.803 6.692 1.00 23.08 279 VAL B O 1
ATOM 5280 N N . PRO B 1 300 ? 33.465 -23.963 6.703 1.00 24.69 280 PRO B N 1
ATOM 5281 C CA . PRO B 1 300 ? 33.867 -23.384 5.407 1.00 24.75 280 PRO B CA 1
ATOM 5282 C C . PRO B 1 300 ? 33.260 -24.215 4.283 1.00 27.45 280 PRO B C 1
ATOM 5283 O O . PRO B 1 300 ? 33.872 -25.097 3.726 1.00 28.49 280 PRO B O 1
ATOM 5287 N N . LEU B 1 301 ? 31.989 -23.948 3.962 1.00 28.66 281 LEU B N 1
ATOM 5288 C CA . LEU B 1 301 ? 31.285 -24.772 2.975 1.00 26.24 281 LEU B CA 1
ATOM 5289 C C . LEU B 1 301 ? 31.910 -24.620 1.590 1.00 24.08 281 LEU B C 1
ATOM 5290 O O . LEU B 1 301 ? 32.161 -25.613 0.894 1.00 26.00 281 LEU B O 1
ATOM 5295 N N . ILE B 1 302 ? 32.149 -23.378 1.169 1.00 22.47 282 ILE B N 1
ATOM 5296 C CA . ILE B 1 302 ? 32.837 -23.136 -0.092 1.00 24.50 282 ILE B CA 1
ATOM 5297 C C . ILE B 1 302 ? 34.256 -23.665 0.018 1.00 24.97 282 ILE B C 1
ATOM 5298 O O . ILE B 1 302 ? 34.929 -23.469 1.038 1.00 26.00 282 ILE B O 1
ATOM 5303 N N . ALA B 1 303 ? 34.725 -24.345 -1.025 1.00 26.96 283 ALA B N 1
ATOM 5304 C CA . ALA B 1 303 ? 36.061 -24.918 -0.919 1.00 24.89 283 ALA B CA 1
ATOM 5305 C C . ALA B 1 303 ? 37.138 -23.832 -0.914 1.00 22.82 283 ALA B C 1
ATOM 5306 O O . ALA B 1 303 ? 38.149 -23.979 -0.217 1.00 25.12 283 ALA B O 1
ATOM 5308 N N . HIS B 1 304 ? 36.916 -22.711 -1.613 1.00 20.62 284 HIS B N 1
ATOM 5309 C CA . HIS B 1 304 ? 37.918 -21.651 -1.726 1.00 19.71 284 HIS B CA 1
ATOM 5310 C C . HIS B 1 304 ? 37.300 -20.263 -1.794 1.00 19.29 284 HIS B C 1
ATOM 5311 O O . HIS B 1 304 ? 37.310 -19.513 -0.806 1.00 17.07 284 HIS B O 1
ATOM 5318 N N . VAL B 1 305 ? 36.798 -19.893 -2.970 1.00 20.83 285 VA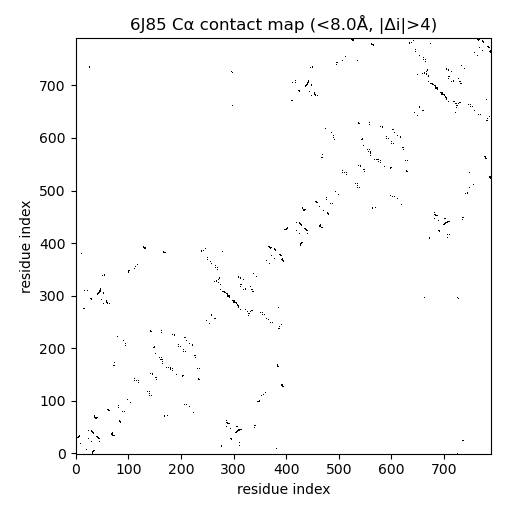L B N 1
ATOM 5319 C CA . VAL B 1 305 ? 36.158 -18.603 -3.190 1.00 18.74 285 VAL B CA 1
ATOM 5320 C C . VAL B 1 305 ? 34.807 -18.845 -3.848 1.00 21.82 285 VAL B C 1
ATOM 5321 O O . VAL B 1 305 ? 34.547 -19.918 -4.406 1.00 22.79 285 VAL B O 1
ATOM 5325 N N . THR B 1 306 ? 33.941 -17.828 -3.772 1.00 21.51 286 THR B N 1
ATOM 5326 C CA . THR B 1 306 ? 32.706 -17.813 -4.546 1.00 24.71 286 THR B CA 1
ATOM 5327 C C . THR B 1 306 ? 32.957 -17.082 -5.868 1.00 25.84 286 THR B C 1
ATOM 5328 O O . THR B 1 306 ? 34.069 -16.631 -6.152 1.00 24.67 286 THR B O 1
ATOM 5332 N N . PHE B 1 307 ? 31.904 -16.961 -6.678 1.00 24.29 287 PHE B N 1
ATOM 5333 C CA . PHE B 1 307 ? 32.019 -16.486 -8.054 1.00 24.74 287 PHE B CA 1
ATOM 5334 C C . PHE B 1 307 ? 32.714 -15.132 -8.139 1.00 22.03 287 PHE B C 1
ATOM 5335 O O . PHE B 1 307 ? 32.504 -14.246 -7.310 1.00 22.54 287 PHE B O 1
ATOM 5343 N N . ALA B 1 308 ? 33.547 -14.981 -9.162 1.00 24.96 288 ALA B N 1
ATOM 5344 C CA . ALA B 1 308 ? 34.266 -13.742 -9.388 1.00 19.05 288 ALA B CA 1
ATOM 5345 C C . ALA B 1 308 ? 33.307 -12.620 -9.738 1.00 19.85 288 ALA B C 1
ATOM 5346 O O . ALA B 1 308 ? 32.245 -12.841 -10.321 1.00 20.57 288 ALA B O 1
ATOM 5348 N N . ARG B 1 309 ? 33.711 -11.403 -9.379 1.00 18.72 289 ARG B N 1
ATOM 5349 C CA . ARG B 1 309 ? 33.151 -10.160 -9.871 1.00 20.51 289 ARG B CA 1
ATOM 5350 C C . ARG B 1 309 ? 34.224 -9.419 -10.667 1.00 20.87 289 ARG B C 1
ATOM 5351 O O . ARG B 1 309 ? 35.412 -9.515 -10.354 1.00 22.52 289 ARG B O 1
ATOM 5359 N N . TYR B 1 310 ? 33.814 -8.673 -11.695 1.00 20.87 290 TYR B N 1
ATOM 5360 C CA . TYR B 1 310 ? 34.710 -7.777 -12.421 1.00 17.23 290 TYR B CA 1
ATOM 5361 C C . TYR B 1 310 ? 34.324 -6.344 -12.120 1.00 20.07 290 TYR B C 1
ATOM 5362 O O . TYR B 1 310 ? 33.145 -5.987 -12.211 1.00 21.89 290 TYR B O 1
ATOM 5371 N N . ALA B 1 311 ? 35.311 -5.532 -11.767 1.00 17.74 291 ALA B N 1
ATOM 5372 C CA . ALA B 1 311 ? 35.067 -4.117 -11.569 1.00 21.00 291 ALA B CA 1
ATOM 5373 C C . ALA B 1 311 ? 34.703 -3.471 -12.897 1.00 23.58 291 ALA B C 1
ATOM 5374 O O . ALA B 1 311 ? 35.298 -3.781 -13.930 1.00 22.27 291 ALA B O 1
ATOM 5376 N N . THR B 1 312 ? 33.705 -2.584 -12.877 1.00 20.56 292 THR B N 1
ATOM 5377 C CA . THR B 1 312 ? 33.318 -1.835 -14.067 1.00 20.93 292 THR B CA 1
ATOM 5378 C C . THR B 1 312 ? 33.867 -0.419 -14.049 1.00 23.38 292 THR B C 1
ATOM 5379 O O . THR B 1 312 ? 33.725 0.310 -15.039 1.00 23.47 292 THR B O 1
ATOM 5383 N N . GLU B 1 313 ? 34.478 -0.022 -12.941 1.00 22.43 293 GLU B N 1
ATOM 5384 C CA . GLU B 1 313 ? 35.207 1.226 -12.833 1.00 24.83 293 GLU B CA 1
ATOM 5385 C C . GLU B 1 313 ? 36.247 1.004 -11.749 1.00 24.79 293 GLU B C 1
ATOM 5386 O O . GLU B 1 313 ? 36.262 -0.043 -11.098 1.00 23.59 293 GLU B O 1
ATOM 5392 N N . ASP B 1 314 ? 37.124 1.992 -11.561 1.00 25.26 294 ASP B N 1
ATOM 5393 C CA . ASP B 1 314 ? 38.247 1.813 -10.646 1.00 26.39 294 ASP B CA 1
ATOM 5394 C C . ASP B 1 314 ? 37.776 1.906 -9.195 1.00 23.20 294 ASP B C 1
ATOM 5395 O O . ASP B 1 314 ? 37.104 2.863 -8.806 1.00 25.19 294 ASP B O 1
ATOM 5400 N N . VAL B 1 315 ? 38.144 0.909 -8.395 1.00 27.09 295 VAL B N 1
ATOM 5401 C CA . VAL B 1 315 ? 37.771 0.820 -6.986 1.00 26.39 295 VAL B CA 1
ATOM 5402 C C . VAL B 1 315 ? 39.031 0.568 -6.167 1.00 24.14 295 VAL B C 1
ATOM 5403 O O . VAL B 1 315 ? 39.799 -0.351 -6.481 1.00 20.50 295 VAL B O 1
ATOM 5407 N N . TRP B 1 316 ? 39.234 1.370 -5.116 1.00 24.45 296 TRP B N 1
ATOM 5408 C CA . TRP B 1 316 ? 40.324 1.182 -4.158 1.00 22.39 296 TRP B CA 1
ATOM 5409 C C . TRP B 1 316 ? 39.848 0.398 -2.937 1.00 22.99 296 TRP B C 1
ATOM 5410 O O . TRP B 1 316 ? 38.878 0.793 -2.281 1.00 24.75 296 TRP B O 1
ATOM 5421 N N . LEU B 1 317 ? 40.542 -0.696 -2.624 1.00 24.38 297 LEU B N 1
ATOM 5422 C CA . LEU B 1 317 ? 40.334 -1.423 -1.379 1.00 23.54 297 LEU B CA 1
ATOM 5423 C C . LEU B 1 317 ? 41.473 -2.406 -1.219 1.00 21.48 297 LEU B C 1
ATOM 5424 O O . LEU B 1 317 ? 42.046 -2.860 -2.208 1.00 22.49 297 LEU B O 1
ATOM 5429 N N . GLY B 1 318 ? 41.793 -2.731 0.030 1.00 22.15 298 GLY B N 1
ATOM 5430 C CA . GLY B 1 318 ? 42.871 -3.682 0.290 1.00 19.95 298 GLY B CA 1
ATOM 5431 C C . GLY B 1 318 ? 44.219 -3.214 -0.215 1.00 22.42 298 GLY B C 1
ATOM 5432 O O . GLY B 1 318 ? 44.940 -3.993 -0.844 1.00 22.02 298 GLY B O 1
ATOM 5433 N N . GLY B 1 319 ? 44.572 -1.956 0.025 1.00 21.73 299 GLY B N 1
ATOM 5434 C CA . GLY B 1 319 ? 45.857 -1.449 -0.437 1.00 23.04 299 GLY B CA 1
ATOM 5435 C C . GLY B 1 319 ? 46.052 -1.451 -1.938 1.00 26.37 299 GLY B C 1
ATOM 5436 O O . GLY B 1 319 ? 47.188 -1.299 -2.398 1.00 24.48 299 GLY B O 1
ATOM 5437 N N . THR B 1 320 ? 44.973 -1.596 -2.718 1.00 23.60 300 THR B N 1
ATOM 5438 C CA . THR B 1 320 ? 45.038 -1.779 -4.162 1.00 23.90 300 THR B CA 1
ATOM 5439 C C . THR B 1 320 ? 43.999 -0.908 -4.847 1.00 23.41 300 THR B C 1
ATOM 5440 O O . THR B 1 320 ? 42.826 -0.924 -4.462 1.00 22.15 300 THR B O 1
ATOM 5444 N N . LEU B 1 321 ? 44.415 -0.170 -5.873 1.00 22.65 301 LEU B N 1
ATOM 5445 C CA . LEU B 1 321 ? 43.453 0.370 -6.842 1.00 25.57 301 LEU B CA 1
ATOM 5446 C C . LEU B 1 321 ? 43.086 -0.754 -7.811 1.00 24.99 301 LEU B C 1
ATOM 5447 O O . LEU B 1 321 ? 43.899 -1.147 -8.650 1.00 27.29 301 LEU B O 1
ATOM 5452 N N . VAL B 1 322 ? 41.876 -1.305 -7.679 1.00 22.75 302 VAL B N 1
ATOM 5453 C CA . VAL B 1 322 ? 41.399 -2.322 -8.620 1.00 24.69 302 VAL B CA 1
ATOM 5454 C C . VAL B 1 322 ? 40.828 -1.614 -9.842 1.00 25.45 302 VAL B C 1
ATOM 5455 O O . VAL B 1 322 ? 39.935 -0.765 -9.724 1.00 24.35 302 VAL B O 1
ATOM 5459 N N . ARG B 1 323 ? 41.330 -1.965 -11.022 1.00 25.16 303 ARG B N 1
ATOM 5460 C CA . ARG B 1 323 ? 40.961 -1.251 -12.235 1.00 27.61 303 ARG B CA 1
ATOM 5461 C C . ARG B 1 323 ? 39.775 -1.891 -12.956 1.00 23.38 303 ARG B C 1
ATOM 5462 O O . ARG B 1 323 ? 39.551 -3.107 -12.889 1.00 22.08 303 ARG B O 1
ATOM 5470 N N . ALA B 1 324 ? 39.013 -1.040 -13.655 1.00 25.64 304 ALA B N 1
ATOM 5471 C CA . ALA B 1 324 ? 37.901 -1.493 -14.490 1.00 23.89 304 ALA B CA 1
ATOM 5472 C C . ALA B 1 324 ? 38.338 -2.644 -15.385 1.00 19.95 304 ALA B C 1
ATOM 5473 O O . ALA B 1 324 ? 39.387 -2.583 -16.030 1.00 24.76 304 ALA B O 1
ATOM 5475 N N . GLY B 1 325 ? 37.558 -3.708 -15.387 1.00 19.75 305 GLY B N 1
ATOM 5476 C CA . GLY B 1 325 ? 37.875 -4.888 -16.148 1.00 21.55 305 GLY B CA 1
ATOM 5477 C C . GLY B 1 325 ? 38.750 -5.901 -15.436 1.00 20.01 305 GLY B C 1
ATOM 5478 O O . GLY B 1 325 ? 39.075 -6.943 -16.026 1.00 18.58 305 GLY B O 1
ATOM 5479 N N . GLU B 1 326 ? 39.143 -5.639 -14.190 1.00 21.72 306 GLU B N 1
ATOM 5480 C CA . GLU B 1 326 ? 39.935 -6.590 -13.418 1.00 20.67 306 GLU B CA 1
ATOM 5481 C C . GLU B 1 326 ? 39.038 -7.439 -12.527 1.00 20.37 306 GLU B C 1
ATOM 5482 O O . GLU B 1 326 ? 37.996 -6.974 -12.046 1.00 21.34 306 GLU B O 1
ATOM 5488 N N . ALA B 1 327 ? 39.428 -8.704 -12.329 1.00 16.64 307 ALA B N 1
ATOM 5489 C CA . ALA B 1 327 ? 38.639 -9.656 -11.562 1.00 17.47 307 ALA B CA 1
ATOM 5490 C C . ALA B 1 327 ? 38.989 -9.643 -10.069 1.00 22.84 307 ALA B C 1
ATOM 5491 O O . ALA B 1 327 ? 40.135 -9.384 -9.675 1.00 20.13 307 ALA B O 1
ATOM 5493 N N . VAL B 1 328 ? 37.978 -9.946 -9.243 1.00 20.92 308 VAL B N 1
ATOM 5494 C CA . VAL B 1 328 ? 38.131 -10.119 -7.801 1.00 18.57 308 VAL B CA 1
ATOM 5495 C C . VAL B 1 328 ? 37.398 -11.394 -7.389 1.00 22.31 308 VAL B C 1
ATOM 5496 O O . VAL B 1 328 ? 36.331 -11.715 -7.934 1.00 21.79 308 VAL B O 1
ATOM 5500 N N . LEU B 1 329 ? 37.999 -12.136 -6.447 1.00 19.80 309 LEU B N 1
ATOM 5501 C CA . LEU B 1 329 ? 37.508 -13.420 -5.948 1.00 18.96 309 LEU B CA 1
ATOM 5502 C C . LEU B 1 329 ? 37.210 -13.274 -4.464 1.00 22.99 309 LEU B C 1
ATOM 5503 O O . LEU B 1 329 ? 38.125 -12.940 -3.687 1.00 21.35 309 LEU B O 1
ATOM 5508 N N . PRO B 1 330 ? 35.974 -13.470 -4.020 1.00 23.12 310 PRO B N 1
ATOM 5509 C CA . PRO B 1 330 ? 35.669 -13.274 -2.592 1.00 21.23 310 PRO B CA 1
ATOM 5510 C C . PRO B 1 330 ? 35.914 -14.536 -1.781 1.00 21.54 310 PRO B C 1
ATOM 5511 O O . PRO B 1 330 ? 35.250 -15.554 -1.996 1.00 24.13 310 PRO B O 1
ATOM 5515 N N . ALA B 1 331 ? 36.872 -14.509 -0.862 1.00 17.50 311 ALA B N 1
ATOM 5516 C CA . ALA B 1 331 ? 37.112 -15.675 -0.025 1.00 20.14 311 ALA B CA 1
ATOM 5517 C C . ALA B 1 331 ? 36.100 -15.648 1.117 1.00 22.23 311 ALA B C 1
ATOM 5518 O O . ALA B 1 331 ? 36.356 -15.093 2.195 1.00 20.49 311 ALA B O 1
ATOM 5520 N N . VAL B 1 332 ? 34.921 -16.243 0.881 1.00 20.64 312 VAL B N 1
ATOM 5521 C CA . VAL B 1 332 ? 33.847 -16.172 1.877 1.00 21.16 312 VAL B CA 1
ATOM 5522 C C . VAL B 1 332 ? 34.198 -16.902 3.167 1.00 18.30 312 VAL B C 1
ATOM 5523 O O . VAL B 1 332 ? 33.932 -16.355 4.248 1.00 20.48 312 VAL B O 1
ATOM 5527 N N . PRO B 1 333 ? 34.778 -18.103 3.157 1.00 17.60 313 PRO B N 1
ATOM 5528 C CA . PRO B 1 333 ? 35.113 -18.722 4.448 1.00 20.76 313 PRO B CA 1
ATOM 5529 C C . PRO B 1 333 ? 36.112 -17.920 5.276 1.00 21.32 313 PRO B C 1
ATOM 5530 O O . PRO B 1 333 ? 36.091 -18.022 6.510 1.00 23.42 313 PRO B O 1
ATOM 5534 N N . SER B 1 334 ? 36.957 -17.104 4.642 1.00 19.40 314 SER B N 1
ATOM 5535 C CA . SER B 1 334 ? 37.893 -16.249 5.370 1.00 18.83 314 SER B CA 1
ATOM 5536 C C . SER B 1 334 ? 37.185 -15.061 6.024 1.00 21.12 314 SER B C 1
ATOM 5537 O O . SER B 1 334 ? 37.409 -14.758 7.203 1.00 20.97 314 SER B O 1
ATOM 5540 N N . ALA B 1 335 ? 36.355 -14.347 5.260 1.00 21.54 315 ALA B N 1
ATOM 5541 C CA . ALA B 1 335 ? 35.503 -13.309 5.839 1.00 22.17 315 ALA B CA 1
ATOM 5542 C C . ALA B 1 335 ? 34.725 -13.804 7.059 1.00 21.75 315 ALA B C 1
ATOM 5543 O O . ALA B 1 335 ? 34.418 -13.014 7.963 1.00 26.09 315 ALA B O 1
ATOM 5545 N N . ASN B 1 336 ? 34.392 -15.096 7.108 1.00 19.74 316 ASN B N 1
ATOM 5546 C CA . ASN B 1 336 ? 33.615 -15.645 8.217 1.00 19.96 316 ASN B CA 1
ATOM 5547 C C . ASN B 1 336 ? 34.468 -16.006 9.434 1.00 23.46 316 ASN B C 1
ATOM 5548 O O . ASN B 1 336 ? 33.916 -16.432 10.469 1.00 21.67 316 ASN B O 1
ATOM 5553 N N .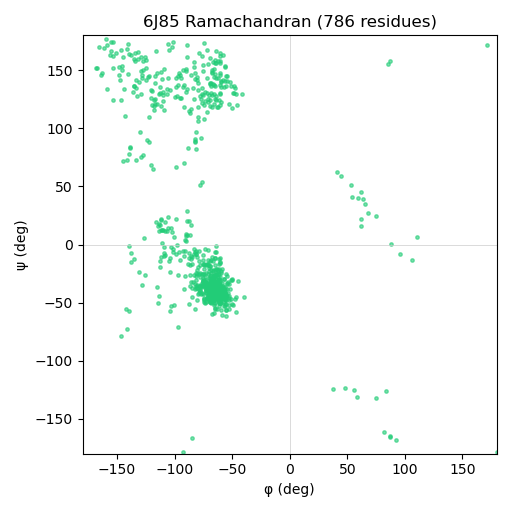 ARG B 1 337 ? 35.795 -15.869 9.324 1.00 24.10 317 ARG B N 1
ATOM 5554 C CA . ARG B 1 337 ? 36.717 -16.047 10.438 1.00 19.80 317 ARG B CA 1
ATOM 5555 C C . ARG B 1 337 ? 37.373 -14.739 10.832 1.00 20.14 317 ARG B C 1
ATOM 5556 O O . ARG B 1 337 ? 38.349 -14.752 11.582 1.00 21.78 317 ARG B O 1
ATOM 5564 N N . ASP B 1 338 ? 36.868 -13.617 10.334 1.00 18.91 318 ASP B N 1
ATOM 5565 C CA . ASP B 1 338 ? 37.525 -12.339 10.533 1.00 19.96 318 ASP B CA 1
ATOM 5566 C C . ASP B 1 338 ? 37.428 -11.918 12.006 1.00 25.26 318 ASP B C 1
ATOM 5567 O O . ASP B 1 338 ? 36.327 -11.792 12.558 1.00 25.51 318 ASP B O 1
ATOM 5572 N N . ALA B 1 339 ? 38.586 -11.660 12.630 1.00 25.35 319 ALA B N 1
ATOM 5573 C CA . ALA B 1 339 ? 38.644 -11.336 14.054 1.00 23.93 319 ALA B CA 1
ATOM 5574 C C . ALA B 1 339 ? 38.170 -9.921 14.364 1.00 25.60 319 ALA B C 1
ATOM 5575 O O . ALA B 1 339 ? 37.882 -9.615 15.533 1.00 23.88 319 ALA B O 1
ATOM 5577 N N . GLU B 1 340 ? 38.089 -9.046 13.362 1.00 22.81 320 GLU B N 1
ATOM 5578 C CA . GLU B 1 340 ? 37.511 -7.727 13.593 1.00 24.61 320 GLU B CA 1
ATOM 5579 C C . GLU B 1 340 ? 35.998 -7.779 13.756 1.00 25.92 320 GLU B C 1
ATOM 5580 O O . GLU B 1 340 ? 35.404 -6.829 14.274 1.00 23.85 320 GLU B O 1
ATOM 5586 N N . VAL B 1 341 ? 35.361 -8.867 13.333 1.00 23.40 321 VAL B N 1
ATOM 5587 C CA . VAL B 1 341 ? 33.913 -8.972 13.335 1.00 23.73 321 VAL B CA 1
ATOM 5588 C C . VAL B 1 341 ? 33.422 -10.032 14.322 1.00 23.68 321 VAL B C 1
ATOM 5589 O O . VAL B 1 341 ? 32.486 -9.784 15.079 1.00 22.35 321 VAL B O 1
ATOM 5593 N N . PHE B 1 342 ? 34.046 -11.203 14.357 1.00 24.68 322 PHE B N 1
ATOM 5594 C CA . PHE B 1 342 ? 33.600 -12.297 15.207 1.00 28.14 322 PHE B CA 1
ATOM 5595 C C . PHE B 1 342 ? 34.554 -12.475 16.384 1.00 29.62 322 PHE B C 1
ATOM 5596 O O . PHE B 1 342 ? 35.777 -12.464 16.202 1.00 28.60 322 PHE B O 1
ATOM 5604 N N . ASP B 1 343 ? 33.998 -12.628 17.590 1.00 33.62 323 ASP B N 1
ATOM 5605 C CA . ASP B 1 343 ? 34.819 -12.916 18.750 1.00 29.42 323 ASP B CA 1
ATOM 5606 C C . ASP B 1 343 ? 35.237 -14.367 18.695 1.00 28.66 323 ASP B C 1
ATOM 5607 O O . ASP B 1 343 ? 34.398 -15.234 18.421 1.00 30.57 323 ASP B O 1
ATOM 5612 N N . GLU B 1 344 ? 36.520 -14.618 18.952 1.00 27.34 324 GLU B N 1
ATOM 5613 C CA . GLU B 1 344 ? 37.076 -15.965 18.882 1.00 25.74 324 GLU B CA 1
ATOM 5614 C C . GLU B 1 344 ? 36.581 -16.673 17.617 1.00 25.43 324 GLU B C 1
ATOM 5615 O O . GLU B 1 344 ? 35.935 -17.723 17.693 1.00 22.99 324 GLU B O 1
ATOM 5621 N N . PRO B 1 345 ? 36.855 -16.101 16.438 1.00 29.06 325 PRO B N 1
ATOM 5622 C CA . PRO B 1 345 ? 36.201 -16.602 15.214 1.00 25.03 325 PRO B CA 1
ATOM 5623 C C . PRO B 1 345 ? 36.510 -18.052 14.901 1.00 25.04 325 PRO B C 1
ATOM 5624 O O . PRO B 1 345 ? 35.766 -18.655 14.119 1.00 24.19 325 PRO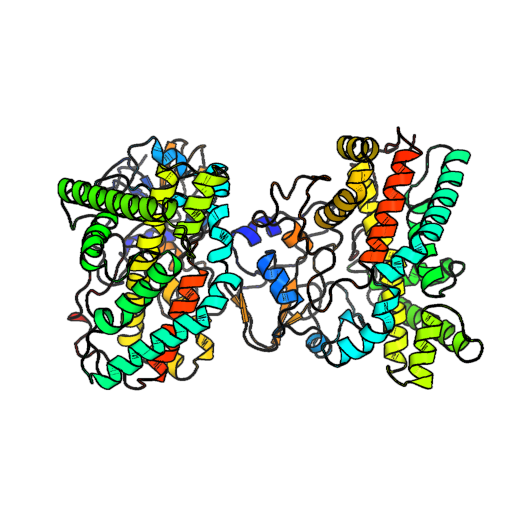 B O 1
ATOM 5628 N N . ASP B 1 346 ? 37.546 -18.646 15.512 1.00 24.96 326 ASP B N 1
ATOM 5629 C CA . ASP B 1 346 ? 37.958 -20.006 15.178 1.00 25.93 326 ASP B CA 1
ATOM 5630 C C . ASP B 1 346 ? 37.507 -21.029 16.204 1.00 23.60 326 ASP B C 1
ATOM 5631 O O . ASP B 1 346 ? 37.945 -22.181 16.153 1.00 23.80 326 ASP B O 1
ATOM 5636 N N . ARG B 1 347 ? 36.635 -20.638 17.123 1.00 24.28 327 ARG B N 1
ATOM 5637 C CA . ARG B 1 347 ? 35.989 -21.558 18.045 1.00 23.64 327 ARG B CA 1
ATOM 5638 C C . ARG B 1 347 ? 34.479 -21.540 17.805 1.00 23.89 327 ARG B C 1
ATOM 5639 O O . ARG B 1 347 ? 33.884 -20.477 17.588 1.00 21.80 327 ARG B O 1
ATOM 5647 N N . LEU B 1 348 ? 33.874 -22.728 17.842 1.00 24.25 328 LEU B N 1
ATOM 5648 C CA . LEU B 1 348 ? 32.429 -22.870 17.696 1.00 23.02 328 LEU B CA 1
ATOM 5649 C C . LEU B 1 348 ? 31.721 -22.367 18.943 1.00 21.04 328 LEU B C 1
ATOM 5650 O O . LEU B 1 348 ? 32.063 -22.752 20.061 1.00 25.97 328 LEU B O 1
ATOM 5655 N N . ASP B 1 349 ? 30.721 -21.513 18.747 1.00 21.44 329 ASP B N 1
ATOM 5656 C CA . ASP B 1 349 ? 29.944 -20.922 19.839 1.00 20.60 329 ASP B CA 1
ATOM 5657 C C . ASP B 1 349 ? 28.488 -20.927 19.394 1.00 19.09 329 ASP B C 1
ATOM 5658 O O . ASP B 1 349 ? 27.987 -19.920 18.885 1.00 19.44 329 ASP B O 1
ATOM 5663 N N . LEU B 1 350 ? 27.815 -22.058 19.593 1.00 19.71 330 LEU B N 1
ATOM 5664 C CA . LEU B 1 350 ? 26.430 -22.189 19.166 1.00 17.79 330 LEU B CA 1
ATOM 5665 C C . LEU B 1 350 ? 25.492 -21.182 19.825 1.00 20.31 330 LEU B C 1
ATOM 5666 O O . LEU B 1 350 ? 24.350 -21.048 19.375 1.00 19.13 330 LEU B O 1
ATOM 5671 N N . THR B 1 351 ? 25.932 -20.467 20.863 1.00 19.68 331 THR B N 1
ATOM 5672 C CA . THR B 1 351 ? 25.074 -19.520 21.560 1.00 20.92 331 THR B CA 1
ATOM 5673 C C . THR B 1 351 ? 25.270 -18.081 21.107 1.00 22.85 331 THR B C 1
ATOM 5674 O O . THR B 1 351 ? 24.585 -17.202 21.630 1.00 28.14 331 THR B O 1
ATOM 5678 N N . ARG B 1 352 ? 26.180 -17.801 20.164 1.00 23.86 332 ARG B N 1
ATOM 5679 C CA . ARG B 1 352 ? 26.335 -16.432 19.667 1.00 22.20 332 ARG B CA 1
ATOM 5680 C C . ARG B 1 352 ? 24.986 -15.871 19.222 1.00 24.17 332 ARG B C 1
ATOM 5681 O O . ARG B 1 352 ? 24.167 -16.580 18.632 1.00 25.52 332 ARG B O 1
ATOM 5689 N N . ARG B 1 353 ? 24.733 -14.595 19.531 1.00 25.99 333 ARG B N 1
ATOM 5690 C CA . ARG B 1 353 ? 23.424 -14.001 19.256 1.00 27.51 333 ARG B CA 1
ATOM 5691 C C . ARG B 1 353 ? 23.415 -13.144 17.992 1.00 26.92 333 ARG B C 1
ATOM 5692 O O . ARG B 1 353 ? 22.568 -13.360 17.116 1.00 26.57 333 ARG B O 1
ATOM 5700 N N . HIS B 1 354 ? 24.345 -12.193 17.871 1.00 21.55 334 HIS B N 1
ATOM 5701 C CA . HIS B 1 354 ? 24.547 -11.427 16.641 1.00 22.16 334 HIS B CA 1
ATOM 5702 C C . HIS B 1 354 ? 25.606 -12.126 15.786 1.00 25.10 334 HIS B C 1
ATOM 5703 O O . HIS B 1 354 ? 26.758 -12.283 16.210 1.00 23.54 334 HIS B O 1
ATOM 5710 N N . ASN B 1 355 ? 25.212 -12.561 14.593 1.00 22.09 335 ASN B N 1
ATOM 5711 C CA . ASN B 1 355 ? 26.041 -13.426 13.751 1.00 19.30 335 ASN B CA 1
ATOM 5712 C C . ASN B 1 355 ? 26.025 -12.892 12.330 1.00 19.25 335 ASN B C 1
ATOM 5713 O O . ASN B 1 355 ? 25.400 -13.474 11.436 1.00 19.92 335 ASN B O 1
ATOM 5718 N N . PRO B 1 356 ? 26.709 -11.774 12.078 1.00 19.11 336 PRO B N 1
ATOM 5719 C CA . PRO B 1 356 ? 26.682 -11.211 10.727 1.00 16.72 336 PRO B CA 1
ATOM 5720 C C . PRO B 1 356 ? 27.573 -11.983 9.746 1.00 18.50 336 PRO B C 1
ATOM 5721 O O . PRO B 1 356 ? 28.421 -11.383 9.088 1.00 20.00 336 PRO B O 1
ATOM 5725 N N . HIS B 1 357 ? 27.391 -13.296 9.633 1.00 13.79 337 HIS B N 1
ATOM 5726 C CA . HIS B 1 357 ? 28.223 -14.071 8.734 1.00 17.68 337 HIS B CA 1
ATOM 5727 C C . HIS B 1 357 ? 27.864 -13.770 7.271 1.00 19.98 337 HIS B C 1
ATOM 5728 O O . HIS B 1 357 ? 26.856 -13.121 6.966 1.00 19.00 337 HIS B O 1
ATOM 5735 N N . LEU B 1 358 ? 28.729 -14.224 6.349 1.00 19.91 338 LEU B N 1
ATOM 5736 C CA . LEU B 1 358 ? 28.498 -14.067 4.914 1.00 15.74 338 LEU B CA 1
ATOM 5737 C C . LEU B 1 358 ? 28.338 -15.412 4.216 1.00 15.83 338 LEU B C 1
ATOM 5738 O O . LEU B 1 358 ? 28.488 -15.496 2.993 1.00 16.31 338 LEU B O 1
ATOM 5743 N N . ALA B 1 359 ? 28.029 -16.472 4.969 1.00 13.57 339 ALA B N 1
ATOM 5744 C CA . ALA B 1 359 ? 27.813 -17.783 4.376 1.00 16.62 339 ALA B CA 1
ATOM 5745 C C . ALA B 1 359 ? 26.589 -17.853 3.447 1.00 16.35 339 ALA B C 1
ATOM 5746 O O . ALA B 1 359 ? 26.445 -18.854 2.742 1.00 16.19 339 ALA B O 1
ATOM 5748 N N . PHE B 1 360 ? 25.707 -16.847 3.429 1.00 14.56 340 PHE B N 1
ATOM 5749 C CA . PHE B 1 360 ? 24.649 -16.742 2.418 1.00 17.07 340 PHE B CA 1
ATOM 5750 C C . PHE B 1 360 ? 24.907 -15.580 1.461 1.00 18.71 340 PHE B C 1
ATOM 5751 O O . PHE B 1 360 ? 24.009 -15.196 0.699 1.00 17.72 340 PHE B O 1
ATOM 5759 N N . GLY B 1 361 ? 26.112 -14.999 1.491 1.00 16.66 341 GLY B N 1
ATOM 5760 C CA . GLY B 1 361 ? 26.400 -13.848 0.687 1.00 15.61 341 GLY B CA 1
ATOM 5761 C C . GLY B 1 361 ? 26.032 -12.556 1.375 1.00 17.42 341 GLY B C 1
ATOM 5762 O O . GLY B 1 361 ? 25.795 -12.477 2.591 1.00 17.09 341 GLY B O 1
ATOM 5763 N N . HIS B 1 362 ? 25.976 -11.507 0.557 1.00 17.61 342 HIS B N 1
ATOM 5764 C CA . HIS B 1 362 ? 25.742 -10.163 1.056 1.00 18.83 342 HIS B CA 1
ATOM 5765 C C . HIS B 1 362 ? 25.103 -9.321 -0.035 1.00 22.02 342 HIS B C 1
ATOM 5766 O O . HIS B 1 362 ? 25.660 -9.197 -1.132 1.00 23.90 342 HIS B O 1
ATOM 5773 N N . GLY B 1 363 ? 23.950 -8.741 0.264 1.00 23.11 343 GLY B N 1
ATOM 5774 C CA . GLY B 1 363 ? 23.389 -7.736 -0.617 1.00 21.51 343 GLY B CA 1
ATOM 5775 C C . GLY B 1 363 ? 22.618 -8.357 -1.761 1.00 23.03 343 GLY B C 1
ATOM 5776 O O . GLY B 1 363 ? 21.721 -9.193 -1.556 1.00 21.72 343 GLY B O 1
ATOM 5777 N N . LEU B 1 364 ? 22.987 -7.967 -2.983 1.00 24.94 344 LEU B N 1
ATOM 5778 C CA . LEU B 1 364 ? 22.120 -8.195 -4.140 1.00 25.22 344 LEU B CA 1
ATOM 5779 C C . LEU B 1 364 ? 21.835 -9.682 -4.350 1.00 22.27 344 LEU B C 1
ATOM 5780 O O . LEU B 1 364 ? 20.674 -10.085 -4.513 1.00 20.99 344 LEU B O 1
ATOM 5785 N N . HIS B 1 365 ? 22.875 -10.523 -4.322 1.00 20.81 345 HIS B N 1
ATOM 5786 C CA . HIS B 1 365 ? 22.742 -11.952 -4.611 1.00 19.17 345 HIS B CA 1
ATOM 5787 C C . HIS B 1 365 ? 22.669 -12.806 -3.345 1.00 20.09 345 HIS B C 1
ATOM 5788 O O . HIS B 1 365 ? 22.941 -14.011 -3.400 1.00 17.76 345 HIS B O 1
ATOM 5795 N N . HIS B 1 366 ? 22.292 -12.204 -2.213 1.00 20.40 346 HIS B N 1
ATOM 5796 C CA . HIS B 1 366 ? 22.142 -12.946 -0.966 1.00 18.66 346 HIS B CA 1
ATOM 5797 C C . HIS B 1 366 ? 21.314 -14.204 -1.190 1.00 19.08 346 HIS B C 1
ATOM 5798 O O . HIS B 1 366 ? 20.299 -14.175 -1.893 1.00 21.13 346 HIS B O 1
ATOM 5805 N N . CYS B 1 367 ? 21.757 -15.317 -0.614 1.00 16.93 347 CYS B N 1
ATOM 5806 C CA . CYS B 1 367 ? 21.202 -16.621 -0.971 1.00 17.72 347 CYS B CA 1
ATOM 5807 C C . CYS B 1 367 ? 19.681 -16.604 -1.001 1.00 22.27 347 CYS B C 1
ATOM 5808 O O . CYS B 1 367 ? 19.034 -16.140 -0.054 1.00 22.31 347 CYS B O 1
ATOM 5811 N N . LEU B 1 368 ? 19.117 -17.104 -2.105 1.00 19.87 348 LEU B N 1
ATOM 5812 C CA . LEU B 1 368 ? 17.667 -17.195 -2.207 1.00 19.85 348 LEU B CA 1
ATOM 5813 C C . LEU B 1 368 ? 17.111 -18.323 -1.339 1.00 17.47 348 LEU B C 1
ATOM 5814 O O . LEU B 1 368 ? 15.999 -18.221 -0.818 1.00 19.55 348 LEU B O 1
ATOM 5819 N N . GLY B 1 369 ? 17.863 -19.392 -1.147 1.00 19.40 349 GLY B N 1
ATOM 5820 C CA . GLY B 1 369 ? 17.421 -20.469 -0.275 1.00 17.91 349 GLY B CA 1
ATOM 5821 C C . GLY B 1 369 ? 17.746 -20.279 1.199 1.00 17.72 349 GLY B C 1
ATOM 5822 O O . GLY B 1 369 ? 17.676 -21.238 1.971 1.00 21.28 349 GLY B O 1
ATOM 5823 N N . ALA B 1 370 ? 18.078 -19.059 1.619 1.00 15.63 350 ALA B N 1
ATOM 5824 C CA . ALA B 1 370 ? 18.520 -18.827 2.999 1.00 17.62 350 ALA B CA 1
ATOM 5825 C C . ALA B 1 370 ? 17.491 -19.322 4.011 1.00 18.18 350 ALA B C 1
ATOM 5826 O O . ALA B 1 370 ? 17.828 -20.070 4.940 1.00 19.60 350 ALA B O 1
ATOM 5828 N N . SER B 1 371 ? 16.226 -18.913 3.845 1.00 19.72 351 SER B N 1
ATOM 5829 C CA . SER B 1 371 ? 15.176 -19.302 4.788 1.00 17.09 351 SER B CA 1
ATOM 5830 C C . SER B 1 371 ? 14.884 -20.785 4.718 1.00 15.18 351 SER B C 1
ATOM 5831 O O . SER B 1 371 ? 14.585 -21.414 5.736 1.00 18.77 351 SER B O 1
ATOM 5834 N N . LEU B 1 372 ? 14.933 -21.357 3.524 1.00 15.69 352 LEU B N 1
ATOM 5835 C CA . LEU B 1 372 ? 14.669 -22.783 3.384 1.00 17.66 352 LEU B CA 1
ATOM 5836 C C . LEU B 1 372 ? 15.755 -23.616 4.048 1.00 18.06 352 LEU B C 1
ATOM 5837 O O . LEU B 1 372 ? 15.476 -24.708 4.557 1.00 21.44 352 LEU B O 1
ATOM 5842 N N . VAL B 1 373 ? 17.010 -23.143 4.028 1.00 18.91 353 VAL B N 1
ATOM 5843 C CA . VAL B 1 373 ? 18.097 -23.910 4.643 1.00 20.63 353 VAL B CA 1
ATOM 5844 C C . VAL B 1 373 ? 17.966 -23.865 6.158 1.00 17.70 353 VAL B C 1
ATOM 5845 O O . VAL B 1 373 ? 18.046 -24.892 6.836 1.00 19.31 353 VAL B O 1
ATOM 5849 N N . ARG B 1 374 ? 17.724 -22.670 6.693 1.00 16.58 354 ARG B N 1
ATOM 5850 C CA . ARG B 1 374 ? 17.550 -22.478 8.126 1.00 17.94 354 ARG B CA 1
ATOM 5851 C C . ARG B 1 374 ? 16.500 -23.425 8.694 1.00 19.56 354 ARG B C 1
ATOM 5852 O O . ARG B 1 374 ? 16.769 -24.163 9.649 1.00 19.81 354 ARG B O 1
ATOM 5860 N N . VAL B 1 375 ? 15.309 -23.450 8.081 1.00 21.23 355 VAL B N 1
ATOM 5861 C CA . VAL B 1 375 ? 14.225 -24.327 8.536 1.00 18.50 355 VAL B CA 1
ATOM 5862 C C . VAL B 1 375 ? 14.631 -25.789 8.441 1.00 19.30 355 VAL B C 1
ATOM 5863 O O . VAL B 1 375 ? 14.422 -26.569 9.376 1.00 24.38 355 VAL B O 1
ATOM 5867 N N . GLN B 1 376 ? 15.186 -26.204 7.300 1.00 19.63 356 GLN B N 1
ATOM 5868 C CA . GLN B 1 376 ? 15.666 -27.583 7.197 1.00 18.84 356 GLN B CA 1
ATOM 5869 C C . GLN B 1 376 ? 16.671 -27.900 8.301 1.00 19.65 356 GLN B C 1
ATOM 5870 O O . GLN B 1 376 ? 16.646 -28.987 8.884 1.00 18.24 356 GLN B O 1
ATOM 5876 N N . MET B 1 377 ? 17.580 -26.967 8.590 1.00 19.47 357 MET B N 1
ATOM 5877 C CA . MET B 1 377 ? 18.649 -27.251 9.552 1.00 22.61 357 MET B CA 1
ATOM 5878 C C . MET B 1 377 ? 18.174 -27.199 11.009 1.00 20.71 357 MET B C 1
ATOM 5879 O O . MET B 1 377 ? 18.556 -28.058 11.808 1.00 19.86 357 MET B O 1
ATOM 5884 N N . GLU B 1 378 ? 17.357 -26.201 11.379 1.00 20.24 358 GLU B N 1
ATOM 5885 C CA . GLU B 1 378 ? 16.697 -26.220 12.688 1.00 18.05 358 GLU B CA 1
ATOM 5886 C C . GLU B 1 378 ? 16.017 -27.552 12.941 1.00 21.85 358 GLU B C 1
ATOM 5887 O O . GLU B 1 378 ? 16.204 -28.177 13.990 1.00 23.78 358 GLU B O 1
ATOM 5893 N N . VAL B 1 379 ? 15.193 -27.987 11.990 1.00 18.73 359 VAL B N 1
ATOM 5894 C CA . VAL B 1 379 ? 14.366 -29.159 12.210 1.00 18.17 359 VAL B CA 1
ATOM 5895 C C . VAL B 1 379 ? 15.230 -30.404 12.276 1.00 19.35 359 VAL B C 1
ATOM 5896 O O . VAL B 1 379 ? 15.099 -31.228 13.187 1.00 22.09 359 VAL B O 1
ATOM 5900 N N . ALA B 1 380 ? 16.114 -30.573 11.300 1.00 21.18 360 ALA B N 1
ATOM 5901 C CA . ALA B 1 380 ? 16.961 -31.760 11.268 1.00 22.03 360 ALA B CA 1
ATOM 5902 C C . ALA B 1 380 ? 17.768 -31.897 12.554 1.00 20.86 360 ALA B C 1
ATOM 5903 O O . ALA B 1 380 ? 17.802 -32.967 13.170 1.00 21.05 360 ALA B O 1
ATOM 5905 N N . LEU B 1 381 ? 18.429 -30.822 12.972 1.00 20.60 361 LEU B N 1
ATOM 5906 C CA . LEU B 1 381 ? 19.304 -30.912 14.140 1.00 23.69 361 LEU B CA 1
ATOM 5907 C C . LEU B 1 381 ? 18.505 -31.180 15.418 1.00 24.87 361 LEU B C 1
ATOM 5908 O O . LEU B 1 381 ? 18.849 -32.079 16.200 1.00 27.45 361 LEU B O 1
ATOM 5913 N N . THR B 1 382 ? 17.420 -30.428 15.645 1.00 23.77 362 THR B N 1
ATOM 5914 C CA . THR B 1 382 ? 16.693 -30.571 16.905 1.00 23.12 362 THR B CA 1
ATOM 5915 C C . THR B 1 382 ? 16.069 -31.957 17.041 1.00 24.81 362 THR B C 1
ATOM 5916 O O . THR B 1 382 ? 16.154 -32.577 18.112 1.00 28.26 362 THR B O 1
ATOM 5920 N N . MET B 1 383 ? 15.480 -32.481 15.957 1.00 22.82 363 MET B N 1
ATOM 5921 C CA . MET B 1 383 ? 14.867 -33.810 15.989 1.00 23.20 363 MET B CA 1
ATOM 5922 C C . MET B 1 383 ? 15.896 -34.936 15.991 1.00 24.45 363 MET B C 1
ATOM 5923 O O . MET B 1 383 ? 15.650 -35.998 16.575 1.00 24.60 363 MET B O 1
ATOM 5928 N N . LEU B 1 384 ? 17.04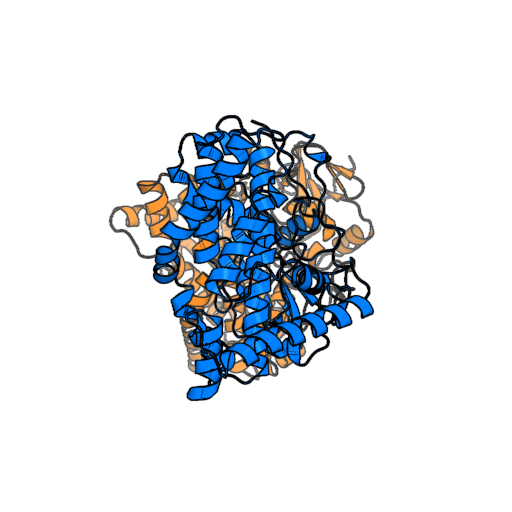3 -34.752 15.336 1.00 27.51 364 LEU B N 1
ATOM 5929 C CA . LEU B 1 384 ? 18.099 -35.760 15.423 1.00 25.88 364 LEU B CA 1
ATOM 5930 C C . LEU B 1 384 ? 18.633 -35.851 16.846 1.00 24.30 364 LEU B C 1
ATOM 5931 O O . LEU B 1 384 ? 18.681 -36.929 17.445 1.00 24.78 364 LEU B O 1
ATOM 5936 N N . LEU B 1 385 ? 19.059 -34.713 17.393 1.00 25.76 365 LEU B N 1
ATOM 5937 C CA . LEU B 1 385 ? 19.601 -34.696 18.744 1.00 28.31 365 LEU B CA 1
ATOM 5938 C C . LEU B 1 385 ? 18.545 -35.074 19.771 1.00 29.06 365 LEU B C 1
ATOM 5939 O O . LEU B 1 385 ? 18.872 -35.685 20.794 1.00 31.92 365 LEU B O 1
ATOM 5944 N N . GLY B 1 386 ? 17.280 -34.735 19.516 1.00 26.13 366 GLY B N 1
ATOM 5945 C CA . GLY B 1 386 ? 16.227 -35.108 20.446 1.00 22.53 366 GLY B CA 1
ATOM 5946 C C . GLY B 1 386 ? 15.964 -36.603 20.455 1.00 27.30 366 GLY B C 1
ATOM 5947 O O . GLY B 1 386 ? 15.830 -37.216 21.515 1.00 23.76 366 GLY B O 1
ATOM 5948 N N . ARG B 1 387 ? 15.887 -37.216 19.276 1.00 26.19 367 ARG B N 1
ATOM 5949 C CA . ARG B 1 387 ? 15.505 -38.621 19.233 1.00 25.69 367 ARG B CA 1
ATOM 5950 C C . ARG B 1 387 ? 16.632 -39.549 19.663 1.00 27.64 367 ARG B C 1
ATOM 5951 O O . ARG B 1 387 ? 16.364 -40.629 20.202 1.00 30.16 367 ARG B O 1
ATOM 5959 N N . PHE B 1 388 ? 17.887 -39.177 19.410 1.00 26.70 368 PHE B N 1
ATOM 5960 C CA . PHE B 1 388 ? 19.038 -40.037 19.687 1.00 28.10 368 PHE B CA 1
ATOM 5961 C C . PHE B 1 388 ? 19.962 -39.288 20.638 1.00 30.13 368 PHE B C 1
ATOM 5962 O O . PHE B 1 388 ? 20.891 -38.595 20.196 1.00 29.47 368 PHE B O 1
ATOM 5970 N N . PRO B 1 389 ? 19.756 -39.401 21.956 1.00 31.82 369 PRO B N 1
ATOM 5971 C CA . PRO B 1 389 ? 20.621 -38.671 22.907 1.00 32.80 369 PRO B CA 1
ATOM 5972 C C . PRO B 1 389 ? 22.044 -39.212 23.013 1.00 33.08 369 PRO B C 1
ATOM 5973 O O . PRO B 1 389 ? 22.911 -38.521 23.567 1.00 31.50 369 PRO B O 1
ATOM 5977 N N . ASP B 1 390 ? 22.325 -40.404 22.495 1.00 31.69 370 ASP B N 1
ATOM 5978 C CA . ASP B 1 390 ? 23.657 -40.993 22.534 1.00 32.95 370 ASP B CA 1
ATOM 5979 C C . ASP B 1 390 ? 24.274 -41.109 21.140 1.00 29.00 370 ASP B C 1
ATOM 5980 O O . ASP B 1 390 ? 25.193 -41.905 20.941 1.00 29.84 370 ASP B O 1
ATOM 5985 N N . LEU B 1 391 ? 23.740 -40.386 20.162 1.00 29.66 371 LEU B N 1
ATOM 5986 C CA . LEU B 1 391 ? 24.285 -40.445 18.812 1.00 29.28 371 LEU B CA 1
ATOM 5987 C C . LEU B 1 391 ? 25.788 -40.216 18.863 1.00 31.07 371 LEU B C 1
ATOM 5988 O O . LEU B 1 391 ? 26.278 -39.344 19.590 1.00 28.93 371 LEU B O 1
ATOM 5993 N N . ALA B 1 392 ? 26.527 -41.027 18.110 1.00 27.72 372 ALA B N 1
ATOM 5994 C CA . ALA B 1 392 ? 27.978 -40.942 18.120 1.00 27.57 372 ALA B CA 1
ATOM 5995 C C . ALA B 1 392 ? 28.477 -41.456 16.786 1.00 27.70 372 ALA B C 1
ATOM 5996 O O . ALA B 1 392 ? 27.814 -42.277 16.148 1.00 28.41 372 ALA B O 1
ATOM 5998 N N . LEU B 1 393 ? 29.633 -40.956 16.349 1.00 28.88 373 LEU B N 1
ATOM 5999 C CA . LEU B 1 393 ? 30.286 -41.566 15.196 1.00 28.46 373 LEU B CA 1
ATOM 6000 C C . LEU B 1 393 ? 30.579 -43.027 15.503 1.00 28.41 373 LEU B C 1
ATOM 6001 O O . LEU B 1 393 ? 30.945 -43.383 16.628 1.00 26.80 373 LEU B O 1
ATOM 6006 N N . ALA B 1 394 ? 30.389 -43.881 14.507 1.00 29.51 374 ALA B N 1
ATOM 6007 C CA . ALA B 1 394 ? 30.727 -45.288 14.655 1.00 30.67 374 ALA B CA 1
ATOM 6008 C C . ALA B 1 394 ? 32.156 -45.569 14.227 1.00 32.29 374 ALA B C 1
ATOM 6009 O O . ALA B 1 394 ? 32.554 -46.741 14.171 1.00 36.10 374 ALA B O 1
ATOM 6011 N N . ALA B 1 395 ? 32.925 -44.525 13.942 1.00 33.45 375 ALA B N 1
ATOM 6012 C CA . ALA B 1 395 ? 34.260 -44.624 13.378 1.00 36.73 375 ALA B CA 1
ATOM 6013 C C . ALA B 1 395 ? 35.114 -43.511 13.972 1.00 31.70 375 ALA B C 1
ATOM 6014 O O . ALA B 1 395 ? 34.580 -42.553 14.541 1.00 30.49 375 ALA B O 1
ATOM 6016 N N . PRO B 1 396 ? 36.439 -43.628 13.904 1.00 34.87 376 PRO B N 1
ATOM 6017 C CA . PRO B 1 396 ? 37.295 -42.525 14.362 1.00 29.68 376 PRO B CA 1
ATOM 6018 C C . PRO B 1 396 ? 37.167 -41.349 13.415 1.00 31.45 376 PRO B C 1
ATOM 6019 O O . PRO B 1 396 ? 37.126 -41.543 12.191 1.00 34.22 376 PRO B O 1
ATOM 6023 N N . PRO B 1 397 ? 37.081 -40.123 13.937 1.00 27.80 377 PRO B N 1
ATOM 6024 C CA . PRO B 1 397 ? 36.879 -38.966 13.054 1.00 31.19 377 PRO B CA 1
ATOM 6025 C C . PRO B 1 397 ? 37.771 -38.966 11.815 1.00 34.17 377 PRO B C 1
ATOM 6026 O O . PRO B 1 397 ? 37.349 -38.497 10.752 1.00 34.28 377 PRO B O 1
ATOM 6030 N N . ASP B 1 398 ? 38.982 -39.514 11.904 1.00 35.21 378 ASP B N 1
ATOM 6031 C CA . ASP B 1 398 ? 39.894 -39.394 10.776 1.00 36.44 378 ASP B CA 1
ATOM 6032 C C . ASP B 1 398 ? 39.657 -40.439 9.702 1.00 36.31 378 ASP B C 1
ATOM 6033 O O . ASP B 1 398 ? 40.250 -40.330 8.626 1.00 38.66 378 ASP B O 1
ATOM 6038 N N . GLU B 1 399 ? 38.798 -41.423 9.952 1.00 33.10 379 GLU B N 1
ATOM 6039 C CA . GLU B 1 399 ? 38.428 -42.391 8.928 1.00 33.18 379 GLU B CA 1
ATOM 6040 C C . GLU B 1 399 ? 37.219 -41.960 8.106 1.00 33.27 379 GLU B C 1
ATOM 6041 O O . GLU B 1 399 ? 36.764 -42.721 7.240 1.00 31.06 379 GLU B O 1
ATOM 6047 N N . VAL B 1 400 ? 36.695 -40.765 8.361 1.00 35.98 380 VAL B N 1
ATOM 6048 C CA . VAL B 1 400 ? 35.527 -40.236 7.658 1.00 34.64 380 VAL B CA 1
ATOM 6049 C C . VAL B 1 400 ? 36.006 -39.700 6.311 1.00 31.01 380 VAL B C 1
ATOM 6050 O O . VAL B 1 400 ? 36.824 -38.764 6.275 1.00 29.67 380 VAL B O 1
ATOM 6054 N N . PRO B 1 401 ? 35.524 -40.248 5.189 1.00 30.87 381 PRO B N 1
ATOM 6055 C CA . PRO B 1 401 ? 35.981 -39.773 3.876 1.00 29.69 381 PRO B CA 1
ATOM 6056 C C . PRO B 1 401 ? 35.287 -38.487 3.455 1.00 29.34 381 PRO B C 1
ATOM 6057 O O . PRO B 1 401 ? 34.076 -38.318 3.627 1.00 28.80 381 PRO B O 1
ATOM 6061 N N . TRP B 1 402 ? 36.073 -37.582 2.871 1.00 29.22 382 TRP B N 1
ATOM 6062 C CA . TRP B 1 402 ? 35.606 -36.291 2.385 1.00 29.23 382 TRP B CA 1
ATOM 6063 C C . TRP B 1 402 ? 35.667 -36.236 0.863 1.00 29.42 382 TRP B C 1
ATOM 6064 O O . TRP B 1 402 ? 36.520 -36.863 0.236 1.00 31.17 382 TRP B O 1
ATOM 6075 N N . THR B 1 403 ? 34.745 -35.485 0.270 1.00 29.27 383 THR B N 1
ATOM 6076 C CA . THR B 1 403 ? 34.781 -35.268 -1.171 1.00 33.83 383 THR B CA 1
ATOM 6077 C C . THR B 1 403 ? 36.051 -34.506 -1.550 1.00 35.56 383 THR B C 1
ATOM 6078 O O . THR B 1 403 ? 36.639 -33.782 -0.735 1.00 35.21 383 THR B O 1
ATOM 6082 N N . ARG B 1 404 ? 36.471 -34.662 -2.808 1.00 38.02 384 ARG B N 1
ATOM 6083 C CA . ARG B 1 404 ? 37.760 -34.143 -3.257 1.00 36.42 384 ARG B CA 1
ATOM 6084 C C . ARG B 1 404 ? 37.661 -33.433 -4.600 1.00 33.00 384 ARG B C 1
ATOM 6085 O O . ARG B 1 404 ? 37.019 -33.931 -5.530 1.00 35.51 384 ARG B O 1
ATOM 6093 N N . GLY B 1 405 ? 38.317 -32.279 -4.695 1.00 36.21 385 GLY B N 1
ATOM 6094 C CA . GLY B 1 405 ? 38.333 -31.511 -5.931 1.00 31.32 385 GLY B CA 1
ATOM 6095 C C . GLY B 1 405 ? 36.966 -31.018 -6.323 1.00 31.06 385 GLY B C 1
ATOM 6096 O O . GLY B 1 405 ? 36.628 -31.017 -7.511 1.00 31.30 385 GLY B O 1
ATOM 6097 N N . MET B 1 406 ? 36.173 -30.599 -5.346 1.00 35.14 386 MET B N 1
ATOM 6098 C CA . MET B 1 406 ? 34.817 -30.132 -5.566 1.00 32.34 386 MET B CA 1
ATOM 6099 C C . MET B 1 406 ? 34.681 -28.743 -4.969 1.00 29.98 386 MET B C 1
ATOM 6100 O O . MET B 1 406 ? 35.466 -28.338 -4.105 1.00 33.29 386 MET B O 1
ATOM 6105 N N . GLN B 1 407 ? 33.669 -28.014 -5.451 1.00 30.05 387 GLN B N 1
ATOM 6106 C CA . GLN B 1 407 ? 33.512 -26.615 -5.069 1.00 30.45 387 GLN B CA 1
ATOM 6107 C C . GLN B 1 407 ? 32.944 -26.472 -3.659 1.00 28.09 387 GLN B C 1
ATOM 6108 O O . GLN B 1 407 ? 33.186 -25.458 -3.000 1.00 27.06 387 GLN B O 1
ATOM 6114 N N . ALA B 1 408 ? 32.204 -27.462 -3.174 1.00 27.24 388 ALA B N 1
ATOM 6115 C CA . ALA B 1 408 ? 31.697 -27.444 -1.812 1.00 26.34 388 ALA B CA 1
ATOM 6116 C C . ALA B 1 408 ? 32.289 -28.610 -1.025 1.00 27.56 388 ALA B C 1
ATOM 6117 O O . ALA B 1 408 ? 32.523 -29.698 -1.556 1.00 27.54 388 ALA B O 1
ATOM 6119 N N . ARG B 1 409 ? 32.544 -28.368 0.254 1.00 29.77 389 ARG B N 1
ATOM 6120 C CA . ARG B 1 409 ? 33.159 -29.370 1.110 1.00 25.13 389 ARG B CA 1
ATOM 6121 C C . ARG B 1 409 ? 32.075 -30.194 1.795 1.00 23.85 389 ARG B C 1
ATOM 6122 O O . ARG B 1 409 ? 31.062 -29.649 2.239 1.00 23.56 389 ARG B O 1
ATOM 6130 N N . SER B 1 410 ? 32.275 -31.515 1.852 1.00 20.98 390 SER B N 1
ATOM 6131 C CA . SER B 1 410 ? 31.341 -32.345 2.594 1.00 21.82 390 SER B CA 1
ATOM 6132 C C . SER B 1 410 ? 31.913 -33.713 2.906 1.00 24.55 390 SER B C 1
ATOM 6133 O O . SER B 1 410 ? 32.705 -34.243 2.113 1.00 24.13 390 SER B O 1
ATOM 6136 N N . PRO B 1 411 ? 31.545 -34.310 4.034 1.00 22.12 391 PRO B N 1
ATOM 6137 C CA . PRO B 1 411 ? 31.792 -35.743 4.214 1.00 24.32 391 PRO B CA 1
ATOM 6138 C C . PRO B 1 411 ? 31.036 -36.536 3.168 1.00 24.99 391 PRO B C 1
ATOM 6139 O O . PRO B 1 411 ? 29.922 -36.177 2.774 1.00 25.46 391 PRO B O 1
ATOM 6143 N N . LEU B 1 412 ? 31.666 -37.621 2.701 1.00 26.48 392 LEU B N 1
ATOM 6144 C CA . LEU B 1 412 ? 30.989 -38.550 1.807 1.00 26.85 392 LEU B CA 1
ATOM 6145 C C . LEU B 1 412 ? 30.113 -39.523 2.576 1.00 26.84 392 LEU B C 1
ATOM 6146 O O . LEU B 1 412 ? 29.090 -39.978 2.052 1.00 26.06 392 LEU B O 1
ATOM 6151 N N . ARG B 1 413 ? 30.497 -39.850 3.809 1.00 26.56 393 ARG B N 1
ATOM 6152 C CA . ARG B 1 413 ? 29.748 -40.772 4.642 1.00 26.79 393 ARG B CA 1
ATOM 6153 C C . ARG B 1 413 ? 29.878 -40.313 6.082 1.00 28.61 393 ARG B C 1
ATOM 6154 O O . ARG B 1 413 ? 30.863 -39.662 6.452 1.00 28.38 393 ARG B O 1
ATOM 6162 N N . LEU B 1 414 ? 28.877 -40.663 6.894 1.00 26.58 394 LEU B N 1
ATOM 6163 C CA . LEU B 1 414 ? 28.876 -40.382 8.332 1.00 24.87 394 LEU B CA 1
ATOM 6164 C C . LEU B 1 414 ? 28.328 -41.608 9.039 1.00 24.96 394 LEU B C 1
ATOM 6165 O O . LEU B 1 414 ? 27.129 -41.685 9.340 1.00 25.88 394 LEU B O 1
ATOM 6170 N N . PRO B 1 415 ? 29.173 -42.606 9.286 1.00 25.07 395 PRO B N 1
ATOM 6171 C CA . PRO B 1 415 ? 28.719 -43.791 10.015 1.00 25.83 395 PRO B CA 1
ATOM 6172 C C . PRO B 1 415 ? 28.495 -43.425 11.470 1.00 28.18 395 PRO B C 1
ATOM 6173 O O . PRO B 1 415 ? 29.393 -42.903 12.131 1.00 27.82 395 PRO B O 1
ATOM 6177 N N . VAL B 1 416 ? 27.272 -43.649 11.953 1.00 28.49 396 VAL B N 1
ATOM 6178 C CA . VAL B 1 416 ? 26.905 -43.275 13.306 1.00 24.53 396 VAL B CA 1
ATOM 6179 C C . VAL B 1 416 ? 26.202 -44.446 13.972 1.00 26.72 396 VAL B C 1
ATOM 6180 O O . VAL B 1 416 ? 25.780 -45.405 13.325 1.00 25.25 396 VAL B O 1
ATOM 6184 N N . THR B 1 417 ? 26.089 -44.345 15.296 1.00 27.59 397 THR B N 1
ATOM 6185 C CA . THR B 1 417 ? 25.491 -45.366 16.144 1.00 24.97 397 THR B CA 1
ATOM 6186 C C . THR B 1 417 ? 24.803 -44.647 17.294 1.00 27.49 397 THR B C 1
ATOM 6187 O O . THR B 1 417 ? 25.018 -43.454 17.516 1.00 29.27 397 THR B O 1
ATOM 6191 N N . TRP B 1 418 ? 23.974 -45.374 18.032 1.00 28.16 398 TRP B N 1
ATOM 6192 C CA . TRP B 1 418 ? 23.199 -44.742 19.104 1.00 27.66 398 TRP B CA 1
ATOM 6193 C C . TRP B 1 418 ? 22.717 -45.789 20.090 1.00 26.95 398 TRP B C 1
ATOM 6194 O O . TRP B 1 418 ? 22.913 -46.987 19.882 1.00 29.16 398 TRP B O 1
#

InterPro domains:
  IPR001128 Cytochrome P450 [PF00067] (201-368)
  IPR001128 Cytochrome P450 [PR00385] (235-252)
  IPR001128 Cytochrome P450 [PR00385] (270-281)
  IPR001128 Cytochrome P450 [PR00385] (338-347)
  IPR001128 Cytochrome P450 [PR00385] (347-358)
  IPR002397 Cytochrome P450, B-class [PR00359] (87-98)
  IPR002397 Cytochrome P450, B-class [PR00359] (134-150)
  IPR002397 Cytochrome P450, B-class [PR00359] (151-166)
  IPR002397 Cytochrome P450, B-class [PR00359] (189-211)
  IPR002397 Cytochrome P450, B-class [PR00359] (270-281)
  IPR002397 Cytochrome P450, B-class [PR00359] (289-316)
  IPR002397 Cytochrome P450, B-class [PR00359] (317-332)
  IPR002397 Cytochrome P450, B-class [PR00359] (338-347)
  IPR002397 Cytochrome P450, B-class [PR00359] (347-358)
  IPR017972 Cytochrome P450, conserved site [PS00086] (340-349)
  IPR036396 Cytochrome P450 superfamily [G3DSA:1.10.630.10] (6-400)
  IPR036396 Cytochrome P450 superfamily [SSF48264] (11-398)

Secondary structure (DSSP, 8-state):
-PPPEESSSS---TTPPPHHHHHHHHHT--EEEE-SBSS-EEEE-SHHHHHHHHH-TTEESGGGGGS---BSSSSPPP-GGGG--TTHHHHHHTTTHHHHSHHHHHTTHHHHHHHHHHHHHHHHHH-S-EEHIIIIIHHHHHHHHHHHH---GGGHHHHHHHHHHTTBSSSS-HHHHHHHHHHHHHHHHHHHHHHHHS--SSHHHHHHHIIIII--S-HHHHHHHHHHHHHIIIIIHHHHHHHHHHHHHHSHHHHHHHHH-GGGHHHHHHHHHHHS--BSS----EEESS-EEETTEEEPTT-EEEE-HHHHTT-TTTSSSTTS--TT-S-----TT--GGG--TTHHHHHHHHHHHHHHHHHH-TT-EESS-GGGS-B--SBSB--BS--EEE-/-PPPEESS-S---TT---THHHHHHHHT--EEEE-SBSS-EEEE-SHHHHHHHHH-TTEESSGGGGS---BSSSS----GGGG--TTHHHHHHHTTHHHHSHHHHHTTHHHHHHHHHHHHHHHHHH-S-EEHIIIIIHHHHHHHHHHHH---GGGHHHHHHHHHHTTBSSSS-HHHHHHHHHHHHHHHHHHHHHHHHS--SSHHHHHHHHHHHH--S-HHHHHHHHHHHHHIIIIIHH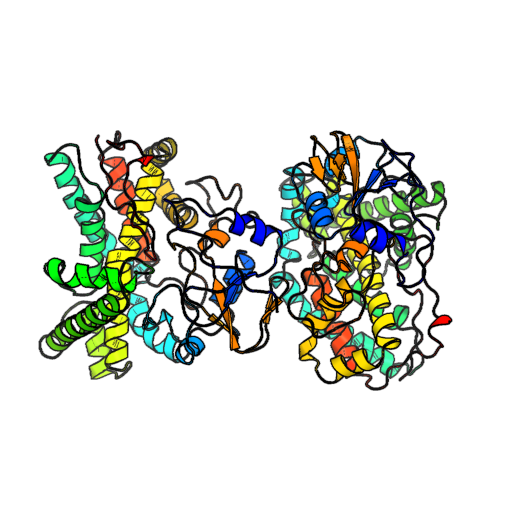HHHHHHHHHHHHSHHHHHHHHH-GGGHHHHHHHHHHHS--BSS----EEESS-EEETTEEEPTT-EEEE-HHHHTT-TTTSSSTTS--TT-SB----TT--GGG--TTHHHHHHHHHHHHHHHHHH-TT-EESS-GGG--B--SBSB--BS--EEE-